Protein AF-0000000073574408 (afdb_homodimer)

Nearest PDB structures (foldseek):
  6ur0-assembly2_B  TM=7.780E-01  e=5.350E-15  Pseudomonas aeruginosa PAO1
  6uqz-assembly2_B  TM=7.749E-01  e=8.105E-15  Pseudomonas aeruginosa PAO1
  6uqv-assembly1_A  TM=7.701E-01  e=1.652E-14  Pseudomonas aeruginosa PAO1
  8d90-assembly2_B  TM=7.763E-01  e=2.223E-14  Pseudomonas aeruginosa PAO1
  6jl2-assembly2_B  TM=7.733E-01  e=1.171E-13  Vibrio vulnificus

Radius of gyration: 36.14 Å; Cα contacts (8 Å, |Δi|>4): 1658; chains: 2; bounding box: 66×170×151 Å

InterPro domains:
  IPR001087 GDSL lipase/esterase [PF00657] (45-381)
  IPR008265 Lipase, GDSL, active site [PS01098] (45-56)
  IPR035669 GDSL lipase/esterase-like, plant [cd01837] (45-385)
  IPR036514 SGNH hydrolase superfamily [G3DSA:3.40.50.1110] (34-385)

Sequence (812 aa):
MKVSEGVFRSTLAYHKMSTSLGLVVLIVLMAMEPVRSDSCGFSGLFAFGDSLTDTGNAVTAYPQAFLGLVLPYGETYFGQPSSRASDGRLTIDFVASSMGLPFVEPYLQSMSASFKHGANFAAAGGTALPSNANPFDLSVQFQWYKTFKSSVLNAYGSKATGTGSLPDPSIFQNALYVISIGGNDYFGAYGHNVPIDNVKYELVPTVVNSIKHTLEGLYSEGARNFLLWNVPAQGCSLALLQRFTSGGPQDDQDQADLDDLGCLKVFNEVSALHGSQLQTMVDTFFYQRQGNMSISIADYYTINYDVLKNPSKYGFWNTMQSCCGAGPSRYNYNPGAICAGAPQWDRGQVIASSTCDSPSGYVNWDGIHFTEAMNHVVARASLSGQYLHHPTDQSSVLKRCNFILGMKVSEGVFRSTLAYHKMSTSLGLVVLIVLMAMEPVRSDSCGFSGLFAFGDSLTDTGNAVTAYPQAFLGLVLPYGETYFGQPSSRASDGRLTIDFVASSMGLPFVEPYLQSMSASFKHGANFAAAGGTALPSNANPFDLSVQFQWYKTFKSSVLNAYGSKATGTGSLPDPSIFQNALYVISIGGNDYFGAYGHNVPIDNVKYELVPTVVNSIKHTLEGLYSEGARNFLLWNVPAQGCSLALLQRFTSGGPQDDQDQADLDDLGCLKVFNEVSALHGSQLQTMVDTFFYQRQGNMSISIADYYTINYDVLKNPSKYGFWNTMQSCCGAGPSRYNYNPGAICAGAPQWDRGQVIASSTCDSPSGYVNWDGIHFTEAMNHVVARASLSGQYLHHPTDQSSVLKRCNFILG

Structure (mmCIF, N/CA/C/O backbone):
data_AF-0000000073574408-model_v1
#
loop_
_entity.id
_entity.type
_entity.pdbx_description
1 polymer 'GDSL esterase/lipase'
#
loop_
_atom_site.group_PDB
_atom_site.id
_atom_site.type_symbol
_atom_site.label_atom_id
_atom_site.label_alt_id
_atom_site.label_comp_id
_atom_site.label_asym_id
_atom_site.label_entity_id
_atom_site.label_seq_id
_atom_site.pdbx_PDB_ins_code
_atom_site.Cartn_x
_atom_site.Cartn_y
_atom_site.Cartn_z
_atom_site.occupancy
_atom_site.B_iso_or_equiv
_atom_site.auth_seq_id
_atom_site.auth_comp_id
_atom_site.auth_asym_id
_atom_site.auth_atom_id
_atom_site.pdbx_PDB_model_num
ATOM 1 N N . MET A 1 1 ? -31 -95.438 -62.656 1 16.53 1 MET A N 1
ATOM 2 C CA . MET A 1 1 ? -30.203 -94.75 -63.688 1 16.53 1 MET A CA 1
ATOM 3 C C . MET A 1 1 ? -29.031 -94 -63.062 1 16.53 1 MET A C 1
ATOM 5 O O . MET A 1 1 ? -29.234 -93.125 -62.219 1 16.53 1 MET A O 1
ATOM 9 N N . LYS A 1 2 ? -27.812 -94.75 -62.969 1 17.67 2 LYS A N 1
ATOM 10 C CA . LYS A 1 2 ? -26.531 -94.875 -62.281 1 17.67 2 LYS A CA 1
ATOM 11 C C . LYS A 1 2 ? -25.562 -93.75 -62.688 1 17.67 2 LYS A C 1
ATOM 13 O O . LYS A 1 2 ? -24.656 -94 -63.5 1 17.67 2 LYS A O 1
ATOM 18 N N . VAL A 1 3 ? -26.156 -92.5 -63.062 1 18.09 3 VAL A N 1
ATOM 19 C CA . VAL A 1 3 ? -25.281 -91.562 -63.812 1 18.09 3 VAL A CA 1
ATOM 20 C C . VAL A 1 3 ? -24.062 -91.25 -62.969 1 18.09 3 VAL A C 1
ATOM 22 O O . VAL A 1 3 ? -24.188 -90.688 -61.844 1 18.09 3 VAL A O 1
ATOM 25 N N . SER A 1 4 ? -23 -91.812 -63.312 1 18.7 4 SER A N 1
ATOM 26 C CA . SER A 1 4 ? -21.719 -92 -62.625 1 18.7 4 SER A CA 1
ATOM 27 C C . SER A 1 4 ? -21.047 -90.688 -62.312 1 18.7 4 SER A C 1
ATOM 29 O O . SER A 1 4 ? -21.438 -89.625 -62.844 1 18.7 4 SER A O 1
ATOM 31 N N . GLU A 1 5 ? -19.703 -90.625 -62.062 1 19.3 5 GLU A N 1
ATOM 32 C CA . GLU A 1 5 ? -18.641 -90.375 -61.094 1 19.3 5 GLU A CA 1
ATOM 33 C C . GLU A 1 5 ? -17.781 -89.188 -61.562 1 19.3 5 GLU A C 1
ATOM 35 O O . GLU A 1 5 ? -16.828 -88.812 -60.875 1 19.3 5 GLU A O 1
ATOM 40 N N . GLY A 1 6 ? -18.109 -88.5 -62.75 1 21.73 6 GLY A N 1
ATOM 41 C CA . GLY A 1 6 ? -16.781 -88.062 -63.125 1 21.73 6 GLY A CA 1
ATOM 42 C C . GLY A 1 6 ? -16.125 -87.125 -62.125 1 21.73 6 GLY A C 1
ATOM 43 O O . GLY A 1 6 ? -16.75 -86.125 -61.719 1 21.73 6 GLY A O 1
ATOM 44 N N . VAL A 1 7 ? -15.016 -87.375 -61.344 1 19.72 7 VAL A N 1
ATOM 45 C CA . VAL A 1 7 ? -14.258 -87.125 -60.125 1 19.72 7 VAL A CA 1
ATOM 46 C C . VAL A 1 7 ? -13.438 -85.812 -60.312 1 19.72 7 VAL A C 1
ATOM 48 O O . VAL A 1 7 ? -13.25 -85.062 -59.375 1 19.72 7 VAL A O 1
ATOM 51 N N . PHE A 1 8 ? -12.844 -85.438 -61.562 1 22.75 8 PHE A N 1
ATOM 52 C CA . PHE A 1 8 ? -11.445 -85.062 -61.344 1 22.75 8 PHE A CA 1
ATOM 53 C C . PHE A 1 8 ? -11.359 -83.812 -60.5 1 22.75 8 PHE A C 1
ATOM 55 O O . PHE A 1 8 ? -12.32 -83.062 -60.438 1 22.75 8 PHE A O 1
ATOM 62 N N . ARG A 1 9 ? -9.914 -83.312 -60.188 1 20.31 9 ARG A N 1
ATOM 63 C CA . ARG A 1 9 ? -8.812 -82.812 -59.344 1 20.31 9 ARG A CA 1
ATOM 64 C C . ARG A 1 9 ? -8.602 -81.312 -59.562 1 20.31 9 ARG A C 1
ATOM 66 O O . ARG A 1 9 ? -8.266 -80.875 -60.656 1 20.31 9 ARG A O 1
ATOM 73 N N . SER A 1 10 ? -9.406 -80.5 -58.938 1 19.09 10 SER A N 1
ATOM 74 C CA . SER A 1 10 ? -9.469 -79.062 -59.094 1 19.09 10 SER A CA 1
ATOM 75 C C . SER A 1 10 ? -8.094 -78.438 -58.906 1 19.09 10 SER A C 1
ATOM 77 O O . SER A 1 10 ? -7.215 -79 -58.281 1 19.09 10 SER A O 1
ATOM 79 N N . THR A 1 11 ? -7.738 -77.25 -59.5 1 22.34 11 THR A N 1
ATOM 80 C CA . THR A 1 11 ? -7.012 -76.125 -60.062 1 22.34 11 THR A CA 1
ATOM 81 C C . THR A 1 11 ? -6.316 -75.312 -59 1 22.34 11 THR A C 1
ATOM 83 O O . THR A 1 11 ? -5.672 -74.312 -59.281 1 22.34 11 THR A O 1
ATOM 86 N N . LEU A 1 12 ? -6.207 -75.688 -57.625 1 21.77 12 LEU A N 1
ATOM 87 C CA . LEU A 1 12 ? -6.125 -74.438 -56.906 1 21.77 12 LEU A CA 1
ATOM 88 C C . LEU A 1 12 ? -4.695 -73.875 -56.906 1 21.77 12 LEU A C 1
ATOM 90 O O . LEU A 1 12 ? -3.838 -74.438 -56.188 1 21.77 12 LEU A O 1
ATOM 94 N N . ALA A 1 13 ? -3.914 -74 -57.812 1 22.88 13 ALA A N 1
ATOM 95 C CA . ALA A 1 13 ? -2.527 -73.75 -57.438 1 22.88 13 ALA A CA 1
ATOM 96 C C . ALA A 1 13 ? -2.387 -72.312 -56.812 1 22.88 13 ALA A C 1
ATOM 98 O O . ALA A 1 13 ? -2.703 -71.312 -57.469 1 22.88 13 ALA A O 1
ATOM 99 N N . TYR A 1 14 ? -2.531 -72.125 -55.531 1 22.55 14 TYR A N 1
ATOM 100 C CA . TYR A 1 14 ? -2.389 -70.812 -54.812 1 22.55 14 TYR A CA 1
ATOM 101 C C . TYR A 1 14 ? -0.978 -70.25 -55 1 22.55 14 TYR A C 1
ATOM 103 O O . TYR A 1 14 ? 0.005 -71 -54.75 1 22.55 14 TYR A O 1
ATOM 111 N N . HIS A 1 15 ? -0.717 -69.562 -56 1 24.52 15 HIS A N 1
ATOM 112 C CA . HIS A 1 15 ? 0.531 -68.812 -56.219 1 24.52 15 HIS A CA 1
ATOM 113 C C . HIS A 1 15 ? 1.02 -68.188 -54.938 1 24.52 15 HIS A C 1
ATOM 115 O O . HIS A 1 15 ? 0.232 -67.562 -54.219 1 24.52 15 HIS A O 1
ATOM 121 N N . LYS A 1 16 ? 2.088 -68.625 -54.375 1 25.7 16 LYS A N 1
ATOM 122 C CA . LYS A 1 16 ? 2.91 -68.188 -53.25 1 25.7 16 LYS A CA 1
ATOM 123 C C . LYS A 1 16 ? 3.283 -66.688 -53.375 1 25.7 16 LYS A C 1
ATOM 125 O O . LYS A 1 16 ? 4.008 -66.312 -54.312 1 25.7 16 LYS A O 1
ATOM 130 N N . MET A 1 17 ? 2.342 -65.75 -53.281 1 26.58 17 MET A N 1
ATOM 131 C CA . MET A 1 17 ? 2.717 -64.312 -53.281 1 26.58 17 MET A CA 1
ATOM 132 C C . MET A 1 17 ? 3.873 -64.062 -52.344 1 26.58 17 MET A C 1
ATOM 134 O O . MET A 1 17 ? 3.789 -64.375 -51.156 1 26.58 17 MET A O 1
ATOM 138 N N . SER A 1 18 ? 5.102 -64.188 -52.719 1 30.86 18 SER A N 1
ATOM 139 C CA . SER A 1 18 ? 6.27 -63.875 -51.906 1 30.86 18 SER A CA 1
ATOM 140 C C . SER A 1 18 ? 6.117 -62.5 -51.25 1 30.86 18 SER A C 1
ATOM 142 O O . SER A 1 18 ? 5.641 -61.562 -51.875 1 30.86 18 SER A O 1
ATOM 144 N N . THR A 1 19 ? 5.898 -62.406 -49.969 1 31.61 19 THR A N 1
ATOM 145 C CA . THR A 1 19 ? 5.828 -61.406 -48.906 1 31.61 19 THR A CA 1
ATOM 146 C C . THR A 1 19 ? 7.094 -60.562 -48.906 1 31.61 19 THR A C 1
ATOM 148 O O . THR A 1 19 ? 8.188 -61.062 -48.625 1 31.61 19 THR A O 1
ATOM 151 N N . SER A 1 20 ? 7.391 -59.75 -49.906 1 33.12 20 SER A N 1
ATOM 152 C CA . SER A 1 20 ? 8.484 -58.781 -49.719 1 33.12 20 SER A CA 1
ATOM 153 C C . SER A 1 20 ? 8.383 -58.062 -48.375 1 33.12 20 SER A C 1
ATOM 155 O O . SER A 1 20 ? 7.359 -57.469 -48.094 1 33.12 20 SER A O 1
ATOM 157 N N . LEU A 1 21 ? 9 -58.594 -47.312 1 34.47 21 LEU A N 1
ATOM 158 C CA . LEU A 1 21 ? 9.203 -58 -46 1 34.47 21 LEU A CA 1
ATOM 159 C C . LEU A 1 21 ? 9.758 -56.594 -46.094 1 34.47 21 LEU A C 1
ATOM 161 O O . LEU A 1 21 ? 10.891 -56.406 -46.531 1 34.47 21 LEU A O 1
ATOM 165 N N . GLY A 1 22 ? 8.945 -55.625 -46.594 1 32.56 22 GLY A N 1
ATOM 166 C CA . GLY A 1 22 ? 9.383 -54.25 -46.5 1 32.56 22 GLY A CA 1
ATOM 167 C C . GLY A 1 22 ? 9.945 -53.906 -45.125 1 32.56 22 GLY A C 1
ATOM 168 O O . GLY A 1 22 ? 9.281 -54.125 -44.125 1 32.56 22 GLY A O 1
ATOM 169 N N . LEU A 1 23 ? 11.266 -53.969 -44.969 1 34.88 23 LEU A N 1
ATOM 170 C CA . LEU A 1 23 ? 11.977 -53.469 -43.781 1 34.88 23 LEU A CA 1
ATOM 171 C C . LEU A 1 23 ? 11.516 -52.062 -43.406 1 34.88 23 LEU A C 1
ATOM 173 O O . LEU A 1 23 ? 11.727 -51.125 -44.188 1 34.88 23 LEU A O 1
ATOM 177 N N . VAL A 1 24 ? 10.352 -51.906 -42.812 1 34.53 24 VAL A N 1
ATOM 178 C CA . VAL A 1 24 ? 10.008 -50.625 -42.188 1 34.53 24 VAL A CA 1
ATOM 179 C C . VAL A 1 24 ? 11.164 -50.156 -41.312 1 34.53 24 VAL A C 1
ATOM 181 O O . VAL A 1 24 ? 11.508 -50.844 -40.344 1 34.53 24 VAL A O 1
ATOM 184 N N . VAL A 1 25 ? 12.133 -49.469 -41.875 1 36.66 25 VAL A N 1
ATOM 185 C CA . VAL A 1 25 ? 13.078 -48.719 -41.062 1 36.66 25 VAL A CA 1
ATOM 186 C C . VAL A 1 25 ? 12.328 -47.906 -40 1 36.66 25 VAL A C 1
ATOM 188 O O . VAL A 1 25 ? 11.539 -47.031 -40.344 1 36.66 25 VAL A O 1
ATOM 191 N N . LEU A 1 26 ? 12.031 -48.531 -38.906 1 33.41 26 LEU A N 1
ATOM 192 C CA . LEU A 1 26 ? 11.641 -47.812 -37.688 1 33.41 26 LEU A CA 1
ATOM 193 C C . LEU A 1 26 ? 12.562 -46.625 -37.469 1 33.41 26 LEU A C 1
ATOM 195 O O . LEU A 1 26 ? 13.727 -46.781 -37.094 1 33.41 26 LEU A O 1
ATOM 199 N N . ILE A 1 27 ? 12.445 -45.562 -38.25 1 35.5 27 ILE A N 1
ATOM 200 C CA . ILE A 1 27 ? 13.062 -44.312 -37.781 1 35.5 27 ILE A CA 1
ATOM 201 C C . ILE A 1 27 ? 12.664 -44.031 -36.344 1 35.5 27 ILE A C 1
ATOM 203 O O . ILE A 1 27 ? 11.5 -43.75 -36.062 1 35.5 27 ILE A O 1
ATOM 207 N N . VAL A 1 28 ? 13.297 -44.719 -35.406 1 34.16 28 VAL A N 1
ATOM 208 C CA . VAL A 1 28 ? 13.242 -44.25 -34.031 1 34.16 28 VAL A CA 1
ATOM 209 C C . VAL A 1 28 ? 13.445 -42.75 -33.969 1 34.16 28 VAL A C 1
ATOM 211 O O . VAL A 1 28 ? 14.539 -42.25 -34.219 1 34.16 28 VAL A O 1
ATOM 214 N N . LEU A 1 29 ? 12.477 -41.969 -34.312 1 34.72 29 LEU A N 1
ATOM 215 C CA . LEU A 1 29 ? 12.516 -40.594 -33.875 1 34.72 29 LEU A CA 1
ATOM 216 C C . LEU A 1 29 ? 12.93 -40.5 -32.406 1 34.72 29 LEU A C 1
ATOM 218 O O . LEU A 1 29 ? 12.164 -40.875 -31.516 1 34.72 29 LEU A O 1
ATOM 222 N N . MET A 1 30 ? 14.203 -40.781 -32.125 1 33.34 30 MET A N 1
ATOM 223 C CA . MET A 1 30 ? 14.719 -40.375 -30.812 1 33.34 30 MET A CA 1
ATOM 224 C C . MET A 1 30 ? 14.211 -38.969 -30.438 1 33.34 30 MET A C 1
ATOM 226 O O . MET A 1 30 ? 14.516 -38 -31.125 1 33.34 30 MET A O 1
ATOM 230 N N . ALA A 1 31 ? 13.039 -38.844 -29.984 1 38.22 31 ALA A N 1
ATOM 231 C CA . ALA A 1 31 ? 12.664 -37.625 -29.297 1 38.22 31 ALA A CA 1
ATOM 232 C C . ALA A 1 31 ? 13.844 -37.031 -28.516 1 38.22 31 ALA A C 1
ATOM 234 O O . ALA A 1 31 ? 14.258 -37.594 -27.5 1 38.22 31 ALA A O 1
ATOM 235 N N . MET A 1 32 ? 14.828 -36.438 -29.125 1 36.16 32 MET A N 1
ATOM 236 C CA . MET A 1 32 ? 15.906 -35.688 -28.484 1 36.16 32 MET A CA 1
ATOM 237 C C . MET A 1 32 ? 15.391 -34.906 -27.281 1 36.16 32 MET A C 1
ATOM 239 O O . MET A 1 32 ? 14.484 -34.094 -27.406 1 36.16 32 MET A O 1
ATOM 243 N N . GLU A 1 33 ? 15.5 -35.406 -26.062 1 41.44 33 GLU A N 1
ATOM 244 C CA . GLU A 1 33 ? 15.305 -34.625 -24.844 1 41.44 33 GLU A CA 1
ATOM 245 C C . GLU A 1 33 ? 15.93 -33.25 -24.953 1 41.44 33 GLU A C 1
ATOM 247 O O . GLU A 1 33 ? 17.062 -33.094 -25.438 1 41.44 33 GLU A O 1
ATOM 252 N N . PRO A 1 34 ? 15.18 -32.188 -25.062 1 47.5 34 PRO A N 1
ATOM 253 C CA . PRO A 1 34 ? 15.844 -30.891 -25.125 1 47.5 34 PRO A CA 1
ATOM 254 C C . PRO A 1 34 ? 17.062 -30.797 -24.203 1 47.5 34 PRO A C 1
ATOM 256 O O . PRO A 1 34 ? 17.031 -31.344 -23.094 1 47.5 34 PRO A O 1
ATOM 259 N N . VAL A 1 35 ? 18.25 -30.625 -24.703 1 45.91 35 VAL A N 1
ATOM 260 C CA . VAL A 1 35 ? 19.516 -30.406 -23.984 1 45.91 35 VAL A CA 1
ATOM 261 C C . VAL A 1 35 ? 19.328 -29.328 -22.922 1 45.91 35 VAL A C 1
ATOM 263 O O . VAL A 1 35 ? 18.953 -28.188 -23.234 1 45.91 35 VAL A O 1
ATOM 266 N N . ARG A 1 36 ? 19.047 -29.672 -21.688 1 53.66 36 ARG A N 1
ATOM 267 C CA . ARG A 1 36 ? 18.984 -28.844 -20.484 1 53.66 36 ARG A CA 1
ATOM 268 C C . ARG A 1 36 ? 20.312 -28.141 -20.234 1 53.66 36 ARG A C 1
ATOM 270 O O . ARG A 1 36 ? 21.375 -28.672 -20.562 1 53.66 36 ARG A O 1
ATOM 277 N N . SER A 1 37 ? 20.328 -26.797 -20.141 1 54.84 37 SER A N 1
ATOM 278 C CA . SER A 1 37 ? 21.516 -26.047 -19.75 1 54.84 37 SER A CA 1
ATOM 279 C C . SER A 1 37 ? 22.141 -26.609 -18.484 1 54.84 37 SER A C 1
ATOM 281 O O . SER A 1 37 ? 21.438 -27.156 -17.625 1 54.84 37 SER A O 1
ATOM 283 N N . ASP A 1 38 ? 23.453 -26.734 -18.453 1 61.56 38 ASP A N 1
ATOM 284 C CA . ASP A 1 38 ? 24.188 -27.25 -17.297 1 61.56 38 ASP A CA 1
ATOM 285 C C . ASP A 1 38 ? 24.125 -26.281 -16.125 1 61.56 38 ASP A C 1
ATOM 287 O O . ASP A 1 38 ? 24.406 -26.656 -14.984 1 61.56 38 ASP A O 1
ATOM 291 N N . SER A 1 39 ? 23.75 -24.953 -16.469 1 80.31 39 SER A N 1
ATOM 292 C CA . SER A 1 39 ? 23.625 -23.922 -15.43 1 80.31 39 SER A CA 1
ATOM 293 C C . SER A 1 39 ? 22.391 -23.062 -15.648 1 80.31 39 SER A C 1
ATOM 295 O O . SER A 1 39 ? 21.672 -23.234 -16.641 1 80.31 39 SER A O 1
ATOM 297 N N . CYS A 1 40 ? 21.953 -22.422 -14.703 1 88.88 40 CYS A N 1
ATOM 298 C CA . CYS A 1 40 ? 20.828 -21.516 -14.883 1 88.88 40 CYS A CA 1
ATOM 299 C C . CYS A 1 40 ? 21.297 -20.125 -15.305 1 88.88 40 CYS A C 1
ATOM 301 O O . CYS A 1 40 ? 22.031 -19.469 -14.562 1 88.88 40 CYS A O 1
ATOM 303 N N . GLY A 1 41 ? 20.922 -19.719 -16.422 1 90.44 41 GLY A N 1
ATOM 304 C CA . GLY A 1 41 ? 21.359 -18.453 -16.984 1 90.44 41 GLY A CA 1
ATOM 305 C C . GLY A 1 41 ? 20.609 -17.266 -16.422 1 90.44 41 GLY A C 1
ATOM 306 O O . GLY A 1 41 ? 20.906 -16.109 -16.766 1 90.44 41 GLY A O 1
ATOM 307 N N . PHE A 1 42 ? 19.625 -17.5 -15.594 1 95 42 PHE A N 1
ATOM 308 C CA . PHE A 1 42 ? 18.875 -16.406 -15.016 1 95 42 PHE A CA 1
ATOM 309 C C . PHE A 1 42 ? 19.609 -15.836 -13.797 1 95 42 PHE A C 1
ATOM 311 O O . PHE A 1 42 ? 19.938 -16.578 -12.875 1 95 42 PHE A O 1
ATOM 318 N N . SER A 1 43 ? 19.828 -14.539 -13.758 1 93.06 43 SER A N 1
ATOM 319 C CA . SER A 1 43 ? 20.578 -13.891 -12.688 1 93.06 43 SER A CA 1
ATOM 320 C C . SER A 1 43 ? 19.656 -13.406 -11.578 1 93.06 43 SER A C 1
ATOM 322 O O . SER A 1 43 ? 20.109 -12.961 -10.523 1 93.06 43 SER A O 1
ATOM 324 N N . GLY A 1 44 ? 18.359 -13.484 -11.844 1 96.88 44 GLY A N 1
ATOM 325 C CA . GLY A 1 44 ? 17.391 -13.008 -10.867 1 96.88 44 GLY A CA 1
ATOM 326 C C . GLY A 1 44 ? 15.961 -13.422 -11.188 1 96.88 44 GLY A C 1
ATOM 327 O O . GLY A 1 44 ? 15.727 -14.141 -12.164 1 96.88 44 GLY A O 1
ATOM 328 N N . LEU A 1 45 ? 15.078 -13.016 -10.336 1 98.25 45 LEU A N 1
ATOM 329 C CA . LEU A 1 45 ? 13.672 -13.383 -10.43 1 98.25 45 LEU A CA 1
ATOM 330 C C . LEU A 1 45 ? 12.781 -12.203 -10.055 1 98.25 45 LEU A C 1
ATOM 332 O O . LEU A 1 45 ? 12.969 -11.578 -9.008 1 98.25 45 LEU A O 1
ATOM 336 N N . PHE A 1 46 ? 11.922 -11.805 -10.961 1 98.75 46 PHE A N 1
ATOM 337 C CA . PHE A 1 46 ? 10.859 -10.836 -10.695 1 98.75 46 PHE A CA 1
ATOM 338 C C . PHE A 1 46 ? 9.492 -11.508 -10.758 1 98.75 46 PHE A C 1
ATOM 340 O O . PHE A 1 46 ? 9.195 -12.25 -11.695 1 98.75 46 PHE A O 1
ATOM 347 N N . ALA A 1 47 ? 8.68 -11.25 -9.734 1 98.81 47 ALA A N 1
ATOM 348 C CA . ALA A 1 47 ? 7.414 -11.977 -9.641 1 98.81 47 ALA A CA 1
ATOM 349 C C . ALA A 1 47 ? 6.234 -11.016 -9.547 1 98.81 47 ALA A C 1
ATOM 351 O O . ALA A 1 47 ? 6.316 -9.977 -8.883 1 98.81 47 ALA A O 1
ATOM 352 N N . PHE A 1 48 ? 5.164 -11.305 -10.242 1 98.81 48 PHE A N 1
ATOM 353 C CA . PHE A 1 48 ? 3.887 -10.609 -10.242 1 98.81 48 PHE A CA 1
ATOM 354 C C . PHE A 1 48 ? 2.74 -11.57 -9.969 1 98.81 48 PHE A C 1
ATOM 356 O O . PHE A 1 48 ? 2.754 -12.711 -10.445 1 98.81 48 PHE A O 1
ATOM 363 N N . GLY A 1 49 ? 1.811 -11.102 -9.18 1 98.44 49 GLY A N 1
ATOM 364 C CA . GLY A 1 49 ? 0.74 -12.055 -8.938 1 98.44 49 GLY A CA 1
ATOM 365 C C . GLY A 1 49 ? -0.104 -11.703 -7.723 1 98.44 49 GLY A C 1
ATOM 366 O O . GLY A 1 49 ? -0.344 -10.523 -7.449 1 98.44 49 GLY A O 1
ATOM 367 N N . ASP A 1 50 ? -0.693 -12.734 -7.133 1 97.19 50 ASP A N 1
ATOM 368 C CA . ASP A 1 50 ? -1.603 -12.602 -6 1 97.19 50 ASP A CA 1
ATOM 369 C C . ASP A 1 50 ? -1.079 -13.352 -4.781 1 97.19 50 ASP A C 1
ATOM 371 O O . ASP A 1 50 ? 0.132 -13.438 -4.566 1 97.19 50 ASP A O 1
ATOM 375 N N . SER A 1 51 ? -1.922 -13.859 -3.912 1 96.44 51 SER A N 1
ATOM 376 C CA . SER A 1 51 ? -1.525 -14.477 -2.648 1 96.44 51 SER A CA 1
ATOM 377 C C . SER A 1 51 ? -0.735 -15.758 -2.881 1 96.44 51 SER A C 1
ATOM 379 O O . SER A 1 51 ? 0.002 -16.203 -2.002 1 96.44 51 SER A O 1
ATOM 381 N N . LEU A 1 52 ? -0.851 -16.359 -4.035 1 97.31 52 LEU A N 1
ATOM 382 C CA . LEU A 1 52 ? -0.131 -17.594 -4.332 1 97.31 52 LEU A CA 1
ATOM 383 C C . LEU A 1 52 ? 1.336 -17.297 -4.637 1 97.31 52 LEU A C 1
ATOM 385 O O . LEU A 1 52 ? 2.152 -18.219 -4.695 1 97.31 52 LEU A O 1
ATOM 389 N N . THR A 1 53 ? 1.64 -15.969 -4.801 1 98.19 53 THR A N 1
ATOM 390 C CA . THR A 1 53 ? 2.982 -15.578 -5.219 1 98.19 53 THR A CA 1
ATOM 391 C C . THR A 1 53 ? 3.572 -14.555 -4.254 1 98.19 53 THR A C 1
ATOM 393 O O . THR A 1 53 ? 4.793 -14.398 -4.176 1 98.19 53 THR A O 1
ATOM 396 N N . ASP A 1 54 ? 2.758 -13.883 -3.459 1 96.44 54 ASP A N 1
ATOM 397 C CA . ASP A 1 54 ? 3.143 -12.766 -2.604 1 96.44 54 ASP A CA 1
ATOM 398 C C . ASP A 1 54 ? 4.008 -13.234 -1.438 1 96.44 54 ASP A C 1
ATOM 400 O O . ASP A 1 54 ? 3.582 -14.078 -0.642 1 96.44 54 ASP A O 1
ATOM 404 N N . THR A 1 55 ? 5.172 -12.617 -1.324 1 95.25 55 THR A N 1
ATOM 405 C CA . THR A 1 55 ? 6.059 -12.984 -0.226 1 95.25 55 THR A CA 1
ATOM 406 C C . THR A 1 55 ? 6.008 -11.938 0.886 1 95.25 55 THR A C 1
ATOM 408 O O . THR A 1 55 ? 6.812 -11.977 1.817 1 95.25 55 THR A O 1
ATOM 411 N N . GLY A 1 56 ? 5.059 -10.906 0.702 1 92.38 56 GLY A N 1
ATOM 412 C CA . GLY A 1 56 ? 4.918 -10.062 1.88 1 92.38 56 GLY A CA 1
ATOM 413 C C . GLY A 1 56 ? 4.469 -8.656 1.556 1 92.38 56 GLY A C 1
ATOM 414 O O . GLY A 1 56 ? 4.402 -7.797 2.441 1 92.38 56 GLY A O 1
ATOM 415 N N . ASN A 1 57 ? 4.16 -8.32 0.327 1 92.5 57 ASN A N 1
ATOM 416 C CA . ASN A 1 57 ? 3.771 -6.957 -0.016 1 92.5 57 ASN A CA 1
ATOM 417 C C . ASN A 1 57 ? 2.455 -6.566 0.648 1 92.5 57 ASN A C 1
ATOM 419 O O . ASN A 1 57 ? 2.35 -5.488 1.24 1 92.5 57 ASN A O 1
ATOM 423 N N . ALA A 1 58 ? 1.487 -7.418 0.555 1 90 58 ALA A N 1
ATOM 424 C CA . ALA A 1 58 ? 0.17 -7.094 1.096 1 90 58 ALA A CA 1
ATOM 425 C C . ALA A 1 58 ? 0.231 -6.898 2.607 1 90 58 ALA A C 1
ATOM 427 O O . ALA A 1 58 ? -0.364 -5.957 3.143 1 90 58 ALA A O 1
ATOM 428 N N . VAL A 1 59 ? 0.957 -7.762 3.283 1 87.62 59 VAL A N 1
ATOM 429 C CA . VAL A 1 59 ? 1.035 -7.688 4.738 1 87.62 59 VAL A CA 1
ATOM 430 C C . VAL A 1 59 ? 1.818 -6.445 5.152 1 87.62 59 VAL A C 1
ATOM 432 O O . VAL A 1 59 ? 1.525 -5.836 6.184 1 87.62 59 VAL A O 1
ATOM 435 N N . THR A 1 60 ? 2.773 -6.094 4.363 1 87.62 60 THR A N 1
ATOM 436 C CA . THR A 1 60 ? 3.518 -4.875 4.652 1 87.62 60 THR A CA 1
ATOM 437 C C . THR A 1 60 ? 2.615 -3.648 4.531 1 87.62 60 THR A C 1
ATOM 439 O O . THR A 1 60 ? 2.652 -2.756 5.379 1 87.62 60 THR A O 1
ATOM 442 N N . ALA A 1 61 ? 1.839 -3.646 3.553 1 87 61 ALA A N 1
ATOM 443 C CA . ALA A 1 61 ? 0.948 -2.516 3.305 1 87 61 ALA A CA 1
ATOM 444 C C . ALA A 1 61 ? -0.215 -2.508 4.293 1 87 61 ALA A C 1
ATOM 446 O O . ALA A 1 61 ? -0.654 -1.444 4.734 1 87 61 ALA A O 1
ATOM 447 N N . TYR A 1 62 ? -0.688 -3.754 4.629 1 85.31 62 TYR A N 1
ATOM 448 C CA . TYR A 1 62 ? -1.851 -3.895 5.5 1 85.31 62 TYR A CA 1
ATOM 449 C C . TYR A 1 62 ? -1.612 -4.965 6.559 1 85.31 62 TYR A C 1
ATOM 451 O O . TYR A 1 62 ? -2.209 -6.043 6.508 1 85.31 62 TYR A O 1
ATOM 459 N N . PRO A 1 63 ? -0.862 -4.613 7.5 1 75.25 63 PRO A N 1
ATOM 460 C CA . PRO A 1 63 ? -0.458 -5.637 8.469 1 75.25 63 PRO A CA 1
ATOM 461 C C . PRO A 1 63 ? -1.636 -6.191 9.266 1 75.25 63 PRO A C 1
ATOM 463 O O . PRO A 1 63 ? -1.554 -7.297 9.805 1 75.25 63 PRO A O 1
ATOM 466 N N . GLN A 1 64 ? -2.814 -5.598 9.336 1 66.44 64 GLN A N 1
ATOM 467 C CA . GLN A 1 64 ? -3.918 -6.105 10.148 1 66.44 64 GLN A CA 1
ATOM 468 C C . GLN A 1 64 ? -4.895 -6.918 9.305 1 66.44 64 GLN A C 1
ATOM 470 O O . GLN A 1 64 ? -5.789 -7.574 9.836 1 66.44 64 GLN A O 1
ATOM 475 N N . ALA A 1 65 ? -4.605 -6.898 8.086 1 57.31 65 ALA A N 1
ATOM 476 C CA . ALA A 1 65 ? -5.668 -7.438 7.234 1 57.31 65 ALA A CA 1
ATOM 477 C C . ALA A 1 65 ? -5.281 -8.805 6.676 1 57.31 65 ALA A C 1
ATOM 479 O O . ALA A 1 65 ? -6.125 -9.523 6.133 1 57.31 65 ALA A O 1
ATOM 480 N N . PHE A 1 66 ? -4.102 -9.094 6.809 1 62.69 66 PHE A N 1
ATOM 481 C CA . PHE A 1 66 ? -3.781 -10.266 6 1 62.69 66 PHE A CA 1
ATOM 482 C C . PHE A 1 66 ? -3.264 -11.406 6.871 1 62.69 66 PHE A C 1
ATOM 484 O O . PHE A 1 66 ? -2.637 -11.164 7.906 1 62.69 66 PHE A O 1
ATOM 491 N N . LEU A 1 67 ? -3.738 -12.602 6.23 1 61.12 67 LEU A N 1
ATOM 492 C CA . LEU A 1 67 ? -3.348 -13.914 6.742 1 61.12 67 LEU A CA 1
ATOM 493 C C . LEU A 1 67 ? -1.854 -14.148 6.547 1 61.12 67 LEU A C 1
ATOM 495 O O . LEU A 1 67 ? -1.222 -13.492 5.715 1 61.12 67 LEU A O 1
ATOM 499 N N . GLY A 1 68 ? -1.03 -14.352 7.57 1 60.94 68 GLY A N 1
ATOM 500 C CA . GLY A 1 68 ? 0.368 -14.719 7.422 1 60.94 68 GLY A CA 1
ATOM 501 C C . GLY A 1 68 ? 1.262 -14.109 8.484 1 60.94 68 GLY A C 1
ATOM 502 O O . GLY A 1 68 ? 2.455 -14.414 8.547 1 60.94 68 GLY A O 1
ATOM 503 N N . LEU A 1 69 ? 0.497 -13.359 9.133 1 65.75 69 LEU A N 1
ATOM 504 C CA . LEU A 1 69 ? 1.314 -12.664 10.117 1 65.75 69 LEU A CA 1
ATOM 505 C C . LEU A 1 69 ? 1.354 -13.43 11.43 1 65.75 69 LEU A C 1
ATOM 507 O O . LEU A 1 69 ? 2.072 -13.047 12.359 1 65.75 69 LEU A O 1
ATOM 511 N N . VAL A 1 70 ? 0.583 -14.492 11.359 1 78.88 70 VAL A N 1
ATOM 512 C CA . VAL A 1 70 ? 0.548 -15.203 12.633 1 78.88 70 VAL A CA 1
ATOM 513 C C . VAL A 1 70 ? 0.627 -16.703 12.383 1 78.88 70 VAL A C 1
ATOM 515 O O . VAL A 1 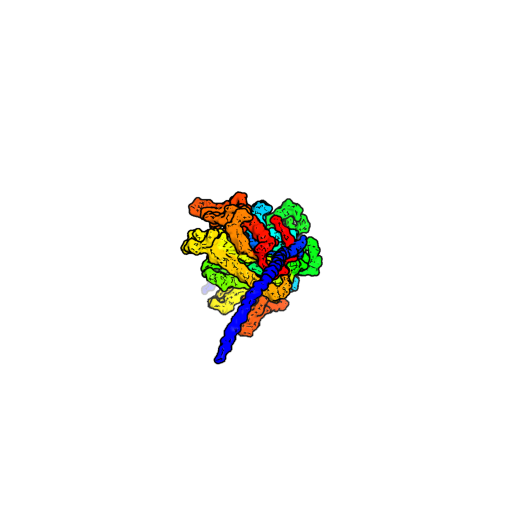70 ? 0.269 -17.188 11.305 1 78.88 70 VAL A O 1
ATOM 518 N N . LEU A 1 71 ? 1.269 -17.312 13.406 1 85.88 71 LEU A N 1
ATOM 519 C CA . LEU A 1 71 ? 1.148 -18.766 13.359 1 85.88 71 LEU A CA 1
ATOM 520 C C . LEU A 1 71 ? -0.316 -19.188 13.289 1 85.88 71 LEU A C 1
ATOM 522 O O . LEU A 1 71 ? -1.188 -18.516 13.828 1 85.88 71 LEU A O 1
ATOM 526 N N . PRO A 1 72 ? -0.615 -20.297 12.414 1 91.75 72 PRO A N 1
ATOM 527 C CA . PRO A 1 72 ? 0.295 -21.359 11.969 1 91.75 72 PRO A CA 1
ATOM 528 C C . PRO A 1 72 ? 0.862 -21.094 10.57 1 91.75 72 PRO A C 1
ATOM 530 O O . PRO A 1 72 ? 1.549 -21.953 10.016 1 91.75 72 PRO A O 1
ATOM 533 N N . TYR A 1 73 ? 0.615 -19.938 10.023 1 93.06 73 TYR A N 1
ATOM 534 C CA . TYR A 1 73 ? 1.268 -19.625 8.758 1 93.06 73 TYR A CA 1
ATOM 535 C C . TYR A 1 73 ? 2.783 -19.625 8.906 1 93.06 73 TYR A C 1
ATOM 537 O O . TYR A 1 73 ? 3.314 -19.062 9.875 1 93.06 73 TYR A O 1
ATOM 545 N N . GLY A 1 74 ? 3.488 -20.328 8 1 94.94 74 GLY A N 1
ATOM 546 C CA . GLY A 1 74 ? 4.941 -20.375 8.023 1 94.94 74 GLY A CA 1
ATOM 547 C C . GLY A 1 74 ? 5.492 -21.453 8.945 1 94.94 74 GLY A C 1
ATOM 548 O O . GLY A 1 74 ? 6.711 -21.609 9.062 1 94.94 74 GLY A O 1
ATOM 549 N N . GLU A 1 75 ? 4.695 -22.25 9.57 1 94.5 75 GLU A N 1
ATOM 550 C CA . GLU A 1 75 ? 5.129 -23.188 10.609 1 94.5 75 GLU A CA 1
ATOM 551 C C . GLU A 1 75 ? 6.023 -24.281 10.039 1 94.5 75 GLU A C 1
ATOM 553 O O . GLU A 1 75 ? 6.941 -24.75 10.711 1 94.5 75 GLU A O 1
ATOM 558 N N . THR A 1 76 ? 5.734 -24.781 8.859 1 95.75 76 THR A N 1
ATOM 559 C CA . THR A 1 76 ? 6.402 -25.953 8.305 1 95.75 76 THR A CA 1
ATOM 560 C C . THR A 1 76 ? 7.863 -25.656 7.996 1 95.75 76 THR A C 1
ATOM 562 O O . THR A 1 76 ? 8.766 -26.328 8.492 1 95.75 76 THR A O 1
ATOM 565 N N . TYR A 1 77 ? 8.203 -24.609 7.277 1 96.56 77 TYR A N 1
ATOM 566 C CA . TYR A 1 77 ? 9.562 -24.359 6.824 1 96.56 77 TYR A CA 1
ATOM 567 C C . TYR A 1 77 ? 10.219 -23.266 7.656 1 96.56 77 TYR A C 1
ATOM 569 O O . TYR A 1 77 ? 11.352 -23.406 8.117 1 96.56 77 TYR A O 1
ATOM 577 N N . PHE A 1 78 ? 9.57 -22.203 7.891 1 94.62 78 PHE A N 1
ATOM 578 C CA . PHE A 1 78 ? 10.172 -21.016 8.484 1 94.62 78 PHE A CA 1
ATOM 579 C C . PHE A 1 78 ? 10.125 -21.094 10 1 94.62 78 PHE A C 1
ATOM 581 O O . PHE A 1 78 ? 10.891 -20.406 10.68 1 94.62 78 PHE A O 1
ATOM 588 N N . GLY A 1 79 ? 9.203 -21.906 10.562 1 93.56 79 GLY A N 1
ATOM 589 C CA . GLY A 1 79 ? 9.062 -22.016 12.008 1 93.56 79 GLY A CA 1
ATOM 590 C C . GLY A 1 79 ? 8.508 -20.766 12.656 1 93.56 79 GLY A C 1
ATOM 591 O O . GLY A 1 79 ? 8.43 -20.672 13.883 1 93.56 79 GLY A O 1
ATOM 592 N N . GLN A 1 80 ? 8.141 -19.766 11.883 1 90.25 80 GLN A N 1
ATOM 593 C CA . GLN A 1 80 ? 7.562 -18.484 12.258 1 90.25 80 GLN A CA 1
ATOM 594 C C . GLN A 1 80 ? 6.762 -17.875 11.109 1 90.25 80 GLN A C 1
ATOM 596 O O . GLN A 1 80 ? 6.895 -18.312 9.961 1 90.25 80 GLN A O 1
ATOM 601 N N . PRO A 1 81 ? 5.883 -16.938 11.453 1 88.56 81 PRO A N 1
ATOM 602 C CA . PRO A 1 81 ? 5.18 -16.281 10.352 1 88.56 81 PRO A CA 1
ATOM 603 C C . PRO A 1 81 ? 6.133 -15.75 9.281 1 88.56 81 PRO A C 1
ATOM 605 O O . PRO A 1 81 ? 7.199 -15.219 9.609 1 88.56 81 PRO A O 1
ATOM 608 N N . SER A 1 82 ? 5.746 -15.938 8.008 1 89.62 82 SER A N 1
ATOM 609 C CA . SER A 1 82 ? 6.652 -15.617 6.91 1 89.62 82 SER A CA 1
ATOM 610 C C . SER A 1 82 ? 5.992 -14.688 5.902 1 89.62 82 SER A C 1
ATOM 612 O O . SER A 1 82 ? 6.535 -14.453 4.82 1 89.62 82 SER A O 1
ATOM 614 N N . SER A 1 83 ? 4.781 -14.195 6.172 1 90.44 83 SER A N 1
ATOM 615 C CA . SER A 1 83 ? 4.008 -13.297 5.32 1 90.44 83 SER A CA 1
ATOM 616 C C . SER A 1 83 ? 3.465 -14.031 4.094 1 90.44 83 SER A C 1
ATOM 618 O O . SER A 1 83 ? 2.828 -13.422 3.232 1 90.44 83 SER A O 1
ATOM 620 N N . ARG A 1 84 ? 3.684 -15.344 4.016 1 95 84 ARG A N 1
ATOM 621 C CA . ARG A 1 84 ? 3.199 -16.172 2.924 1 95 84 ARG A CA 1
ATOM 622 C C . ARG A 1 84 ? 1.866 -16.828 3.281 1 95 84 ARG A C 1
ATOM 624 O O . ARG A 1 84 ? 1.666 -17.266 4.414 1 95 84 ARG A O 1
ATOM 631 N N . ALA A 1 85 ? 1.004 -16.906 2.344 1 94.69 85 ALA A N 1
ATOM 632 C CA . ALA A 1 85 ? -0.302 -17.531 2.539 1 94.69 85 ALA A CA 1
ATOM 633 C C . ALA A 1 85 ? -0.202 -19.047 2.447 1 94.69 85 ALA A C 1
ATOM 635 O O . ALA A 1 85 ? -0.834 -19.672 1.59 1 94.69 85 ALA A O 1
ATOM 636 N N . SER A 1 86 ? 0.583 -19.609 3.316 1 97.06 86 SER A N 1
ATOM 637 C CA . SER A 1 86 ? 0.853 -21.047 3.381 1 97.06 86 SER A CA 1
ATOM 638 C C . SER A 1 86 ? 1.474 -21.422 4.719 1 97.06 86 SER A C 1
ATOM 640 O O . SER A 1 86 ? 1.888 -20.562 5.488 1 97.06 86 SER A O 1
ATOM 642 N N . ASP A 1 87 ? 1.433 -22.766 4.992 1 96.94 87 ASP A N 1
ATOM 643 C CA . ASP A 1 87 ? 2.145 -23.266 6.164 1 96.94 87 ASP A CA 1
ATOM 644 C C . ASP A 1 87 ? 3.654 -23.125 5.988 1 96.94 87 ASP A C 1
ATOM 646 O O . ASP A 1 87 ? 4.414 -23.297 6.941 1 96.94 87 ASP A O 1
ATOM 650 N N . GLY A 1 88 ? 4.062 -22.828 4.754 1 97.56 88 GLY A N 1
ATOM 651 C CA . GLY A 1 88 ? 5.484 -22.688 4.48 1 97.56 88 GLY A CA 1
ATOM 652 C C . GLY A 1 88 ? 5.773 -21.938 3.195 1 97.56 88 GLY A C 1
ATOM 653 O O . GLY A 1 88 ? 5.254 -20.844 2.979 1 97.56 88 GLY A O 1
ATOM 654 N N . ARG A 1 89 ? 6.594 -22.516 2.314 1 97.56 89 ARG A N 1
ATOM 655 C CA . ARG A 1 89 ? 7.07 -21.891 1.087 1 97.56 89 ARG A CA 1
ATOM 656 C C . ARG A 1 89 ? 5.984 -21.875 0.017 1 97.56 89 ARG A C 1
ATOM 658 O O . ARG A 1 89 ? 5.152 -22.797 -0.037 1 97.56 89 ARG A O 1
ATOM 665 N N . LEU A 1 90 ? 6.004 -20.859 -0.77 1 98.38 90 LEU A N 1
ATOM 666 C CA . LEU A 1 90 ? 5.145 -20.781 -1.949 1 98.38 90 LEU A CA 1
ATOM 667 C C . LEU A 1 90 ? 5.848 -21.375 -3.17 1 98.38 90 LEU A C 1
ATOM 669 O O . LEU A 1 90 ? 7.051 -21.641 -3.131 1 98.38 90 LEU A O 1
ATOM 673 N N . THR A 1 91 ? 5.07 -21.547 -4.242 1 98.25 91 THR A N 1
ATOM 674 C CA . THR A 1 91 ? 5.629 -22.047 -5.488 1 98.25 91 THR A CA 1
ATOM 675 C C . THR A 1 91 ? 6.812 -21.203 -5.938 1 98.25 91 THR A C 1
ATOM 677 O O . THR A 1 91 ? 7.832 -21.734 -6.387 1 98.25 91 THR A O 1
ATOM 680 N N . ILE A 1 92 ? 6.738 -19.891 -5.793 1 98.19 92 ILE A N 1
ATOM 681 C CA . ILE A 1 92 ? 7.762 -18.953 -6.242 1 98.19 92 ILE A CA 1
ATOM 682 C C . ILE A 1 92 ? 9.055 -19.203 -5.465 1 98.19 92 ILE A C 1
ATOM 684 O O . ILE A 1 92 ? 10.148 -19.016 -5.996 1 98.19 92 ILE A O 1
ATOM 688 N N . ASP A 1 93 ? 8.992 -19.562 -4.207 1 98.12 93 ASP A N 1
ATOM 689 C CA . ASP A 1 93 ? 10.164 -19.875 -3.4 1 98.12 93 ASP A CA 1
ATOM 690 C C . ASP A 1 93 ? 10.914 -21.078 -3.947 1 98.12 93 ASP A C 1
ATOM 692 O O . ASP A 1 93 ? 12.148 -21.094 -4.004 1 98.12 93 ASP A O 1
ATOM 696 N N . PHE A 1 94 ? 10.164 -22.062 -4.332 1 97.81 94 PHE A N 1
ATOM 697 C CA . PHE A 1 94 ? 10.781 -23.266 -4.902 1 97.81 94 PHE A CA 1
ATOM 698 C C . PHE A 1 94 ? 11.414 -22.953 -6.254 1 97.81 94 PHE A C 1
ATOM 700 O O . PHE A 1 94 ? 12.453 -23.516 -6.598 1 97.81 94 PHE A O 1
ATOM 707 N N . VAL A 1 95 ? 10.781 -22.094 -7.02 1 97.38 95 VAL A N 1
ATOM 708 C CA . VAL A 1 95 ? 11.359 -21.672 -8.289 1 97.38 95 VAL A CA 1
ATOM 709 C C . VAL A 1 95 ? 12.703 -20.969 -8.039 1 97.38 95 VAL A C 1
ATOM 711 O O . VAL A 1 95 ? 13.703 -21.297 -8.672 1 97.38 95 VAL A O 1
ATOM 714 N N . ALA A 1 96 ? 12.695 -20.016 -7.113 1 97.19 96 ALA A N 1
ATOM 715 C CA . ALA A 1 96 ? 13.93 -19.312 -6.785 1 97.19 96 ALA A CA 1
ATOM 716 C C . ALA A 1 96 ? 15.016 -20.281 -6.34 1 97.19 96 ALA A C 1
ATOM 718 O O . ALA A 1 96 ? 16.156 -20.219 -6.824 1 97.19 96 ALA A O 1
ATOM 719 N N . SER A 1 97 ? 14.672 -21.234 -5.488 1 95.94 97 SER A N 1
ATOM 720 C CA . SER A 1 97 ? 15.633 -22.219 -4.98 1 95.94 97 SER A CA 1
ATOM 721 C C . SER A 1 97 ? 16.172 -23.094 -6.098 1 95.94 97 SER A C 1
ATOM 723 O O . SER A 1 97 ? 17.344 -23.453 -6.102 1 95.94 97 SER A O 1
ATOM 725 N N . SER A 1 98 ? 15.328 -23.438 -6.984 1 95.56 98 SER A N 1
ATOM 726 C CA . SER A 1 98 ? 15.734 -24.297 -8.086 1 95.56 98 SER A CA 1
ATOM 727 C C . SER A 1 98 ? 16.734 -23.609 -8.992 1 95.56 98 SER A C 1
ATOM 729 O O . SER A 1 98 ? 17.453 -24.266 -9.75 1 95.56 98 SER A O 1
ATOM 731 N N . MET A 1 99 ? 16.766 -22.266 -8.93 1 95.75 99 MET A N 1
ATOM 732 C CA . MET A 1 99 ? 17.688 -21.469 -9.727 1 95.75 99 MET A CA 1
ATOM 733 C C . MET A 1 99 ? 18.953 -21.156 -8.93 1 95.75 99 MET A C 1
ATOM 735 O O . MET A 1 99 ? 19.844 -20.469 -9.43 1 95.75 99 MET A O 1
ATOM 739 N N . GLY A 1 100 ? 19.031 -21.609 -7.668 1 93.44 100 GLY A N 1
ATOM 740 C CA . GLY A 1 100 ? 20.141 -21.297 -6.797 1 93.44 100 GLY A CA 1
ATOM 741 C C . GLY A 1 100 ? 20.094 -19.891 -6.25 1 93.44 100 GLY A C 1
ATOM 742 O O . GLY A 1 100 ? 21.125 -19.328 -5.867 1 93.44 100 GLY A O 1
ATOM 743 N N . LEU A 1 101 ? 18.938 -19.281 -6.289 1 95.06 101 LEU A N 1
ATOM 744 C CA . LEU A 1 101 ? 18.75 -17.922 -5.805 1 95.06 101 LEU A CA 1
ATOM 745 C C . LEU A 1 101 ? 18.125 -17.922 -4.418 1 95.06 101 LEU A C 1
ATOM 747 O O . LEU A 1 101 ? 17.422 -18.859 -4.047 1 95.06 101 LEU A O 1
ATOM 751 N N . PRO A 1 102 ? 18.453 -16.844 -3.607 1 94.5 102 PRO A N 1
ATOM 752 C CA . PRO A 1 102 ? 17.656 -16.656 -2.389 1 94.5 102 PRO A CA 1
ATOM 753 C C . PRO A 1 102 ? 16.188 -16.391 -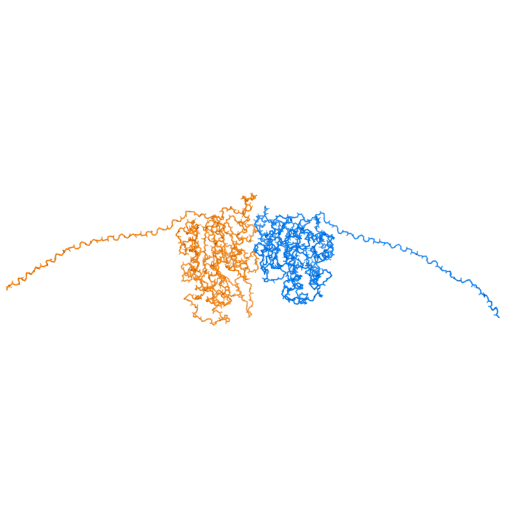2.682 1 94.5 102 PRO A C 1
ATOM 755 O O . PRO A 1 102 ? 15.82 -16.078 -3.818 1 94.5 102 PRO A O 1
ATOM 758 N N . PHE A 1 103 ? 15.32 -16.594 -1.644 1 95.88 103 PHE A N 1
ATOM 759 C CA . PHE A 1 103 ? 13.93 -16.203 -1.786 1 95.88 103 PHE A CA 1
ATOM 760 C C . PHE A 1 103 ? 13.812 -14.727 -2.133 1 95.88 103 PHE A C 1
ATOM 762 O O . PHE A 1 103 ? 14.547 -13.898 -1.589 1 95.88 103 PHE A O 1
ATOM 769 N N . VAL A 1 104 ? 12.953 -14.414 -3.031 1 94.19 104 VAL A N 1
ATOM 770 C CA . VAL A 1 104 ? 12.836 -13.031 -3.479 1 94.19 104 VAL A CA 1
ATOM 771 C C . VAL A 1 104 ? 12.062 -12.219 -2.445 1 94.19 104 VAL A C 1
ATOM 773 O O . VAL A 1 104 ? 11.031 -12.656 -1.944 1 94.19 104 VAL A O 1
ATOM 776 N N . GLU A 1 105 ? 12.555 -11.039 -2.145 1 92.38 105 GLU A N 1
ATOM 777 C CA . GLU A 1 105 ? 11.984 -10.156 -1.128 1 92.38 105 GLU A CA 1
ATOM 778 C C . GLU A 1 105 ? 10.852 -9.312 -1.701 1 92.38 105 GLU A C 1
ATOM 780 O O . GLU A 1 105 ? 10.898 -8.906 -2.865 1 92.38 105 GLU A O 1
ATOM 785 N N . PRO A 1 106 ? 9.828 -9.086 -0.83 1 93.69 106 PRO A N 1
ATOM 786 C CA . PRO A 1 106 ? 8.742 -8.219 -1.297 1 93.69 106 PRO A CA 1
ATOM 787 C C . PRO A 1 106 ? 9.195 -6.773 -1.52 1 93.69 106 PRO A C 1
ATOM 789 O O . PRO A 1 106 ? 9.961 -6.23 -0.713 1 93.69 106 PRO A O 1
ATOM 792 N N . TYR A 1 107 ? 8.703 -6.152 -2.555 1 93.5 107 TYR A N 1
ATOM 793 C CA . TYR A 1 107 ? 9.102 -4.816 -2.986 1 93.5 107 TYR A CA 1
ATOM 794 C C . TYR A 1 107 ? 8.828 -3.789 -1.896 1 93.5 107 TYR A C 1
ATOM 796 O O . TYR A 1 107 ? 9.641 -2.896 -1.654 1 93.5 107 TYR A O 1
ATOM 804 N N . LEU A 1 108 ? 7.688 -3.947 -1.188 1 89.12 108 LEU A N 1
ATOM 805 C CA . LEU A 1 108 ? 7.266 -2.918 -0.244 1 89.12 108 LEU A CA 1
ATOM 806 C C . LEU A 1 108 ? 7.984 -3.076 1.091 1 89.12 108 LEU A C 1
ATOM 808 O O . LEU A 1 108 ? 7.93 -2.184 1.94 1 89.12 108 LEU A O 1
ATOM 812 N N . GLN A 1 109 ? 8.531 -4.254 1.454 1 77.5 109 GLN A N 1
ATOM 813 C CA . GLN A 1 109 ? 9.188 -4.457 2.74 1 77.5 109 GLN A CA 1
ATOM 814 C C . GLN A 1 109 ? 10.672 -4.113 2.658 1 77.5 109 GLN A C 1
ATOM 816 O O . GLN A 1 109 ? 11.484 -4.938 2.229 1 77.5 109 GLN A O 1
ATOM 821 N N . SER A 1 110 ? 10.984 -2.98 3.039 1 62.94 110 SER A N 1
ATOM 822 C CA . SER A 1 110 ? 12.32 -2.564 2.633 1 62.94 110 SER A CA 1
ATOM 823 C C . SER A 1 110 ? 13.289 -2.572 3.814 1 62.94 110 SER A C 1
ATOM 825 O O . SER A 1 110 ? 14.5 -2.475 3.631 1 62.94 110 SER A O 1
ATOM 827 N N . MET A 1 111 ? 12.719 -2.877 4.953 1 68.44 111 MET A N 1
ATOM 828 C CA . MET A 1 111 ? 13.711 -2.805 6.027 1 68.44 111 MET A CA 1
ATOM 829 C C . MET A 1 111 ? 14.688 -3.971 5.945 1 68.44 111 MET A C 1
ATOM 831 O O . MET A 1 111 ? 14.289 -5.129 6.086 1 68.44 111 MET A O 1
ATOM 835 N N . SER A 1 112 ? 15.867 -3.807 5.41 1 67.44 112 SER A N 1
ATOM 836 C CA . SER A 1 112 ? 16.984 -4.75 5.332 1 67.44 112 SER A CA 1
ATOM 837 C C . SER A 1 112 ? 16.797 -5.719 4.168 1 67.44 112 SER A C 1
ATOM 839 O O . SER A 1 112 ? 17.375 -6.812 4.168 1 67.44 112 SER A O 1
ATOM 841 N N . ALA A 1 113 ? 15.93 -5.391 3.32 1 77.31 113 ALA A N 1
ATOM 842 C CA . ALA A 1 113 ? 15.727 -6.258 2.162 1 77.31 113 ALA A CA 1
ATOM 843 C C . ALA A 1 113 ? 16.922 -6.172 1.204 1 77.31 113 ALA A C 1
ATOM 845 O O . ALA A 1 113 ? 17.594 -5.141 1.126 1 77.31 113 ALA A O 1
ATOM 846 N N . SER A 1 114 ? 17.219 -7.297 0.604 1 84.19 114 SER A N 1
ATOM 847 C CA . SER A 1 114 ? 18.172 -7.324 -0.504 1 84.19 114 SER A CA 1
ATOM 848 C C . SER A 1 114 ? 17.469 -7.629 -1.824 1 84.19 114 SER A C 1
ATOM 850 O O . SER A 1 114 ? 16.797 -8.656 -1.955 1 84.19 114 SER A O 1
ATOM 852 N N . PHE A 1 115 ? 17.688 -6.723 -2.723 1 90.56 115 PHE A N 1
ATOM 853 C CA . PHE A 1 115 ? 17.062 -6.898 -4.031 1 90.56 115 PHE A CA 1
ATOM 854 C C . PHE A 1 115 ? 18.109 -7.297 -5.074 1 90.56 115 PHE A C 1
ATOM 856 O O . PHE A 1 115 ? 17.859 -7.184 -6.277 1 90.56 115 PHE A O 1
ATOM 863 N N . LYS A 1 116 ? 19.203 -7.793 -4.609 1 90.5 116 LYS A N 1
ATOM 864 C CA . LYS A 1 116 ? 20.328 -8.117 -5.477 1 90.5 116 LYS A CA 1
ATOM 865 C C . LYS A 1 116 ? 19.922 -9.109 -6.559 1 90.5 116 LYS A C 1
ATOM 867 O O . LYS A 1 116 ? 20.469 -9.086 -7.668 1 90.5 116 LYS A O 1
ATOM 872 N N . HIS A 1 117 ? 18.938 -9.977 -6.25 1 94.38 117 HIS A N 1
ATOM 873 C CA . HIS A 1 117 ? 18.578 -11.031 -7.184 1 94.38 117 HIS A CA 1
ATOM 874 C C . HIS A 1 117 ? 17.109 -10.93 -7.586 1 94.38 117 HIS A C 1
ATOM 876 O O . HIS A 1 117 ? 16.484 -11.93 -7.926 1 94.38 117 HIS A O 1
ATOM 882 N N . GLY A 1 118 ? 16.578 -9.734 -7.48 1 95.38 118 GLY A N 1
ATOM 883 C CA . GLY A 1 118 ? 15.219 -9.508 -7.945 1 95.38 118 GLY A CA 1
ATOM 884 C C . GLY A 1 118 ? 14.281 -9.039 -6.848 1 95.38 118 GLY A C 1
ATOM 885 O O . GLY A 1 118 ? 14.719 -8.695 -5.75 1 95.38 118 GLY A O 1
ATOM 886 N N . ALA A 1 119 ? 13.039 -8.969 -7.176 1 95.81 119 ALA A N 1
ATOM 887 C CA . ALA A 1 119 ? 12 -8.477 -6.273 1 95.81 119 ALA A CA 1
ATOM 888 C C . ALA A 1 119 ? 10.656 -9.133 -6.574 1 95.81 119 ALA A C 1
ATOM 890 O O . ALA A 1 119 ? 10.375 -9.477 -7.723 1 95.81 119 ALA A O 1
ATOM 891 N N . ASN A 1 120 ? 9.922 -9.336 -5.5 1 97.44 120 ASN A N 1
ATOM 892 C CA . ASN A 1 120 ? 8.547 -9.805 -5.617 1 97.44 120 ASN A CA 1
ATOM 893 C C . ASN A 1 120 ? 7.551 -8.648 -5.605 1 97.44 120 ASN A C 1
ATOM 895 O O . ASN A 1 120 ? 7.52 -7.863 -4.656 1 97.44 120 ASN A O 1
ATOM 899 N N . PHE A 1 121 ? 6.754 -8.516 -6.68 1 97.44 121 PHE A N 1
ATOM 900 C CA . PHE A 1 121 ? 5.785 -7.43 -6.793 1 97.44 121 PHE A CA 1
ATOM 901 C C . PHE 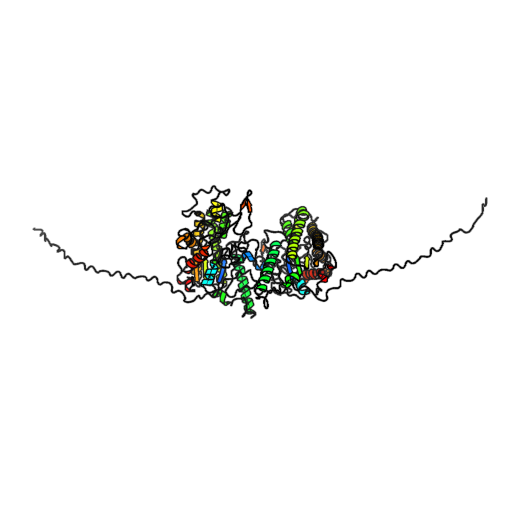A 1 121 ? 4.367 -7.949 -6.609 1 97.44 121 PHE A C 1
ATOM 903 O O . PHE A 1 121 ? 3.404 -7.184 -6.68 1 97.44 121 PHE A O 1
ATOM 910 N N . ALA A 1 122 ? 4.277 -9.273 -6.375 1 98 122 ALA A N 1
ATOM 911 C CA . ALA A 1 122 ? 2.957 -9.859 -6.152 1 98 122 ALA A CA 1
ATOM 912 C C . ALA A 1 122 ? 2.352 -9.359 -4.844 1 98 122 ALA A C 1
ATOM 914 O O . ALA A 1 122 ? 3.078 -9.039 -3.898 1 98 122 ALA A O 1
ATOM 915 N N . ALA A 1 123 ? 1.076 -9.281 -4.848 1 94.81 123 ALA A N 1
ATOM 916 C CA . ALA A 1 123 ? 0.359 -8.867 -3.646 1 94.81 123 ALA A CA 1
ATOM 917 C C . ALA A 1 123 ? -0.896 -9.703 -3.436 1 94.81 123 ALA A C 1
ATOM 919 O O . ALA A 1 123 ? -1.686 -9.898 -4.363 1 94.81 123 ALA A O 1
ATOM 920 N N . ALA A 1 124 ? -1.013 -10.141 -2.174 1 94.44 124 ALA A N 1
ATOM 921 C CA . ALA A 1 124 ? -2.193 -10.93 -1.842 1 94.44 124 ALA A CA 1
ATOM 922 C C . ALA A 1 124 ? -3.475 -10.188 -2.199 1 94.44 124 ALA A C 1
ATOM 924 O O . ALA A 1 124 ? -3.6 -8.992 -1.926 1 94.44 124 ALA A O 1
ATOM 925 N N . GLY A 1 125 ? -4.434 -10.906 -2.805 1 93.44 125 GLY A N 1
ATOM 926 C CA . GLY A 1 125 ? -5.68 -10.312 -3.256 1 93.44 125 GLY A CA 1
ATOM 927 C C . GLY A 1 125 ? -5.578 -9.672 -4.629 1 93.44 125 GLY A C 1
ATOM 928 O O . GLY A 1 125 ? -6.586 -9.258 -5.207 1 93.44 125 GLY A O 1
ATOM 929 N N . GLY A 1 126 ? -4.352 -9.602 -5.172 1 95.5 126 GLY A N 1
ATOM 930 C CA . GLY A 1 126 ? -4.133 -8.961 -6.457 1 95.5 126 GLY A CA 1
ATOM 931 C C . GLY A 1 126 ? -4.996 -9.531 -7.566 1 95.5 126 GLY A C 1
ATOM 932 O O . GLY A 1 126 ? -5.234 -10.742 -7.613 1 95.5 126 GLY A O 1
ATOM 933 N N . THR A 1 127 ? -5.492 -8.641 -8.477 1 97.69 127 THR A N 1
ATOM 934 C CA . THR A 1 127 ? -6.258 -8.984 -9.672 1 97.69 127 THR A CA 1
ATOM 935 C C . THR A 1 127 ? -5.539 -8.508 -10.93 1 97.69 127 THR A C 1
ATOM 937 O O . THR A 1 127 ? -4.656 -7.648 -10.859 1 97.69 127 THR A O 1
ATOM 940 N N . ALA A 1 128 ? -5.863 -9.18 -12.008 1 98.44 128 ALA A N 1
ATOM 941 C CA . ALA A 1 128 ? -5.34 -8.703 -13.289 1 98.44 128 ALA A CA 1
ATOM 942 C C . ALA A 1 128 ? -5.926 -7.344 -13.648 1 98.44 128 ALA A C 1
ATOM 944 O O . ALA A 1 128 ? -5.238 -6.496 -14.219 1 98.44 128 ALA A O 1
ATOM 945 N N . LEU A 1 129 ? -7.219 -7.18 -13.305 1 97.38 129 LEU A N 1
ATOM 946 C CA . LEU A 1 129 ? -7.938 -5.941 -13.594 1 97.38 129 LEU A CA 1
ATOM 947 C C . LEU A 1 129 ? -8.055 -5.074 -12.344 1 97.38 129 LEU A C 1
ATOM 949 O O . LEU A 1 129 ? -8 -5.586 -11.219 1 97.38 129 LEU A O 1
ATOM 953 N N . PRO A 1 130 ? -8.148 -3.701 -12.562 1 91.06 130 PRO A N 1
ATOM 954 C CA . PRO A 1 130 ? -8.383 -2.844 -11.398 1 91.06 130 PRO A CA 1
ATOM 955 C C . PRO A 1 130 ? -9.617 -3.254 -10.602 1 91.06 130 PRO A C 1
ATOM 957 O O . PRO A 1 130 ? -10.633 -3.643 -11.188 1 91.06 130 PRO A O 1
ATOM 960 N N . SER A 1 131 ? -9.406 -3.289 -9.312 1 84.62 131 SER A N 1
ATOM 961 C CA . SER A 1 131 ? -10.492 -3.695 -8.422 1 84.62 131 SER A CA 1
ATOM 962 C C . SER A 1 131 ? -10.562 -2.793 -7.191 1 84.62 131 SER A C 1
ATOM 964 O O . SER A 1 131 ? -9.539 -2.301 -6.715 1 84.62 131 SER A O 1
ATOM 966 N N . ASN A 1 132 ? -11.742 -2.537 -6.684 1 72.81 132 ASN A N 1
ATOM 967 C CA . ASN A 1 132 ? -11.93 -1.781 -5.449 1 72.81 132 ASN A CA 1
ATOM 968 C C . ASN A 1 132 ? -11.531 -2.6 -4.223 1 72.81 132 ASN A C 1
ATOM 970 O O . ASN A 1 132 ? -11.219 -2.037 -3.172 1 72.81 132 ASN A O 1
ATOM 974 N N . ALA A 1 133 ? -11.562 -3.932 -4.371 1 69.44 133 ALA A N 1
ATOM 975 C CA . ALA A 1 133 ? -11.312 -4.809 -3.227 1 69.44 133 ALA A CA 1
ATOM 976 C C . ALA A 1 133 ? -9.828 -4.84 -2.869 1 69.44 133 ALA A C 1
ATOM 978 O O . ALA A 1 133 ? -9.469 -4.945 -1.695 1 69.44 133 ALA A O 1
ATOM 979 N N . ASN A 1 134 ? -9.039 -4.832 -3.764 1 75.44 134 ASN A N 1
ATOM 980 C CA . ASN A 1 134 ? -7.594 -4.805 -3.551 1 75.44 134 ASN A CA 1
ATOM 981 C C . ASN A 1 134 ? -6.91 -3.787 -4.461 1 75.44 134 ASN A C 1
ATOM 983 O O . ASN A 1 134 ? -6.969 -3.906 -5.684 1 75.44 134 ASN A O 1
ATOM 987 N N . PRO A 1 135 ? -6.188 -2.967 -3.824 1 80.31 135 PRO A N 1
ATOM 988 C CA . PRO A 1 135 ? -5.652 -1.868 -4.633 1 80.31 135 PRO A CA 1
ATOM 989 C C . PRO A 1 135 ? -4.363 -2.244 -5.359 1 80.31 135 PRO A C 1
ATOM 991 O O . PRO A 1 135 ? -3.867 -1.471 -6.18 1 80.31 135 PRO A O 1
ATOM 994 N N . PHE A 1 136 ? -3.857 -3.475 -5.191 1 91.19 136 PHE A N 1
ATOM 995 C CA . PHE A 1 136 ? -2.584 -3.822 -5.809 1 91.19 136 PHE A CA 1
ATOM 996 C C . PHE A 1 136 ? -2.793 -4.766 -6.984 1 91.19 136 PHE A C 1
ATOM 998 O O . PHE A 1 136 ? -2.311 -5.898 -6.973 1 91.19 136 PHE A O 1
ATOM 1005 N N . ASP A 1 137 ? -3.506 -4.23 -7.977 1 95.19 137 ASP A N 1
ATOM 1006 C CA . ASP A 1 137 ? -3.75 -5.016 -9.18 1 95.19 137 ASP A CA 1
ATOM 1007 C C . ASP A 1 137 ? -2.492 -5.098 -10.047 1 95.19 137 ASP A C 1
ATOM 1009 O O . ASP A 1 137 ? -1.46 -4.516 -9.703 1 95.19 137 ASP A O 1
ATOM 1013 N N . LEU A 1 138 ? -2.566 -5.82 -11.125 1 97.75 138 LEU A N 1
ATOM 1014 C CA . LEU A 1 138 ? -1.415 -6.125 -11.969 1 97.75 138 LEU A CA 1
ATOM 1015 C C . LEU A 1 138 ? -0.802 -4.848 -12.531 1 97.75 138 LEU A C 1
ATOM 1017 O O . LEU A 1 138 ? 0.417 -4.758 -12.688 1 97.75 138 LEU A O 1
ATOM 1021 N N . SER A 1 139 ? -1.642 -3.854 -12.844 1 95 139 SER A N 1
ATOM 1022 C CA . SER A 1 139 ? -1.123 -2.59 -13.359 1 95 139 SER A CA 1
ATOM 1023 C C . SER A 1 139 ? -0.286 -1.868 -12.305 1 95 139 SER A C 1
ATOM 1025 O O . SER A 1 139 ? 0.75 -1.28 -12.625 1 95 139 SER A O 1
ATOM 1027 N N . VAL A 1 140 ? -0.728 -1.902 -11.094 1 93.06 140 VAL A N 1
ATOM 1028 C CA . VAL A 1 140 ? 0.014 -1.293 -10 1 93.06 140 VAL A CA 1
ATOM 1029 C C . VAL A 1 140 ? 1.329 -2.041 -9.781 1 93.06 140 VAL A C 1
ATOM 1031 O O . VAL A 1 140 ? 2.381 -1.421 -9.617 1 93.06 140 VAL A O 1
ATOM 1034 N N . GLN A 1 141 ? 1.282 -3.365 -9.805 1 96.88 141 GLN A N 1
ATOM 1035 C CA . GLN A 1 141 ? 2.482 -4.18 -9.648 1 96.88 141 GLN A CA 1
ATOM 1036 C C . GLN A 1 141 ? 3.504 -3.869 -10.742 1 96.88 141 GLN A C 1
ATOM 1038 O O . GLN A 1 141 ? 4.703 -3.789 -10.469 1 96.88 141 GLN A O 1
ATOM 1043 N N . PHE A 1 142 ? 3.025 -3.682 -11.953 1 97.25 142 PHE A N 1
ATOM 1044 C CA . PHE A 1 142 ? 3.9 -3.312 -13.062 1 97.25 142 PHE A CA 1
ATOM 1045 C C . PHE A 1 142 ? 4.516 -1.938 -12.828 1 97.25 142 PHE A C 1
ATOM 1047 O O . PHE A 1 142 ? 5.691 -1.719 -13.141 1 97.25 142 PHE A O 1
ATOM 1054 N N . GLN A 1 143 ? 3.781 -0.998 -12.281 1 93 143 GLN A N 1
ATOM 1055 C CA . GLN A 1 143 ? 4.316 0.325 -11.969 1 93 143 GLN A CA 1
ATOM 1056 C C . GLN A 1 143 ? 5.379 0.248 -10.883 1 93 143 GLN A C 1
ATOM 1058 O O . GLN A 1 143 ? 6.352 1.002 -10.898 1 93 143 GLN A O 1
ATOM 1063 N N . TRP A 1 144 ? 5.137 -0.636 -9.867 1 93.5 144 TRP A N 1
ATOM 1064 C CA . TRP A 1 144 ? 6.176 -0.878 -8.867 1 93.5 144 TRP A CA 1
ATOM 1065 C C . TRP A 1 144 ? 7.477 -1.312 -9.531 1 93.5 144 TRP A C 1
ATOM 1067 O O . TRP A 1 144 ? 8.555 -0.814 -9.188 1 93.5 144 TRP A O 1
ATOM 1077 N N . TYR A 1 145 ? 7.34 -2.227 -10.469 1 96.69 145 TYR A N 1
ATOM 1078 C CA . TYR A 1 145 ? 8.508 -2.699 -11.211 1 96.69 145 TYR A CA 1
ATOM 1079 C C . TYR A 1 145 ? 9.211 -1.546 -11.914 1 96.69 145 TYR A C 1
ATOM 1081 O O . TYR A 1 145 ? 10.438 -1.427 -11.852 1 96.69 145 TYR A O 1
ATOM 1089 N N . LYS A 1 146 ? 8.453 -0.687 -12.609 1 94.06 146 LYS A N 1
ATOM 1090 C CA . LYS A 1 146 ? 9.039 0.434 -13.344 1 94.06 146 LYS A CA 1
ATOM 1091 C C . LYS A 1 146 ? 9.773 1.38 -12.391 1 94.06 146 LYS A C 1
ATOM 1093 O O . LYS A 1 146 ? 10.867 1.854 -12.703 1 94.06 146 LYS A O 1
ATOM 1098 N N . THR A 1 147 ? 9.172 1.637 -11.297 1 88.62 147 THR A N 1
ATOM 1099 C CA . THR A 1 147 ? 9.789 2.5 -10.297 1 88.62 147 THR A CA 1
ATOM 1100 C C . THR A 1 147 ? 11.07 1.872 -9.758 1 88.62 147 THR A C 1
ATOM 1102 O O . THR A 1 147 ? 12.086 2.555 -9.594 1 88.62 147 THR A O 1
ATOM 1105 N N . PHE A 1 148 ? 11.016 0.615 -9.453 1 91.75 148 PHE A N 1
ATOM 1106 C CA . PHE A 1 148 ? 12.18 -0.126 -8.969 1 91.75 148 PHE A CA 1
ATOM 1107 C C . PHE A 1 148 ? 13.328 -0.04 -9.969 1 91.75 148 PHE A C 1
ATOM 1109 O O . PHE A 1 148 ? 14.453 0.304 -9.602 1 91.75 148 PHE A O 1
ATOM 1116 N N . LYS A 1 149 ? 12.984 -0.352 -11.227 1 93.62 149 LYS A N 1
ATOM 1117 C CA . LYS A 1 149 ? 14 -0.319 -12.273 1 93.62 149 LYS A CA 1
ATOM 1118 C C . LYS A 1 149 ? 14.617 1.071 -12.398 1 93.62 149 LYS A C 1
ATOM 1120 O O . LYS A 1 149 ? 15.836 1.211 -12.469 1 93.62 149 LYS A O 1
ATOM 1125 N N . SER A 1 150 ? 13.805 2.049 -12.414 1 88.38 150 SER A N 1
ATOM 1126 C CA . SER A 1 150 ? 14.289 3.42 -12.508 1 88.38 150 SER A CA 1
ATOM 1127 C C . SER A 1 150 ? 15.211 3.762 -11.344 1 88.38 150 SER A C 1
ATOM 1129 O O . SER A 1 150 ? 16.25 4.406 -11.523 1 88.38 150 SER A O 1
ATOM 1131 N N . SER A 1 151 ? 14.836 3.32 -10.172 1 85 151 SER A N 1
ATOM 1132 C CA . SER A 1 151 ? 15.633 3.582 -8.977 1 85 151 SER A CA 1
ATOM 1133 C C . SER A 1 151 ? 16.984 2.891 -9.062 1 85 151 SER A C 1
ATOM 1135 O O . SER A 1 151 ? 18.016 3.463 -8.672 1 85 151 SER A O 1
ATOM 1137 N N . VAL A 1 152 ? 16.969 1.675 -9.508 1 89.12 152 VAL A N 1
ATOM 1138 C CA . VAL A 1 152 ? 18.203 0.916 -9.648 1 89.12 152 VAL A CA 1
ATOM 1139 C C . VAL A 1 152 ? 19.125 1.602 -10.664 1 89.12 152 VAL A C 1
ATOM 1141 O O . VAL A 1 152 ? 20.312 1.78 -10.414 1 89.12 152 VAL A O 1
ATOM 1144 N N . LEU A 1 153 ? 18.547 2.025 -11.773 1 89.62 153 LEU A N 1
ATOM 1145 C CA . LEU A 1 153 ? 19.328 2.664 -12.82 1 89.62 153 LEU A CA 1
ATOM 1146 C C . LEU A 1 153 ? 19.891 4 -12.344 1 89.62 153 LEU A C 1
ATOM 1148 O O . LEU A 1 153 ? 21.047 4.336 -12.633 1 89.62 153 LEU A O 1
ATOM 1152 N N . ASN A 1 154 ? 19.109 4.727 -11.609 1 82.81 154 ASN A N 1
ATOM 1153 C CA . ASN A 1 154 ? 19.578 5.996 -11.062 1 82.81 154 ASN A CA 1
ATOM 1154 C C . ASN A 1 154 ? 20.703 5.789 -10.047 1 82.81 154 ASN A C 1
ATOM 1156 O O . ASN A 1 154 ? 21.656 6.566 -10.016 1 82.81 154 ASN A O 1
ATOM 1160 N N . ALA A 1 155 ? 20.516 4.77 -9.234 1 81.06 155 ALA A N 1
ATOM 1161 C CA . ALA A 1 155 ? 21.531 4.477 -8.234 1 81.06 155 ALA A CA 1
ATOM 1162 C C . ALA A 1 155 ? 22.844 4.055 -8.898 1 81.06 155 ALA A C 1
ATOM 1164 O O . ALA A 1 155 ? 23.922 4.406 -8.422 1 81.06 155 ALA A O 1
ATOM 1165 N N . TYR A 1 156 ? 22.766 3.301 -9.844 1 80.62 156 TYR A N 1
ATOM 1166 C CA . TYR A 1 156 ? 23.953 2.844 -10.57 1 80.62 156 TYR A CA 1
ATOM 1167 C C . TYR A 1 156 ? 24.625 4.004 -11.289 1 80.62 156 TYR A C 1
ATOM 1169 O O . TYR A 1 156 ? 25.859 4.051 -11.375 1 80.62 156 TYR A O 1
ATOM 1177 N N . GLY A 1 157 ? 23.906 4.828 -11.836 1 75.12 157 GLY A N 1
ATOM 1178 C CA . GLY A 1 157 ? 24.469 5.996 -12.492 1 75.12 157 GLY A CA 1
ATOM 1179 C C . GLY A 1 157 ? 25.172 6.93 -11.539 1 75.12 157 GLY A C 1
ATOM 1180 O O . GLY A 1 157 ? 26.172 7.559 -11.898 1 75.12 157 GLY A O 1
ATOM 1181 N N . SER A 1 158 ? 24.672 7.035 -10.391 1 63.59 158 SER A N 1
ATOM 1182 C CA . SER A 1 158 ? 25.281 7.93 -9.406 1 63.59 158 SER A CA 1
ATOM 1183 C C . SER A 1 158 ? 26.438 7.258 -8.688 1 63.59 158 SER A C 1
ATOM 1185 O O . SER A 1 158 ? 27.047 7.848 -7.785 1 63.59 158 SER A O 1
ATOM 1187 N N . LYS A 1 159 ? 27.062 5.941 -9.305 1 58.06 159 LYS A N 1
ATOM 1188 C CA . LYS A 1 159 ? 28.172 5.148 -8.766 1 58.06 159 LYS A CA 1
ATOM 1189 C C . LYS A 1 159 ? 27.906 4.777 -7.305 1 58.06 159 LYS A C 1
ATOM 1191 O O . LYS A 1 159 ? 28.859 4.484 -6.562 1 58.06 159 LYS A O 1
ATOM 1196 N N . ALA A 1 160 ? 26.828 4.98 -6.879 1 51.5 160 ALA A N 1
ATOM 1197 C CA . ALA A 1 160 ? 26.5 4.598 -5.508 1 51.5 160 ALA A CA 1
ATOM 1198 C C . ALA A 1 160 ? 26.375 3.084 -5.375 1 51.5 160 ALA A C 1
ATOM 1200 O O . ALA A 1 160 ? 25.906 2.58 -4.348 1 51.5 160 ALA A O 1
ATOM 1201 N N . THR A 1 161 ? 26.656 2.191 -6.559 1 47.56 161 THR A N 1
ATOM 1202 C CA . THR A 1 161 ? 26.234 0.842 -6.914 1 47.56 161 THR A CA 1
ATOM 1203 C C . THR A 1 161 ? 26.797 -0.177 -5.922 1 47.56 161 THR A C 1
ATOM 1205 O O . THR A 1 161 ? 26.266 -1.289 -5.809 1 47.56 161 THR A O 1
ATOM 1208 N N . GLY A 1 162 ? 28.172 -0.264 -5.855 1 43.84 162 GLY A N 1
ATOM 1209 C CA . GLY A 1 162 ? 28.797 -1.571 -5.719 1 43.84 162 GLY A CA 1
ATOM 1210 C C . GLY A 1 162 ? 28.203 -2.396 -4.59 1 43.84 162 GLY A C 1
ATOM 1211 O O . GLY A 1 162 ? 28.016 -3.605 -4.734 1 43.84 162 GLY A O 1
ATOM 1212 N N . THR A 1 163 ? 28.328 -2.102 -3.457 1 50.22 163 THR A N 1
ATOM 1213 C CA . THR A 1 163 ? 28.359 -2.936 -2.26 1 50.22 163 THR A CA 1
ATOM 1214 C C . THR A 1 163 ? 26.969 -3.053 -1.654 1 50.22 163 THR A C 1
ATOM 1216 O O . THR A 1 163 ? 26.797 -3.627 -0.577 1 50.22 163 THR A O 1
ATOM 1219 N N . GLY A 1 164 ? 25.734 -2.768 -2.592 1 62.62 164 GLY A N 1
ATOM 1220 C CA . GLY A 1 164 ? 24.609 -2.545 -1.704 1 62.62 164 GLY A CA 1
ATOM 1221 C C . GLY A 1 164 ? 23.453 -3.502 -1.954 1 62.62 164 GLY A C 1
ATOM 1222 O O . GLY A 1 164 ? 23.656 -4.605 -2.461 1 62.62 164 GLY A O 1
ATOM 1223 N N . SER A 1 165 ? 22.344 -3.385 -1.531 1 78.12 165 SER A N 1
ATOM 1224 C CA . SER A 1 165 ? 21.109 -4.156 -1.506 1 78.12 165 SER A CA 1
ATOM 1225 C C . SER A 1 165 ? 20.391 -4.09 -2.85 1 78.12 165 SER A C 1
ATOM 1227 O O . SER A 1 165 ? 19.359 -4.738 -3.041 1 78.12 165 SER A O 1
ATOM 1229 N N . LEU A 1 166 ? 21.125 -3.49 -3.947 1 85.25 166 LEU A N 1
ATOM 1230 C CA . LEU A 1 166 ? 20.484 -3.344 -5.25 1 85.25 166 LEU A CA 1
ATOM 1231 C C . LEU A 1 166 ? 21.172 -4.211 -6.297 1 85.25 166 LEU A C 1
ATOM 1233 O O . LEU A 1 166 ? 22.359 -4.484 -6.195 1 85.25 166 LEU A O 1
ATOM 1237 N N . PRO A 1 167 ? 20.469 -4.59 -7.324 1 90.69 167 PRO A N 1
ATOM 1238 C CA . PRO A 1 167 ? 21.047 -5.477 -8.336 1 90.69 167 PRO A CA 1
ATOM 1239 C C . PRO A 1 167 ? 21.844 -4.719 -9.398 1 90.69 167 PRO A C 1
ATOM 1241 O O . PRO A 1 167 ? 21.703 -3.498 -9.523 1 90.69 167 PRO A O 1
ATOM 1244 N N . ASP A 1 168 ? 22.734 -5.527 -10.062 1 91.69 168 ASP A N 1
ATOM 1245 C CA . ASP A 1 168 ? 23.312 -5.031 -11.305 1 91.69 168 ASP A CA 1
ATOM 1246 C C . ASP A 1 168 ? 22.219 -4.789 -12.352 1 91.69 168 ASP A C 1
ATOM 1248 O O . ASP A 1 168 ? 21.297 -5.598 -12.5 1 91.69 168 ASP A O 1
ATOM 1252 N N . PRO A 1 169 ? 22.297 -3.672 -13.102 1 93.5 169 PRO A N 1
ATOM 1253 C CA . PRO A 1 169 ? 21.25 -3.35 -14.07 1 93.5 169 PRO A CA 1
ATOM 1254 C C . PRO A 1 169 ? 21.062 -4.445 -15.117 1 93.5 169 PRO A C 1
ATOM 1256 O O . PRO A 1 169 ? 20 -4.547 -15.727 1 93.5 169 PRO A O 1
ATOM 1259 N N . SER A 1 170 ? 22.047 -5.266 -15.336 1 94.75 170 SER A N 1
ATOM 1260 C CA . SER A 1 170 ? 21.922 -6.348 -16.312 1 94.75 170 SER A CA 1
ATOM 1261 C C . SER A 1 170 ? 20.844 -7.344 -15.898 1 94.75 170 SER A C 1
ATOM 1263 O O . SER A 1 170 ? 20.391 -8.141 -16.719 1 94.75 170 SER A O 1
ATOM 1265 N N . ILE A 1 171 ? 20.406 -7.285 -14.664 1 96.25 171 ILE A N 1
ATOM 1266 C CA . ILE A 1 171 ? 19.406 -8.227 -14.156 1 96.25 171 ILE A CA 1
ATOM 1267 C C . ILE A 1 171 ? 18.109 -8.07 -14.938 1 96.25 171 ILE A C 1
ATOM 1269 O O . ILE A 1 171 ? 17.375 -9.047 -15.141 1 96.25 171 ILE A O 1
ATOM 1273 N N . PHE A 1 172 ? 17.859 -6.898 -15.438 1 97.62 172 PHE A N 1
ATOM 1274 C CA . PHE A 1 172 ? 16.578 -6.609 -16.047 1 97.62 172 PHE A CA 1
ATOM 1275 C C . PHE A 1 172 ? 16.422 -7.332 -17.375 1 97.62 172 PHE A C 1
ATOM 1277 O O . PHE A 1 172 ? 15.305 -7.609 -17.812 1 97.62 172 PHE A O 1
ATOM 1284 N N . GLN A 1 173 ? 17.547 -7.711 -17.969 1 96.62 173 GLN A N 1
ATOM 1285 C CA . GLN A 1 173 ? 17.5 -8.469 -19.219 1 96.62 173 GLN A CA 1
ATOM 1286 C C . GLN A 1 173 ? 17.656 -9.969 -18.953 1 96.62 173 GLN A C 1
ATOM 1288 O O . GLN A 1 173 ? 17.234 -10.789 -19.781 1 96.62 173 GLN A O 1
ATOM 1293 N N . ASN A 1 174 ? 18.203 -10.289 -17.812 1 96.56 174 ASN A N 1
ATOM 1294 C CA . ASN A 1 174 ? 18.641 -11.672 -17.625 1 96.56 174 ASN A CA 1
ATOM 1295 C C . ASN A 1 174 ? 17.828 -12.383 -16.547 1 96.56 174 ASN A C 1
ATOM 1297 O O . ASN A 1 174 ? 18.047 -13.562 -16.266 1 96.56 174 ASN A O 1
ATOM 1301 N N . ALA A 1 175 ? 16.844 -11.703 -15.977 1 98.31 175 ALA A N 1
ATOM 1302 C CA . ALA A 1 175 ? 16.016 -12.305 -14.93 1 98.31 175 ALA A CA 1
ATOM 1303 C C . ALA A 1 175 ? 14.875 -13.117 -15.531 1 98.31 175 ALA A C 1
ATOM 1305 O O . ALA A 1 175 ? 14.516 -12.93 -16.703 1 98.31 175 ALA A O 1
ATOM 1306 N N . LEU A 1 176 ? 14.398 -14.102 -14.758 1 98.56 176 LEU A N 1
ATOM 1307 C CA . LEU A 1 176 ? 13.125 -14.758 -15.023 1 98.56 176 LEU A CA 1
ATOM 1308 C C . LEU A 1 176 ? 11.961 -13.93 -14.484 1 98.56 176 LEU A C 1
ATOM 1310 O O . LEU A 1 176 ? 11.953 -13.555 -13.312 1 98.56 176 LEU A O 1
ATOM 1314 N N . TYR A 1 177 ? 11.031 -13.57 -15.352 1 98.81 177 TYR A N 1
ATOM 1315 C CA . TYR A 1 177 ? 9.82 -12.852 -14.977 1 98.81 177 TYR A CA 1
ATOM 1316 C C . TYR A 1 177 ? 8.633 -13.797 -14.844 1 98.81 177 TYR A C 1
ATOM 1318 O O . TYR A 1 177 ? 8.195 -14.391 -15.828 1 98.81 177 TYR A O 1
ATOM 1326 N N . VAL A 1 178 ? 8.109 -13.867 -13.617 1 98.69 178 VAL A N 1
ATOM 1327 C CA . VAL A 1 178 ? 7.02 -14.797 -13.336 1 98.69 178 VAL A CA 1
ATOM 1328 C C . VAL A 1 178 ? 5.715 -14.023 -13.156 1 98.69 178 VAL A C 1
ATOM 1330 O O . VAL A 1 178 ? 5.66 -13.055 -12.391 1 98.69 178 VAL A O 1
ATOM 1333 N N . ILE A 1 179 ? 4.668 -14.391 -13.859 1 98.81 179 ILE A N 1
ATOM 1334 C CA . ILE A 1 179 ? 3.35 -13.781 -13.727 1 98.81 179 ILE A CA 1
ATOM 1335 C C . ILE A 1 179 ? 2.316 -14.852 -13.398 1 98.81 179 ILE A C 1
ATOM 1337 O O . ILE A 1 179 ? 2.129 -15.805 -14.164 1 98.81 179 ILE A O 1
ATOM 1341 N N . SER A 1 180 ? 1.723 -14.781 -12.289 1 98.25 180 SER A N 1
ATOM 1342 C CA . SER A 1 180 ? 0.653 -15.664 -11.836 1 98.25 180 SER A CA 1
ATOM 1343 C C . SER A 1 180 ? -0.52 -14.867 -11.273 1 98.25 180 SER A C 1
ATOM 1345 O O . SER A 1 180 ? -0.531 -14.523 -10.086 1 98.25 180 SER A O 1
ATOM 1347 N N . ILE A 1 181 ? -1.565 -14.633 -12.078 1 98.44 181 ILE A N 1
ATOM 1348 C CA . ILE A 1 181 ? -2.643 -13.734 -11.672 1 98.44 181 ILE A CA 1
ATOM 1349 C C . ILE A 1 181 ? -3.914 -14.07 -12.445 1 98.44 181 ILE A C 1
ATOM 1351 O O . ILE A 1 181 ? -3.867 -14.797 -13.445 1 98.44 181 ILE A O 1
ATOM 1355 N N . GLY A 1 182 ? -5.039 -13.625 -12.047 1 98.25 182 GLY A N 1
ATOM 1356 C CA . GLY A 1 182 ? -6.32 -13.773 -12.719 1 98.25 182 GLY A CA 1
ATOM 1357 C C . GLY A 1 182 ? -7.367 -14.461 -11.859 1 98.25 182 GLY A C 1
ATOM 1358 O O . GLY A 1 182 ? -8.562 -14.211 -12.008 1 98.25 182 GLY A O 1
ATOM 1359 N N . GLY A 1 183 ? -6.926 -15.336 -10.992 1 97.94 183 GLY A N 1
ATOM 1360 C CA . GLY A 1 183 ? -7.836 -16.109 -10.164 1 97.94 183 GLY A CA 1
ATOM 1361 C C . GLY A 1 183 ? -8.766 -15.25 -9.328 1 97.94 183 GLY A C 1
ATOM 1362 O O . GLY A 1 183 ? -9.961 -15.539 -9.227 1 97.94 183 GLY A O 1
ATOM 1363 N N . ASN A 1 184 ? -8.25 -14.203 -8.773 1 97.44 184 ASN A N 1
ATOM 1364 C CA . ASN A 1 184 ? -9.047 -13.344 -7.898 1 97.44 184 ASN A CA 1
ATOM 1365 C C . ASN A 1 184 ? -10.078 -12.547 -8.688 1 97.44 184 ASN A C 1
ATOM 1367 O O . ASN A 1 184 ? -11.102 -12.141 -8.141 1 97.44 184 ASN A O 1
ATOM 1371 N N . ASP A 1 185 ? -9.789 -12.297 -9.992 1 98.19 185 ASP A N 1
ATOM 1372 C CA . ASP A 1 185 ? -10.805 -11.664 -10.844 1 98.19 185 ASP A CA 1
ATOM 1373 C C . ASP A 1 185 ? -12.062 -12.523 -10.914 1 98.19 185 ASP A C 1
ATOM 1375 O O . ASP A 1 185 ? -13.172 -12.016 -10.742 1 98.19 185 ASP A O 1
ATOM 1379 N N . TYR A 1 186 ? -11.844 -13.75 -11.062 1 97.94 186 TYR A N 1
ATOM 1380 C CA . TYR A 1 186 ? -12.969 -14.672 -11.203 1 97.94 186 TYR A CA 1
ATOM 1381 C C . TYR A 1 186 ? -13.641 -14.922 -9.867 1 97.94 186 TYR A C 1
ATOM 1383 O O . TYR A 1 186 ? -14.875 -14.961 -9.781 1 97.94 186 TYR A O 1
ATOM 1391 N N . PHE A 1 187 ? -12.836 -15.148 -8.828 1 95.19 187 PHE A N 1
ATOM 1392 C CA . PHE A 1 187 ? -13.383 -15.305 -7.484 1 95.19 187 PHE A CA 1
ATOM 1393 C C . PHE A 1 187 ? -14.32 -14.148 -7.145 1 95.19 187 PHE A C 1
ATOM 1395 O O . PHE A 1 187 ? -15.398 -14.367 -6.59 1 95.19 187 PHE A O 1
ATOM 1402 N N . GLY A 1 188 ? -13.852 -12.914 -7.461 1 94.19 188 GLY A N 1
ATOM 1403 C CA . GLY A 1 188 ? -14.688 -11.75 -7.227 1 94.19 188 GLY A CA 1
ATOM 1404 C C . GLY A 1 188 ? -15.992 -11.789 -8 1 94.19 188 GLY A C 1
ATOM 1405 O O . GLY A 1 188 ? -17.047 -11.469 -7.465 1 94.19 188 GLY A O 1
ATOM 1406 N N . ALA A 1 189 ? -15.906 -12.195 -9.219 1 95.25 189 ALA A N 1
ATOM 1407 C CA . ALA A 1 189 ? -17.094 -12.273 -10.062 1 95.25 189 ALA A CA 1
ATOM 1408 C C . ALA A 1 189 ? -18.078 -13.312 -9.523 1 95.25 189 ALA A C 1
ATOM 1410 O O . ALA A 1 189 ? -19.281 -13.062 -9.477 1 95.25 189 ALA A O 1
ATOM 1411 N N . TYR A 1 190 ? -17.516 -14.5 -9.078 1 93.88 190 TYR A N 1
ATOM 1412 C CA . TYR A 1 190 ? -18.359 -15.523 -8.484 1 93.88 190 TYR A CA 1
ATOM 1413 C C . TYR A 1 190 ? -19.078 -14.992 -7.25 1 93.88 190 TYR A C 1
ATOM 1415 O O . TYR A 1 190 ? -20.281 -15.219 -7.078 1 93.88 190 TYR A O 1
ATOM 1423 N N . GLY A 1 191 ? -18.328 -14.297 -6.41 1 89.25 191 GLY A N 1
ATOM 1424 C CA . GLY A 1 191 ? -18.859 -13.758 -5.168 1 89.25 191 GLY A CA 1
ATOM 1425 C C . GLY A 1 191 ? -19.969 -12.75 -5.383 1 89.25 191 GLY A C 1
ATOM 1426 O O . GLY A 1 191 ? -20.875 -12.633 -4.555 1 89.25 191 GLY A O 1
ATOM 1427 N N . HIS A 1 192 ? -19.859 -12.078 -6.484 1 90.62 192 HIS A N 1
ATOM 1428 C CA . HIS A 1 192 ? -20.875 -11.078 -6.789 1 90.62 192 HIS A CA 1
ATOM 1429 C C . HIS A 1 192 ? -21.984 -11.672 -7.656 1 90.62 192 HIS A C 1
ATOM 1431 O O . HIS A 1 192 ? -22.812 -10.938 -8.188 1 90.62 192 HIS A O 1
ATOM 1437 N N . ASN A 1 193 ? -21.953 -12.93 -7.875 1 91.38 193 ASN A N 1
ATOM 1438 C CA . ASN A 1 193 ? -22.953 -13.695 -8.609 1 91.38 193 ASN A CA 1
ATOM 1439 C C . ASN A 1 193 ? -23.078 -13.203 -10.047 1 91.38 193 ASN A C 1
ATOM 1441 O O . ASN A 1 193 ? -24.188 -13.102 -10.578 1 91.38 193 ASN A O 1
ATOM 1445 N N . VAL A 1 194 ? -21.969 -12.867 -10.578 1 93.56 194 VAL A N 1
ATOM 1446 C CA . VAL A 1 194 ? -21.969 -12.547 -12 1 93.56 194 VAL A CA 1
ATOM 1447 C C . VAL A 1 194 ? -22.359 -13.789 -12.812 1 93.56 194 VAL A C 1
ATOM 1449 O O . VAL A 1 194 ? -21.859 -14.883 -12.555 1 93.56 194 VAL A O 1
ATOM 1452 N N . PRO A 1 195 ? -23.297 -13.648 -13.812 1 95.38 195 PRO A N 1
ATOM 1453 C CA . PRO A 1 195 ? -23.656 -14.805 -14.633 1 95.38 195 PRO A CA 1
ATOM 1454 C C . PRO A 1 195 ? -22.438 -15.484 -15.266 1 95.38 195 PRO A C 1
ATOM 1456 O O . PRO A 1 195 ? -21.547 -14.805 -15.773 1 95.38 195 PRO A O 1
ATOM 1459 N N . ILE A 1 196 ? -22.406 -16.812 -15.219 1 95.5 196 ILE A N 1
ATOM 1460 C CA . ILE A 1 196 ? -21.25 -17.609 -15.602 1 95.5 196 ILE A CA 1
ATOM 1461 C C . ILE A 1 196 ? -20.875 -17.312 -17.047 1 95.5 196 ILE A C 1
ATOM 1463 O O . ILE A 1 196 ? -19.688 -17.281 -17.391 1 95.5 196 ILE A O 1
ATOM 1467 N N . ASP A 1 197 ? -21.828 -17.094 -17.938 1 96.75 197 ASP A N 1
ATOM 1468 C CA . ASP A 1 197 ? -21.531 -16.797 -19.328 1 96.75 197 ASP A CA 1
ATOM 1469 C C . ASP A 1 197 ? -20.781 -15.469 -19.453 1 96.75 197 ASP A C 1
ATOM 1471 O O . ASP A 1 197 ? -19.922 -15.32 -20.328 1 96.75 197 ASP A O 1
ATOM 1475 N N . ASN A 1 198 ? -21.141 -14.5 -18.609 1 97.75 198 ASN A N 1
ATOM 1476 C CA . ASN A 1 198 ? -20.406 -13.234 -18.594 1 97.75 198 ASN A CA 1
ATOM 1477 C C . ASN A 1 198 ? -18.969 -13.414 -18.109 1 97.75 198 ASN A C 1
ATOM 1479 O O . ASN A 1 198 ? -18.062 -12.742 -18.594 1 97.75 198 ASN A O 1
ATOM 1483 N N . VAL A 1 199 ? -18.797 -14.305 -17.188 1 97.88 199 VAL A N 1
ATOM 1484 C CA . VAL A 1 199 ? -17.453 -14.586 -16.719 1 97.88 199 VAL A CA 1
ATOM 1485 C C . VAL A 1 199 ? -16.625 -15.227 -17.828 1 97.88 199 VAL A C 1
ATOM 1487 O O . VAL A 1 199 ? -15.539 -14.758 -18.156 1 97.88 199 VAL A O 1
ATOM 1490 N N . LYS A 1 200 ? -17.188 -16.25 -18.516 1 97.75 200 LYS A N 1
ATOM 1491 C CA . LYS A 1 200 ? -16.484 -17.031 -19.531 1 97.75 200 LYS A CA 1
ATOM 1492 C C . LYS A 1 200 ? -16.188 -16.188 -20.766 1 97.75 200 LYS A C 1
ATOM 1494 O O . LYS A 1 200 ? -15.062 -16.188 -21.281 1 97.75 200 LYS A O 1
ATOM 1499 N N . TYR A 1 201 ? -17.125 -15.344 -21.172 1 98 201 TYR A N 1
ATOM 1500 C CA . TYR A 1 201 ? -17.031 -14.812 -22.516 1 98 201 TYR A CA 1
ATOM 1501 C C . TYR A 1 201 ? -16.703 -13.32 -22.484 1 98 201 TYR A C 1
ATOM 1503 O O . TYR A 1 201 ? -16.328 -12.742 -23.516 1 98 201 TYR A O 1
ATOM 1511 N N . GLU A 1 202 ? -16.766 -12.695 -21.312 1 98.31 202 GLU A N 1
ATOM 1512 C CA . GLU A 1 202 ? -16.406 -11.289 -21.203 1 98.31 202 GLU A CA 1
ATOM 1513 C C . GLU A 1 202 ? -15.219 -11.094 -20.266 1 98.31 202 GLU A C 1
ATOM 1515 O O . GLU A 1 202 ? -14.219 -10.477 -20.641 1 98.31 202 GLU A O 1
ATOM 1520 N N . LEU A 1 203 ? -15.273 -11.648 -19.109 1 98.62 203 LEU A N 1
ATOM 1521 C CA . LEU A 1 203 ? -14.258 -11.383 -18.109 1 98.62 203 LEU A CA 1
ATOM 1522 C C . LEU A 1 203 ? -12.961 -12.109 -18.438 1 98.62 203 LEU A C 1
ATOM 1524 O O . LEU A 1 203 ? -11.875 -11.523 -18.344 1 98.62 203 LEU A O 1
ATOM 1528 N N . VAL A 1 204 ? -13.023 -13.43 -18.891 1 98.81 204 VAL A N 1
ATOM 1529 C CA . VAL A 1 204 ? -11.82 -14.203 -19.156 1 98.81 204 VAL A CA 1
ATOM 1530 C C . VAL A 1 204 ? -10.992 -13.5 -20.234 1 98.81 204 VAL A C 1
ATOM 1532 O O . VAL A 1 204 ? -9.805 -13.242 -20.047 1 98.81 204 VAL A O 1
ATOM 1535 N N . PRO A 1 205 ? -11.625 -13.047 -21.391 1 98.75 205 PRO A N 1
ATOM 1536 C CA . PRO A 1 205 ? -10.812 -12.344 -22.391 1 98.75 205 PRO A CA 1
ATOM 1537 C C . PRO A 1 205 ? -10.219 -11.039 -21.844 1 98.75 205 PRO A C 1
ATOM 1539 O O . PRO A 1 205 ? -9.094 -10.68 -22.203 1 98.75 205 PRO A O 1
ATOM 1542 N N . THR A 1 206 ? -10.93 -10.328 -21 1 98.75 206 THR A N 1
ATOM 1543 C CA . THR A 1 206 ? -10.461 -9.055 -20.453 1 98.75 206 THR A CA 1
ATOM 1544 C C . THR A 1 206 ? -9.281 -9.273 -19.516 1 98.75 206 THR A C 1
ATOM 1546 O O . THR A 1 206 ? -8.336 -8.492 -19.5 1 98.75 206 THR A O 1
ATOM 1549 N N . VAL A 1 207 ? -9.336 -10.312 -18.734 1 98.81 207 VAL A N 1
ATOM 1550 C CA . VAL A 1 207 ? -8.273 -10.672 -17.812 1 98.81 207 VAL A CA 1
ATOM 1551 C C . VAL A 1 207 ? -7.012 -11.039 -18.594 1 98.81 207 VAL A C 1
ATOM 1553 O O . VAL A 1 207 ? -5.922 -10.547 -18.297 1 98.81 207 VAL A O 1
ATOM 1556 N N . VAL A 1 208 ? -7.152 -11.906 -19.641 1 98.88 208 VAL A N 1
ATOM 1557 C CA . VAL A 1 208 ? -6.027 -12.344 -20.453 1 98.88 208 VAL A CA 1
ATOM 1558 C C . VAL A 1 208 ? -5.414 -11.148 -21.172 1 98.88 208 VAL A C 1
ATOM 1560 O O . VAL A 1 208 ? -4.191 -11.047 -21.297 1 98.88 208 VAL A O 1
ATOM 1563 N N . ASN A 1 209 ? -6.246 -10.195 -21.594 1 98.75 209 ASN A N 1
ATOM 1564 C CA . ASN A 1 209 ? -5.746 -8.992 -22.25 1 98.75 209 ASN A CA 1
ATOM 1565 C C . ASN A 1 209 ? -4.938 -8.125 -21.281 1 98.75 209 ASN A C 1
ATOM 1567 O O . ASN A 1 209 ? -3.967 -7.484 -21.688 1 98.75 209 ASN A O 1
ATOM 1571 N N . SER A 1 210 ? -5.379 -8.062 -20.047 1 98.62 210 SER A N 1
ATOM 1572 C CA . SER A 1 210 ? -4.617 -7.328 -19.047 1 98.62 210 SER A CA 1
ATOM 1573 C C . SER A 1 210 ? -3.232 -7.934 -18.859 1 98.62 210 SER A C 1
ATOM 1575 O O . SER A 1 210 ? -2.244 -7.211 -18.734 1 98.62 210 SER A O 1
ATOM 1577 N N . ILE A 1 211 ? -3.109 -9.227 -18.828 1 98.88 211 ILE A N 1
ATOM 1578 C CA . ILE A 1 211 ? -1.834 -9.922 -18.719 1 98.88 211 ILE A CA 1
ATOM 1579 C C . ILE A 1 211 ? -0.974 -9.617 -19.938 1 98.88 211 ILE A C 1
ATOM 1581 O O . ILE A 1 211 ? 0.223 -9.352 -19.812 1 98.88 211 ILE A O 1
ATOM 1585 N N . LYS A 1 212 ? -1.604 -9.602 -21.109 1 98.81 212 LYS A N 1
ATOM 1586 C CA . LYS A 1 212 ? -0.9 -9.266 -22.344 1 98.81 212 LYS A CA 1
ATOM 1587 C C . LYS A 1 212 ? -0.288 -7.871 -22.266 1 98.81 212 LYS A C 1
ATOM 1589 O O . LYS A 1 212 ? 0.87 -7.672 -22.641 1 98.81 212 LYS A O 1
ATOM 1594 N N . HIS A 1 213 ? -1.052 -6.949 -21.766 1 98.38 213 HIS A N 1
ATOM 1595 C CA . HIS A 1 213 ? -0.574 -5.574 -21.656 1 98.38 213 HIS A CA 1
ATOM 1596 C C . HIS A 1 213 ? 0.628 -5.477 -20.734 1 98.38 213 HIS A C 1
ATOM 1598 O O . HIS A 1 213 ? 1.573 -4.734 -21 1 98.38 213 HIS A O 1
ATOM 1604 N N . THR A 1 214 ? 0.561 -6.203 -19.672 1 98.5 214 THR A N 1
ATOM 1605 C CA . THR A 1 214 ? 1.689 -6.207 -18.734 1 98.5 214 THR A CA 1
ATOM 1606 C C . THR A 1 214 ? 2.914 -6.852 -19.391 1 98.5 214 THR A C 1
ATOM 1608 O O . THR A 1 214 ? 4.031 -6.355 -19.25 1 98.5 214 THR A O 1
ATOM 1611 N N . LEU A 1 215 ? 2.723 -7.953 -20.141 1 98.5 215 LEU A N 1
ATOM 1612 C CA . LEU A 1 215 ? 3.803 -8.602 -20.875 1 98.5 215 LEU A CA 1
ATOM 1613 C C . LEU A 1 215 ? 4.434 -7.637 -21.875 1 98.5 215 LEU A C 1
ATOM 1615 O O . LEU A 1 215 ? 5.66 -7.582 -22 1 98.5 215 LEU A O 1
ATOM 1619 N N . GLU A 1 216 ? 3.588 -6.902 -22.578 1 98.44 216 GLU A N 1
ATOM 1620 C CA . GLU A 1 216 ? 4.066 -5.914 -23.531 1 98.44 216 GLU A CA 1
ATOM 1621 C C . GLU A 1 216 ? 4.918 -4.848 -22.844 1 98.44 216 GLU A C 1
ATOM 1623 O O . GLU A 1 216 ? 5.973 -4.465 -23.359 1 98.44 216 GLU A O 1
ATOM 1628 N N . GLY A 1 217 ? 4.422 -4.395 -21.719 1 98.5 217 GLY A N 1
ATOM 1629 C CA . GLY A 1 217 ? 5.176 -3.412 -20.969 1 98.5 217 GLY A CA 1
ATOM 1630 C C . GLY A 1 217 ? 6.535 -3.922 -20.516 1 98.5 217 GLY A C 1
ATOM 1631 O O . GLY A 1 217 ? 7.547 -3.24 -20.688 1 98.5 217 GLY A O 1
ATOM 1632 N N . LEU A 1 218 ? 6.551 -5.133 -19.938 1 98.75 218 LEU A N 1
ATOM 1633 C CA . LEU A 1 218 ? 7.793 -5.734 -19.469 1 98.75 218 LEU A CA 1
ATOM 1634 C C . LEU A 1 218 ? 8.766 -5.945 -20.625 1 98.75 218 LEU A C 1
ATOM 1636 O O . LEU A 1 218 ? 9.961 -5.664 -20.484 1 98.75 218 LEU A O 1
ATOM 1640 N N . TYR A 1 219 ? 8.273 -6.43 -21.734 1 98.5 219 TYR A N 1
ATOM 1641 C CA . TYR A 1 219 ? 9.102 -6.625 -22.922 1 98.5 219 TYR A CA 1
ATOM 1642 C C . TYR A 1 219 ? 9.711 -5.309 -23.391 1 98.5 219 TYR A C 1
ATOM 1644 O O . TYR A 1 219 ? 10.898 -5.25 -23.719 1 98.5 219 TYR A O 1
ATOM 1652 N N . SER A 1 220 ? 8.898 -4.258 -23.375 1 97.94 220 SER A N 1
ATOM 1653 C CA . SER A 1 220 ? 9.367 -2.939 -23.797 1 97.94 220 SER A CA 1
ATOM 1654 C C . SER A 1 220 ? 10.43 -2.404 -22.844 1 97.94 220 SER A C 1
ATOM 1656 O O . SER A 1 220 ? 11.297 -1.626 -23.25 1 97.94 220 SER A O 1
ATOM 1658 N N . GLU A 1 221 ? 10.383 -2.875 -21.594 1 97.81 221 GLU A N 1
ATOM 1659 C CA . GLU A 1 221 ? 11.359 -2.461 -20.594 1 97.81 221 GLU A CA 1
ATOM 1660 C C . GLU A 1 221 ? 12.617 -3.314 -20.672 1 97.81 221 GLU A C 1
ATOM 1662 O O . GLU A 1 221 ? 13.547 -3.133 -19.875 1 97.81 221 GLU A O 1
ATOM 1667 N N . GLY A 1 222 ? 12.633 -4.305 -21.531 1 97.56 222 GLY A N 1
ATOM 1668 C CA . GLY A 1 222 ? 13.852 -5.062 -21.766 1 97.56 222 GLY A CA 1
ATOM 1669 C C . GLY A 1 222 ? 13.773 -6.496 -21.266 1 97.56 222 GLY A C 1
ATOM 1670 O O . GLY A 1 222 ? 14.695 -7.281 -21.484 1 97.56 222 GLY A O 1
ATOM 1671 N N . ALA A 1 223 ? 12.648 -6.875 -20.609 1 98.5 223 ALA A N 1
ATOM 1672 C CA . ALA A 1 223 ? 12.477 -8.258 -20.172 1 98.5 223 ALA A CA 1
ATOM 1673 C C . ALA A 1 223 ? 12.414 -9.211 -21.359 1 98.5 223 ALA A C 1
ATOM 1675 O O . ALA A 1 223 ? 11.828 -8.891 -22.391 1 98.5 223 ALA A O 1
ATOM 1676 N N . ARG A 1 224 ? 13.016 -10.477 -21.125 1 98.12 224 ARG A N 1
ATOM 1677 C CA . ARG A 1 224 ? 13.07 -11.391 -22.266 1 98.12 224 ARG A CA 1
ATOM 1678 C C . ARG A 1 224 ? 12.758 -12.82 -21.828 1 98.12 224 ARG A C 1
ATOM 1680 O O . ARG A 1 224 ? 12.617 -13.711 -22.672 1 98.12 224 ARG A O 1
ATOM 1687 N N . ASN A 1 225 ? 12.648 -13.125 -20.547 1 98.38 225 ASN A N 1
ATOM 1688 C CA . ASN A 1 225 ? 12.414 -14.469 -20.047 1 98.38 225 ASN A CA 1
ATOM 1689 C C . ASN A 1 225 ? 11.18 -14.523 -19.156 1 98.38 225 ASN A C 1
ATOM 1691 O O . ASN A 1 225 ? 11.164 -13.922 -18.078 1 98.38 225 ASN A O 1
ATOM 1695 N N . PHE A 1 226 ? 10.164 -15.312 -19.625 1 98.69 226 PHE A N 1
ATOM 1696 C CA . PHE A 1 226 ? 8.867 -15.258 -18.953 1 98.69 226 PHE A CA 1
ATOM 1697 C C . PHE A 1 226 ? 8.383 -16.656 -18.594 1 98.69 226 PHE A C 1
ATOM 1699 O O . PHE A 1 226 ? 8.523 -17.594 -19.375 1 98.69 226 PHE A O 1
ATOM 1706 N N . LEU A 1 227 ? 7.938 -16.812 -17.406 1 98.38 227 LEU A N 1
ATOM 1707 C CA . LEU A 1 227 ? 7.18 -17.969 -16.953 1 98.38 227 LEU A CA 1
ATOM 1708 C C . LEU A 1 227 ? 5.816 -17.562 -16.406 1 98.38 227 LEU A C 1
ATOM 1710 O O . LEU A 1 227 ? 5.734 -16.875 -15.375 1 98.38 227 LEU A O 1
ATOM 1714 N N . LEU A 1 228 ? 4.746 -17.906 -17.109 1 98.69 228 LEU A N 1
ATOM 1715 C CA . LEU A 1 228 ? 3.389 -17.609 -16.672 1 98.69 228 LEU A CA 1
ATOM 1716 C C . LEU A 1 228 ? 2.727 -18.844 -16.062 1 98.69 228 LEU A C 1
ATOM 1718 O O . LEU A 1 228 ? 3.023 -19.969 -16.453 1 98.69 228 LEU A O 1
ATOM 1722 N N . TRP A 1 229 ? 1.962 -18.656 -15.055 1 98 229 TRP A N 1
ATOM 1723 C CA . TRP A 1 229 ? 1.044 -19.672 -14.547 1 98 229 TRP A CA 1
ATOM 1724 C C . TRP A 1 229 ? -0.403 -19.297 -14.844 1 98 229 TRP A C 1
ATOM 1726 O O . TRP A 1 229 ? -0.81 -18.156 -14.633 1 98 229 TRP A O 1
ATOM 1736 N N . ASN A 1 230 ? -1.137 -20.281 -15.406 1 98.31 230 ASN A N 1
ATOM 1737 C CA . ASN A 1 230 ? -2.576 -20.047 -15.445 1 98.31 230 ASN A CA 1
ATOM 1738 C C . ASN A 1 230 ? -3.217 -20.266 -14.078 1 98.31 230 ASN A C 1
ATOM 1740 O O . ASN A 1 230 ? -2.52 -20.328 -13.062 1 98.31 230 ASN A O 1
ATOM 1744 N N . VAL A 1 231 ? -4.562 -20.281 -13.992 1 98.31 231 VAL A N 1
ATOM 1745 C CA . VAL A 1 231 ? -5.258 -20.281 -12.711 1 98.31 231 VAL A CA 1
ATOM 1746 C C . VAL A 1 231 ? -5.535 -21.719 -12.266 1 98.31 231 VAL A C 1
ATOM 1748 O O . VAL A 1 231 ? -5.832 -22.578 -13.086 1 98.31 231 VAL A O 1
ATOM 1751 N N . PRO A 1 232 ? -5.418 -22.016 -10.93 1 98.44 232 PRO A N 1
ATOM 1752 C CA . PRO A 1 232 ? -5.738 -23.359 -10.445 1 98.44 232 PRO A CA 1
ATOM 1753 C C . PRO A 1 232 ? -7.195 -23.75 -10.688 1 98.44 232 PRO A C 1
ATOM 1755 O O . PRO A 1 232 ? -7.98 -22.938 -11.188 1 98.44 232 PRO A O 1
ATOM 1758 N N . ALA A 1 233 ? -7.488 -25.031 -10.391 1 98.19 233 ALA A N 1
ATOM 1759 C CA . ALA A 1 233 ? -8.852 -25.531 -10.523 1 98.19 233 ALA A CA 1
ATOM 1760 C C . ALA A 1 233 ? -9.781 -24.891 -9.492 1 98.19 233 ALA A C 1
ATOM 1762 O O . ALA A 1 233 ? -10.047 -25.484 -8.438 1 98.19 233 ALA A O 1
ATOM 1763 N N . GLN A 1 234 ? -10.336 -23.766 -9.867 1 97.38 234 GLN A N 1
ATOM 1764 C CA . GLN A 1 234 ? -11.062 -22.969 -8.891 1 97.38 234 GLN A CA 1
ATOM 1765 C C . GLN A 1 234 ? -12.375 -23.641 -8.492 1 97.38 234 GLN A C 1
ATOM 1767 O O . GLN A 1 234 ? -12.883 -23.422 -7.391 1 97.38 234 GLN A O 1
ATOM 1772 N N . GLY A 1 235 ? -12.898 -24.5 -9.398 1 96.56 235 GLY A N 1
ATOM 1773 C CA . GLY A 1 235 ? -14.078 -25.25 -9.023 1 96.56 235 GLY A CA 1
ATOM 1774 C C . GLY A 1 235 ? -13.852 -26.172 -7.836 1 96.56 235 GLY A C 1
ATOM 1775 O O . GLY A 1 235 ? -14.812 -26.625 -7.203 1 96.56 235 GLY A O 1
ATOM 1776 N N . CYS A 1 236 ? -12.602 -26.453 -7.57 1 96.38 236 CYS A N 1
ATOM 1777 C CA . CYS A 1 236 ? -12.258 -27.344 -6.473 1 96.38 236 CYS A CA 1
ATOM 1778 C C . CYS A 1 236 ? -11.805 -26.562 -5.25 1 96.38 236 CYS A C 1
ATOM 1780 O O . CYS A 1 236 ? -11.312 -27.141 -4.277 1 96.38 236 CYS A O 1
ATOM 1782 N N . SER A 1 237 ? -11.914 -25.203 -5.246 1 95.88 237 SER A N 1
ATOM 1783 C CA . SER A 1 237 ? -11.609 -24.359 -4.094 1 95.88 237 SER A CA 1
ATOM 1784 C C . SER A 1 237 ? -12.578 -24.625 -2.947 1 95.88 237 SER A C 1
ATOM 1786 O O . SER A 1 237 ? -13.797 -24.547 -3.125 1 95.88 237 SER A O 1
ATOM 1788 N N . LEU A 1 238 ? -12.047 -24.891 -1.791 1 94.75 238 LEU A N 1
ATOM 1789 C CA . LEU A 1 238 ? -12.898 -25.25 -0.659 1 94.75 238 LEU A CA 1
ATOM 1790 C C . LEU A 1 238 ? -13.758 -24.062 -0.237 1 94.75 238 LEU A C 1
ATOM 1792 O O . LEU A 1 238 ? -14.898 -24.234 0.192 1 94.75 238 LEU A O 1
ATOM 1796 N N . ALA A 1 239 ? -13.219 -22.844 -0.344 1 92.88 239 ALA A N 1
ATOM 1797 C CA . ALA A 1 239 ? -14 -21.641 -0.029 1 92.88 239 ALA A CA 1
ATOM 1798 C C . ALA A 1 239 ? -15.203 -21.516 -0.956 1 92.88 239 ALA A C 1
ATOM 1800 O O . ALA A 1 239 ? -16.297 -21.188 -0.509 1 92.88 239 ALA A O 1
ATOM 1801 N N . LEU A 1 240 ? -15.008 -21.781 -2.227 1 92.75 240 LEU A N 1
ATOM 1802 C CA . LEU A 1 240 ? -16.109 -21.703 -3.182 1 92.75 240 LEU A CA 1
ATOM 1803 C C . LEU A 1 240 ? -17.094 -22.859 -2.977 1 92.75 240 LEU A C 1
ATOM 1805 O O . LEU A 1 240 ? -18.297 -22.656 -3.066 1 92.75 240 LEU A O 1
ATOM 1809 N N . LEU A 1 241 ? -16.531 -24 -2.744 1 92 241 LEU A N 1
ATOM 1810 C CA . LEU A 1 241 ? -17.391 -25.156 -2.48 1 92 241 LEU A CA 1
ATOM 1811 C C . LEU A 1 241 ? -18.266 -24.906 -1.256 1 92 241 LEU A C 1
ATOM 1813 O O . LEU A 1 241 ? -19.469 -25.203 -1.273 1 92 241 LEU A O 1
ATOM 1817 N N . GLN A 1 242 ? -17.641 -24.375 -0.203 1 88.94 242 GLN A N 1
ATOM 1818 C CA . GLN A 1 242 ? -18.391 -24.062 1 1 88.94 242 GLN A CA 1
ATOM 1819 C C . GLN A 1 242 ? -19.516 -23.062 0.7 1 88.94 242 GLN A C 1
ATOM 1821 O O . GLN A 1 242 ? -20.641 -23.219 1.189 1 88.94 242 GLN A O 1
ATOM 1826 N N . ARG A 1 243 ? -19.219 -22.078 -0.032 1 87.44 243 ARG A N 1
ATOM 1827 C CA . ARG A 1 243 ? -20.172 -21.016 -0.33 1 87.44 243 ARG A CA 1
ATOM 1828 C C . ARG A 1 243 ? -21.312 -21.531 -1.212 1 87.44 243 ARG A C 1
ATOM 1830 O O . ARG A 1 243 ? -22.469 -21.141 -1.03 1 87.44 243 ARG A O 1
ATOM 1837 N N . PHE A 1 244 ? -20.984 -22.422 -2.125 1 87.94 244 PHE A N 1
ATOM 1838 C CA . PHE A 1 244 ? -21.938 -22.703 -3.184 1 87.94 244 PHE A CA 1
ATOM 1839 C C . PHE A 1 244 ? -22.562 -24.078 -2.994 1 87.94 244 PHE A C 1
ATOM 1841 O O . PHE A 1 244 ? -23.484 -24.469 -3.725 1 87.94 244 PHE A O 1
ATOM 1848 N N . THR A 1 245 ? -22.078 -24.859 -2.109 1 81.81 245 THR A N 1
ATOM 1849 C CA . THR A 1 245 ? -22.688 -26.172 -1.891 1 81.81 245 THR A CA 1
ATOM 1850 C C . THR A 1 245 ? -23.297 -26.25 -0.492 1 81.81 245 THR A C 1
ATOM 1852 O O . THR A 1 245 ? -24.094 -27.141 -0.21 1 81.81 245 THR A O 1
ATOM 1855 N N . SER A 1 246 ? -22.688 -25.547 0.425 1 66.56 246 SER A N 1
ATOM 1856 C CA . SER A 1 246 ? -23.188 -25.688 1.79 1 66.56 246 SER A CA 1
ATOM 1857 C C . SER A 1 246 ? -24.172 -24.562 2.141 1 66.56 246 SER A C 1
ATOM 1859 O O . SER A 1 246 ? -23.828 -23.391 2.045 1 66.56 246 SER A O 1
ATOM 1861 N N . GLY A 1 247 ? -25.469 -24.781 2.285 1 55.75 247 GLY A N 1
ATOM 1862 C CA . GLY A 1 247 ? -26.656 -24.125 2.787 1 55.75 247 GLY A CA 1
ATOM 1863 C C . GLY A 1 247 ? -26.562 -22.625 2.777 1 55.75 247 GLY A C 1
ATOM 1864 O O . GLY A 1 247 ? -27.25 -21.938 3.555 1 55.75 247 GLY A O 1
ATOM 1865 N N . GLY A 1 248 ? -25.578 -21.969 2.277 1 45.72 248 GLY A N 1
ATOM 1866 C CA . GLY A 1 248 ? -25.906 -20.547 2.283 1 45.72 248 GLY A CA 1
ATOM 1867 C C . GLY A 1 248 ? -27.172 -20.234 1.52 1 45.72 248 GLY A C 1
ATOM 1868 O O . GLY A 1 248 ? -27.812 -21.125 0.962 1 45.72 248 GLY A O 1
ATOM 1869 N N . PRO A 1 249 ? -27.766 -18.984 1.755 1 40.38 249 PRO A N 1
ATOM 1870 C CA . PRO A 1 249 ? -29.078 -18.719 1.149 1 40.38 249 PRO A CA 1
ATOM 1871 C C . PRO A 1 249 ? -29.188 -19.25 -0.278 1 40.38 249 PRO A C 1
ATOM 1873 O O . PRO A 1 249 ? -30.297 -19.438 -0.785 1 40.38 249 PRO A O 1
ATOM 1876 N N . GLN A 1 250 ? -28.125 -19.172 -0.993 1 40.91 250 GLN A N 1
ATOM 1877 C CA . GLN A 1 250 ? -28.359 -19.578 -2.375 1 40.91 250 GLN A CA 1
ATOM 1878 C C . GLN A 1 250 ? -28.234 -21.094 -2.527 1 40.91 250 GLN A C 1
ATOM 1880 O O . GLN A 1 250 ? -27.344 -21.578 -3.232 1 40.91 250 GLN A O 1
ATOM 1885 N N . ASP A 1 251 ? -28.469 -21.828 -1.614 1 42.75 251 ASP A N 1
ATOM 1886 C CA . ASP A 1 251 ? -28.469 -23.281 -1.57 1 42.75 251 ASP A CA 1
ATOM 1887 C C . ASP A 1 251 ? -29.156 -23.875 -2.803 1 42.75 251 ASP A C 1
ATOM 1889 O O . ASP A 1 251 ? -29.281 -25.094 -2.924 1 42.75 251 ASP A O 1
ATOM 1893 N N . ASP A 1 252 ? -29.922 -23.156 -3.385 1 40.88 252 ASP A N 1
ATOM 1894 C CA . ASP A 1 252 ? -30.656 -23.844 -4.438 1 40.88 252 ASP A CA 1
ATOM 1895 C C . ASP A 1 252 ? -29.703 -24.312 -5.539 1 40.88 252 ASP A C 1
ATOM 1897 O O . ASP A 1 252 ? -30.141 -24.578 -6.664 1 40.88 252 ASP A O 1
ATOM 1901 N N . GLN A 1 253 ? -28.391 -24.062 -5.363 1 44.47 253 GLN A N 1
ATOM 1902 C CA . GLN A 1 253 ? -27.719 -24.609 -6.531 1 44.47 253 GLN A CA 1
ATOM 1903 C C . GLN A 1 253 ? -27.766 -26.141 -6.543 1 44.47 253 GLN A C 1
ATOM 1905 O O . GLN A 1 253 ? -27.438 -26.781 -5.543 1 44.47 253 GLN A O 1
ATOM 1910 N N . ASP A 1 254 ? -28.531 -26.766 -7.312 1 45.12 254 ASP A N 1
ATOM 1911 C CA . ASP A 1 254 ? -28.688 -28.156 -7.676 1 45.12 254 ASP A CA 1
ATOM 1912 C C . ASP A 1 254 ? -27.359 -28.891 -7.645 1 45.12 254 ASP A C 1
ATOM 1914 O O . ASP A 1 254 ? -26.328 -28.359 -8.062 1 45.12 254 ASP A O 1
ATOM 1918 N N . GLN A 1 255 ? -27.125 -29.906 -6.707 1 49 255 GLN A N 1
ATOM 1919 C CA . GLN A 1 255 ? -26.109 -30.953 -6.762 1 49 255 GLN A CA 1
ATOM 1920 C C . GLN A 1 255 ? -25.531 -31.078 -8.172 1 49 255 GLN A C 1
ATOM 1922 O O . GLN A 1 255 ? -24.391 -31.516 -8.336 1 49 255 GLN A O 1
ATOM 1927 N N . ALA A 1 256 ? -26.375 -30.719 -9.211 1 51.59 256 ALA A N 1
ATOM 1928 C CA . ALA A 1 256 ? -26.156 -31.031 -10.617 1 51.59 256 ALA A CA 1
ATOM 1929 C C . ALA A 1 256 ? -24.938 -30.266 -11.148 1 51.59 256 ALA A C 1
ATOM 1931 O O . ALA A 1 256 ? -24.438 -30.547 -12.242 1 51.59 256 ALA A O 1
ATOM 1932 N N . ASP A 1 257 ? -24.094 -29.5 -10.141 1 80.06 257 ASP A N 1
ATOM 1933 C CA . ASP A 1 257 ? -23.125 -28.656 -10.844 1 80.06 257 ASP A CA 1
ATOM 1934 C C . ASP A 1 257 ? -21.703 -28.922 -10.367 1 80.06 257 ASP A C 1
ATOM 1936 O O . ASP A 1 257 ? -20.797 -28.125 -10.617 1 80.06 257 ASP A O 1
ATOM 1940 N N . LEU A 1 258 ? -21.688 -30.344 -9.805 1 90.38 258 LEU A N 1
ATOM 1941 C CA . LEU A 1 258 ? -20.375 -30.781 -9.375 1 90.38 258 LEU A CA 1
ATOM 1942 C C . LEU A 1 258 ? -19.828 -31.875 -10.305 1 90.38 258 LEU A C 1
ATOM 1944 O O . LEU A 1 258 ? -20.594 -32.656 -10.844 1 90.38 258 LEU A O 1
ATOM 1948 N N . ASP A 1 259 ? -18.578 -31.969 -10.461 1 92.62 259 ASP A N 1
ATOM 1949 C CA . ASP A 1 259 ? -17.953 -33.031 -11.258 1 92.62 259 ASP A CA 1
ATOM 1950 C C . ASP A 1 259 ? -17.609 -34.25 -10.391 1 92.62 259 ASP A C 1
ATOM 1952 O O . ASP A 1 259 ? -18.047 -34.312 -9.234 1 92.62 259 ASP A O 1
ATOM 1956 N N . ASP A 1 260 ? -16.875 -35.25 -10.984 1 90.06 260 ASP A N 1
ATOM 1957 C CA . ASP A 1 260 ? -16.609 -36.531 -10.328 1 90.06 260 ASP A CA 1
ATOM 1958 C C . ASP A 1 260 ? -15.742 -36.344 -9.086 1 90.06 260 ASP A C 1
ATOM 1960 O O . ASP A 1 260 ? -15.742 -37.188 -8.188 1 90.06 260 ASP A O 1
ATOM 1964 N N . LEU A 1 261 ? -15.062 -35.219 -8.984 1 93.19 261 LEU A N 1
ATOM 1965 C CA . LEU A 1 261 ? -14.188 -34.969 -7.844 1 93.19 261 LEU A CA 1
ATOM 1966 C C . LEU A 1 261 ? -14.891 -34.125 -6.789 1 93.19 261 LEU A C 1
ATOM 1968 O O . LEU A 1 261 ? -14.328 -33.844 -5.73 1 93.19 261 LEU A O 1
ATOM 1972 N N . GLY A 1 262 ? -16.125 -33.781 -7.109 1 92.06 262 GLY A N 1
ATOM 1973 C CA . GLY A 1 262 ? -16.875 -32.938 -6.191 1 92.06 262 GLY A CA 1
ATOM 1974 C C . GLY A 1 262 ? -16.594 -31.469 -6.375 1 92.06 262 GLY A C 1
ATOM 1975 O O . GLY A 1 262 ? -16.906 -30.656 -5.5 1 92.06 262 GLY A O 1
ATOM 1976 N N . CYS A 1 263 ? -16.094 -31.094 -7.535 1 95.31 263 CYS A N 1
ATOM 1977 C CA . CYS A 1 263 ? -15.766 -29.703 -7.836 1 95.31 263 CYS A CA 1
ATOM 1978 C C . CYS A 1 263 ? -16.891 -29.047 -8.617 1 95.31 263 CYS A C 1
ATOM 1980 O O . CYS A 1 263 ? -17.656 -29.719 -9.32 1 95.31 263 CYS A O 1
ATOM 1982 N N . LEU A 1 264 ? -17 -27.766 -8.445 1 95 264 LEU A N 1
ATOM 1983 C CA . LEU A 1 264 ? -17.938 -26.984 -9.227 1 95 264 LEU A CA 1
ATOM 1984 C C . LEU A 1 264 ? -17.531 -26.938 -10.695 1 95 264 LEU A C 1
ATOM 1986 O O . LEU A 1 264 ? -16.578 -26.25 -11.062 1 95 264 LEU A O 1
ATOM 1990 N N . LYS A 1 265 ? -18.297 -27.641 -11.516 1 95.44 265 LYS A N 1
ATOM 1991 C CA . LYS A 1 265 ? -17.922 -27.875 -12.906 1 95.44 265 LYS A CA 1
ATOM 1992 C C . LYS A 1 265 ? -17.734 -26.562 -13.664 1 95.44 265 LYS A C 1
ATOM 1994 O O . LYS A 1 265 ? -16.75 -26.391 -14.367 1 95.44 265 LYS A O 1
ATOM 1999 N N . VAL A 1 266 ? -18.594 -25.641 -13.5 1 95.06 266 VAL A N 1
ATOM 2000 C CA . VAL A 1 266 ? -18.625 -24.438 -14.328 1 95.06 266 VAL A CA 1
ATOM 2001 C C . VAL A 1 266 ? -17.453 -23.531 -13.953 1 95.06 266 VAL A C 1
ATOM 2003 O O . VAL A 1 266 ? -16.906 -22.812 -14.805 1 95.06 266 VAL A O 1
ATOM 2006 N N . PHE A 1 267 ? -17.031 -23.547 -12.734 1 96.69 267 PHE A N 1
ATOM 2007 C CA . PHE A 1 267 ? -15.898 -22.734 -12.32 1 96.69 267 PHE A CA 1
ATOM 2008 C C . PHE A 1 267 ? -14.594 -23.328 -12.844 1 96.69 267 PHE A C 1
ATOM 2010 O O . PHE A 1 267 ? -13.664 -22.594 -13.188 1 96.69 267 PHE A O 1
ATOM 2017 N N . ASN A 1 268 ? -14.531 -24.672 -12.922 1 97.5 268 ASN A N 1
ATOM 2018 C CA . ASN A 1 268 ? -13.375 -25.312 -13.555 1 97.5 268 ASN A CA 1
ATOM 2019 C C . ASN A 1 268 ? -13.336 -25.031 -15.055 1 97.5 268 ASN A C 1
ATOM 2021 O O . ASN A 1 268 ? -12.258 -24.922 -15.641 1 97.5 268 ASN A O 1
ATOM 2025 N N . GLU A 1 269 ? -14.516 -24.938 -15.633 1 97.38 269 GLU A N 1
ATOM 2026 C CA . GLU A 1 269 ? -14.562 -24.562 -17.047 1 97.38 269 GLU A CA 1
ATOM 2027 C C . GLU A 1 269 ? -13.961 -23.172 -17.266 1 97.38 269 GLU A C 1
ATOM 2029 O O . GLU A 1 269 ? -13.297 -22.938 -18.266 1 97.38 269 GLU A O 1
ATO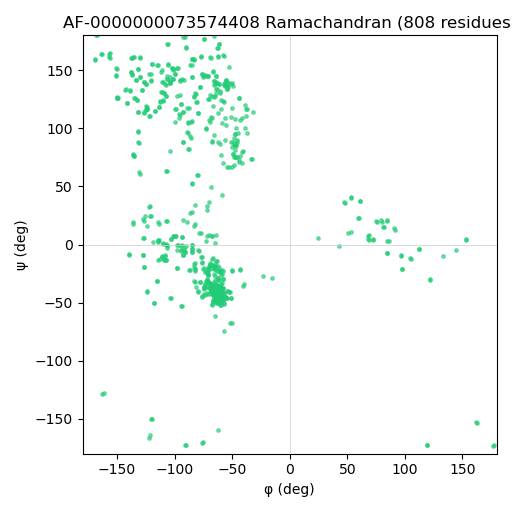M 2034 N N . VAL A 1 270 ? -14.18 -22.266 -16.312 1 98.19 270 VAL A N 1
ATOM 2035 C CA . VAL A 1 270 ? -13.609 -20.922 -16.391 1 98.19 270 VAL A CA 1
ATOM 2036 C C . VAL A 1 270 ? -12.086 -21 -16.297 1 98.19 270 VAL A C 1
ATOM 2038 O O . VAL A 1 270 ? -11.383 -20.375 -17.094 1 98.19 270 VAL A O 1
ATOM 2041 N N . SER A 1 271 ? -11.594 -21.781 -15.367 1 98.5 271 SER A N 1
ATOM 2042 C CA . SER A 1 271 ? -10.156 -21.953 -15.211 1 98.5 271 SER A CA 1
ATOM 2043 C C . SER A 1 271 ? -9.531 -22.531 -16.469 1 98.5 271 SER A C 1
ATOM 2045 O O . SER A 1 271 ? -8.477 -22.062 -16.922 1 98.5 271 SER A O 1
ATOM 2047 N N . ALA A 1 272 ? -10.195 -23.531 -17.031 1 98.12 272 ALA A N 1
ATOM 2048 C CA . ALA A 1 272 ? -9.703 -24.172 -18.25 1 98.12 272 ALA A CA 1
ATOM 2049 C C . ALA A 1 272 ? -9.703 -23.188 -19.422 1 98.12 272 ALA A C 1
ATOM 2051 O O . ALA A 1 272 ? -8.766 -23.156 -20.219 1 98.12 272 ALA A O 1
ATOM 2052 N N . LEU A 1 273 ? -10.773 -22.438 -19.5 1 98.69 273 LEU A N 1
ATOM 2053 C CA . LEU A 1 273 ? -10.891 -21.453 -20.562 1 98.69 273 LEU A CA 1
ATOM 2054 C C . LEU A 1 273 ? -9.805 -20.391 -20.438 1 98.69 273 LEU A C 1
ATOM 2056 O O . LEU A 1 273 ? -9.211 -19.984 -21.453 1 98.69 273 LEU A O 1
ATOM 2060 N N . HIS A 1 274 ? -9.547 -19.922 -19.234 1 98.81 274 HIS A N 1
ATOM 2061 C CA . HIS A 1 274 ? -8.445 -18.984 -19 1 98.81 274 HIS A CA 1
ATOM 2062 C C . HIS A 1 274 ? -7.125 -19.547 -19.516 1 98.81 274 HIS A C 1
ATOM 2064 O O . HIS A 1 274 ? -6.359 -18.859 -20.172 1 98.81 274 HIS A O 1
ATOM 2070 N N . GLY A 1 275 ? -6.871 -20.828 -19.188 1 98.62 275 GLY A N 1
ATOM 2071 C CA . GLY A 1 275 ? -5.648 -21.469 -19.641 1 98.62 275 GLY A CA 1
ATOM 2072 C C . GLY A 1 275 ? -5.523 -21.516 -21.156 1 98.62 275 GLY A C 1
ATOM 2073 O O . GLY A 1 275 ? -4.461 -21.234 -21.703 1 98.62 275 GLY A O 1
ATOM 2074 N N . SER A 1 276 ? -6.609 -21.859 -21.797 1 98.38 276 SER A N 1
ATOM 2075 C CA . SER A 1 276 ? -6.613 -21.953 -23.266 1 98.38 276 SER A CA 1
ATOM 2076 C C . SER A 1 276 ? -6.375 -20.594 -23.906 1 98.38 276 SER A C 1
ATOM 2078 O O . SER A 1 276 ? -5.598 -20.484 -24.859 1 98.38 276 SER A O 1
ATOM 2080 N N . GLN A 1 277 ? -7.008 -19.609 -23.375 1 98.75 277 GLN A N 1
ATOM 2081 C CA . GLN A 1 277 ? -6.863 -18.281 -23.969 1 98.75 277 GLN A CA 1
ATOM 2082 C C . GLN A 1 277 ? -5.484 -17.703 -23.656 1 98.75 277 GLN A C 1
ATOM 2084 O O . GLN A 1 277 ? -4.922 -16.969 -24.484 1 98.75 277 GLN A O 1
ATOM 2089 N N . LEU A 1 278 ? -4.977 -17.969 -22.484 1 98.81 278 LEU A N 1
ATOM 2090 C CA . LEU A 1 278 ? -3.625 -17.547 -22.141 1 98.81 278 LEU A CA 1
ATOM 2091 C C . LEU A 1 278 ? -2.604 -18.141 -23.094 1 98.81 278 LEU A C 1
ATOM 2093 O O . LEU A 1 278 ? -1.683 -17.453 -23.547 1 98.81 278 LEU A O 1
ATOM 2097 N N . GLN A 1 279 ? -2.766 -19.438 -23.453 1 98.25 279 GLN A N 1
ATOM 2098 C CA . GLN A 1 279 ? -1.867 -20.109 -24.391 1 98.25 279 GLN A CA 1
ATOM 2099 C C . GLN A 1 279 ? -1.918 -19.453 -25.766 1 98.25 279 GLN A C 1
ATOM 2101 O O . GLN A 1 279 ? -0.878 -19.203 -26.375 1 98.25 279 GLN A O 1
ATOM 2106 N N . THR A 1 280 ? -3.121 -19.219 -26.203 1 98.44 280 THR A N 1
ATOM 2107 C CA . THR A 1 280 ? -3.287 -18.578 -27.5 1 98.44 280 THR A CA 1
ATOM 2108 C C . THR A 1 280 ? -2.631 -17.203 -27.516 1 98.44 280 THR A C 1
ATOM 2110 O O . THR A 1 280 ? -1.938 -16.844 -28.469 1 98.44 280 THR A O 1
ATOM 2113 N N . MET A 1 281 ? -2.848 -16.453 -26.469 1 98.69 281 MET A N 1
ATOM 2114 C CA . MET A 1 281 ? -2.275 -15.109 -26.344 1 98.69 281 MET A CA 1
ATOM 2115 C C . MET A 1 281 ? -0.752 -15.172 -26.359 1 98.69 281 MET A C 1
ATOM 2117 O O . MET A 1 281 ? -0.102 -14.383 -27.047 1 98.69 281 MET A O 1
ATOM 2121 N N . VAL A 1 282 ? -0.159 -16.078 -25.641 1 98.56 282 VAL A N 1
ATOM 2122 C CA . VAL A 1 282 ? 1.29 -16.203 -25.516 1 98.56 282 VAL A CA 1
ATOM 2123 C C . VAL A 1 282 ? 1.886 -16.594 -26.859 1 98.56 282 VAL A C 1
ATOM 2125 O O . VAL A 1 282 ? 2.922 -16.062 -27.281 1 98.56 282 VAL A O 1
ATOM 2128 N N . ASP A 1 283 ? 1.233 -17.531 -27.578 1 97.94 283 ASP A N 1
ATOM 2129 C CA . ASP A 1 283 ? 1.693 -17.922 -28.906 1 97.94 283 ASP A CA 1
ATOM 2130 C C . ASP A 1 283 ? 1.71 -16.719 -29.859 1 97.94 283 ASP A C 1
ATOM 2132 O O . ASP A 1 283 ? 2.711 -16.469 -30.531 1 97.94 283 ASP A O 1
ATOM 2136 N N . THR A 1 284 ? 0.624 -16 -29.828 1 97.94 284 THR A N 1
ATOM 2137 C CA . THR A 1 284 ? 0.521 -14.828 -30.688 1 97.94 284 THR A CA 1
ATOM 2138 C C . THR A 1 284 ? 1.575 -13.789 -30.312 1 97.94 284 THR A C 1
ATOM 2140 O O . THR A 1 284 ? 2.225 -13.211 -31.188 1 97.94 284 THR A O 1
ATOM 2143 N N . PHE A 1 285 ? 1.751 -13.562 -29.047 1 98.19 285 PHE A N 1
ATOM 2144 C CA . PHE A 1 285 ? 2.719 -12.609 -28.516 1 98.19 285 PHE A CA 1
ATOM 2145 C C . PHE A 1 285 ? 4.129 -12.961 -28.969 1 98.19 285 PHE A C 1
ATOM 2147 O O . PHE A 1 285 ? 4.895 -12.086 -29.391 1 98.19 285 PHE A O 1
ATOM 2154 N N . PHE A 1 286 ? 4.484 -14.203 -28.906 1 97.81 286 PHE A N 1
ATOM 2155 C CA . PHE A 1 286 ? 5.797 -14.734 -29.266 1 97.81 286 PHE A CA 1
ATOM 2156 C C . PHE A 1 286 ? 6.074 -14.523 -30.75 1 97.81 286 PHE A C 1
ATOM 2158 O O . PHE A 1 286 ? 7.117 -13.977 -31.125 1 97.81 286 PHE A O 1
ATOM 2165 N N . TYR A 1 287 ? 5.18 -14.883 -31.609 1 97.06 287 TYR A N 1
ATOM 2166 C CA . TYR A 1 287 ? 5.398 -14.82 -33.031 1 97.06 287 TYR A CA 1
ATOM 2167 C C . TYR A 1 287 ? 5.406 -13.383 -33.531 1 97.06 287 TYR A C 1
ATOM 2169 O O . TYR A 1 287 ? 6.145 -13.039 -34.469 1 97.06 287 TYR A O 1
ATOM 2177 N N . GLN A 1 288 ? 4.645 -12.5 -32.844 1 97 288 GLN A N 1
ATOM 2178 C CA . GLN A 1 288 ? 4.613 -11.086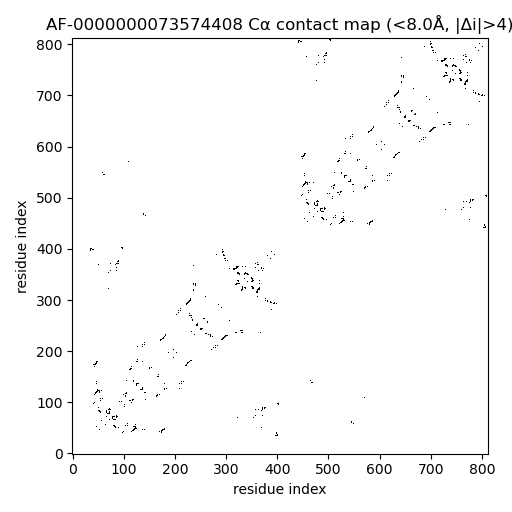 -33.219 1 97 288 GLN A CA 1
ATOM 2179 C C . GLN A 1 288 ? 5.949 -10.414 -32.906 1 97 288 GLN A C 1
ATOM 2181 O O . GLN A 1 288 ? 6.266 -9.367 -33.469 1 97 288 GLN A O 1
ATOM 2186 N N . ARG A 1 289 ? 6.762 -11.016 -32.125 1 96.69 289 ARG A N 1
ATOM 2187 C CA . ARG A 1 289 ? 8.047 -10.445 -31.719 1 96.69 289 ARG A CA 1
ATOM 2188 C C . ARG A 1 289 ? 9.203 -11.266 -32.281 1 96.69 289 ARG A C 1
ATOM 2190 O O . ARG A 1 289 ? 10.312 -11.227 -31.734 1 96.69 289 ARG A O 1
ATOM 2197 N N . GLN A 1 290 ? 8.945 -12.055 -33.25 1 93.44 290 GLN A N 1
ATOM 2198 C CA . GLN A 1 290 ? 9.914 -12.844 -34.031 1 93.44 290 GLN A CA 1
ATOM 2199 C C . GLN A 1 290 ? 10.68 -13.797 -33.125 1 93.44 290 GLN A C 1
ATOM 2201 O O . GLN A 1 290 ? 11.867 -14.039 -33.344 1 93.44 290 GLN A O 1
ATOM 2206 N N . GLY A 1 291 ? 10.125 -14.133 -32 1 92.81 291 GLY A N 1
ATOM 2207 C CA . GLY A 1 291 ? 10.664 -15.156 -31.125 1 92.81 291 GLY A CA 1
ATOM 2208 C C . GLY A 1 291 ? 11.82 -14.656 -30.281 1 92.81 291 GLY A C 1
ATOM 2209 O O . GLY A 1 291 ? 12.578 -15.453 -29.719 1 92.81 291 GLY A O 1
ATOM 2210 N N . ASN A 1 292 ? 11.984 -13.383 -30.062 1 95.12 292 ASN A N 1
ATOM 2211 C CA . ASN A 1 292 ? 13.109 -12.797 -29.344 1 95.12 292 ASN A CA 1
ATOM 2212 C C . ASN A 1 292 ? 12.867 -12.797 -27.828 1 95.12 292 ASN A C 1
ATOM 2214 O O . ASN A 1 292 ? 12.953 -11.75 -27.188 1 95.12 292 ASN A O 1
ATOM 2218 N N . MET A 1 293 ? 12.531 -13.984 -27.344 1 97.5 293 MET A N 1
ATOM 2219 C CA . MET A 1 293 ? 12.297 -14.18 -25.922 1 97.5 293 MET A CA 1
ATOM 2220 C C . MET A 1 293 ? 12.195 -15.664 -25.578 1 97.5 293 MET A C 1
ATOM 2222 O O . MET A 1 293 ? 12.031 -16.5 -26.469 1 97.5 293 MET A O 1
ATOM 2226 N N . SER A 1 294 ? 12.414 -16.016 -24.344 1 97.12 294 SER A N 1
ATOM 2227 C CA . SER A 1 294 ? 11.961 -17.266 -23.75 1 97.12 294 SER A CA 1
ATOM 2228 C C . SER A 1 294 ? 10.641 -17.078 -23.016 1 97.12 294 SER A C 1
ATOM 2230 O O . SER A 1 294 ? 10.492 -16.156 -22.219 1 97.12 294 SER A O 1
ATOM 2232 N N . ILE A 1 295 ? 9.648 -17.953 -23.328 1 98.19 295 ILE A N 1
ATOM 2233 C CA . ILE A 1 295 ? 8.359 -17.797 -22.656 1 98.19 295 ILE A CA 1
ATOM 2234 C C . ILE A 1 295 ? 7.684 -19.172 -22.531 1 98.19 295 ILE A C 1
ATOM 2236 O O . ILE A 1 295 ? 7.641 -19.938 -23.5 1 98.19 295 ILE A O 1
ATOM 2240 N N . SER A 1 296 ? 7.309 -19.547 -21.375 1 97.81 296 SER A N 1
ATOM 2241 C CA . SER A 1 296 ? 6.586 -20.766 -21.078 1 97.81 296 SER A CA 1
ATOM 2242 C C . SER A 1 296 ? 5.383 -20.5 -20.172 1 97.81 296 SER A C 1
ATOM 2244 O O . SER A 1 296 ? 5.355 -19.516 -19.453 1 97.81 296 SER A O 1
ATOM 2246 N N . ILE A 1 297 ? 4.336 -21.344 -20.297 1 98.31 297 ILE A N 1
ATOM 2247 C CA . ILE A 1 297 ? 3.174 -21.359 -19.406 1 98.31 297 ILE A CA 1
ATOM 2248 C C . ILE A 1 297 ? 3.135 -22.656 -18.609 1 98.31 297 ILE A C 1
ATOM 2250 O O . ILE A 1 297 ? 3.092 -23.734 -19.188 1 98.31 297 ILE A O 1
ATOM 2254 N N . ALA A 1 298 ? 3.225 -22.469 -17.312 1 97.75 298 ALA A N 1
ATOM 2255 C CA . ALA A 1 298 ? 2.941 -23.609 -16.453 1 97.75 298 ALA A CA 1
ATOM 2256 C C . ALA A 1 298 ? 1.438 -23.797 -16.25 1 97.75 298 ALA A C 1
ATOM 2258 O O . ALA A 1 298 ? 0.738 -22.844 -15.883 1 97.75 298 ALA A O 1
ATOM 2259 N N . ASP A 1 299 ? 0.971 -25 -16.469 1 97.94 299 ASP A N 1
ATOM 2260 C CA . ASP A 1 299 ? -0.458 -25.281 -16.438 1 97.94 299 ASP A CA 1
ATOM 2261 C C . ASP A 1 299 ? -0.909 -25.625 -15.016 1 97.94 299 ASP A C 1
ATOM 2263 O O . ASP A 1 299 ? -1.163 -26.797 -14.703 1 97.94 299 ASP A O 1
ATOM 2267 N N . TYR A 1 300 ? -1.144 -24.609 -14.258 1 97.94 300 TYR A N 1
ATOM 2268 C CA . TYR A 1 300 ? -1.511 -24.75 -12.852 1 97.94 300 TYR A CA 1
ATOM 2269 C C . TYR A 1 300 ? -2.832 -25.5 -12.703 1 97.94 300 TYR A C 1
ATOM 2271 O O . TYR A 1 300 ? -2.998 -26.297 -11.781 1 97.94 300 TYR A O 1
ATOM 2279 N N . TYR A 1 301 ? -3.787 -25.297 -13.602 1 98.25 301 TYR A N 1
ATOM 2280 C CA . TYR A 1 301 ? -5.09 -25.953 -13.555 1 98.25 301 TYR A CA 1
ATOM 2281 C C . TYR A 1 301 ? -4.945 -27.469 -13.641 1 98.25 301 TYR A C 1
ATOM 2283 O O . TYR A 1 301 ? -5.449 -28.188 -12.781 1 98.25 301 TYR A O 1
ATOM 2291 N N . THR A 1 302 ? -4.238 -27.891 -14.633 1 97.62 302 THR A N 1
ATOM 2292 C CA . THR A 1 302 ? -4.117 -29.328 -14.875 1 97.62 302 THR A CA 1
ATOM 2293 C C . THR A 1 302 ? -3.328 -30 -13.75 1 97.62 302 THR A C 1
ATOM 2295 O O . THR A 1 302 ? -3.662 -31.109 -13.328 1 97.62 302 THR A O 1
ATOM 2298 N N . ILE A 1 303 ? -2.289 -29.297 -13.273 1 97.62 303 ILE A N 1
ATOM 2299 C CA . ILE A 1 303 ? -1.512 -29.844 -12.164 1 97.62 303 ILE A CA 1
ATOM 2300 C C . ILE A 1 303 ? -2.406 -30 -10.938 1 97.62 303 ILE A C 1
ATOM 2302 O O . ILE A 1 303 ? -2.445 -31.078 -10.328 1 97.62 303 ILE A O 1
ATOM 2306 N N . ASN A 1 304 ? -3.123 -28.953 -10.594 1 98.06 304 ASN A N 1
ATOM 2307 C CA . ASN A 1 304 ? -4.012 -28.953 -9.438 1 98.06 304 ASN A CA 1
ATOM 2308 C C . ASN A 1 304 ? -5.07 -30.047 -9.555 1 98.06 304 ASN A C 1
ATOM 2310 O O . ASN A 1 304 ? -5.289 -30.812 -8.609 1 98.06 304 ASN A O 1
ATOM 2314 N N . TYR A 1 305 ? -5.652 -30.156 -10.68 1 97.06 305 TYR A N 1
ATOM 2315 C CA . TYR A 1 305 ? -6.715 -31.141 -10.898 1 97.06 305 TYR A CA 1
ATOM 2316 C C . TYR A 1 305 ? -6.168 -32.562 -10.852 1 97.06 305 TYR A C 1
ATOM 2318 O O . TYR A 1 305 ? -6.809 -33.469 -10.297 1 97.06 305 TYR A O 1
ATOM 2326 N N . ASP A 1 306 ? -5.02 -32.781 -11.398 1 96.88 306 ASP A N 1
ATOM 2327 C CA . ASP A 1 306 ? -4.398 -34.094 -11.383 1 96.88 306 ASP A CA 1
ATOM 2328 C C . ASP A 1 306 ? -4.059 -34.531 -9.961 1 96.88 306 ASP A C 1
ATOM 2330 O O . ASP A 1 306 ? -4.238 -35.688 -9.594 1 96.88 306 ASP A O 1
ATOM 2334 N N . VAL A 1 307 ? -3.578 -33.594 -9.195 1 97.88 307 VAL A N 1
ATOM 2335 C CA . VAL A 1 307 ? -3.256 -33.906 -7.801 1 97.88 307 VAL A CA 1
ATOM 2336 C C . VAL A 1 307 ? -4.523 -34.312 -7.055 1 97.88 307 VAL A C 1
ATOM 2338 O O . VAL A 1 307 ? -4.508 -35.281 -6.273 1 97.88 307 VAL A O 1
ATOM 2341 N N . LEU A 1 308 ? -5.617 -33.656 -7.328 1 97.88 308 LEU A N 1
ATOM 2342 C CA . LEU A 1 308 ? -6.879 -33.969 -6.66 1 97.88 308 LEU A CA 1
ATOM 2343 C C . LEU A 1 308 ? -7.414 -35.312 -7.117 1 97.88 308 LEU A C 1
ATOM 2345 O O . LEU A 1 308 ? -8.023 -36.062 -6.332 1 97.88 308 LEU A O 1
ATOM 2349 N N . LYS A 1 309 ? -7.184 -35.656 -8.297 1 96.94 309 LYS A N 1
ATOM 2350 C CA . LYS A 1 309 ? -7.648 -36.906 -8.875 1 96.94 309 LYS A CA 1
ATOM 2351 C C . LYS A 1 309 ? -6.773 -38.062 -8.422 1 96.94 309 LYS A C 1
ATOM 2353 O O . LYS A 1 309 ? -7.262 -39.188 -8.258 1 96.94 309 LYS A O 1
ATOM 2358 N N . ASN A 1 310 ? -5.48 -37.781 -8.211 1 97.44 310 ASN A N 1
ATOM 2359 C CA . ASN A 1 310 ? -4.496 -38.812 -7.867 1 97.44 310 ASN A CA 1
ATOM 2360 C C . ASN A 1 310 ? -3.666 -38.406 -6.652 1 97.44 310 ASN A C 1
ATOM 2362 O O . ASN A 1 310 ? -2.438 -38.375 -6.719 1 97.44 310 ASN A O 1
ATOM 2366 N N . PRO A 1 311 ? -4.316 -38.188 -5.5 1 97.62 311 PRO A N 1
ATOM 2367 C CA . PRO A 1 311 ? -3.6 -37.625 -4.363 1 97.62 311 PRO A CA 1
ATOM 2368 C C . PRO A 1 311 ? -2.459 -38.5 -3.869 1 97.62 311 PRO A C 1
ATOM 2370 O O . PRO A 1 311 ? -1.389 -38 -3.521 1 97.62 311 PRO A O 1
ATOM 2373 N N . SER A 1 312 ? -2.578 -39.812 -3.857 1 97.44 312 SER A N 1
ATOM 2374 C CA . SER A 1 312 ? -1.556 -40.719 -3.326 1 97.44 312 SER A CA 1
ATOM 2375 C C . SER A 1 312 ? -0.283 -40.656 -4.164 1 97.44 312 SER A C 1
ATOM 2377 O O . SER A 1 312 ? 0.821 -40.812 -3.637 1 97.44 312 SER A O 1
ATOM 2379 N N . LYS A 1 313 ? -0.49 -40.406 -5.484 1 96.69 313 LYS A N 1
ATOM 2380 C CA . LYS A 1 313 ? 0.649 -40.281 -6.391 1 96.69 313 LYS A CA 1
ATOM 2381 C C . LYS A 1 313 ? 1.577 -39.156 -5.953 1 96.69 313 LYS A C 1
ATOM 2383 O O . LYS A 1 313 ? 2.781 -39.188 -6.219 1 96.69 313 LYS A O 1
ATOM 2388 N N . TYR A 1 314 ? 1.055 -38.219 -5.27 1 96.94 314 TYR A N 1
ATOM 2389 C CA . TYR A 1 314 ? 1.814 -37 -4.93 1 96.94 314 TYR A CA 1
ATOM 2390 C C . TYR A 1 314 ? 2.041 -36.906 -3.426 1 96.94 314 TYR A C 1
ATOM 2392 O O . TYR A 1 314 ? 2.529 -35.906 -2.928 1 96.94 314 TYR A O 1
ATOM 2400 N N . GLY A 1 315 ? 1.592 -37.938 -2.689 1 96.38 315 GLY A N 1
ATOM 2401 C CA . GLY A 1 315 ? 1.861 -38 -1.263 1 96.38 315 GLY A CA 1
ATOM 2402 C C . GLY A 1 315 ? 0.784 -37.344 -0.419 1 96.38 315 GLY A C 1
ATOM 2403 O O . GLY A 1 315 ? 0.983 -37.125 0.774 1 96.38 315 GLY A O 1
ATOM 2404 N N . PHE A 1 316 ? -0.368 -37.062 -1.024 1 98.31 316 PHE A N 1
ATOM 2405 C CA . PHE A 1 316 ? -1.465 -36.438 -0.293 1 98.31 316 PHE A CA 1
ATOM 2406 C C . PHE A 1 316 ? -2.5 -37.469 0.12 1 98.31 316 PHE A C 1
ATOM 2408 O O . PHE A 1 316 ? -2.693 -38.469 -0.574 1 98.31 316 PHE A O 1
ATOM 2415 N N . TRP A 1 317 ? -3.164 -37.281 1.291 1 96.31 317 TRP A N 1
ATOM 2416 C CA . TRP A 1 317 ? -4.242 -38.188 1.686 1 96.31 317 TRP A CA 1
ATOM 2417 C C . TRP A 1 317 ? -5.508 -37.406 2.029 1 96.31 317 TRP A C 1
ATOM 2419 O O . TRP A 1 317 ? -6.566 -38 2.252 1 96.31 317 TRP A O 1
ATOM 2429 N N . ASN A 1 318 ? -5.406 -36.062 2.109 1 95.5 318 ASN A N 1
ATOM 2430 C CA . ASN A 1 318 ? -6.59 -35.219 2.299 1 95.5 318 ASN A CA 1
ATOM 2431 C C . ASN A 1 318 ? -6.688 -34.125 1.231 1 95.5 318 ASN A C 1
ATOM 2433 O O . ASN A 1 318 ? -5.871 -33.219 1.204 1 95.5 318 ASN A O 1
ATOM 2437 N N . THR A 1 319 ? -7.68 -34.25 0.418 1 95.31 319 THR A N 1
ATOM 2438 C CA . THR A 1 319 ? -7.758 -33.344 -0.733 1 95.31 319 THR A CA 1
ATOM 2439 C C . THR A 1 319 ? -8.945 -32.406 -0.602 1 95.31 319 THR A C 1
ATOM 2441 O O . THR A 1 319 ? -9.031 -31.391 -1.319 1 95.31 319 THR A O 1
ATOM 2444 N N . MET A 1 320 ? -9.836 -32.688 0.319 1 92.56 320 MET A N 1
ATOM 2445 C CA . MET A 1 320 ? -11.078 -31.906 0.319 1 92.56 320 MET A CA 1
ATOM 2446 C C . MET A 1 320 ? -11.336 -31.297 1.69 1 92.56 320 MET A C 1
ATOM 2448 O O . MET A 1 320 ? -12.484 -31.031 2.055 1 92.56 320 MET A O 1
ATOM 2452 N N . GLN A 1 321 ? -10.328 -31.203 2.428 1 94.31 321 GLN A N 1
ATOM 2453 C CA . GLN A 1 321 ? -10.367 -30.438 3.678 1 94.31 321 GLN A CA 1
ATOM 2454 C C . GLN A 1 321 ? -9.148 -29.531 3.803 1 94.31 321 GLN A C 1
ATOM 2456 O O . GLN A 1 321 ? -8.047 -29.906 3.393 1 94.31 321 GLN A O 1
ATOM 2461 N N . SER A 1 322 ? -9.414 -28.359 4.332 1 96.19 322 SER A N 1
ATOM 2462 C CA . SER A 1 322 ? -8.281 -27.484 4.633 1 96.19 322 SER A CA 1
ATOM 2463 C C . SER A 1 322 ? -7.539 -27.969 5.875 1 96.19 322 SER A C 1
ATOM 2465 O O . SER A 1 322 ? -8.148 -28.484 6.809 1 96.19 322 SER A O 1
ATOM 2467 N N . CYS A 1 323 ? -6.238 -27.828 5.914 1 96.88 323 CYS A N 1
ATOM 2468 C CA . CYS A 1 323 ? -5.418 -28.203 7.062 1 96.88 323 CYS A CA 1
ATOM 2469 C C . CYS A 1 323 ? -5.664 -27.25 8.234 1 96.88 323 CYS A C 1
ATOM 2471 O O . CYS A 1 323 ? -5.645 -27.672 9.391 1 96.88 323 CYS A O 1
ATOM 2473 N N . CYS A 1 324 ? -5.852 -26 7.934 1 94.31 324 CYS A N 1
ATOM 2474 C CA . CYS A 1 324 ? -6.137 -24.969 8.922 1 94.31 324 CYS A CA 1
ATOM 2475 C C . CYS A 1 324 ? -7.512 -24.359 8.695 1 94.31 324 CYS A C 1
ATOM 2477 O O . CYS A 1 324 ? -7.746 -23.703 7.68 1 94.31 324 CYS A O 1
ATOM 2479 N N . GLY A 1 325 ? -8.367 -24.547 9.578 1 90.44 325 GLY A N 1
ATOM 2480 C CA . GLY A 1 325 ? -9.727 -24.047 9.469 1 90.44 325 GLY A CA 1
ATOM 2481 C C . GLY A 1 325 ? -10.609 -24.453 10.625 1 90.44 325 GLY A C 1
ATOM 2482 O O . GLY A 1 325 ? -10.117 -24.844 11.688 1 90.44 325 GLY A O 1
ATOM 2483 N N . ALA A 1 326 ? -11.852 -24.141 10.453 1 83.69 326 ALA A N 1
ATOM 2484 C CA . ALA A 1 326 ? -12.812 -24.438 11.508 1 83.69 326 ALA A CA 1
ATOM 2485 C C . ALA A 1 326 ? -14.031 -25.172 10.953 1 83.69 326 ALA A C 1
ATOM 2487 O O . ALA A 1 326 ? -14.422 -24.953 9.805 1 83.69 326 ALA A O 1
ATOM 2488 N N . GLY A 1 327 ? -14.469 -26.094 11.859 1 72.94 327 GLY A N 1
ATOM 2489 C CA . GLY A 1 327 ? -15.742 -26.75 11.602 1 72.94 327 GLY A CA 1
ATOM 2490 C C . GLY A 1 327 ? -16.922 -26.047 12.25 1 72.94 327 GLY A C 1
ATOM 2491 O O . GLY A 1 327 ? -16.781 -24.922 12.758 1 72.94 327 GLY A O 1
ATOM 2492 N N . PRO A 1 328 ? -18.125 -26.516 12.07 1 69.69 328 PRO A N 1
ATOM 2493 C CA . PRO A 1 328 ? -18.469 -27.734 11.336 1 69.69 328 PRO A CA 1
ATOM 2494 C C . PRO A 1 328 ? -18.594 -27.516 9.836 1 69.69 328 PRO A C 1
ATOM 2496 O O . PRO A 1 328 ? -19.391 -26.688 9.391 1 69.69 328 PRO A O 1
ATOM 2499 N N . SER A 1 329 ? -17.672 -27.938 9.008 1 77.5 329 SER A N 1
ATOM 2500 C CA . SER A 1 329 ? -17.703 -27.891 7.551 1 77.5 329 SER A CA 1
ATOM 2501 C C . SER A 1 329 ? -17.062 -29.141 6.953 1 77.5 329 SER A C 1
ATOM 2503 O O . SER A 1 329 ? -16.062 -29.641 7.48 1 77.5 329 SER A O 1
ATOM 2505 N N . ARG A 1 330 ? -17.844 -29.656 5.969 1 86.31 330 ARG A N 1
ATOM 2506 C CA . ARG A 1 330 ? -17.312 -30.781 5.219 1 86.31 330 ARG A CA 1
ATOM 2507 C C . ARG A 1 330 ? -15.891 -30.484 4.727 1 86.31 330 ARG A C 1
ATOM 2509 O O . ARG A 1 330 ? -15.078 -31.391 4.574 1 86.31 330 ARG A O 1
ATOM 2516 N N . TYR A 1 331 ? -15.555 -29.219 4.621 1 92.25 331 TYR A N 1
ATOM 2517 C CA . TYR A 1 331 ? -14.305 -28.812 4 1 92.25 331 TYR A CA 1
ATOM 2518 C C . TYR A 1 331 ? -13.336 -28.25 5.035 1 92.25 331 TYR A C 1
ATOM 2520 O O . TYR A 1 331 ? -12.227 -27.828 4.699 1 92.25 331 TYR A O 1
ATOM 2528 N N . ASN A 1 332 ? -13.758 -28.234 6.328 1 91.38 332 ASN A N 1
ATOM 2529 C CA . ASN A 1 332 ? -13.023 -27.609 7.418 1 91.38 332 ASN A CA 1
ATOM 2530 C C . ASN A 1 332 ? -12.672 -26.156 7.09 1 91.38 332 ASN A C 1
ATOM 2532 O O . ASN A 1 332 ? -11.523 -25.734 7.246 1 91.38 332 ASN A O 1
ATOM 2536 N N . TYR A 1 333 ? -13.602 -25.469 6.488 1 90.69 333 TYR A N 1
ATOM 2537 C CA . TYR A 1 333 ? -13.5 -24.047 6.16 1 90.69 333 TYR A CA 1
ATOM 2538 C C . TYR A 1 333 ? -14.766 -23.297 6.566 1 90.69 333 TYR A C 1
ATOM 2540 O O . TYR A 1 333 ? -15.867 -23.688 6.184 1 90.69 333 TYR A O 1
ATOM 2548 N N . ASN A 1 334 ? -14.547 -22.281 7.359 1 83.81 334 ASN A N 1
ATOM 2549 C CA . ASN A 1 334 ? -15.594 -21.375 7.82 1 83.81 334 ASN A CA 1
ATOM 2550 C C . ASN A 1 334 ? -15.195 -19.922 7.648 1 83.81 334 ASN A C 1
ATOM 2552 O O . ASN A 1 334 ? -14.273 -19.438 8.32 1 83.81 334 ASN A O 1
ATOM 2556 N N . PRO A 1 335 ? -15.891 -19.203 6.766 1 80 335 PRO A N 1
ATOM 2557 C CA . PRO A 1 335 ? -15.508 -17.812 6.523 1 80 335 PRO A CA 1
ATOM 2558 C C . PRO A 1 335 ? -15.609 -16.938 7.777 1 80 335 PRO A C 1
ATOM 2560 O O . PRO A 1 335 ? -14.984 -15.883 7.848 1 80 335 PRO A O 1
ATOM 2563 N N . GLY A 1 336 ? -16.422 -17.344 8.734 1 75.31 336 GLY A N 1
ATOM 2564 C CA . GLY A 1 336 ? -16.531 -16.609 9.984 1 75.31 336 GLY A CA 1
ATOM 2565 C C . GLY A 1 336 ? -15.438 -16.938 10.984 1 75.31 336 GLY A C 1
ATOM 2566 O O . GLY A 1 336 ? -15.258 -16.219 11.969 1 75.31 336 GLY A O 1
ATOM 2567 N N . ALA A 1 337 ? -14.742 -18.016 10.797 1 79.81 337 ALA A N 1
ATOM 2568 C CA . ALA A 1 337 ? -13.633 -18.469 11.633 1 79.81 337 ALA A CA 1
ATOM 2569 C C . ALA A 1 337 ? -12.461 -18.953 10.781 1 79.81 337 ALA A C 1
ATOM 2571 O O . ALA A 1 337 ? -12.18 -20.156 10.734 1 79.81 337 ALA A O 1
ATOM 2572 N N . ILE A 1 338 ? -11.75 -18.031 10.266 1 80.38 338 ILE A N 1
ATOM 2573 C CA . ILE A 1 338 ? -10.711 -18.359 9.289 1 80.38 338 ILE A CA 1
ATOM 2574 C C . ILE A 1 338 ? -9.438 -18.781 10.016 1 80.38 338 ILE A C 1
ATOM 2576 O O . ILE A 1 338 ? -9.305 -18.578 11.227 1 80.38 338 ILE A O 1
ATOM 2580 N N . CYS A 1 339 ? -8.609 -19.469 9.328 1 87.06 339 CYS A N 1
ATOM 2581 C CA . CYS A 1 339 ? -7.324 -19.922 9.852 1 87.06 339 CYS A CA 1
ATOM 2582 C C . CYS A 1 339 ? -6.629 -18.812 10.625 1 87.06 339 CYS A C 1
ATOM 2584 O O . CYS A 1 339 ? -6.484 -17.688 10.133 1 87.06 339 CYS A O 1
ATOM 2586 N N . ALA A 1 340 ? -6.246 -19.062 11.828 1 78.94 340 ALA A N 1
ATOM 2587 C CA . ALA A 1 340 ? -5.488 -18.188 12.711 1 78.94 340 ALA A CA 1
ATOM 2588 C C . ALA A 1 340 ? -6.32 -16.984 13.133 1 78.94 340 ALA A C 1
ATOM 2590 O O . ALA A 1 340 ? -5.789 -16.016 13.695 1 78.94 340 ALA A O 1
ATOM 2591 N N . GLY A 1 341 ? -7.539 -16.984 12.805 1 75.94 341 GLY A N 1
ATOM 2592 C CA . GLY A 1 341 ? -8.414 -15.906 13.219 1 75.94 341 GLY A CA 1
ATOM 2593 C C . GLY A 1 341 ? -8.836 -16 14.672 1 75.94 341 GLY A C 1
ATOM 2594 O O . GLY A 1 341 ? -8.656 -17.047 15.305 1 75.94 341 GLY A O 1
ATOM 2595 N N . ALA A 1 342 ? -9.305 -14.867 15.172 1 70.88 342 ALA A N 1
ATOM 2596 C CA . ALA A 1 342 ? -9.859 -14.875 16.516 1 70.88 342 ALA A CA 1
ATOM 2597 C C . ALA A 1 342 ? -11.102 -15.758 16.594 1 70.88 342 ALA A C 1
ATOM 2599 O O . ALA A 1 342 ? -11.891 -15.82 15.656 1 70.88 342 ALA A O 1
ATOM 2600 N N . PRO A 1 343 ? -11.148 -16.484 17.75 1 72.94 343 PRO A N 1
ATOM 2601 C CA . PRO A 1 343 ? -12.359 -17.281 17.891 1 72.94 343 PRO A CA 1
ATOM 2602 C C . PRO A 1 343 ? -13.633 -16.453 17.812 1 72.94 343 PRO A C 1
ATOM 2604 O O . PRO A 1 343 ? -13.648 -15.289 18.219 1 72.94 343 PRO A O 1
ATOM 2607 N N . GLN A 1 344 ? -14.492 -16.969 17.172 1 69.25 344 GLN A N 1
ATOM 2608 C CA . GLN A 1 344 ? -15.789 -16.312 17.047 1 69.25 344 GLN A CA 1
ATOM 2609 C C . GLN A 1 344 ? -16.844 -17.031 17.891 1 69.25 344 GLN A C 1
ATOM 2611 O O . GLN A 1 344 ? -16.703 -18.203 18.203 1 69.25 344 GLN A O 1
ATOM 2616 N N . TRP A 1 345 ? -17.703 -16.125 18.391 1 69.94 345 TRP A N 1
ATOM 2617 C CA . TRP A 1 345 ? -18.844 -16.656 19.141 1 69.94 345 TRP A CA 1
ATOM 2618 C C . TRP A 1 345 ? -20.047 -16.844 18.219 1 69.94 345 TRP A C 1
ATOM 2620 O O . TRP A 1 345 ? -20.438 -15.914 17.5 1 69.94 345 TRP A O 1
ATOM 2630 N N . ASP A 1 346 ? -20.406 -18.031 18.047 1 63.97 346 ASP A N 1
ATOM 2631 C CA . ASP A 1 346 ? -21.609 -18.312 17.266 1 63.97 346 ASP A CA 1
ATOM 2632 C C . ASP A 1 346 ? -22.594 -19.156 18.062 1 63.97 346 ASP A C 1
ATOM 2634 O O . ASP A 1 346 ? -22.328 -20.328 18.344 1 63.97 346 ASP A O 1
ATOM 2638 N N . ARG A 1 347 ? -23.781 -18.609 18.297 1 61.22 347 ARG A N 1
ATOM 2639 C CA . ARG A 1 347 ? -24.922 -19.234 18.969 1 61.22 347 ARG A CA 1
ATOM 2640 C C . ARG A 1 347 ? -24.484 -19.922 20.266 1 61.22 347 ARG A C 1
ATOM 2642 O O . ARG A 1 347 ? -24.797 -21.078 20.5 1 61.22 347 ARG A O 1
ATOM 2649 N N . GLY A 1 348 ? -23.594 -19.328 20.906 1 68.06 348 GLY A N 1
ATOM 2650 C CA . GLY A 1 348 ? -23.219 -19.812 22.219 1 68.06 348 GLY A CA 1
ATOM 2651 C C . GLY A 1 348 ? -22 -20.719 22.203 1 68.06 348 GLY A C 1
ATOM 2652 O O . GLY A 1 348 ? -21.547 -21.188 23.25 1 68.06 348 GLY A O 1
ATOM 2653 N N . GLN A 1 349 ? -21.609 -21.062 21.062 1 69.69 349 GLN A N 1
ATOM 2654 C CA . GLN A 1 349 ? -20.406 -21.906 20.953 1 69.69 349 GLN A CA 1
ATOM 2655 C C . GLN A 1 349 ? -19.234 -21.109 20.406 1 69.69 349 GLN A C 1
ATOM 2657 O O . GLN A 1 349 ? -19.406 -20.234 19.547 1 69.69 349 GLN A O 1
ATOM 2662 N N . VAL A 1 350 ? -18.078 -21.328 20.984 1 76.25 350 VAL A N 1
ATOM 2663 C CA . VAL A 1 350 ? -16.844 -20.734 20.469 1 76.25 350 VAL A CA 1
ATOM 2664 C C . VAL A 1 350 ? -16.359 -21.547 19.266 1 76.25 350 VAL A C 1
ATOM 2666 O O . VAL A 1 350 ? -16.172 -22.766 19.359 1 76.25 350 VAL A O 1
ATOM 2669 N N . ILE A 1 351 ? -16.406 -20.922 18.172 1 74.75 351 ILE A N 1
ATOM 2670 C CA . ILE A 1 351 ? -15.836 -21.547 16.984 1 74.75 351 ILE A CA 1
ATOM 2671 C C . ILE A 1 351 ? -14.406 -21.031 16.766 1 74.75 351 ILE A C 1
ATOM 2673 O O . ILE A 1 351 ? -14.195 -19.828 16.609 1 74.75 351 ILE A O 1
ATOM 2677 N N . ALA A 1 352 ? -13.477 -21.922 16.938 1 79.81 352 ALA A N 1
ATOM 2678 C CA . ALA A 1 352 ? -12.07 -21.562 16.781 1 79.81 352 ALA A CA 1
ATOM 2679 C C . ALA A 1 352 ? -11.406 -22.391 15.688 1 79.81 352 ALA A C 1
ATOM 2681 O O . ALA A 1 352 ? -11.758 -23.547 15.484 1 79.81 352 ALA A O 1
ATOM 2682 N N . SER A 1 353 ? -10.562 -21.75 14.953 1 82.19 353 SER A N 1
ATOM 2683 C CA . SER A 1 353 ? -9.805 -22.484 13.945 1 82.19 353 SER A CA 1
ATOM 2684 C C . SER A 1 353 ? -8.727 -23.344 14.578 1 82.19 353 SER A C 1
ATOM 2686 O O . SER A 1 353 ? -8.289 -23.078 15.703 1 82.19 353 SER A O 1
ATOM 2688 N N . SER A 1 354 ? -8.531 -24.484 13.914 1 85.62 354 SER A N 1
ATOM 2689 C CA . SER A 1 354 ? -7.438 -25.375 14.312 1 85.62 354 SER A CA 1
ATOM 2690 C C . SER A 1 354 ? -6.602 -25.781 13.102 1 85.62 354 SER A C 1
ATOM 2692 O O . SER A 1 354 ? -7.043 -25.641 11.961 1 85.62 354 SER A O 1
ATOM 2694 N N . THR A 1 355 ? -5.367 -26.25 13.391 1 91.94 355 THR A N 1
ATOM 2695 C CA . THR A 1 355 ? -4.469 -26.703 12.344 1 91.94 355 THR A CA 1
ATOM 2696 C C . THR A 1 355 ? -4.281 -28.219 12.422 1 91.94 355 THR A C 1
ATOM 2698 O O . THR A 1 355 ? -4.258 -28.797 13.508 1 91.94 355 THR A O 1
ATOM 2701 N N . CYS A 1 356 ? -4.246 -28.859 11.336 1 94.12 356 CYS A N 1
ATOM 2702 C CA . CYS A 1 356 ? -3.963 -30.297 11.297 1 94.12 356 CYS A CA 1
ATOM 2703 C C . CYS A 1 356 ? -2.562 -30.594 11.82 1 94.12 356 CYS A C 1
ATOM 2705 O O . CYS A 1 356 ? -1.736 -29.688 11.945 1 94.12 356 CYS A O 1
ATOM 2707 N N . ASP A 1 357 ? -2.303 -31.781 12.031 1 93.31 357 ASP A N 1
ATOM 2708 C CA . ASP A 1 357 ? -1.018 -32.188 12.586 1 93.31 357 ASP A CA 1
ATOM 2709 C C . ASP A 1 357 ? 0.045 -32.281 11.492 1 93.31 357 ASP A C 1
ATOM 2711 O O . ASP A 1 357 ? 1.231 -32.094 11.75 1 93.31 357 ASP A O 1
ATOM 2715 N N . SER A 1 358 ? -0.392 -32.656 10.258 1 96.06 358 SER A N 1
ATOM 2716 C CA . SER A 1 358 ? 0.552 -32.938 9.172 1 96.06 358 SER A CA 1
ATOM 2717 C C . SER A 1 358 ? 0.149 -32.188 7.898 1 96.06 358 SER A C 1
ATOM 2719 O O . SER A 1 358 ? -0.413 -32.781 6.98 1 96.06 358 SER A O 1
ATOM 2721 N N . PRO A 1 359 ? 0.638 -30.922 7.793 1 97.62 359 PRO A N 1
ATOM 2722 C CA . PRO A 1 359 ? 0.243 -30.141 6.613 1 97.62 359 PRO A CA 1
ATOM 2723 C C . PRO A 1 359 ? 0.685 -30.781 5.305 1 97.62 359 PRO A C 1
ATOM 2725 O O . PRO A 1 359 ? 0.041 -30.594 4.27 1 97.62 359 PRO A O 1
ATOM 2728 N N . SER A 1 360 ? 1.707 -31.641 5.281 1 97.62 360 SER A N 1
ATOM 2729 C CA . SER A 1 360 ? 2.258 -32.25 4.07 1 97.62 360 SER A CA 1
ATOM 2730 C C . SER A 1 360 ? 1.287 -33.25 3.463 1 97.62 360 SER A C 1
ATOM 2732 O O . SER A 1 360 ? 1.442 -33.656 2.307 1 97.62 360 SER A O 1
ATOM 2734 N N . GLY A 1 361 ? 0.325 -33.688 4.203 1 98 361 GLY A N 1
ATOM 2735 C CA . GLY A 1 361 ? -0.655 -34.625 3.701 1 98 361 GLY A CA 1
ATOM 2736 C C . GLY A 1 361 ? -1.88 -33.969 3.104 1 98 361 GLY A C 1
ATOM 2737 O O . GLY A 1 361 ? -2.752 -34.656 2.555 1 98 361 GLY A O 1
ATOM 2738 N N . TYR A 1 362 ? -1.994 -32.688 3.213 1 98.19 362 TYR A N 1
ATOM 2739 C CA . TYR A 1 362 ? -3.125 -31.906 2.723 1 98.19 362 TYR A CA 1
ATOM 2740 C C . TYR A 1 362 ? -2.748 -31.109 1.47 1 98.19 362 TYR A C 1
ATOM 2742 O O . TYR A 1 362 ? -1.637 -30.594 1.369 1 98.19 362 TYR A O 1
ATOM 2750 N N . VAL A 1 363 ? -3.701 -31.016 0.537 1 98.56 363 VAL A N 1
ATOM 2751 C CA . VAL A 1 363 ? -3.502 -30.156 -0.635 1 98.56 363 VAL A CA 1
ATOM 2752 C C . VAL A 1 363 ? -3.766 -28.703 -0.269 1 98.56 363 VAL A C 1
ATOM 2754 O O . VAL A 1 363 ? -3.02 -27.812 -0.675 1 98.56 363 VAL A O 1
ATOM 2757 N N . ASN A 1 364 ? -4.82 -28.531 0.543 1 98.12 364 ASN A N 1
ATOM 2758 C CA . ASN A 1 364 ? -5.301 -27.188 0.868 1 98.12 364 ASN A CA 1
ATOM 2759 C C . ASN A 1 364 ? -4.879 -26.766 2.275 1 98.12 364 ASN A C 1
ATOM 2761 O O . ASN A 1 364 ? -4.922 -27.578 3.205 1 98.12 364 ASN A O 1
ATOM 2765 N N . TRP A 1 365 ? -4.469 -25.484 2.412 1 97.12 365 TRP A N 1
ATOM 2766 C CA . TRP A 1 365 ? -3.971 -24.984 3.693 1 97.12 365 TRP A CA 1
ATOM 2767 C C . TRP A 1 365 ? -5.086 -24.328 4.496 1 97.12 365 TRP A C 1
ATOM 2769 O O . TRP A 1 365 ? -5.398 -24.766 5.609 1 97.12 365 TRP A O 1
ATOM 2779 N N . ASP A 1 366 ? -5.789 -23.375 3.883 1 94.88 366 ASP A N 1
ATOM 2780 C CA . ASP A 1 366 ? -6.676 -22.547 4.703 1 94.88 366 ASP A CA 1
ATOM 2781 C C . ASP A 1 366 ? -8.031 -22.359 4.02 1 94.88 366 ASP A C 1
ATOM 2783 O O . ASP A 1 366 ? -8.75 -21.391 4.32 1 94.88 366 ASP A O 1
ATOM 2787 N N . GLY A 1 367 ? -8.352 -23.188 3.068 1 93.62 367 GLY A N 1
ATOM 2788 C CA . GLY A 1 367 ? -9.609 -23.109 2.342 1 93.62 367 GLY A CA 1
ATOM 2789 C C . GLY A 1 367 ? -9.484 -22.391 1.013 1 93.62 367 GLY A C 1
ATOM 2790 O O . GLY A 1 367 ? -10.297 -22.609 0.11 1 93.62 367 GLY A O 1
ATOM 2791 N N . ILE A 1 368 ? -8.406 -21.562 0.91 1 93.88 368 ILE A N 1
ATOM 2792 C CA . ILE A 1 368 ? -8.188 -20.766 -0.291 1 93.88 368 ILE A CA 1
ATOM 2793 C C . ILE A 1 368 ? -6.809 -21.062 -0.873 1 93.88 368 ILE A C 1
ATOM 2795 O O . ILE A 1 368 ? -6.66 -21.219 -2.088 1 93.88 368 ILE A O 1
ATOM 2799 N N . HIS A 1 369 ? -5.816 -21.219 -0.015 1 96.69 369 HIS A N 1
ATOM 2800 C CA . HIS A 1 369 ? -4.426 -21.344 -0.426 1 96.69 369 HIS A CA 1
ATOM 2801 C C . HIS A 1 369 ? -3.941 -22.781 -0.26 1 96.69 369 HIS A C 1
ATOM 2803 O O . HIS A 1 369 ? -4.668 -23.641 0.263 1 96.69 369 HIS A O 1
ATOM 2809 N N . PHE A 1 370 ? -2.744 -23.031 -0.744 1 98.31 370 PHE A N 1
ATOM 2810 C CA . PHE A 1 370 ? -2.205 -24.375 -0.786 1 98.31 370 PHE A CA 1
ATOM 2811 C C . PHE A 1 370 ? -1.137 -24.578 0.283 1 98.31 370 PHE A C 1
ATOM 2813 O O . PHE A 1 370 ? -0.554 -23.594 0.768 1 98.31 370 PHE A O 1
ATOM 2820 N N . THR A 1 371 ? -0.969 -25.812 0.677 1 98.5 371 THR A N 1
ATOM 2821 C CA . THR A 1 371 ? 0.113 -26.172 1.588 1 98.5 371 THR A CA 1
ATOM 2822 C C . THR A 1 371 ? 1.467 -26.031 0.894 1 98.5 371 THR A C 1
ATOM 2824 O O . THR A 1 371 ? 1.541 -26.016 -0.336 1 98.5 371 THR A O 1
ATOM 2827 N N . GLU A 1 372 ? 2.525 -25.938 1.682 1 98.31 372 GLU A N 1
ATOM 2828 C CA . GLU A 1 372 ? 3.883 -25.969 1.145 1 98.31 372 GLU A CA 1
ATOM 2829 C C . GLU A 1 372 ? 4.09 -27.188 0.251 1 98.31 372 GLU A C 1
ATOM 2831 O O . GLU A 1 372 ? 4.734 -27.094 -0.795 1 98.31 372 GLU A O 1
ATOM 2836 N N . ALA A 1 373 ? 3.562 -28.344 0.659 1 98.56 373 ALA A N 1
ATOM 2837 C CA . ALA A 1 373 ? 3.715 -29.578 -0.101 1 98.56 373 ALA A CA 1
ATOM 2838 C C . ALA A 1 373 ? 3.111 -29.438 -1.496 1 98.56 373 ALA A C 1
ATOM 2840 O O . ALA A 1 373 ? 3.73 -29.828 -2.488 1 98.56 373 ALA A O 1
ATOM 2841 N N . MET A 1 374 ? 1.916 -28.922 -1.554 1 98.69 374 MET A N 1
ATOM 2842 C CA . MET A 1 374 ? 1.268 -28.719 -2.848 1 98.69 374 MET A CA 1
ATOM 2843 C C . MET A 1 374 ? 2.031 -27.703 -3.689 1 98.69 374 MET A C 1
ATOM 2845 O O . MET A 1 374 ? 2.18 -27.891 -4.898 1 98.69 374 MET A O 1
ATOM 2849 N N . ASN A 1 375 ? 2.514 -26.625 -3.055 1 98.44 375 ASN A N 1
ATOM 2850 C CA . ASN A 1 375 ? 3.32 -25.625 -3.766 1 98.44 375 ASN A CA 1
ATOM 2851 C C . ASN A 1 375 ? 4.574 -26.266 -4.367 1 98.44 375 ASN A C 1
ATOM 2853 O O . ASN A 1 375 ? 4.988 -25.891 -5.469 1 98.44 375 ASN A O 1
ATOM 2857 N N . HIS A 1 376 ? 5.164 -27.172 -3.652 1 98.19 376 HIS A N 1
ATOM 2858 C CA . HIS A 1 376 ? 6.336 -27.891 -4.141 1 98.19 376 HIS A CA 1
ATOM 2859 C C . HIS A 1 376 ? 5.992 -28.75 -5.355 1 98.19 376 HIS A C 1
ATOM 2861 O O . HIS A 1 376 ? 6.738 -28.766 -6.336 1 98.19 376 HIS A O 1
ATOM 2867 N N . VAL A 1 377 ? 4.891 -29.422 -5.305 1 97.56 377 VAL A N 1
ATOM 2868 C CA . VAL A 1 377 ? 4.445 -30.266 -6.414 1 97.56 377 VAL A CA 1
ATOM 2869 C C . VAL A 1 377 ? 4.242 -29.406 -7.66 1 97.56 377 VAL A C 1
ATOM 2871 O O . VAL A 1 377 ? 4.648 -29.797 -8.758 1 97.56 377 VAL A O 1
ATOM 2874 N N . VAL A 1 378 ? 3.652 -28.25 -7.457 1 97.12 378 VAL A N 1
ATOM 2875 C CA . VAL A 1 378 ? 3.385 -27.359 -8.594 1 97.12 378 VAL A CA 1
ATOM 2876 C C . VAL A 1 378 ? 4.699 -26.922 -9.219 1 97.12 378 VAL A C 1
ATOM 2878 O O . VAL A 1 378 ? 4.852 -26.938 -10.438 1 97.12 378 VAL A O 1
ATOM 2881 N N . ALA A 1 379 ? 5.637 -26.5 -8.359 1 96.75 379 ALA A N 1
ATOM 2882 C CA . ALA A 1 379 ? 6.93 -26.047 -8.867 1 96.75 379 ALA A CA 1
ATOM 2883 C C . ALA A 1 379 ? 7.637 -27.172 -9.625 1 96.75 379 ALA A C 1
ATOM 2885 O O . ALA A 1 379 ? 8.117 -26.984 -10.742 1 96.75 379 ALA A O 1
ATOM 2886 N N . ARG A 1 380 ? 7.629 -28.359 -9.086 1 95 380 ARG A N 1
ATOM 2887 C CA . ARG A 1 380 ? 8.312 -29.5 -9.688 1 95 380 ARG A CA 1
ATOM 2888 C C . ARG A 1 380 ? 7.664 -29.906 -11.008 1 95 380 ARG A C 1
ATOM 2890 O O . ARG A 1 380 ? 8.352 -30.125 -12 1 95 380 ARG A O 1
ATOM 2897 N N . ALA A 1 381 ? 6.383 -30.016 -10.922 1 92.94 381 ALA A N 1
ATOM 2898 C CA . ALA A 1 381 ? 5.664 -30.406 -12.133 1 92.94 381 ALA A CA 1
ATOM 2899 C C . ALA A 1 381 ? 5.855 -29.375 -13.242 1 92.94 381 ALA A C 1
ATOM 2901 O O . ALA A 1 381 ? 5.984 -29.734 -14.414 1 92.94 381 ALA A O 1
ATOM 2902 N N . SER A 1 382 ? 5.898 -28.094 -12.875 1 92.12 382 SER A N 1
ATOM 2903 C CA . SER A 1 382 ? 6.078 -27.016 -13.844 1 92.12 382 SER A CA 1
ATOM 2904 C C . SER A 1 382 ? 7.473 -27.062 -14.461 1 92.12 382 SER A C 1
ATOM 2906 O O . SER A 1 382 ? 7.617 -27 -15.68 1 92.12 382 SER A O 1
ATOM 2908 N N . LEU A 1 383 ? 8.461 -27.297 -13.648 1 92.69 383 LEU A N 1
ATOM 2909 C CA . LEU A 1 383 ? 9.836 -27.047 -14.07 1 92.69 383 LEU A CA 1
ATOM 2910 C C . LEU A 1 383 ? 10.469 -28.328 -14.617 1 92.69 383 LEU A C 1
ATOM 2912 O O . LEU A 1 383 ? 11.555 -28.281 -15.203 1 92.69 383 LEU A O 1
ATOM 2916 N N . SER A 1 384 ? 9.727 -29.438 -14.516 1 89.94 384 SER A N 1
ATOM 2917 C CA . SER A 1 384 ? 10.195 -30.688 -15.109 1 89.94 384 SER A CA 1
ATOM 2918 C C . SER A 1 384 ? 9.867 -30.75 -16.594 1 89.94 384 SER A C 1
ATOM 2920 O O . SER A 1 384 ? 10.414 -31.562 -17.328 1 89.94 384 SER A O 1
ATOM 2922 N N . GLY A 1 385 ? 8.953 -29.969 -17.016 1 88.44 385 GLY A N 1
ATOM 2923 C CA . GLY A 1 385 ? 8.555 -29.938 -18.406 1 88.44 385 GLY A CA 1
ATOM 2924 C C . GLY A 1 385 ? 7.23 -30.625 -18.672 1 88.44 385 GLY A C 1
ATOM 2925 O O . GLY A 1 385 ? 6.641 -30.453 -19.75 1 88.44 385 GLY A O 1
ATOM 2926 N N . GLN A 1 386 ? 6.645 -31.359 -17.812 1 86.94 386 GLN A N 1
ATOM 2927 C CA . GLN A 1 386 ? 5.434 -32.156 -18.016 1 86.94 386 GLN A CA 1
ATOM 2928 C C . GLN A 1 386 ? 4.219 -31.25 -18.234 1 86.94 386 GLN A C 1
ATOM 2930 O O . GLN A 1 386 ? 3.338 -31.562 -19.031 1 86.94 386 GLN A O 1
ATOM 2935 N N . TYR A 1 387 ? 4.066 -30.188 -17.609 1 93.19 387 TYR A N 1
ATOM 2936 C CA . TYR A 1 387 ? 2.904 -29.312 -17.656 1 93.19 387 TYR A CA 1
ATOM 2937 C C . TYR A 1 387 ? 3.299 -27.906 -18.109 1 93.19 387 TYR A C 1
ATOM 2939 O O . TYR A 1 387 ? 2.729 -26.922 -17.641 1 93.19 387 TYR A O 1
ATOM 2947 N N . LEU A 1 388 ? 4.281 -27.922 -18.953 1 94.06 388 LEU A N 1
ATOM 2948 C CA . LEU A 1 388 ? 4.777 -26.641 -19.453 1 94.06 388 LEU A CA 1
ATOM 2949 C C . LEU A 1 388 ? 4.477 -26.484 -20.938 1 94.06 388 LEU A C 1
ATOM 2951 O O . LEU A 1 388 ? 4.82 -27.359 -21.734 1 94.06 388 LEU A O 1
ATOM 2955 N N . HIS A 1 389 ? 3.779 -25.422 -21.281 1 94.75 389 HIS A N 1
ATOM 2956 C CA . HIS A 1 389 ? 3.484 -25.094 -22.672 1 94.75 389 HIS A CA 1
ATOM 2957 C C . HIS A 1 389 ? 4.363 -23.953 -23.172 1 94.75 389 HIS A C 1
ATOM 2959 O O . HIS A 1 389 ? 4.625 -23 -22.422 1 94.75 389 HIS A O 1
ATOM 2965 N N . HIS A 1 390 ? 4.836 -24.016 -24.375 1 94.69 390 HIS A N 1
ATOM 2966 C CA . HIS A 1 390 ? 5.609 -22.953 -25.031 1 94.69 390 HIS A CA 1
ATOM 2967 C C . HIS A 1 390 ? 5.395 -22.969 -26.547 1 94.69 390 HIS A C 1
ATOM 2969 O O . HIS A 1 390 ? 5.102 -24.016 -27.125 1 94.69 390 HIS A O 1
ATOM 2975 N N . PRO A 1 391 ? 5.523 -21.797 -27.125 1 95.12 391 PRO A N 1
ATOM 2976 C CA . PRO A 1 391 ? 5.258 -21.703 -28.562 1 95.12 391 PRO A CA 1
ATOM 2977 C C . PRO A 1 391 ? 6.156 -22.625 -29.391 1 95.12 391 PRO A C 1
ATOM 2979 O O . PRO A 1 391 ? 5.695 -23.219 -30.359 1 95.12 391 PRO A O 1
ATOM 2982 N N . THR A 1 392 ? 7.43 -22.641 -29.062 1 94.5 392 THR A N 1
ATOM 2983 C CA . THR A 1 392 ? 8.414 -23.516 -29.688 1 94.5 392 THR A CA 1
ATOM 2984 C C . THR A 1 392 ? 9.312 -24.156 -28.625 1 94.5 392 THR A C 1
ATOM 2986 O O . THR A 1 392 ? 9.383 -23.672 -27.5 1 94.5 392 THR A O 1
ATOM 2989 N N . ASP A 1 393 ? 9.93 -25.188 -29.016 1 91.06 393 ASP A N 1
ATOM 2990 C CA . ASP A 1 393 ? 10.859 -25.828 -28.094 1 91.06 393 ASP A CA 1
ATOM 2991 C C . ASP A 1 393 ? 11.953 -24.859 -27.656 1 91.06 393 ASP A C 1
ATOM 2993 O O . ASP A 1 393 ? 12.367 -24.859 -26.484 1 91.06 393 ASP A O 1
ATOM 2997 N N . GLN A 1 394 ? 12.312 -24 -28.547 1 89.62 394 GLN A N 1
ATOM 2998 C CA . GLN A 1 394 ? 13.406 -23.062 -28.281 1 89.62 394 GLN A CA 1
ATOM 2999 C C . GLN A 1 394 ? 12.961 -21.953 -27.344 1 89.62 394 GLN A C 1
ATOM 3001 O O . GLN A 1 394 ? 13.789 -21.297 -26.703 1 89.62 394 GLN A O 1
ATOM 3006 N N . SER A 1 395 ? 11.68 -21.703 -27.234 1 92.94 395 SER A N 1
ATOM 3007 C CA . SER A 1 395 ? 11.172 -20.625 -26.422 1 92.94 395 SER A CA 1
ATOM 3008 C C . SER A 1 395 ? 11.016 -21.047 -24.953 1 92.94 395 SER A C 1
ATOM 3010 O O . SER A 1 395 ? 10.758 -20.219 -24.078 1 92.94 395 SER A O 1
ATOM 3012 N N . SER A 1 396 ? 11.25 -22.344 -24.719 1 93.62 396 SER A N 1
ATOM 3013 C CA . SER A 1 396 ? 11.062 -22.875 -23.375 1 93.62 396 SER A CA 1
ATOM 3014 C C . SER A 1 396 ? 12.07 -22.266 -22.406 1 93.62 396 SER A C 1
ATOM 3016 O O . SER A 1 396 ? 13.258 -22.156 -22.719 1 93.62 396 SER A O 1
ATOM 3018 N N . VAL A 1 397 ? 11.586 -21.906 -21.188 1 94.81 397 VAL A N 1
ATOM 3019 C CA . VAL A 1 397 ? 12.477 -21.391 -20.156 1 94.81 397 VAL A CA 1
ATOM 3020 C C . VAL A 1 397 ? 13.469 -22.469 -19.734 1 94.81 397 VAL A C 1
ATOM 3022 O O . VAL A 1 397 ? 14.531 -22.172 -19.188 1 94.81 397 VAL A O 1
ATOM 3025 N N . LEU A 1 398 ? 13.141 -23.766 -20.031 1 91.31 398 LEU A N 1
ATOM 3026 C CA . LEU A 1 398 ? 14 -24.891 -19.688 1 91.31 398 LEU A CA 1
ATOM 3027 C C . LEU A 1 398 ? 15.266 -24.891 -20.531 1 91.31 398 LEU A C 1
ATOM 3029 O O . LEU A 1 398 ? 16.266 -25.516 -20.156 1 91.31 398 LEU A O 1
ATOM 3033 N N . LYS A 1 399 ? 15.227 -24.234 -21.625 1 91.12 399 LYS A N 1
ATOM 3034 C CA . LYS A 1 399 ? 16.406 -24.141 -22.484 1 91.12 399 LYS A CA 1
ATOM 3035 C C . LYS A 1 399 ? 17.422 -23.156 -21.906 1 91.12 399 LYS A C 1
ATOM 3037 O O . LYS A 1 399 ? 18.609 -23.219 -22.234 1 91.12 399 LYS A O 1
ATOM 3042 N N . ARG A 1 400 ? 16.984 -22.359 -20.984 1 91.81 400 ARG A N 1
ATOM 3043 C CA . ARG A 1 400 ? 17.844 -21.297 -20.453 1 91.81 400 ARG A CA 1
ATOM 3044 C C . ARG A 1 400 ? 18.281 -21.609 -19.031 1 91.81 400 ARG A C 1
ATOM 3046 O O . ARG A 1 400 ? 19.188 -20.969 -18.484 1 91.81 400 ARG A O 1
ATOM 3053 N N . CYS A 1 401 ? 17.656 -22.547 -18.453 1 93.12 401 CYS A N 1
ATOM 3054 C CA . CYS A 1 401 ? 17.938 -22.844 -17.047 1 93.12 401 CYS A CA 1
ATOM 3055 C C . CYS A 1 401 ? 17.719 -24.312 -16.734 1 93.12 401 CYS A C 1
ATOM 3057 O O . CYS A 1 401 ? 16.641 -24.859 -17.016 1 93.12 401 CYS A O 1
ATOM 3059 N N . ASN A 1 402 ? 18.719 -24.906 -16.188 1 89.56 402 ASN A N 1
ATOM 3060 C CA . ASN A 1 402 ? 18.547 -26.203 -15.562 1 89.56 402 ASN A CA 1
ATOM 3061 C C . ASN A 1 402 ? 18.094 -26.078 -14.109 1 89.56 402 ASN A C 1
ATOM 3063 O O . ASN A 1 402 ? 18.922 -25.953 -13.203 1 89.56 402 ASN A O 1
ATOM 3067 N N . PHE A 1 403 ? 16.812 -26.125 -13.961 1 90.44 403 PHE A N 1
ATOM 3068 C CA . PHE A 1 403 ? 16.25 -25.984 -12.625 1 90.44 403 PHE A CA 1
ATOM 3069 C C . PHE A 1 403 ? 16.562 -27.203 -11.773 1 90.44 403 PHE A C 1
ATOM 3071 O O . PHE A 1 403 ? 16.281 -28.344 -12.18 1 90.44 403 PHE A O 1
ATOM 3078 N N . ILE A 1 404 ? 17.078 -26.969 -10.625 1 84.12 404 ILE A N 1
ATOM 3079 C CA . ILE A 1 404 ? 17.391 -28.047 -9.711 1 84.12 404 ILE A CA 1
ATOM 3080 C C . ILE A 1 404 ? 16.188 -28.375 -8.844 1 84.12 404 ILE A C 1
ATOM 3082 O O . ILE A 1 404 ? 15.828 -27.594 -7.945 1 84.12 404 ILE A O 1
ATOM 3086 N N . LEU A 1 405 ? 15.594 -29.469 -9.195 1 82.56 405 LEU A N 1
ATOM 3087 C CA . LEU A 1 405 ? 14.328 -29.812 -8.555 1 82.56 405 LEU A CA 1
ATOM 3088 C C . LEU A 1 405 ? 14.562 -30.703 -7.332 1 82.56 405 LEU A C 1
ATOM 3090 O O . LEU A 1 405 ? 15.234 -31.719 -7.43 1 82.56 405 LEU A O 1
ATOM 3094 N N . GLY A 1 406 ? 14.773 -30.141 -6.148 1 70.31 406 GLY A N 1
ATOM 3095 C CA . GLY A 1 406 ? 14.953 -30.922 -4.938 1 70.31 406 GLY A CA 1
ATOM 3096 C C . GLY A 1 406 ? 13.703 -31.688 -4.531 1 70.31 406 GLY A C 1
ATOM 3097 O O . GLY A 1 406 ? 12.602 -31.375 -4.988 1 70.31 406 GLY A O 1
ATOM 3098 N N . MET B 1 1 ? -38.312 74.25 86.812 1 22.45 1 MET B N 1
ATOM 3099 C CA . MET B 1 1 ? -36.875 74.312 87 1 22.45 1 MET B CA 1
ATOM 3100 C C . MET B 1 1 ? -36.125 74.062 85.688 1 22.45 1 MET B C 1
ATOM 3102 O O . MET B 1 1 ? -36.562 73.25 84.875 1 22.45 1 MET B O 1
ATOM 3106 N N . LYS B 1 2 ? -35.188 75.062 85.312 1 19.23 2 LYS B N 1
ATOM 3107 C CA . LYS B 1 2 ? -34.438 75.562 84.188 1 19.23 2 LYS B CA 1
ATOM 3108 C C . LYS B 1 2 ? -33.469 74.562 83.625 1 19.23 2 LYS B C 1
ATOM 3110 O O . LYS B 1 2 ? -32.562 74.062 84.375 1 19.23 2 LYS B O 1
ATOM 3115 N N . VAL B 1 3 ? -33.969 73.688 82.625 1 25.92 3 VAL B N 1
ATOM 3116 C CA . VAL B 1 3 ? -33.562 72.562 81.812 1 25.92 3 VAL B CA 1
ATOM 3117 C C . VAL B 1 3 ? -32.375 72.938 81 1 25.92 3 VAL B C 1
ATOM 3119 O O . VAL B 1 3 ? -32.469 73.75 80.125 1 25.92 3 VAL B O 1
ATOM 3122 N N . SER B 1 4 ? -31.125 73.125 81.75 1 20.8 4 SER B N 1
ATOM 3123 C CA . SER B 1 4 ? -29.891 73.75 81.25 1 20.8 4 SER B CA 1
ATOM 3124 C C . SER B 1 4 ? -29.391 73.062 80 1 20.8 4 SER B C 1
ATOM 3126 O O . SER B 1 4 ? -29.359 71.812 79.938 1 20.8 4 SER B O 1
ATOM 3128 N N . GLU B 1 5 ? -29.438 73.625 78.75 1 23.94 5 GLU B N 1
ATOM 3129 C CA . GLU B 1 5 ? -29.266 73.438 77.312 1 23.94 5 GLU B CA 1
ATOM 3130 C C . GLU B 1 5 ? -27.797 73.25 76.938 1 23.94 5 GLU B C 1
ATOM 3132 O O . GLU B 1 5 ? -27.281 73.875 76.062 1 23.94 5 GLU B O 1
ATOM 3137 N N . GLY B 1 6 ? -26.953 72.5 77.875 1 24.47 6 GLY B N 1
ATOM 3138 C CA . GLY B 1 6 ? -25.531 72.75 77.625 1 24.47 6 GLY B CA 1
ATOM 3139 C C . GLY B 1 6 ? -25.078 72.375 76.25 1 24.47 6 GLY B C 1
ATOM 3140 O O . GLY B 1 6 ? -25.5 71.375 75.688 1 24.47 6 GLY B O 1
ATOM 3141 N N . VAL B 1 7 ? -24.594 73.25 75.312 1 25 7 VAL B N 1
ATOM 3142 C CA . VAL B 1 7 ? -24.234 73.562 73.938 1 25 7 VAL B CA 1
ATOM 3143 C C . VAL B 1 7 ? -22.969 72.812 73.562 1 25 7 VAL B C 1
ATOM 3145 O O . VAL B 1 7 ? -22.438 72.938 72.5 1 25 7 VAL B O 1
ATOM 3148 N N . PHE B 1 8 ? -22.625 71.5 74.062 1 27.52 8 PHE B N 1
ATOM 3149 C CA . PHE B 1 8 ? -21.203 71.25 73.938 1 27.52 8 PHE B CA 1
ATOM 3150 C C . PHE B 1 8 ? -20.797 71.188 72.5 1 27.52 8 PHE B C 1
ATOM 3152 O O . PHE B 1 8 ? -21.391 70.438 71.688 1 27.52 8 PHE B O 1
ATOM 3159 N N . ARG B 1 9 ? -20.328 72.312 71.875 1 23.88 9 ARG B N 1
ATOM 3160 C CA . ARG B 1 9 ? -19.812 72.5 70.5 1 23.88 9 ARG B CA 1
ATOM 3161 C C . ARG B 1 9 ? -18.672 71.562 70.188 1 23.88 9 ARG B C 1
ATOM 3163 O O . ARG B 1 9 ? -17.688 71.5 70.938 1 23.88 9 ARG B O 1
ATOM 3170 N N . SER B 1 10 ? -18.938 70.5 69.438 1 24.58 10 SER B N 1
ATOM 3171 C CA . SER B 1 10 ? -18.203 69.375 68.875 1 24.58 10 SER B CA 1
ATOM 3172 C C . SER B 1 10 ? -17.078 69.875 67.938 1 24.58 10 SER B C 1
ATOM 3174 O O . SER B 1 10 ? -17.312 70.562 67 1 24.58 10 SER B O 1
ATOM 3176 N N . THR B 1 11 ? -15.938 70.375 68.5 1 25.33 11 THR B N 1
ATOM 3177 C CA . THR B 1 11 ? -14.773 70.812 67.75 1 25.33 11 THR B CA 1
ATOM 3178 C C . THR B 1 11 ? -14.336 69.75 66.75 1 25.33 11 THR B C 1
ATOM 3180 O O . THR B 1 11 ? -14.25 68.562 67.062 1 25.33 11 THR B O 1
ATOM 3183 N N . LEU B 1 12 ? -14.352 70 65.438 1 22.73 12 LEU B N 1
ATOM 3184 C CA . LEU B 1 12 ? -14.117 69.375 64.125 1 22.73 12 LEU B CA 1
ATOM 3185 C C . LEU B 1 12 ? -12.633 69.062 63.938 1 22.73 12 LEU B C 1
ATOM 3187 O O . LEU B 1 12 ? -11.828 70 63.719 1 22.73 12 LEU B O 1
ATOM 3191 N N . ALA B 1 13 ? -11.883 68.375 64.938 1 26.98 13 ALA B N 1
ATOM 3192 C CA . ALA B 1 13 ? -10.453 68.25 64.688 1 26.98 13 ALA B CA 1
ATOM 3193 C C . ALA B 1 13 ? -10.18 67.688 63.281 1 26.98 13 ALA B C 1
ATOM 3195 O O . ALA B 1 13 ? -10.75 66.688 62.906 1 26.98 13 ALA B O 1
ATOM 3196 N N . TYR B 1 14 ? -9.672 68.438 62.344 1 24.62 14 TYR B N 1
ATOM 3197 C CA . TYR B 1 14 ? -9.234 68.25 60.969 1 24.62 14 TYR B CA 1
ATOM 3198 C C . TYR B 1 14 ? -8.125 67.188 60.906 1 24.62 14 TYR B C 1
ATOM 3200 O O . TYR B 1 14 ? -6.984 67.438 61.281 1 24.62 14 TYR B O 1
ATOM 3208 N N . HIS B 1 15 ? -8.125 66.062 61.562 1 28.03 15 HIS B N 1
ATOM 3209 C CA . HIS B 1 15 ? -6.859 65.375 61.406 1 28.03 15 HIS B CA 1
ATOM 3210 C C . HIS B 1 15 ? -6.523 65.125 59.969 1 28.03 15 HIS B C 1
ATOM 3212 O O . HIS B 1 15 ? -7.41 64.812 59.156 1 28.03 15 HIS B O 1
ATOM 3218 N N . LYS B 1 16 ? -5.328 65.625 59.5 1 30.09 16 LYS B N 1
ATOM 3219 C CA . LYS B 1 16 ? -4.562 65.5 58.25 1 30.09 16 LYS B CA 1
ATOM 3220 C C . LYS B 1 16 ? -4.375 64.062 57.875 1 30.09 16 LYS B C 1
ATOM 3222 O O . LYS B 1 16 ? -3.844 63.281 58.656 1 30.09 16 LYS B O 1
ATOM 3227 N N . MET B 1 17 ? -5.281 63.5 57.156 1 28.55 17 MET B N 1
ATOM 3228 C CA . MET B 1 17 ? -5.195 62.188 56.562 1 28.55 17 MET B CA 1
ATOM 3229 C C . MET B 1 17 ? -3.895 62 55.781 1 28.55 17 MET B C 1
ATOM 3231 O O . MET B 1 17 ? -3.605 62.75 54.875 1 28.55 17 MET B O 1
ATOM 3235 N N . SER B 1 18 ? -2.764 61.625 56.469 1 32.31 18 SER B N 1
ATOM 3236 C CA . SER B 1 18 ? -1.53 61.25 55.781 1 32.31 18 SER B CA 1
ATOM 3237 C C . SER B 1 18 ? -1.809 60.281 54.625 1 32.31 18 SER B C 1
ATOM 3239 O O . SER B 1 18 ? -2.562 59.312 54.781 1 32.31 18 SER B O 1
ATOM 3241 N N . THR B 1 19 ? -1.842 60.781 53.406 1 32.75 19 THR B N 1
ATOM 3242 C CA . THR B 1 19 ? -1.938 60.062 52.125 1 32.75 19 THR B CA 1
ATOM 3243 C C . THR B 1 19 ? -0.831 59.031 52.031 1 32.75 19 THR B C 1
ATOM 3245 O O . THR B 1 19 ? 0.352 59.375 51.969 1 32.75 19 THR B O 1
ATOM 3248 N N . SER B 1 20 ? -0.81 57.969 52.844 1 34.31 20 SER B N 1
ATOM 3249 C CA . SER B 1 20 ? 0.154 56.906 52.562 1 34.31 20 SER B CA 1
ATOM 3250 C C . SER B 1 20 ? 0.111 56.5 51.094 1 34.31 20 SER B C 1
ATOM 3252 O O . SER B 1 20 ? -0.945 56.125 50.562 1 34.31 20 SER B O 1
ATOM 3254 N N . LEU B 1 21 ? 0.941 57.125 50.219 1 35.66 21 LEU B N 1
ATOM 3255 C CA . LEU B 1 21 ? 1.214 56.719 48.844 1 35.66 21 LEU B CA 1
ATOM 3256 C C . LEU B 1 21 ? 1.531 55.219 48.781 1 35.66 21 LEU B C 1
ATOM 3258 O O . LEU B 1 21 ? 2.535 54.781 49.344 1 35.66 21 LEU B O 1
ATOM 3262 N N . GLY B 1 22 ? 0.508 54.375 48.906 1 32.78 22 GLY B N 1
ATOM 3263 C CA . GLY B 1 22 ? 0.725 52.969 48.625 1 32.78 22 GLY B CA 1
ATOM 3264 C C . GLY B 1 22 ? 1.508 52.719 47.344 1 32.78 22 GLY B C 1
ATOM 3265 O O . GLY B 1 22 ? 1.097 53.156 46.25 1 32.78 22 GLY B O 1
ATOM 3266 N N . LEU B 1 23 ? 2.834 52.688 47.469 1 35.72 23 LEU B N 1
AT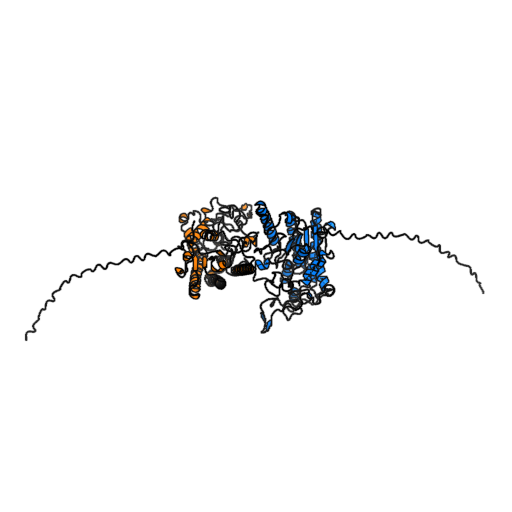OM 3267 C CA . LEU B 1 23 ? 3.67 52.25 46.375 1 35.72 23 LEU B CA 1
ATOM 3268 C C . LEU B 1 23 ? 3.131 50.938 45.781 1 35.72 23 LEU B C 1
ATOM 3270 O O . LEU B 1 23 ? 3.088 49.906 46.469 1 35.72 23 LEU B O 1
ATOM 3274 N N . VAL B 1 24 ? 2.199 51.031 44.875 1 35.09 24 VAL B N 1
ATOM 3275 C CA . VAL B 1 24 ? 1.86 49.875 44.031 1 35.09 24 VAL B CA 1
ATOM 3276 C C . VAL B 1 24 ? 3.133 49.25 43.469 1 35.09 24 VAL B C 1
ATOM 3278 O O . VAL B 1 24 ? 3.834 49.906 42.688 1 35.09 24 VAL B O 1
ATOM 3281 N N . VAL B 1 25 ? 3.789 48.438 44.25 1 36.22 25 VAL B N 1
ATOM 3282 C CA . VAL B 1 25 ? 4.812 47.625 43.625 1 36.22 25 VAL B CA 1
ATOM 3283 C C . VAL B 1 25 ? 4.246 46.938 42.375 1 36.22 25 VAL B C 1
ATOM 3285 O O . VAL B 1 25 ? 3.307 46.156 42.469 1 36.22 25 VAL B O 1
ATOM 3288 N N . LEU B 1 26 ? 4.34 47.625 41.281 1 33.78 26 LEU B N 1
ATOM 3289 C CA . LEU B 1 26 ? 4.191 46.938 40 1 33.78 26 LEU B CA 1
ATOM 3290 C C . LEU B 1 26 ? 5.008 45.656 39.969 1 33.78 26 LEU B C 1
ATOM 3292 O O . LEU B 1 26 ? 6.238 45.688 39.938 1 33.78 26 LEU B O 1
ATOM 3296 N N . ILE B 1 27 ? 4.57 44.656 40.625 1 35.09 27 ILE B N 1
ATOM 3297 C CA . ILE B 1 27 ? 5.133 43.344 40.344 1 35.09 27 ILE B CA 1
ATOM 3298 C C . ILE B 1 27 ? 5.129 43.094 38.812 1 35.09 27 ILE B C 1
ATOM 3300 O O . ILE B 1 27 ? 4.066 42.969 38.219 1 35.09 27 ILE B O 1
ATOM 3304 N N . VAL B 1 28 ? 6.078 43.688 38.125 1 34.16 28 VAL B N 1
ATOM 3305 C CA . VAL B 1 28 ? 6.363 43.25 36.781 1 34.16 28 VAL B CA 1
ATOM 3306 C C . VAL B 1 28 ? 6.449 41.719 36.75 1 34.16 28 VAL B C 1
ATOM 3308 O O . VAL B 1 28 ? 7.375 41.125 37.312 1 34.16 28 VAL B O 1
ATOM 3311 N N . LEU B 1 29 ? 5.363 41.031 36.812 1 34.72 29 LEU B N 1
ATOM 3312 C CA . LEU B 1 29 ? 5.398 39.656 36.375 1 34.72 29 LEU B CA 1
ATOM 3313 C C . LEU B 1 29 ? 6.234 39.5 35.094 1 34.72 29 LEU B C 1
ATOM 3315 O O . LEU B 1 29 ? 5.812 39.906 34 1 34.72 29 LEU B O 1
ATOM 3319 N N . MET B 1 30 ? 7.539 39.656 35.219 1 33.56 30 MET B N 1
ATOM 3320 C CA . MET B 1 30 ? 8.375 39.156 34.125 1 33.56 30 MET B CA 1
ATOM 3321 C C . MET B 1 30 ? 7.883 37.812 33.594 1 33.56 30 MET B C 1
ATOM 3323 O O . MET B 1 30 ? 7.891 36.812 34.344 1 33.56 30 MET B O 1
ATOM 3327 N N . ALA B 1 31 ? 6.922 37.75 32.781 1 39 31 ALA B N 1
ATOM 3328 C CA . ALA B 1 31 ? 6.668 36.562 32 1 39 31 ALA B CA 1
ATOM 3329 C C . ALA B 1 31 ? 7.973 35.844 31.641 1 39 31 ALA B C 1
ATOM 3331 O O . ALA B 1 31 ? 8.75 36.344 30.828 1 39 31 ALA B O 1
ATOM 3332 N N . MET B 1 32 ? 8.641 35.156 32.562 1 36.41 32 MET B N 1
ATOM 3333 C CA . MET B 1 32 ? 9.797 34.312 32.281 1 36.41 32 MET B CA 1
ATOM 3334 C C . MET B 1 32 ? 9.609 33.562 30.969 1 36.41 32 MET B C 1
ATOM 3336 O O . MET B 1 32 ? 8.625 32.812 30.812 1 36.41 32 MET B O 1
ATOM 3340 N N . GLU B 1 33 ? 10.164 33.969 29.875 1 41.97 33 GLU B N 1
ATOM 3341 C CA . GLU B 1 33 ? 10.281 33.188 28.656 1 41.97 33 GLU B CA 1
ATOM 3342 C C . GLU B 1 33 ? 10.695 31.75 28.953 1 41.97 33 GLU B C 1
ATOM 3344 O O . GLU B 1 33 ? 11.594 31.516 29.766 1 41.97 33 GLU B O 1
ATOM 3349 N N . PRO B 1 34 ? 9.828 30.781 28.828 1 47.66 34 PRO B N 1
ATOM 3350 C CA . PRO B 1 34 ? 10.297 29.422 29.094 1 47.66 34 PRO B CA 1
ATOM 3351 C C . PRO B 1 34 ? 11.727 29.188 28.609 1 47.66 34 PRO B C 1
ATOM 3353 O O . PRO B 1 34 ? 12.125 29.703 27.562 1 47.66 34 PRO B O 1
ATOM 3356 N N . VAL B 1 35 ? 12.68 28.906 29.469 1 46.03 35 VAL B N 1
ATOM 3357 C CA . VAL B 1 35 ? 14.07 28.547 29.203 1 46.03 35 VAL B CA 1
ATOM 3358 C C . VAL B 1 35 ? 14.125 27.469 28.125 1 46.03 35 VAL B C 1
ATOM 3360 O O . VAL B 1 35 ? 13.562 26.375 28.297 1 46.03 35 VAL B O 1
ATOM 3363 N N . ARG B 1 36 ? 14.305 27.812 26.859 1 54 36 ARG B N 1
ATOM 3364 C CA . ARG B 1 36 ? 14.539 26.953 25.703 1 54 36 ARG B CA 1
ATOM 3365 C C . ARG B 1 36 ? 15.805 26.125 25.875 1 54 36 ARG B C 1
ATOM 3367 O O . ARG B 1 36 ? 16.766 26.562 26.516 1 54 36 ARG B O 1
ATOM 3374 N N . SER B 1 37 ? 15.727 24.781 25.766 1 55.47 37 SER B N 1
ATOM 3375 C CA . SER B 1 37 ? 16.906 23.922 25.766 1 55.47 37 SER B CA 1
ATOM 3376 C C . SER B 1 37 ? 17.938 24.406 24.766 1 55.47 37 SER B C 1
ATOM 3378 O O . SER B 1 37 ? 17.609 25.016 23.75 1 55.47 37 SER B O 1
ATOM 3380 N N . ASP B 1 38 ? 19.203 24.375 25.141 1 62.06 38 ASP B N 1
ATOM 3381 C CA . ASP B 1 38 ? 20.297 24.797 24.297 1 62.06 38 ASP B CA 1
ATOM 3382 C C . ASP B 1 38 ? 20.516 23.828 23.141 1 62.06 38 ASP B C 1
ATOM 3384 O O . ASP B 1 38 ? 21.172 24.156 22.141 1 62.06 38 ASP B O 1
ATOM 3388 N N . SER B 1 39 ? 19.938 22.562 23.328 1 80.31 39 SER B N 1
ATOM 3389 C CA . SER B 1 39 ? 20.031 21.531 22.297 1 80.31 39 SER B CA 1
ATOM 3390 C C . SER B 1 39 ? 18.719 20.797 22.109 1 80.31 39 SER B C 1
ATOM 3392 O O . SER B 1 39 ? 17.75 21.062 22.812 1 80.31 39 SER B O 1
ATOM 3394 N N . CYS B 1 40 ? 18.547 20.172 21.062 1 89.19 40 CYS B N 1
ATOM 3395 C CA . CYS B 1 40 ? 17.328 19.391 20.875 1 89.19 40 CYS B CA 1
ATOM 3396 C C . CYS B 1 40 ? 17.516 17.969 21.391 1 89.19 40 CYS B C 1
ATOM 3398 O O . CYS B 1 40 ? 18.359 17.234 20.891 1 89.19 40 CYS B O 1
ATOM 3400 N N . GLY B 1 41 ? 16.781 17.625 22.328 1 90.44 41 GLY B N 1
ATOM 3401 C CA . GLY B 1 41 ? 16.875 16.328 22.984 1 90.44 41 GLY B CA 1
ATOM 3402 C C . GLY B 1 41 ? 16.219 15.211 22.203 1 90.44 41 GLY B C 1
ATOM 3403 O O . GLY B 1 41 ? 16.297 14.047 22.594 1 90.44 41 GLY B O 1
ATOM 3404 N N . PHE B 1 42 ? 15.57 15.523 21.125 1 95.06 42 PHE B N 1
ATOM 3405 C CA . PHE B 1 42 ? 14.93 14.492 20.328 1 95.06 42 PHE B CA 1
ATOM 3406 C C . PHE B 1 42 ? 15.93 13.836 19.375 1 95.06 42 PHE B C 1
ATOM 3408 O O . PHE B 1 42 ? 16.609 14.516 18.609 1 95.06 42 PHE B O 1
ATOM 3415 N N . SER B 1 43 ? 16.031 12.523 19.391 1 93.12 43 SER B N 1
ATOM 3416 C CA . SER B 1 43 ? 17 11.789 18.594 1 93.12 43 SER B CA 1
ATOM 3417 C C . SER B 1 43 ? 16.406 11.375 17.25 1 93.12 43 SER B C 1
ATOM 3419 O O . SER B 1 43 ? 17.125 10.875 16.375 1 93.12 43 SER B O 1
ATOM 3421 N N . GLY B 1 44 ? 15.117 11.578 17.109 1 96.94 44 GLY B N 1
ATOM 3422 C CA . GLY B 1 44 ? 14.445 11.18 15.875 1 96.94 44 GLY B CA 1
ATOM 3423 C C . GLY B 1 44 ? 13.047 11.75 15.75 1 96.94 44 GLY B C 1
ATOM 3424 O O . GLY B 1 44 ? 12.602 12.508 16.609 1 96.94 44 GLY B O 1
ATOM 3425 N N . LEU B 1 45 ? 12.43 11.414 14.664 1 98.25 45 LEU B N 1
ATOM 3426 C CA . LEU B 1 45 ? 11.102 11.922 14.32 1 98.25 45 LEU B CA 1
ATOM 3427 C C . LEU B 1 45 ? 10.25 10.836 13.68 1 98.25 45 LEU B C 1
ATOM 3429 O O . LEU B 1 45 ? 10.688 10.172 12.734 1 98.25 45 LEU B O 1
ATOM 3433 N N . PHE B 1 46 ? 9.117 10.539 14.266 1 98.75 46 PHE B N 1
ATOM 3434 C CA . PHE B 1 46 ? 8.094 9.68 13.68 1 98.75 46 PHE B CA 1
ATOM 3435 C C . PHE B 1 46 ? 6.852 10.492 13.32 1 98.75 46 PHE B C 1
ATOM 3437 O O . PHE B 1 46 ? 6.359 11.273 14.133 1 98.75 46 PHE B O 1
ATOM 3444 N N . ALA B 1 47 ? 6.375 10.305 12.094 1 98.81 47 ALA B N 1
ATOM 3445 C CA . ALA B 1 47 ? 5.281 11.156 11.625 1 98.81 47 ALA B CA 1
ATOM 3446 C C . ALA B 1 47 ? 4.094 10.32 11.164 1 98.81 47 ALA B C 1
ATOM 3448 O O . ALA B 1 47 ? 4.27 9.266 10.555 1 98.81 47 ALA B O 1
ATOM 3449 N N . PHE B 1 48 ? 2.906 10.727 11.5 1 98.81 48 PHE B N 1
ATOM 3450 C CA . PHE B 1 48 ? 1.623 10.164 11.102 1 98.81 48 PHE B CA 1
ATOM 3451 C C . PHE B 1 48 ? 0.723 11.242 10.5 1 98.81 48 PHE B C 1
ATOM 3453 O O . PHE B 1 48 ? 0.708 12.375 10.977 1 98.81 48 PHE B O 1
ATOM 3460 N N . GLY B 1 49 ? 0.032 10.852 9.469 1 98.44 49 GLY B N 1
ATOM 3461 C CA . GLY B 1 49 ? -0.809 11.898 8.914 1 98.44 49 GLY B CA 1
ATOM 3462 C C . GLY B 1 49 ? -1.27 11.617 7.496 1 98.44 49 GLY B C 1
ATOM 3463 O O . GLY B 1 49 ? -1.526 10.461 7.145 1 98.44 49 GLY B O 1
ATOM 3464 N N . ASP B 1 50 ? -1.531 12.695 6.766 1 97.25 50 ASP B N 1
ATOM 3465 C CA . ASP B 1 50 ? -2.057 12.625 5.402 1 97.25 50 ASP B CA 1
ATOM 3466 C C . ASP B 1 50 ? -1.108 13.305 4.414 1 97.25 50 ASP B C 1
ATOM 3468 O O . ASP B 1 50 ? 0.112 13.258 4.59 1 97.25 50 ASP B O 1
ATOM 3472 N N . SER B 1 51 ? -1.595 13.867 3.33 1 96.44 51 SER B N 1
ATOM 3473 C CA . SER B 1 51 ? -0.768 14.414 2.26 1 96.44 51 SER B CA 1
ATOM 3474 C C . SER B 1 51 ? 0.041 15.617 2.744 1 96.44 51 SER B C 1
ATOM 3476 O O . SER B 1 51 ? 1.051 15.977 2.137 1 96.44 51 SER B O 1
ATOM 3478 N N . LEU B 1 52 ? -0.365 16.25 3.809 1 97.38 52 LEU B N 1
ATOM 3479 C CA . LEU B 1 52 ? 0.35 17.422 4.332 1 97.38 52 LEU B CA 1
ATOM 3480 C C . LEU B 1 52 ? 1.616 16.984 5.066 1 97.38 52 LEU B C 1
ATOM 3482 O O . LEU B 1 52 ? 2.467 17.812 5.387 1 97.38 52 LEU B O 1
ATOM 3486 N N . THR B 1 53 ? 1.715 15.625 5.301 1 98.19 53 THR B N 1
ATOM 3487 C CA . THR B 1 53 ? 2.816 15.102 6.105 1 98.19 53 THR B CA 1
ATOM 3488 C C . THR B 1 53 ? 3.566 14.008 5.352 1 98.19 53 THR B C 1
ATOM 3490 O O . THR B 1 53 ? 4.727 13.727 5.648 1 98.19 53 THR B O 1
ATOM 3493 N N . ASP B 1 54 ? 2.969 13.414 4.336 1 96.44 54 ASP B N 1
ATOM 3494 C CA . ASP B 1 54 ? 3.482 12.242 3.623 1 96.44 54 ASP B CA 1
ATOM 3495 C C . ASP B 1 54 ? 4.707 12.609 2.785 1 96.44 54 ASP B C 1
ATOM 3497 O O . ASP B 1 54 ? 4.633 13.469 1.907 1 96.44 54 ASP B O 1
ATOM 3501 N N . THR B 1 55 ? 5.773 11.875 3.027 1 95.19 55 THR B N 1
ATOM 3502 C CA . THR B 1 55 ? 6.988 12.133 2.258 1 95.19 55 THR B CA 1
ATOM 3503 C C . THR B 1 55 ? 7.172 11.078 1.169 1 95.19 55 THR B C 1
ATOM 3505 O O . THR B 1 55 ? 8.227 11.016 0.528 1 95.19 55 THR B O 1
ATOM 3508 N N . GLY B 1 56 ? 6.113 10.148 1.038 1 92.31 56 GLY B N 1
ATOM 3509 C CA . GLY B 1 56 ? 6.258 9.305 -0.138 1 92.31 56 GLY B CA 1
ATOM 3510 C C . GLY B 1 56 ? 5.586 7.953 0.012 1 92.31 56 GLY B C 1
ATOM 3511 O O . GLY B 1 56 ? 5.703 7.098 -0.867 1 92.31 56 GLY B O 1
ATOM 3512 N N . ASN B 1 57 ? 4.883 7.668 1.086 1 92.44 57 ASN B N 1
ATOM 3513 C CA . ASN B 1 57 ? 4.273 6.359 1.274 1 92.44 57 ASN B CA 1
ATOM 3514 C C . ASN B 1 57 ? 3.189 6.09 0.234 1 92.44 57 ASN B C 1
ATOM 3516 O O . ASN B 1 57 ? 3.16 5.02 -0.378 1 92.44 57 ASN B O 1
ATOM 3520 N N . ALA B 1 58 ? 2.334 7.035 0.038 1 90 58 ALA B N 1
ATOM 3521 C CA . ALA B 1 58 ? 1.219 6.844 -0.885 1 90 58 ALA B CA 1
ATOM 3522 C C . ALA B 1 58 ? 1.72 6.613 -2.309 1 90 58 ALA B C 1
ATOM 3524 O O . ALA B 1 58 ? 1.222 5.73 -3.014 1 90 58 ALA B O 1
ATOM 3525 N N . VAL B 1 59 ? 2.707 7.391 -2.709 1 87.62 59 VAL B N 1
ATOM 3526 C CA . VAL B 1 59 ? 3.219 7.281 -4.07 1 87.62 59 VAL B CA 1
ATOM 3527 C C . VAL B 1 59 ? 3.955 5.953 -4.242 1 87.62 59 VAL B C 1
ATOM 3529 O O . VAL B 1 59 ? 3.926 5.355 -5.32 1 87.62 59 VAL B O 1
ATOM 3532 N N . THR B 1 60 ? 4.586 5.531 -3.201 1 87.62 60 THR B N 1
ATOM 3533 C CA . THR B 1 60 ? 5.25 4.234 -3.266 1 87.62 60 THR B CA 1
ATOM 3534 C C . THR B 1 60 ? 4.234 3.111 -3.443 1 87.62 60 THR B C 1
ATOM 3536 O O . THR B 1 60 ? 4.438 2.203 -4.254 1 87.62 60 THR B O 1
ATOM 3539 N N . ALA B 1 61 ? 3.191 3.209 -2.75 1 86.88 61 ALA B N 1
ATOM 3540 C CA . ALA B 1 61 ? 2.156 2.18 -2.805 1 86.88 61 ALA B CA 1
ATOM 3541 C C . ALA B 1 61 ? 1.355 2.275 -4.098 1 86.88 61 ALA B C 1
ATOM 3543 O O . ALA B 1 61 ? 0.963 1.255 -4.672 1 86.88 61 ALA B O 1
ATOM 3544 N N . TYR B 1 62 ? 1.141 3.559 -4.543 1 85.44 62 TYR B N 1
ATOM 3545 C CA . TYR B 1 62 ? 0.322 3.805 -5.727 1 85.44 62 TYR B CA 1
ATOM 3546 C C . TYR B 1 62 ? 0.982 4.824 -6.645 1 85.44 62 TYR B C 1
ATOM 3548 O O . TYR B 1 62 ? 0.521 5.965 -6.75 1 85.44 62 TYR B O 1
ATOM 3556 N N . PRO B 1 63 ? 1.938 4.387 -7.324 1 75.12 63 PRO B N 1
ATOM 3557 C CA . PRO B 1 63 ? 2.715 5.348 -8.109 1 75.12 63 PRO B CA 1
ATOM 3558 C C . PRO B 1 63 ? 1.883 6.035 -9.188 1 75.12 63 PRO B C 1
ATOM 3560 O O . PRO B 1 63 ? 2.211 7.148 -9.617 1 75.12 63 PRO B O 1
ATOM 3563 N N . GLN B 1 64 ? 0.776 5.543 -9.695 1 66.31 64 GLN B N 1
ATOM 3564 C CA . GLN B 1 64 ? 0.029 6.168 -10.781 1 66.31 64 GLN B CA 1
ATOM 3565 C C . GLN B 1 64 ? -1.05 7.102 -10.242 1 66.31 64 GLN B C 1
ATOM 3567 O O . GLN B 1 64 ? -1.661 7.859 -11 1 66.31 64 GLN B O 1
ATOM 3572 N N . ALA B 1 65 ? -1.144 7.066 -8.992 1 57.25 65 ALA B N 1
ATOM 3573 C CA . ALA B 1 65 ? -2.336 7.738 -8.484 1 57.25 65 ALA B CA 1
ATOM 3574 C C . ALA B 1 65 ? -1.977 9.055 -7.801 1 57.25 65 ALA B C 1
ATOM 3576 O O . ALA B 1 65 ? -2.85 9.883 -7.535 1 57.25 65 ALA B O 1
ATOM 3577 N N . PHE B 1 66 ? -0.784 9.18 -7.582 1 61.91 66 PHE B N 1
ATOM 3578 C CA . PHE B 1 66 ? -0.606 10.312 -6.676 1 61.91 66 PHE B CA 1
ATOM 3579 C C . PHE B 1 66 ? 0.301 11.367 -7.297 1 61.91 66 PHE B C 1
ATOM 3581 O O . PHE B 1 66 ? 1.176 11.047 -8.102 1 61.91 66 PHE B O 1
ATOM 3588 N N . LEU B 1 67 ? -0.233 12.562 -6.777 1 61.22 67 LEU B N 1
ATOM 3589 C CA . LEU B 1 67 ? 0.447 13.812 -7.102 1 61.22 67 LEU B CA 1
ATOM 3590 C C . LEU B 1 67 ? 1.853 13.836 -6.512 1 61.22 67 LEU B C 1
ATOM 3592 O O . LEU B 1 67 ? 2.152 13.086 -5.586 1 61.22 67 LEU B O 1
ATOM 3596 N N . GLY B 1 68 ? 2.893 14.156 -7.25 1 60.28 68 GLY B N 1
ATOM 3597 C CA . GLY B 1 68 ? 4.215 14.359 -6.676 1 60.28 68 GLY B CA 1
ATOM 3598 C C . GLY B 1 68 ? 5.312 13.641 -7.441 1 60.28 68 GLY B C 1
ATOM 3599 O O . GLY B 1 68 ? 6.496 13.828 -7.148 1 60.28 68 GLY B O 1
ATOM 3600 N N . LEU B 1 69 ? 4.723 12.891 -8.273 1 66.56 69 LEU B N 1
ATOM 3601 C CA . LEU B 1 69 ? 5.723 12.102 -8.977 1 66.56 69 LEU B CA 1
ATOM 3602 C C . LEU B 1 69 ? 6.199 12.836 -10.234 1 66.56 69 LEU B C 1
ATOM 3604 O O . LEU B 1 69 ?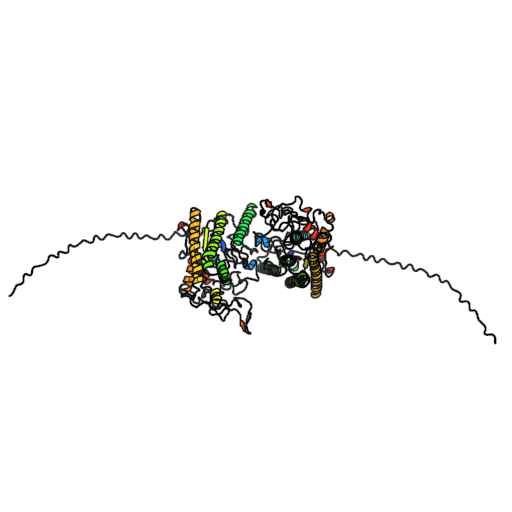 7.078 12.344 -10.945 1 66.56 69 LEU B O 1
ATOM 3608 N N . VAL B 1 70 ? 5.57 13.969 -10.383 1 78.94 70 VAL B N 1
ATOM 3609 C CA . VAL B 1 70 ? 5.965 14.664 -11.602 1 78.94 70 VAL B CA 1
ATOM 3610 C C . VAL B 1 70 ? 6.129 16.156 -11.32 1 78.94 70 VAL B C 1
ATOM 3612 O O . VAL B 1 70 ? 5.527 16.688 -10.383 1 78.94 70 VAL B O 1
ATOM 3615 N N . LEU B 1 71 ? 7.098 16.672 -12.117 1 86 71 LEU B N 1
ATOM 3616 C CA . LEU B 1 71 ? 7.121 18.125 -12.086 1 86 71 LEU B CA 1
ATOM 3617 C C . LEU B 1 71 ? 5.762 18.703 -12.469 1 86 71 LEU B C 1
ATOM 3619 O O . LEU B 1 71 ? 5.031 18.094 -13.266 1 86 71 LEU B O 1
ATOM 3623 N N . PRO B 1 72 ? 5.312 19.844 -11.703 1 91.69 72 PRO B N 1
ATOM 3624 C CA . PRO B 1 72 ? 6.145 20.812 -10.992 1 91.69 72 PRO B CA 1
ATOM 3625 C C . PRO B 1 72 ? 6.223 20.531 -9.492 1 91.69 72 PRO B C 1
ATOM 3627 O O . PRO B 1 72 ? 6.793 21.312 -8.734 1 91.69 72 PRO B O 1
ATOM 3630 N N . TYR B 1 73 ? 5.695 19.422 -9.062 1 92.94 73 TYR B N 1
ATOM 3631 C CA . TYR B 1 73 ? 5.895 19.062 -7.664 1 92.94 73 TYR B CA 1
ATOM 3632 C C . TYR B 1 73 ? 7.375 18.906 -7.344 1 92.94 73 TYR B C 1
ATOM 3634 O O . TYR B 1 73 ? 8.117 18.266 -8.109 1 92.94 73 TYR B O 1
ATOM 3642 N N . GLY B 1 74 ? 7.832 19.531 -6.242 1 94.88 74 GLY B N 1
ATOM 3643 C CA . GLY B 1 74 ? 9.219 19.422 -5.812 1 94.88 74 GLY B CA 1
ATOM 3644 C C . GLY B 1 74 ? 10.133 20.422 -6.508 1 94.88 74 GLY B C 1
ATOM 3645 O O . GLY B 1 74 ? 11.336 20.453 -6.238 1 94.88 74 GLY B O 1
ATOM 3646 N N . GLU B 1 75 ? 9.656 21.297 -7.34 1 94.44 75 GLU B N 1
ATOM 3647 C CA . GLU B 1 75 ? 10.484 22.156 -8.188 1 94.44 75 GLU B CA 1
ATOM 3648 C C . GLU B 1 75 ? 11.266 23.156 -7.348 1 94.44 75 GLU B C 1
ATOM 3650 O O . GLU B 1 75 ? 12.398 23.516 -7.695 1 94.44 75 GLU B O 1
ATOM 3655 N N . THR B 1 76 ? 10.68 23.703 -6.316 1 95.62 76 THR B N 1
ATOM 3656 C CA . THR B 1 76 ? 11.266 24.812 -5.578 1 95.62 76 THR B CA 1
ATOM 3657 C C . THR B 1 76 ? 12.523 24.375 -4.836 1 95.62 76 THR B C 1
ATOM 3659 O O . THR B 1 76 ? 13.602 24.938 -5.035 1 95.62 76 THR B O 1
ATOM 3662 N N . TYR B 1 77 ? 12.516 23.328 -4.043 1 96.56 77 TYR B N 1
ATOM 3663 C CA . TYR B 1 77 ? 13.641 22.953 -3.201 1 96.56 77 TYR B CA 1
ATOM 3664 C C . TYR B 1 77 ? 14.406 21.781 -3.807 1 96.56 77 TYR B C 1
ATOM 3666 O O . TYR B 1 77 ? 15.633 21.797 -3.889 1 96.56 77 TYR B O 1
ATOM 3674 N N . PHE B 1 78 ? 13.742 20.797 -4.238 1 94.56 78 PHE B N 1
ATOM 3675 C CA . PHE B 1 78 ? 14.367 19.531 -4.637 1 94.56 78 PHE B CA 1
ATOM 3676 C C . PHE B 1 78 ? 14.805 19.578 -6.094 1 94.56 78 PHE B C 1
ATOM 3678 O O . PHE B 1 78 ? 15.664 18.812 -6.516 1 94.56 78 PHE B O 1
ATOM 3685 N N . GLY B 1 79 ? 14.188 20.484 -6.91 1 93.44 79 GLY B N 1
ATOM 3686 C CA . GLY B 1 79 ? 14.508 20.578 -8.328 1 93.44 79 GLY B CA 1
ATOM 3687 C C . GLY B 1 79 ? 14.062 19.375 -9.125 1 93.44 79 GLY B C 1
ATOM 3688 O O . GLY B 1 79 ? 14.367 19.266 -10.312 1 93.44 79 GLY B O 1
ATOM 3689 N N . GLN B 1 80 ? 13.367 18.438 -8.523 1 90.06 80 GLN B N 1
ATOM 3690 C CA . GLN B 1 80 ? 12.805 17.219 -9.07 1 90.06 80 GLN B CA 1
ATOM 3691 C C . GLN B 1 80 ? 11.633 16.719 -8.227 1 90.06 80 GLN B C 1
ATOM 3693 O O . GLN B 1 80 ? 11.453 17.156 -7.09 1 90.06 80 GLN B O 1
ATOM 3698 N N . PRO B 1 81 ? 10.82 15.859 -8.844 1 88.56 81 PRO B N 1
ATOM 3699 C CA . PRO B 1 81 ? 9.75 15.305 -8.016 1 88.56 81 PRO B CA 1
ATOM 3700 C C . PRO B 1 81 ? 10.266 14.688 -6.715 1 88.56 81 PRO B C 1
ATOM 3702 O O . PRO B 1 81 ? 11.32 14.047 -6.711 1 88.56 81 PRO B O 1
ATOM 3705 N N . SER B 1 82 ? 9.523 14.938 -5.613 1 89.62 82 SER B N 1
ATOM 3706 C CA . SER B 1 82 ? 10.016 14.539 -4.297 1 89.62 82 SER B CA 1
ATOM 3707 C C . SER B 1 82 ? 8.984 13.703 -3.551 1 89.62 82 SER B C 1
ATOM 3709 O O . SER B 1 82 ? 9.141 13.43 -2.361 1 89.62 82 SER B O 1
ATOM 3711 N N . SER B 1 83 ? 7.867 13.344 -4.188 1 90.5 83 SER B N 1
ATOM 3712 C CA . SER B 1 83 ? 6.781 12.547 -3.629 1 90.5 83 SER B CA 1
ATOM 3713 C C . SER B 1 83 ? 5.973 13.352 -2.617 1 90.5 83 SER B C 1
ATOM 3715 O O . SER B 1 83 ? 5.047 12.828 -1.997 1 90.5 83 SER B O 1
ATOM 3717 N N . ARG B 1 84 ? 6.285 14.633 -2.469 1 94.94 84 ARG B N 1
ATOM 3718 C CA . ARG B 1 84 ? 5.586 15.531 -1.564 1 94.94 84 ARG B CA 1
ATOM 3719 C C . ARG B 1 84 ? 4.496 16.312 -2.301 1 94.94 84 ARG B C 1
ATOM 3721 O O . ARG B 1 84 ? 4.699 16.75 -3.438 1 94.94 84 ARG B O 1
ATOM 3728 N N . ALA B 1 85 ? 3.402 16.484 -1.664 1 94.69 85 ALA B N 1
ATOM 3729 C CA . ALA B 1 85 ? 2.291 17.25 -2.238 1 94.69 85 ALA B CA 1
ATOM 3730 C C . ALA B 1 85 ? 2.516 18.75 -2.102 1 94.69 85 ALA B C 1
ATOM 3732 O O . ALA B 1 85 ? 1.717 19.453 -1.472 1 94.69 85 ALA B O 1
ATOM 3733 N N . SER B 1 86 ? 3.574 19.203 -2.674 1 97.06 86 SER B N 1
ATOM 3734 C CA . SER B 1 86 ? 3.996 20.609 -2.635 1 97.06 86 SER B CA 1
ATOM 3735 C C . SER B 1 86 ? 5.031 20.906 -3.715 1 97.06 86 SER B C 1
ATOM 3737 O O . SER B 1 86 ? 5.57 19.984 -4.332 1 97.06 86 SER B O 1
ATOM 3739 N N . ASP B 1 87 ? 5.211 22.234 -3.977 1 96.88 87 ASP B N 1
ATOM 3740 C CA . ASP B 1 87 ? 6.297 22.641 -4.867 1 96.88 87 ASP B CA 1
ATOM 3741 C C . ASP B 1 87 ? 7.656 22.344 -4.238 1 96.88 87 ASP B C 1
ATOM 3743 O O . ASP B 1 87 ? 8.688 22.422 -4.914 1 96.88 87 ASP B O 1
ATOM 3747 N N . GLY B 1 88 ? 7.641 22.016 -2.953 1 97.5 88 GLY B N 1
ATOM 3748 C CA . GLY B 1 88 ? 8.883 21.75 -2.258 1 97.5 88 GLY B CA 1
ATOM 3749 C C . GLY B 1 88 ? 8.688 21 -0.952 1 97.5 88 GLY B C 1
ATOM 3750 O O . GLY B 1 88 ? 8.016 19.969 -0.917 1 97.5 88 GLY B O 1
ATOM 3751 N N . ARG B 1 89 ? 9.258 21.516 0.144 1 97.56 89 ARG B N 1
ATOM 3752 C CA . ARG B 1 89 ? 9.273 20.859 1.451 1 97.56 89 ARG B CA 1
ATOM 3753 C C . ARG B 1 89 ? 7.914 20.984 2.137 1 97.56 89 ARG B C 1
ATOM 3755 O O . ARG B 1 89 ? 7.203 21.969 1.946 1 97.56 89 ARG B O 1
ATOM 3762 N N . LEU B 1 90 ? 7.586 19.969 2.879 1 98.38 90 LEU B N 1
ATOM 3763 C CA . LEU B 1 90 ? 6.406 20 3.738 1 98.38 90 LEU B CA 1
ATOM 3764 C C . LEU B 1 90 ? 6.758 20.531 5.121 1 98.38 90 LEU B C 1
ATOM 3766 O O . LEU B 1 90 ? 7.934 20.672 5.461 1 98.38 90 LEU B O 1
ATOM 3770 N N . THR B 1 91 ? 5.703 20.812 5.898 1 98.25 91 THR B N 1
ATOM 3771 C CA . THR B 1 91 ? 5.902 21.281 7.262 1 98.25 91 THR B CA 1
ATOM 3772 C C . THR B 1 91 ? 6.797 20.328 8.047 1 98.25 91 THR B C 1
ATOM 3774 O O . THR B 1 91 ? 7.672 20.766 8.797 1 98.25 91 THR B O 1
ATOM 3777 N N . ILE B 1 92 ? 6.637 19.031 7.863 1 98.19 92 ILE B N 1
ATOM 3778 C CA . ILE B 1 92 ? 7.371 18 8.594 1 98.19 92 ILE B CA 1
ATOM 3779 C C . ILE B 1 92 ? 8.859 18.094 8.258 1 98.19 92 ILE B C 1
ATOM 3781 O O . ILE B 1 92 ? 9.711 17.797 9.102 1 98.19 92 ILE B O 1
ATOM 3785 N N . ASP B 1 93 ? 9.219 18.453 7.047 1 98.12 93 ASP B N 1
ATOM 3786 C CA . ASP B 1 93 ? 10.609 18.609 6.641 1 98.12 93 ASP B CA 1
ATOM 3787 C C . ASP B 1 93 ? 11.273 19.75 7.41 1 98.12 93 ASP B C 1
ATOM 3789 O O . ASP B 1 93 ? 12.422 19.641 7.84 1 98.12 93 ASP B O 1
ATOM 3793 N N . PHE B 1 94 ? 10.547 20.812 7.562 1 97.81 94 PHE B N 1
ATOM 3794 C CA . PHE B 1 94 ? 11.07 21.953 8.305 1 97.81 94 PHE B CA 1
ATOM 3795 C C . PHE B 1 94 ? 11.227 21.609 9.781 1 97.81 94 PHE B C 1
ATOM 3797 O O . PHE B 1 94 ? 12.164 22.062 10.445 1 97.81 94 PHE B O 1
ATOM 3804 N N . VAL B 1 95 ? 10.305 20.812 10.305 1 97.38 95 VAL B N 1
ATOM 3805 C CA . VAL B 1 95 ? 10.422 20.359 11.688 1 97.38 95 VAL B CA 1
ATOM 3806 C C . VAL B 1 95 ? 11.695 19.531 11.852 1 97.38 95 VAL B C 1
ATOM 3808 O O . VAL B 1 95 ? 12.484 19.766 12.773 1 97.38 95 VAL B O 1
ATOM 3811 N N . ALA B 1 96 ? 11.883 18.578 10.961 1 97.19 96 ALA B N 1
ATOM 3812 C CA . ALA B 1 96 ? 13.078 17.734 11.016 1 97.19 96 ALA B CA 1
ATOM 3813 C C . ALA B 1 96 ? 14.344 18.578 10.945 1 97.19 96 ALA B C 1
ATOM 3815 O O . ALA B 1 96 ? 15.258 18.422 11.758 1 97.19 96 ALA B O 1
ATOM 3816 N N . SER B 1 97 ? 14.367 19.547 10.039 1 95.94 97 SER B N 1
ATOM 3817 C CA . SER B 1 97 ? 15.531 20.406 9.859 1 95.94 97 SER B CA 1
ATOM 3818 C C . SER B 1 97 ? 15.789 21.25 11.102 1 95.94 97 SER B C 1
ATOM 3820 O O . SER B 1 97 ? 16.938 21.484 11.477 1 95.94 97 SER B O 1
ATOM 3822 N N . SER B 1 98 ? 14.758 21.703 11.688 1 95.56 98 SER B N 1
ATOM 3823 C CA . SER B 1 98 ? 14.891 22.531 12.867 1 95.56 98 SER B CA 1
ATOM 3824 C C . SER B 1 98 ? 15.492 21.75 14.031 1 95.56 98 SER B C 1
ATOM 3826 O O . SER B 1 98 ? 16.016 22.344 14.984 1 95.56 98 SER B O 1
ATOM 3828 N N . MET B 1 99 ? 15.398 20.422 13.977 1 95.75 99 MET B N 1
ATOM 3829 C CA . MET B 1 99 ? 15.953 19.547 15.008 1 95.75 99 MET B CA 1
ATOM 3830 C C . MET B 1 99 ? 17.359 19.094 14.625 1 95.75 99 MET B C 1
ATOM 3832 O O . MET B 1 99 ? 17.984 18.328 15.367 1 95.75 99 MET B O 1
ATOM 3836 N N . GLY B 1 100 ? 17.859 19.531 13.469 1 93.5 100 GLY B N 1
ATOM 3837 C CA . GLY B 1 100 ? 19.156 19.078 12.969 1 93.5 100 GLY B CA 1
ATOM 3838 C C . GLY B 1 100 ? 19.125 17.672 12.422 1 93.5 100 GLY B C 1
ATOM 3839 O O . GLY B 1 100 ? 20.156 17 12.367 1 93.5 100 GLY B O 1
ATOM 3840 N N . LEU B 1 101 ? 17.969 17.188 12.086 1 95.12 101 LEU B N 1
ATOM 3841 C CA . LEU B 1 101 ? 17.797 15.844 11.555 1 95.12 101 LEU B CA 1
ATOM 3842 C C . LEU B 1 101 ? 17.625 15.875 10.039 1 95.12 101 LEU B C 1
ATOM 3844 O O . LEU B 1 101 ? 17.188 16.875 9.484 1 95.12 101 LEU B O 1
ATOM 3848 N N . PRO B 1 102 ? 18.078 14.75 9.352 1 94.5 102 PRO B N 1
ATOM 3849 C CA . PRO B 1 102 ? 17.672 14.633 7.945 1 94.5 102 PRO B CA 1
ATOM 3850 C C . PRO B 1 102 ? 16.156 14.523 7.766 1 94.5 102 PRO B C 1
ATOM 3852 O O . PRO B 1 102 ? 15.438 14.281 8.734 1 94.5 102 PRO B O 1
ATOM 3855 N N . PHE B 1 103 ? 15.695 14.797 6.52 1 95.81 103 PHE B N 1
ATOM 3856 C CA . PHE B 1 103 ? 14.289 14.555 6.223 1 95.81 103 PHE B CA 1
ATOM 3857 C C . PHE B 1 103 ? 13.922 13.102 6.5 1 95.81 103 PHE B C 1
ATOM 3859 O O . PHE B 1 103 ? 14.703 12.195 6.199 1 95.81 103 PHE B O 1
ATOM 3866 N N . VAL B 1 104 ? 12.789 12.891 7.078 1 94.12 104 VAL B N 1
ATOM 3867 C CA . VAL B 1 104 ? 12.398 11.539 7.449 1 94.12 104 VAL B CA 1
ATOM 3868 C C . VAL B 1 104 ? 11.906 10.789 6.211 1 94.12 104 VAL B C 1
ATOM 3870 O O . VAL B 1 104 ? 11.133 11.328 5.418 1 94.12 104 VAL B O 1
ATOM 3873 N N . GLU B 1 105 ? 12.336 9.555 6.066 1 92.25 105 GLU B N 1
ATOM 3874 C CA . GLU B 1 105 ? 12.023 8.719 4.914 1 92.25 105 GLU B CA 1
ATOM 3875 C C . GLU B 1 105 ? 10.688 8.008 5.094 1 92.25 105 GLU B C 1
ATOM 3877 O O . GLU B 1 105 ? 10.328 7.617 6.211 1 92.25 105 GLU B O 1
ATOM 3882 N N . PRO B 1 106 ? 9.961 7.871 3.945 1 93.62 106 PRO B N 1
ATOM 3883 C CA . PRO B 1 106 ? 8.703 7.125 4.043 1 93.62 106 PRO B CA 1
ATOM 3884 C C . PRO B 1 106 ? 8.922 5.652 4.375 1 93.62 106 PRO B C 1
ATOM 3886 O O . PRO B 1 106 ? 9.828 5.02 3.836 1 93.62 106 PRO B O 1
ATOM 3889 N N . TYR B 1 107 ? 8.078 5.102 5.203 1 93.38 107 TYR B N 1
ATOM 3890 C CA . TYR B 1 107 ? 8.18 3.742 5.715 1 93.38 107 TYR B CA 1
ATOM 3891 C C . TYR B 1 107 ? 8.148 2.725 4.582 1 93.38 107 TYR B C 1
ATOM 3893 O O . TYR B 1 107 ? 8.906 1.753 4.59 1 93.38 107 TYR B O 1
ATOM 3901 N N . LEU B 1 108 ? 7.301 2.988 3.559 1 89 108 LEU B N 1
ATOM 3902 C CA . LEU B 1 108 ? 7.086 1.99 2.518 1 89 108 LEU B CA 1
ATOM 3903 C C . LEU B 1 108 ? 8.195 2.049 1.472 1 89 108 LEU B C 1
ATOM 3905 O O . LEU B 1 108 ? 8.312 1.148 0.637 1 89 108 LEU B O 1
ATOM 3909 N N . GLN B 1 109 ? 8.93 3.156 1.297 1 77.19 109 GLN B N 1
ATOM 3910 C CA . GLN B 1 109 ? 9.969 3.271 0.274 1 77.19 109 GLN B CA 1
ATOM 3911 C C . GLN B 1 109 ? 11.312 2.787 0.798 1 77.19 109 GLN B C 1
ATOM 3913 O O . GLN B 1 109 ? 12.031 3.533 1.469 1 77.19 109 GLN B O 1
ATOM 3918 N N . SER B 1 110 ? 11.609 1.618 0.534 1 62.88 110 SER B N 1
ATOM 3919 C CA . SER B 1 110 ? 12.719 1.09 1.329 1 62.88 110 SER B CA 1
ATOM 3920 C C . SER B 1 110 ? 13.984 0.965 0.496 1 62.88 110 SER B C 1
ATOM 3922 O O . SER B 1 110 ? 15.07 0.725 1.036 1 62.88 110 SER B O 1
ATOM 3924 N N . MET B 1 111 ? 13.844 1.322 -0.751 1 68.25 111 MET B N 1
ATOM 3925 C CA . MET B 1 111 ? 15.094 1.128 -1.472 1 68.25 111 MET B CA 1
ATOM 3926 C C . MET B 1 111 ? 16.125 2.184 -1.071 1 68.25 111 MET B C 1
ATOM 3928 O O . MET B 1 111 ? 15.914 3.375 -1.301 1 68.25 111 MET B O 1
ATOM 3932 N N . SER B 1 112 ? 17.062 1.9 -0.216 1 67.06 112 SER B N 1
ATOM 3933 C CA . SER B 1 112 ? 18.188 2.723 0.216 1 67.06 112 SER B CA 1
ATOM 3934 C C . SER B 1 112 ? 17.766 3.727 1.281 1 67.06 112 SER B C 1
ATOM 3936 O O . SER B 1 112 ? 18.406 4.762 1.46 1 67.06 112 SER B O 1
ATOM 3938 N N . ALA B 1 113 ? 16.641 3.498 1.83 1 76.94 113 ALA B N 1
ATOM 3939 C CA . ALA B 1 113 ? 16.188 4.402 2.885 1 76.94 113 ALA B CA 1
ATOM 3940 C C . ALA B 1 113 ? 17.016 4.215 4.156 1 76.94 113 ALA B C 1
ATOM 3942 O O . ALA B 1 113 ? 17.516 3.125 4.422 1 76.94 113 ALA B O 1
ATOM 3943 N N . SER B 1 114 ? 17.234 5.324 4.84 1 83.94 114 SER B N 1
ATOM 3944 C CA . SER B 1 114 ? 17.781 5.277 6.188 1 83.94 114 SER B CA 1
ATOM 3945 C C . SER B 1 114 ? 16.75 5.676 7.23 1 83.94 114 SER B C 1
ATOM 3947 O O . SER B 1 114 ? 16.188 6.77 7.168 1 83.94 114 SER B O 1
ATOM 3949 N N . PHE B 1 115 ? 16.578 4.758 8.133 1 90.5 115 PHE B N 1
ATOM 3950 C CA . PHE B 1 115 ? 15.602 5.016 9.188 1 90.5 115 PHE B CA 1
ATOM 3951 C C . PHE B 1 115 ? 16.297 5.324 10.508 1 90.5 115 PHE B C 1
ATOM 3953 O O . PHE B 1 115 ? 15.688 5.262 11.57 1 90.5 115 PHE B O 1
ATOM 3960 N N . LYS B 1 116 ? 17.547 5.707 10.406 1 90.44 116 LYS B N 1
ATOM 3961 C CA . LYS B 1 116 ? 18.375 5.922 11.586 1 90.44 116 LYS B CA 1
ATOM 3962 C C . LYS B 1 116 ? 17.766 6.969 12.508 1 90.44 116 LYS B C 1
ATOM 3964 O O . LYS B 1 116 ? 17.922 6.906 13.727 1 90.44 116 LYS B O 1
ATOM 3969 N N . HIS B 1 117 ? 17.031 7.93 11.93 1 94.38 117 HIS B N 1
ATOM 3970 C CA . HIS B 1 117 ? 16.5 9.031 12.719 1 94.38 117 HIS B CA 1
ATOM 3971 C C . HIS B 1 117 ? 14.977 9.086 12.648 1 94.38 117 HIS B C 1
ATOM 3973 O O . HIS B 1 117 ? 14.383 10.156 12.805 1 94.38 117 HIS B O 1
ATOM 3979 N N . GLY B 1 118 ? 14.383 7.949 12.367 1 95.31 118 GLY B N 1
ATOM 3980 C CA . GLY B 1 118 ? 12.93 7.871 12.383 1 95.31 118 GLY B CA 1
ATOM 3981 C C . GLY B 1 118 ? 12.328 7.484 11.047 1 95.31 118 GLY B C 1
ATOM 3982 O O . GLY B 1 118 ? 13.055 7.07 10.133 1 95.31 118 GLY B O 1
ATOM 3983 N N . ALA B 1 119 ? 11.055 7.551 10.969 1 95.81 119 ALA B N 1
ATOM 3984 C CA . ALA B 1 119 ? 10.297 7.148 9.789 1 95.81 119 ALA B CA 1
ATOM 3985 C C . ALA B 1 119 ? 9 7.945 9.664 1 95.81 119 ALA B C 1
ATOM 3987 O O . ALA B 1 119 ? 8.414 8.344 10.68 1 95.81 119 ALA B O 1
ATOM 3988 N N . ASN B 1 120 ? 8.648 8.203 8.422 1 97.44 120 ASN B N 1
ATOM 3989 C CA . ASN B 1 120 ? 7.355 8.812 8.117 1 97.44 120 ASN B CA 1
ATOM 3990 C C . ASN B 1 120 ? 6.305 7.758 7.781 1 97.44 120 ASN B C 1
ATOM 3992 O O . ASN B 1 120 ? 6.48 6.973 6.852 1 97.44 120 ASN B O 1
ATOM 3996 N N . PHE B 1 121 ? 5.215 7.719 8.555 1 97.44 121 PHE B N 1
ATOM 3997 C CA . PHE B 1 121 ? 4.156 6.738 8.352 1 97.44 121 PHE B CA 1
ATOM 3998 C C . PHE B 1 121 ? 2.922 7.398 7.742 1 97.44 121 PHE B C 1
ATOM 4000 O O . PHE B 1 121 ? 1.912 6.734 7.5 1 97.44 121 PHE B O 1
ATOM 4007 N N . ALA B 1 122 ? 3.041 8.734 7.52 1 98 122 ALA B N 1
ATOM 4008 C CA . ALA B 1 122 ? 1.921 9.445 6.906 1 98 122 ALA B CA 1
ATOM 4009 C C . ALA B 1 122 ? 1.701 8.984 5.469 1 98 122 ALA B C 1
ATOM 4011 O O . ALA B 1 122 ? 2.646 8.586 4.785 1 98 122 ALA B O 1
ATOM 4012 N N . ALA B 1 123 ? 0.483 9.031 5.078 1 94.81 123 ALA B N 1
ATOM 4013 C CA . ALA B 1 123 ? 0.131 8.664 3.709 1 94.81 123 ALA B CA 1
ATOM 4014 C C . ALA B 1 123 ? -0.908 9.625 3.135 1 94.81 123 ALA B C 1
ATOM 4016 O O . ALA B 1 123 ? -1.924 9.906 3.775 1 94.81 123 ALA B O 1
ATOM 4017 N N . ALA B 1 124 ? -0.574 10.047 1.912 1 94.5 124 ALA B N 1
ATOM 4018 C CA . ALA B 1 124 ? -1.51 10.945 1.244 1 94.5 124 ALA B CA 1
ATOM 4019 C C . ALA B 1 124 ? -2.906 10.344 1.18 1 94.5 124 ALA B C 1
ATOM 4021 O O . ALA B 1 124 ? -3.062 9.156 0.866 1 94.5 124 ALA B O 1
ATOM 4022 N N . GLY B 1 125 ? -3.932 11.172 1.466 1 93.44 125 GLY B N 1
ATOM 4023 C CA . GLY B 1 125 ? -5.312 10.711 1.501 1 93.44 125 GLY B CA 1
ATOM 4024 C C . GLY B 1 125 ? -5.699 10.094 2.83 1 93.44 125 GLY B C 1
ATOM 4025 O O . GLY B 1 125 ? -6.875 9.797 3.062 1 93.44 125 GLY B O 1
ATOM 4026 N N . GLY B 1 126 ? -4.723 9.906 3.725 1 95.62 126 GLY B N 1
ATOM 4027 C CA . GLY B 1 126 ? -4.973 9.266 5.008 1 95.62 126 GLY B CA 1
ATOM 4028 C C . GLY B 1 126 ? -6.074 9.945 5.805 1 95.62 126 GLY B C 1
ATOM 4029 O O . GLY B 1 126 ? -6.188 11.172 5.793 1 95.62 126 GLY B O 1
ATOM 4030 N N . THR B 1 127 ? -6.918 9.125 6.508 1 97.69 127 THR B N 1
ATOM 4031 C CA . THR B 1 127 ? -7.973 9.57 7.41 1 97.69 127 THR B CA 1
ATOM 4032 C C . THR B 1 127 ? -7.73 9.039 8.82 1 97.69 127 THR B C 1
ATOM 4034 O O . THR B 1 127 ? -6.969 8.094 9.016 1 97.69 127 THR B O 1
ATOM 4037 N N . ALA B 1 128 ? -8.297 9.773 9.75 1 98.44 128 ALA B N 1
ATOM 4038 C CA . ALA B 1 128 ? -8.234 9.273 11.125 1 98.44 128 ALA B CA 1
ATOM 4039 C C . ALA B 1 128 ? -9.047 7.988 11.273 1 98.44 128 ALA B C 1
ATOM 4041 O O . ALA B 1 128 ? -8.664 7.098 12.039 1 98.44 128 ALA B O 1
ATOM 4042 N N . LEU B 1 129 ? -10.172 7.941 10.547 1 97.44 129 LEU B N 1
ATOM 4043 C CA . LEU B 1 129 ? -11.07 6.789 10.586 1 97.44 129 LEU B CA 1
ATOM 4044 C C . LEU B 1 129 ? -10.883 5.918 9.344 1 97.44 129 LEU B C 1
ATOM 4046 O O . LEU B 1 129 ? -10.438 6.402 8.297 1 97.44 129 LEU B O 1
ATOM 4050 N N . PRO B 1 130 ? -11.18 4.559 9.5 1 91.06 130 PRO B N 1
ATOM 4051 C CA . PRO B 1 130 ? -11.133 3.707 8.312 1 91.06 130 PRO B CA 1
ATOM 4052 C C . PRO B 1 130 ? -12.023 4.227 7.18 1 91.06 130 PRO B C 1
ATOM 4054 O O . PRO B 1 130 ? -13.117 4.727 7.43 1 91.06 130 PRO B O 1
ATOM 4057 N N . SER B 1 131 ? -11.422 4.223 6.02 1 84.69 131 SER B N 1
ATOM 4058 C CA . SER B 1 131 ? -12.141 4.719 4.848 1 84.69 131 SER B CA 1
ATOM 4059 C C . SER B 1 131 ? -11.922 3.807 3.643 1 84.69 131 SER B C 1
ATOM 4061 O O . SER B 1 131 ? -10.867 3.193 3.502 1 84.69 131 SER B O 1
ATOM 4063 N N . ASN B 1 132 ? -12.898 3.672 2.781 1 72.69 132 ASN B N 1
ATOM 4064 C CA . ASN B 1 132 ? -12.773 2.916 1.539 1 72.69 132 ASN B CA 1
ATOM 4065 C C . ASN B 1 132 ? -11.938 3.664 0.506 1 72.69 132 ASN B C 1
ATOM 4067 O O . ASN B 1 132 ? -11.383 3.055 -0.407 1 72.69 132 ASN B O 1
ATOM 4071 N N . ALA B 1 133 ? -11.883 5.004 0.652 1 69.19 133 ALA B N 1
ATOM 4072 C CA . ALA B 1 133 ? -11.203 5.824 -0.348 1 69.19 133 ALA B CA 1
ATOM 4073 C C . ALA B 1 133 ? -9.688 5.699 -0.229 1 69.19 133 ALA B C 1
ATOM 4075 O O . ALA B 1 133 ? -8.977 5.758 -1.233 1 69.19 133 ALA B O 1
ATOM 4076 N N . ASN B 1 134 ? -9.203 5.617 0.862 1 75.31 134 ASN B N 1
ATOM 4077 C CA . ASN B 1 134 ? -7.781 5.438 1.106 1 75.31 134 ASN B CA 1
ATOM 4078 C C . ASN B 1 134 ? -7.523 4.375 2.172 1 75.31 134 ASN B C 1
ATOM 4080 O O . ASN B 1 134 ? -7.938 4.531 3.322 1 75.31 134 ASN B O 1
ATOM 4084 N N . PRO B 1 135 ? -6.73 3.48 1.779 1 80.31 135 PRO B N 1
ATOM 4085 C CA . PRO B 1 135 ? -6.59 2.352 2.703 1 80.31 135 PRO B CA 1
ATOM 4086 C C . PRO B 1 135 ? -5.555 2.611 3.797 1 80.31 135 PRO B C 1
ATOM 4088 O O . PRO B 1 135 ? -5.418 1.81 4.723 1 80.31 135 PRO B O 1
ATOM 4091 N N . PHE B 1 136 ? -4.898 3.771 3.805 1 91.25 136 PHE B N 1
ATOM 4092 C CA . PHE B 1 136 ? -3.844 4 4.785 1 91.25 136 PHE B CA 1
ATOM 4093 C C . PHE B 1 136 ? -4.309 4.98 5.859 1 91.25 136 PHE B C 1
ATOM 4095 O O . PHE B 1 136 ? -3.732 6.062 6.008 1 91.25 136 PHE B O 1
ATOM 4102 N N . ASP B 1 137 ? -5.34 4.535 6.582 1 95.12 137 ASP B N 1
ATOM 4103 C CA . ASP B 1 137 ? -5.859 5.359 7.668 1 95.12 137 ASP B CA 1
ATOM 4104 C C . ASP B 1 137 ? -4.93 5.332 8.875 1 95.12 137 ASP B C 1
ATOM 4106 O O . ASP B 1 137 ? -3.906 4.641 8.859 1 95.12 137 ASP B O 1
ATOM 4110 N N . LEU B 1 138 ? -5.254 6.078 9.883 1 97.75 138 LEU B N 1
ATOM 4111 C CA . LEU B 1 138 ? -4.391 6.277 11.047 1 97.75 138 LEU B CA 1
ATOM 4112 C C . LEU B 1 138 ? -4.117 4.953 11.75 1 97.75 138 LEU B C 1
ATOM 4114 O O . LEU B 1 138 ? -3.021 4.742 12.281 1 97.75 138 LEU B O 1
ATOM 4118 N N . SER B 1 139 ? -5.105 4.062 11.781 1 95 139 SER B N 1
ATOM 4119 C CA . SER B 1 139 ? -4.902 2.762 12.406 1 95 139 SER B CA 1
ATOM 4120 C C . SER B 1 139 ? -3.861 1.939 11.656 1 95 139 SER B C 1
ATOM 4122 O O . SER B 1 139 ? -3.041 1.253 12.266 1 95 139 SER B O 1
ATOM 4124 N N . VAL B 1 140 ? -3.902 1.995 10.367 1 93.06 140 VAL B N 1
ATOM 4125 C CA . VAL B 1 140 ? -2.926 1.294 9.539 1 93.06 140 VAL B CA 1
ATOM 4126 C C . VAL B 1 140 ? -1.54 1.899 9.75 1 93.06 140 VAL B C 1
ATOM 4128 O O . VAL B 1 140 ? -0.555 1.173 9.898 1 93.06 140 VAL B O 1
ATOM 4131 N N . GLN B 1 141 ? -1.458 3.225 9.773 1 96.94 141 GLN B N 1
ATOM 4132 C CA . GLN B 1 141 ? -0.191 3.91 10.008 1 96.94 141 GLN B CA 1
ATOM 4133 C C . GLN B 1 141 ? 0.41 3.514 11.352 1 96.94 141 GLN B C 1
ATOM 4135 O O . GLN B 1 141 ? 1.62 3.311 11.461 1 96.94 141 GLN B O 1
ATOM 4140 N N . PHE B 1 142 ? -0.439 3.396 12.367 1 97.25 142 PHE B N 1
ATOM 4141 C CA . PHE B 1 142 ? 0.013 2.959 13.68 1 97.25 142 PHE B CA 1
ATOM 4142 C C . PHE B 1 142 ? 0.524 1.524 13.625 1 97.25 142 PHE B C 1
ATOM 4144 O O . PHE B 1 142 ? 1.518 1.19 14.273 1 97.25 142 PHE B O 1
ATOM 4151 N N . GLN B 1 143 ? -0.095 0.649 12.867 1 93.06 143 GLN B N 1
ATOM 4152 C CA . GLN B 1 143 ? 0.368 -0.727 12.711 1 93.06 143 GLN B CA 1
ATOM 4153 C C . GLN B 1 143 ? 1.718 -0.777 12 1 93.06 143 GLN B C 1
ATOM 4155 O O . GLN B 1 143 ? 2.557 -1.624 12.312 1 93.06 143 GLN B O 1
ATOM 4160 N N . TRP B 1 144 ? 1.894 0.107 10.977 1 93.5 144 TRP B N 1
ATOM 4161 C CA . TRP B 1 144 ? 3.207 0.225 10.352 1 93.5 144 TRP B CA 1
ATOM 4162 C C . TRP B 1 144 ? 4.281 0.537 11.391 1 93.5 144 TRP B C 1
ATOM 4164 O O . TRP B 1 144 ? 5.352 -0.073 11.383 1 93.5 144 TRP B O 1
ATOM 4174 N N . TYR B 1 145 ? 3.951 1.483 12.25 1 96.69 145 TYR B N 1
ATOM 4175 C CA . TYR B 1 145 ? 4.879 1.848 13.32 1 96.69 145 TYR B CA 1
ATOM 4176 C C . TYR B 1 145 ? 5.207 0.642 14.188 1 96.69 145 TYR B C 1
ATOM 4178 O O . TYR B 1 145 ? 6.375 0.397 14.5 1 96.69 145 TYR B O 1
ATOM 4186 N N . LYS B 1 146 ? 4.191 -0.122 14.617 1 94.06 146 LYS B N 1
ATOM 4187 C CA . LYS B 1 146 ? 4.41 -1.283 15.469 1 94.06 146 LYS B CA 1
ATOM 4188 C C . LYS B 1 146 ? 5.297 -2.316 14.781 1 94.06 146 LYS B C 1
ATOM 4190 O O . LYS B 1 146 ? 6.188 -2.896 15.406 1 94.06 146 LYS B O 1
ATOM 4195 N N . THR B 1 147 ? 5.035 -2.537 13.547 1 88.69 147 THR B N 1
ATOM 4196 C CA . THR B 1 147 ? 5.84 -3.479 12.766 1 88.69 147 THR B CA 1
ATOM 4197 C C . THR B 1 147 ? 7.281 -2.994 12.656 1 88.69 147 THR B C 1
ATOM 4199 O O . THR B 1 147 ? 8.219 -3.779 12.805 1 88.69 147 THR B O 1
ATOM 4202 N N . PHE B 1 148 ? 7.453 -1.736 12.367 1 91.75 148 PHE B N 1
ATOM 4203 C CA . PHE B 1 148 ? 8.773 -1.128 12.281 1 91.75 148 PHE B CA 1
ATOM 4204 C C . PHE B 1 148 ? 9.547 -1.311 13.586 1 91.75 148 PHE B C 1
ATOM 4206 O O . PHE B 1 148 ? 10.688 -1.775 13.578 1 91.75 148 PHE B O 1
ATOM 4213 N N . LYS B 1 149 ? 8.875 -0.945 14.68 1 93.62 149 LYS B N 1
ATOM 4214 C CA . LYS B 1 149 ? 9.5 -1.061 15.992 1 93.62 149 LYS B CA 1
ATOM 4215 C C . LYS B 1 149 ? 9.906 -2.504 16.281 1 93.62 149 LYS B C 1
ATOM 4217 O O . LYS B 1 149 ? 11.023 -2.766 16.734 1 93.62 149 LYS B O 1
ATOM 4222 N N . SER B 1 150 ? 9.031 -3.389 16.031 1 88.38 150 SER B N 1
ATOM 4223 C CA . SER B 1 150 ? 9.32 -4.801 16.266 1 88.38 150 SER B CA 1
ATOM 4224 C C . SER B 1 150 ? 10.516 -5.258 15.43 1 88.38 150 SER B C 1
ATOM 4226 O O . SER B 1 150 ? 11.367 -6 15.914 1 88.38 150 SER B O 1
ATOM 4228 N N . SER B 1 151 ? 10.555 -4.812 14.195 1 85.12 151 SER B N 1
ATOM 4229 C CA . SER B 1 151 ? 11.648 -5.18 13.312 1 85.12 151 SER B CA 1
ATOM 4230 C C . SER B 1 151 ? 12.984 -4.625 13.812 1 85.12 151 SER B C 1
ATOM 4232 O O . SER B 1 151 ? 14.008 -5.309 13.75 1 85.12 151 SER B O 1
ATOM 4234 N N . VAL B 1 152 ? 12.945 -3.393 14.242 1 89.19 152 VAL B N 1
ATOM 4235 C CA . VAL B 1 152 ? 14.156 -2.76 14.773 1 89.19 152 VAL B CA 1
ATOM 4236 C C . VAL B 1 152 ? 14.633 -3.514 16.016 1 89.19 152 VAL B C 1
ATOM 4238 O O . VAL B 1 152 ? 15.82 -3.816 16.141 1 89.19 152 VAL B O 1
ATOM 4241 N N . LEU B 1 153 ? 13.711 -3.859 16.891 1 89.62 153 LEU B N 1
ATOM 4242 C CA . LEU B 1 153 ? 14.062 -4.555 18.125 1 89.62 153 LEU B CA 1
ATOM 4243 C C . LEU B 1 153 ? 14.602 -5.949 17.828 1 89.62 153 LEU B C 1
ATOM 4245 O O . LEU B 1 153 ? 15.57 -6.391 18.453 1 89.62 153 LEU B O 1
ATOM 4249 N N . ASN B 1 154 ? 14.023 -6.605 16.875 1 83 154 ASN B N 1
ATOM 4250 C CA . ASN B 1 154 ? 14.5 -7.926 16.484 1 83 154 ASN B CA 1
ATOM 4251 C C . ASN B 1 154 ? 15.898 -7.855 15.867 1 83 154 ASN B C 1
ATOM 4253 O O . ASN B 1 154 ? 16.734 -8.727 16.125 1 83 154 ASN B O 1
ATOM 4257 N N . ALA B 1 155 ? 16.078 -6.836 15.047 1 81.12 155 ALA B N 1
ATOM 4258 C CA . ALA B 1 155 ? 17.391 -6.668 14.414 1 81.12 155 ALA B CA 1
ATOM 4259 C C . ALA B 1 155 ? 18.469 -6.363 15.445 1 81.12 155 ALA B C 1
ATOM 4261 O O . ALA B 1 155 ? 19.594 -6.832 15.328 1 81.12 155 ALA B O 1
ATOM 4262 N N . TYR B 1 156 ? 18.172 -5.586 16.328 1 80.31 156 TYR B N 1
ATOM 4263 C CA . TYR B 1 156 ? 19.109 -5.238 17.391 1 80.31 156 TYR B CA 1
ATOM 4264 C C . TYR B 1 156 ? 19.406 -6.441 18.281 1 80.31 156 TYR B C 1
ATOM 4266 O O . TYR B 1 156 ? 20.531 -6.613 18.75 1 80.31 156 TYR B O 1
ATOM 4274 N N . GLY B 1 157 ? 18.469 -7.184 18.562 1 74.69 157 GLY B N 1
ATOM 4275 C CA . GLY B 1 157 ? 18.672 -8.391 19.344 1 74.69 157 GLY B CA 1
ATOM 4276 C C . GLY B 1 157 ? 19.547 -9.414 18.641 1 74.69 157 GLY B C 1
ATOM 4277 O O . GLY B 1 157 ? 20.328 -10.125 19.297 1 74.69 157 GLY B O 1
ATOM 4278 N N . SER B 1 158 ? 19.406 -9.508 17.391 1 62.94 158 SER B N 1
ATOM 4279 C CA . SER B 1 158 ? 20.188 -10.477 16.625 1 62.94 158 SER B CA 1
ATOM 4280 C C . SER B 1 158 ? 21.578 -9.938 16.312 1 62.94 158 SER B C 1
ATOM 4282 O O . SER B 1 158 ? 22.359 -10.594 15.617 1 62.94 158 SER B O 1
ATOM 4284 N N . LYS B 1 159 ? 22.125 -8.75 17.109 1 57.25 159 LYS B N 1
ATOM 4285 C CA . LYS B 1 159 ? 23.406 -8.078 16.953 1 57.25 159 LYS B CA 1
ATOM 4286 C C . LYS B 1 159 ? 23.656 -7.695 15.5 1 57.25 159 LYS B C 1
ATOM 4288 O O . LYS B 1 159 ? 24.797 -7.48 15.094 1 57.25 159 LYS B O 1
ATOM 4293 N N . ALA B 1 160 ? 22.766 -7.801 14.758 1 51.59 160 ALA B N 1
ATOM 4294 C CA . ALA B 1 160 ? 22.922 -7.383 13.367 1 51.59 160 ALA B CA 1
ATOM 4295 C C . ALA B 1 160 ? 22.984 -5.863 13.258 1 51.59 160 ALA B C 1
ATOM 4297 O O . ALA B 1 160 ? 22.828 -5.309 12.164 1 51.59 160 ALA B O 1
ATOM 4298 N N . THR B 1 161 ? 23.047 -5.02 14.508 1 47 161 THR B N 1
ATOM 4299 C CA . THR B 1 161 ? 22.734 -3.629 14.805 1 47 161 THR B CA 1
ATOM 4300 C C . THR B 1 161 ? 23.531 -2.684 13.906 1 47 161 THR B C 1
ATOM 4302 O O . THR B 1 161 ? 23.094 -1.56 13.648 1 47 161 THR B O 1
ATOM 4305 N N . GLY B 1 162 ? 24.875 -2.588 14.258 1 43.31 162 GLY B N 1
ATOM 4306 C CA . GLY B 1 162 ? 25.594 -1.323 14.312 1 43.31 162 GLY B CA 1
ATOM 4307 C C . GLY B 1 162 ? 25.453 -0.502 13.047 1 43.31 162 GLY B C 1
ATOM 4308 O O . GLY B 1 162 ? 25.297 0.718 13.102 1 43.31 162 GLY B O 1
ATOM 4309 N N . THR B 1 163 ? 25.938 -0.862 12.023 1 50.22 163 THR B N 1
ATOM 4310 C CA . THR B 1 163 ? 26.438 -0.072 10.898 1 50.22 163 THR B CA 1
ATOM 4311 C C . THR B 1 163 ? 25.312 0.184 9.891 1 50.22 163 THR B C 1
ATOM 4313 O O . THR B 1 163 ? 25.562 0.758 8.828 1 50.22 163 THR B O 1
ATOM 4316 N N . GLY B 1 164 ? 23.828 0.024 10.398 1 62.34 164 GLY B N 1
ATOM 4317 C CA . GLY B 1 164 ? 23.016 -0.089 9.195 1 62.34 164 GLY B CA 1
ATOM 4318 C C . GLY B 1 164 ? 21.953 0.977 9.094 1 62.34 164 GLY B C 1
ATOM 4319 O O . GLY B 1 164 ? 22.094 2.072 9.641 1 62.34 164 GLY B O 1
ATOM 4320 N N . SER B 1 165 ? 21.016 0.959 8.375 1 78 165 SER B N 1
ATOM 4321 C CA . SER B 1 165 ? 19.922 1.841 7.973 1 78 165 SER B CA 1
ATOM 4322 C C . SER B 1 165 ? 18.812 1.868 9.031 1 78 165 SER B C 1
ATOM 4324 O O . SER B 1 165 ? 17.844 2.617 8.906 1 78 165 SER B O 1
ATOM 4326 N N . LEU B 1 166 ? 19.125 1.226 10.305 1 85.25 166 LEU B N 1
ATOM 4327 C CA . LEU B 1 166 ? 18.109 1.165 11.344 1 85.25 166 LEU B CA 1
ATOM 4328 C C . LEU B 1 166 ? 18.516 1.979 12.562 1 85.25 166 LEU B C 1
ATOM 4330 O O . LEU B 1 166 ? 19.703 2.131 12.836 1 85.25 166 LEU B O 1
ATOM 4334 N N . PRO B 1 167 ? 17.578 2.443 13.328 1 90.75 167 PRO B N 1
ATOM 4335 C CA . PRO B 1 167 ? 17.906 3.283 14.477 1 90.75 167 PRO B CA 1
ATOM 4336 C C . PRO B 1 167 ? 18.25 2.467 15.719 1 90.75 167 PRO B C 1
ATOM 4338 O O . PRO B 1 167 ? 17.953 1.27 15.781 1 90.75 167 PRO B O 1
ATOM 4341 N N . ASP B 1 168 ? 18.969 3.197 16.641 1 91.69 168 ASP B N 1
ATOM 4342 C CA . ASP B 1 168 ? 19.078 2.668 18 1 91.69 168 ASP B CA 1
ATOM 4343 C C . ASP B 1 168 ? 17.703 2.555 18.656 1 91.69 168 ASP B C 1
ATOM 4345 O O . ASP B 1 168 ? 16.875 3.453 18.531 1 91.69 168 ASP B O 1
ATOM 4349 N N . PRO B 1 169 ? 17.438 1.444 19.375 1 93.5 169 PRO B N 1
ATOM 4350 C CA . PRO B 1 169 ? 16.125 1.248 19.969 1 93.5 169 PRO B CA 1
ATOM 4351 C C . PRO B 1 169 ? 15.734 2.373 20.922 1 93.5 169 PRO B C 1
ATOM 4353 O O . PRO B 1 169 ? 14.547 2.594 21.172 1 93.5 169 PRO B O 1
ATOM 4356 N N . SER B 1 170 ? 16.688 3.098 21.453 1 94.75 170 SER B N 1
ATOM 4357 C CA . SER B 1 170 ? 16.375 4.199 22.359 1 94.75 170 SER B CA 1
ATOM 4358 C C . SER B 1 170 ? 15.586 5.297 21.656 1 94.75 170 SER B C 1
ATOM 4360 O O . SER B 1 170 ? 14.984 6.152 22.297 1 94.75 170 SER B O 1
ATOM 4362 N N . ILE B 1 171 ? 15.555 5.262 20.328 1 96.25 171 ILE B N 1
ATOM 4363 C CA . ILE B 1 171 ? 14.875 6.293 19.562 1 96.25 171 ILE B CA 1
ATOM 4364 C C . ILE B 1 171 ? 13.383 6.285 19.906 1 96.25 171 ILE B C 1
ATOM 4366 O O . ILE B 1 171 ? 12.734 7.336 19.891 1 96.25 171 ILE B O 1
ATOM 4370 N N . PHE B 1 172 ? 12.867 5.145 20.281 1 97.62 172 PHE B N 1
ATOM 4371 C CA . PHE B 1 172 ? 11.43 5 20.453 1 97.62 172 PHE B CA 1
ATOM 4372 C C . PHE B 1 172 ? 10.953 5.758 21.688 1 97.62 172 PHE B C 1
ATOM 4374 O O . PHE B 1 172 ? 9.781 6.148 21.766 1 97.62 172 PHE B O 1
ATOM 4381 N N . GLN B 1 173 ? 11.875 6.035 22.609 1 96.69 173 GLN B N 1
ATOM 4382 C CA . GLN B 1 173 ? 11.531 6.812 23.781 1 96.69 173 GLN B CA 1
ATOM 4383 C C . GLN B 1 173 ? 11.906 8.281 23.609 1 96.69 173 GLN B C 1
ATOM 4385 O O . GLN B 1 173 ? 11.359 9.156 24.281 1 96.69 173 GLN B O 1
ATOM 4390 N N . ASN B 1 174 ? 12.812 8.516 22.688 1 96.56 174 ASN B N 1
ATOM 4391 C CA . ASN B 1 174 ? 13.43 9.844 22.672 1 96.56 174 ASN B CA 1
ATOM 4392 C C . ASN B 1 174 ? 13.07 10.602 21.391 1 96.56 174 ASN B C 1
ATOM 4394 O O . ASN B 1 174 ? 13.508 11.742 21.203 1 96.56 174 ASN B O 1
ATOM 4398 N N . ALA B 1 175 ? 12.234 10.039 20.547 1 98.31 175 ALA B N 1
ATOM 4399 C CA . ALA B 1 175 ? 11.836 10.703 19.312 1 98.31 175 ALA B CA 1
ATOM 4400 C C . ALA B 1 175 ? 10.648 11.633 19.531 1 98.31 175 ALA B C 1
ATOM 4402 O O . ALA B 1 175 ? 9.938 11.5 20.531 1 98.31 175 ALA B O 1
ATOM 4403 N N . LEU B 1 176 ? 10.539 12.648 18.672 1 98.56 176 LEU B N 1
ATOM 4404 C CA . LEU B 1 176 ? 9.32 13.438 18.547 1 98.56 176 LEU B CA 1
ATOM 4405 C C . LEU B 1 176 ? 8.297 12.719 17.672 1 98.56 176 LEU B C 1
ATOM 4407 O O . LEU B 1 176 ? 8.617 12.328 16.531 1 98.56 176 LEU B O 1
ATOM 4411 N N . TYR B 1 177 ? 7.117 12.469 18.188 1 98.81 177 TYR B N 1
ATOM 4412 C CA . TYR B 1 177 ? 6.012 11.867 17.453 1 98.81 177 TYR B CA 1
ATOM 4413 C C . TYR B 1 177 ? 5.027 12.93 16.984 1 98.81 177 TYR B C 1
ATOM 4415 O O . TYR B 1 177 ? 4.375 13.586 17.797 1 98.81 177 TYR B O 1
ATOM 4423 N N . VAL B 1 178 ? 4.914 13.031 15.656 1 98.69 178 VAL B N 1
ATOM 4424 C CA . VAL B 1 178 ? 4.066 14.062 15.062 1 98.69 178 VAL B CA 1
ATOM 4425 C C . VAL B 1 178 ? 2.809 13.422 14.477 1 98.69 178 VAL B C 1
ATOM 4427 O O . VAL B 1 178 ? 2.893 12.453 13.719 1 98.69 178 VAL B O 1
ATOM 4430 N N . ILE B 1 179 ? 1.645 13.906 14.828 1 98.81 179 ILE B N 1
ATOM 4431 C CA . ILE B 1 179 ? 0.376 13.43 14.289 1 98.81 179 ILE B CA 1
ATOM 4432 C C . ILE B 1 179 ? -0.393 14.602 13.672 1 98.81 179 ILE B C 1
ATOM 4434 O O . ILE B 1 179 ? -0.707 15.578 14.359 1 98.81 179 ILE B O 1
ATOM 4438 N N . SER B 1 180 ? -0.624 14.57 12.43 1 98.25 180 SER B N 1
ATOM 4439 C CA . SER B 1 180 ? -1.405 15.555 11.688 1 98.25 180 SER B CA 1
ATOM 4440 C C . SER B 1 180 ? -2.424 14.875 10.781 1 98.25 180 SER B C 1
ATOM 4442 O O . SER B 1 180 ? -2.105 14.508 9.641 1 98.25 180 SER B O 1
ATOM 4444 N N . ILE B 1 181 ? -3.688 14.75 11.227 1 98.44 181 ILE B N 1
ATOM 4445 C CA . ILE B 1 181 ? -4.672 13.961 10.492 1 98.44 181 ILE B CA 1
ATOM 4446 C C . ILE B 1 181 ? -6.078 14.438 10.844 1 98.44 181 ILE B C 1
ATOM 4448 O O . ILE B 1 181 ? -6.27 15.188 11.805 1 98.44 181 ILE B O 1
ATOM 4452 N N . GLY B 1 182 ? -7.066 14.102 10.109 1 98.25 182 GLY B N 1
ATOM 4453 C CA . GLY B 1 182 ? -8.469 14.391 10.359 1 98.25 182 GLY B CA 1
ATOM 4454 C C . GLY B 1 182 ? -9.125 15.172 9.234 1 98.25 182 GLY B C 1
ATOM 4455 O O . GLY B 1 182 ? -10.328 15.047 9 1 98.25 182 GLY B O 1
ATOM 4456 N N . GLY B 1 183 ? -8.352 15.984 8.547 1 97.88 183 GLY B N 1
ATOM 4457 C CA . GLY B 1 183 ? -8.875 16.828 7.492 1 97.88 183 GLY B CA 1
ATOM 4458 C C . GLY B 1 183 ? -9.594 16.062 6.402 1 97.88 183 GLY B C 1
ATOM 4459 O O . GLY B 1 183 ? -10.656 16.469 5.938 1 97.88 183 GLY B O 1
ATOM 4460 N N . ASN B 1 184 ? -9.031 14.945 6.02 1 97.44 184 ASN B N 1
ATOM 4461 C CA . ASN B 1 184 ? -9.609 14.164 4.934 1 97.44 184 ASN B CA 1
ATOM 4462 C C . ASN B 1 184 ? -10.914 13.492 5.355 1 97.44 184 ASN B C 1
ATOM 4464 O O . ASN B 1 184 ? -11.758 13.188 4.516 1 97.44 184 ASN B O 1
ATOM 4468 N N . ASP B 1 185 ? -11.078 13.227 6.684 1 98.19 185 ASP B N 1
ATOM 4469 C CA . ASP B 1 185 ? -12.359 12.719 7.172 1 98.19 185 ASP B CA 1
ATOM 4470 C C . ASP B 1 185 ? -13.484 13.703 6.867 1 98.19 185 ASP B C 1
ATOM 4472 O O . ASP B 1 185 ? -14.539 13.305 6.359 1 98.19 185 ASP B O 1
ATOM 4476 N N . TYR B 1 186 ? -13.195 14.906 7.086 1 97.94 186 TYR B N 1
ATOM 4477 C CA . TYR B 1 186 ? -14.203 15.938 6.891 1 97.94 186 TYR B CA 1
ATOM 4478 C C . TYR B 1 186 ? -14.406 16.234 5.41 1 97.94 186 TYR B C 1
ATOM 4480 O O . TYR B 1 186 ? -15.539 16.391 4.949 1 97.94 186 TYR B O 1
ATOM 4488 N N . PHE B 1 187 ? -13.289 16.359 4.68 1 95.12 187 PHE B N 1
ATOM 4489 C CA . PHE B 1 187 ? -13.375 16.547 3.236 1 95.12 187 PHE B CA 1
ATOM 4490 C C . PHE B 1 187 ? -14.281 15.484 2.609 1 95.12 187 PHE B C 1
ATOM 4492 O O . PHE B 1 187 ? -15.109 15.797 1.753 1 95.12 187 PHE B O 1
ATOM 4499 N N . GLY B 1 188 ? -14.062 14.203 3.031 1 94.12 188 GLY B N 1
ATOM 4500 C CA . GLY B 1 188 ? -14.906 13.125 2.539 1 94.12 188 GLY B CA 1
ATOM 4501 C C . GLY B 1 188 ? -16.375 13.312 2.877 1 94.12 188 GLY B C 1
ATOM 4502 O O . GLY B 1 188 ? -17.25 13.094 2.035 1 94.12 188 GLY B O 1
ATOM 4503 N N . ALA B 1 189 ? -16.625 13.734 4.066 1 95.19 189 ALA B N 1
ATOM 4504 C CA . ALA B 1 189 ? -18 13.945 4.504 1 95.19 189 ALA B CA 1
ATOM 4505 C C . ALA B 1 189 ? -18.672 15.062 3.699 1 95.19 189 ALA B C 1
ATOM 4507 O O . ALA B 1 189 ? -19.812 14.938 3.283 1 95.19 189 ALA B O 1
ATOM 4508 N N . TYR B 1 190 ? -17.875 16.188 3.471 1 93.81 190 TYR B N 1
ATOM 4509 C CA . TYR B 1 190 ? -18.391 17.281 2.658 1 93.81 190 TYR B CA 1
ATOM 4510 C C . TYR B 1 190 ? -18.75 16.797 1.258 1 93.81 190 TYR B C 1
ATOM 4512 O O . TYR B 1 190 ? -19.812 17.141 0.729 1 93.81 190 TYR B O 1
ATOM 4520 N N . GLY B 1 191 ? -17.828 16.016 0.682 1 89.06 191 GLY B N 1
ATOM 4521 C CA . GLY B 1 191 ? -18.016 15.516 -0.671 1 89.06 191 GLY B CA 1
ATOM 4522 C C . GLY B 1 191 ? -19.234 14.625 -0.825 1 89.06 191 GLY B C 1
ATOM 4523 O O . GLY B 1 191 ? -19.844 14.586 -1.895 1 89.06 191 GLY B O 1
ATOM 4524 N N . HIS B 1 192 ? -19.531 13.961 0.25 1 90.5 192 HIS B N 1
ATOM 4525 C CA . HIS B 1 192 ? -20.688 13.078 0.21 1 90.5 192 HIS B CA 1
ATOM 4526 C C . HIS B 1 192 ? -21.953 13.789 0.703 1 90.5 192 HIS B C 1
ATOM 4528 O O . HIS B 1 192 ? -22.969 13.148 0.945 1 90.5 192 HIS B O 1
ATOM 4534 N N . ASN B 1 193 ? -21.844 15.047 0.936 1 91.19 193 ASN B N 1
ATOM 4535 C CA . ASN B 1 193 ? -22.953 15.922 1.337 1 91.19 193 ASN B CA 1
ATOM 4536 C C . ASN B 1 193 ? -23.562 15.477 2.66 1 91.19 193 ASN B C 1
ATOM 4538 O O . ASN B 1 193 ? -24.781 15.492 2.816 1 91.19 193 ASN B O 1
ATOM 4542 N N . VAL B 1 194 ? -22.719 15.047 3.5 1 93.5 194 VAL B N 1
ATOM 4543 C CA . VAL B 1 194 ? -23.188 14.758 4.855 1 93.5 194 VAL B CA 1
ATOM 4544 C C . VAL B 1 194 ? -23.672 16.047 5.516 1 93.5 194 VAL B C 1
ATOM 4546 O O . VAL B 1 194 ? -23 17.078 5.441 1 93.5 194 VAL B O 1
ATOM 4549 N N . PRO B 1 195 ? -24.875 16.031 6.191 1 95.25 195 PRO B N 1
ATOM 4550 C CA . PRO B 1 195 ? -25.359 17.234 6.871 1 95.25 195 PRO B CA 1
ATOM 4551 C C . PRO B 1 195 ? -24.328 17.797 7.859 1 95.25 195 PRO B C 1
ATOM 4553 O O . PRO B 1 195 ? -23.719 17.031 8.617 1 95.25 195 PRO B O 1
ATOM 4556 N N . ILE B 1 196 ? -24.156 19.109 7.848 1 95.5 196 ILE B N 1
ATOM 4557 C CA . ILE B 1 196 ? -23.094 19.797 8.578 1 95.5 196 ILE B CA 1
ATOM 4558 C C . ILE B 1 196 ? -23.203 19.484 10.07 1 95.5 196 ILE B C 1
ATOM 4560 O O . ILE B 1 196 ? -22.203 19.344 10.766 1 95.5 196 ILE B O 1
ATOM 4564 N N . ASP B 1 197 ? -24.406 19.375 10.609 1 96.69 197 ASP B N 1
ATOM 4565 C CA . ASP B 1 197 ? -24.594 19.078 12.023 1 96.69 197 ASP B CA 1
ATOM 4566 C C . ASP B 1 197 ? -24.047 17.688 12.359 1 96.69 197 ASP B C 1
ATOM 4568 O O . ASP B 1 197 ? -23.516 17.469 13.445 1 96.69 197 ASP B O 1
ATOM 4572 N N . ASN B 1 198 ? -24.219 16.719 11.43 1 97.69 198 ASN B N 1
ATOM 4573 C CA . ASN B 1 198 ? -23.656 15.391 11.625 1 97.69 198 ASN B CA 1
ATOM 4574 C C . ASN B 1 198 ? -22.141 15.422 11.609 1 97.69 198 ASN B C 1
ATOM 4576 O O . ASN B 1 198 ? -21.484 14.672 12.336 1 97.69 198 ASN B O 1
ATOM 4580 N N . VAL B 1 199 ? -21.594 16.266 10.789 1 97.88 199 VAL B N 1
ATOM 4581 C CA . VAL B 1 199 ? -20.141 16.406 10.758 1 97.88 199 VAL B CA 1
ATOM 4582 C C . VAL B 1 199 ? -19.656 16.984 12.086 1 97.88 199 VAL B C 1
ATOM 4584 O O . VAL B 1 199 ? -18.766 16.422 12.727 1 97.88 199 VAL B O 1
ATOM 4587 N N . LYS B 1 200 ? -20.281 18.078 12.578 1 97.69 200 LYS B N 1
ATOM 4588 C CA . LYS B 1 200 ? -19.844 18.797 13.773 1 97.69 200 LYS B CA 1
ATOM 4589 C C . LYS B 1 200 ? -20.031 17.953 15.031 1 97.69 200 LYS B C 1
ATOM 4591 O O . LYS B 1 200 ? -19.125 17.844 15.859 1 97.69 200 LYS B O 1
ATOM 4596 N N . TYR B 1 201 ? -21.141 17.219 15.102 1 98 201 TYR B N 1
ATOM 4597 C CA . TYR B 1 201 ? -21.5 16.703 16.406 1 98 201 TYR B CA 1
ATOM 4598 C C . TYR B 1 201 ? -21.344 15.188 16.469 1 98 201 TYR B C 1
ATOM 4600 O O . TYR B 1 201 ? -21.359 14.594 17.547 1 98 201 TYR B O 1
ATOM 4608 N N . GLU B 1 202 ? -21.109 14.555 15.32 1 98.31 202 GLU B N 1
ATOM 4609 C CA . GLU B 1 202 ? -20.859 13.117 15.312 1 98.31 202 GLU B CA 1
ATOM 4610 C C . GLU B 1 202 ? -19.469 12.789 14.781 1 98.31 202 GLU B C 1
ATOM 4612 O O . GLU B 1 202 ? -18.703 12.086 15.438 1 98.31 202 GLU B O 1
ATOM 4617 N N . LEU B 1 203 ? -19.125 13.312 13.672 1 98.56 203 LEU B N 1
ATOM 4618 C CA . LEU B 1 203 ? -17.875 12.93 13.016 1 98.56 203 LEU B CA 1
ATOM 4619 C C . LEU B 1 203 ? -16.672 13.523 13.75 1 98.56 203 LEU B C 1
ATOM 4621 O O . LEU B 1 203 ? -15.68 12.828 13.969 1 98.56 203 LEU B O 1
ATOM 4625 N N . VAL B 1 204 ? -16.75 14.859 14.164 1 98.81 204 VAL B N 1
ATOM 4626 C CA . VAL B 1 204 ? -15.609 15.508 14.812 1 98.81 204 VAL B CA 1
ATOM 4627 C C . VAL B 1 204 ? -15.227 14.742 16.078 1 98.81 204 VAL B C 1
ATOM 4629 O O . VAL B 1 204 ? -14.07 14.367 16.266 1 98.81 204 VAL B O 1
ATOM 4632 N N . PRO B 1 205 ? -16.234 14.367 16.969 1 98.75 205 PRO B N 1
ATOM 4633 C CA . PRO B 1 205 ? -15.836 13.602 18.156 1 98.75 205 PRO B CA 1
ATOM 4634 C C . PRO B 1 205 ? -15.242 12.242 17.812 1 98.75 205 PRO B C 1
ATOM 4636 O O . PRO B 1 205 ? -14.32 11.773 18.484 1 98.75 205 PRO B O 1
ATOM 4639 N N . THR B 1 206 ? -15.727 11.594 16.766 1 98.75 206 THR B N 1
ATOM 4640 C CA . THR B 1 206 ? -15.242 10.273 16.375 1 98.75 206 THR B CA 1
ATOM 4641 C C . THR B 1 206 ? -13.82 10.352 15.852 1 98.75 206 THR B C 1
ATOM 4643 O O . THR B 1 206 ? -13 9.477 16.125 1 98.75 206 THR B O 1
ATOM 4646 N N . VAL B 1 207 ? -13.531 11.375 15.109 1 98.81 207 VAL B N 1
ATOM 4647 C CA . VAL B 1 207 ? -12.195 11.609 14.562 1 98.81 207 VAL B CA 1
ATOM 4648 C C . VAL B 1 207 ? -11.211 11.867 15.703 1 98.81 207 VAL B C 1
ATOM 4650 O O . VAL B 1 207 ? -10.141 11.258 15.75 1 98.81 207 VAL B O 1
ATOM 4653 N N . VAL B 1 208 ? -11.578 12.758 16.656 1 98.88 208 VAL B N 1
ATOM 4654 C CA . VAL B 1 208 ? -10.727 13.094 17.797 1 98.88 208 VAL B CA 1
ATOM 4655 C C . VAL B 1 208 ? -10.484 11.852 18.656 1 98.88 208 VAL B C 1
ATOM 4657 O O . VAL B 1 208 ? -9.375 11.633 19.141 1 98.88 208 VAL B O 1
ATOM 4660 N N . ASN B 1 209 ? -11.484 11.008 18.781 1 98.75 209 ASN B N 1
ATOM 4661 C CA . ASN B 1 209 ? -11.336 9.773 19.547 1 98.75 209 ASN B CA 1
ATOM 4662 C C . ASN B 1 209 ? -10.367 8.805 18.859 1 98.75 209 ASN B C 1
ATOM 4664 O O . ASN B 1 209 ? -9.641 8.07 19.531 1 98.75 209 ASN B O 1
ATOM 4668 N N . SER B 1 210 ? -10.43 8.758 17.547 1 98.62 210 SER B N 1
ATOM 4669 C CA . SER B 1 210 ? -9.477 7.934 16.812 1 98.62 210 SER B CA 1
ATOM 4670 C C . SER B 1 210 ? -8.039 8.391 17.062 1 98.62 210 SER B C 1
ATOM 4672 O O . SER B 1 210 ? -7.141 7.566 17.234 1 98.62 210 SER B O 1
ATOM 4674 N N . ILE B 1 211 ? -7.777 9.664 17.094 1 98.88 211 ILE B N 1
ATOM 4675 C CA . ILE B 1 211 ? -6.469 10.227 17.391 1 98.88 211 ILE B CA 1
ATOM 4676 C C . ILE B 1 211 ? -6.062 9.859 18.828 1 98.88 211 ILE B C 1
ATOM 4678 O O . ILE B 1 211 ? -4.918 9.469 19.062 1 98.88 211 ILE B O 1
ATOM 4682 N N . LYS B 1 212 ? -7.023 9.93 19.75 1 98.81 212 LYS B N 1
ATOM 4683 C CA . LYS B 1 212 ? -6.77 9.547 21.125 1 98.81 212 LYS B CA 1
ATOM 4684 C C . LYS B 1 212 ? -6.309 8.094 21.219 1 98.81 212 LYS B C 1
ATOM 4686 O O . LYS B 1 212 ? -5.348 7.785 21.922 1 98.81 212 LYS B O 1
ATOM 4691 N N . HIS B 1 213 ? -6.969 7.238 20.5 1 98.38 213 HIS B N 1
ATOM 4692 C CA . HIS B 1 213 ? -6.629 5.824 20.531 1 98.38 213 HIS B CA 1
ATOM 4693 C C . HIS B 1 213 ? -5.215 5.586 20 1 98.38 213 HIS B C 1
ATOM 4695 O O . HIS B 1 213 ? -4.48 4.754 20.547 1 98.38 213 HIS B O 1
ATOM 4701 N N . THR B 1 214 ? -4.871 6.289 18.984 1 98.56 214 THR B N 1
ATOM 4702 C CA . THR B 1 214 ? -3.521 6.164 18.453 1 98.56 214 THR B CA 1
ATOM 4703 C C . THR B 1 214 ? -2.494 6.691 19.453 1 98.56 214 THR B C 1
ATOM 4705 O O . THR B 1 214 ? -1.442 6.078 19.641 1 98.56 214 THR B O 1
ATOM 4708 N N . LEU B 1 215 ? -2.799 7.824 20.125 1 98.5 215 LEU B N 1
ATOM 4709 C CA . LEU B 1 215 ? -1.936 8.367 21.156 1 98.5 215 LEU B CA 1
ATOM 4710 C C . LEU B 1 215 ? -1.745 7.359 22.281 1 98.5 215 LEU B C 1
ATOM 4712 O O . LEU B 1 215 ? -0.63 7.18 22.781 1 98.5 215 LEU B O 1
ATOM 4716 N N . GLU B 1 216 ? -2.84 6.734 22.688 1 98.44 216 GLU B N 1
ATOM 4717 C CA . GLU B 1 216 ? -2.783 5.719 23.734 1 98.44 216 GLU B CA 1
ATOM 4718 C C . GLU B 1 216 ? -1.875 4.559 23.328 1 98.44 216 GLU B C 1
ATOM 4720 O O . GLU B 1 216 ? -1.075 4.078 24.141 1 98.44 216 GLU B O 1
ATOM 4725 N N . GLY B 1 217 ? -2.047 4.133 22.094 1 98.5 217 GLY B N 1
ATOM 4726 C CA . GLY B 1 217 ? -1.197 3.064 21.594 1 98.5 217 GLY B CA 1
ATOM 4727 C C . GLY B 1 217 ? 0.277 3.426 21.594 1 98.5 217 GLY B C 1
ATOM 4728 O O . GLY B 1 217 ? 1.111 2.646 22.062 1 98.5 217 GLY B O 1
ATOM 4729 N N . LEU B 1 218 ? 0.602 4.621 21.062 1 98.75 218 LEU B N 1
ATOM 4730 C CA . LEU B 1 218 ? 1.984 5.082 21 1 98.75 218 LEU B CA 1
ATOM 4731 C C . LEU B 1 218 ? 2.574 5.215 22.406 1 98.75 218 LEU B C 1
ATOM 4733 O O . LEU B 1 218 ? 3.715 4.809 22.641 1 98.75 218 LEU B O 1
ATOM 4737 N N . TYR B 1 219 ? 1.808 5.766 23.328 1 98.5 219 TYR B N 1
ATOM 4738 C CA . TYR B 1 219 ? 2.246 5.898 24.703 1 98.5 219 TYR B CA 1
ATOM 4739 C C . TYR B 1 219 ? 2.545 4.535 25.312 1 98.5 219 TYR B C 1
ATOM 4741 O O . TYR B 1 219 ? 3.555 4.363 26 1 98.5 219 TYR B O 1
ATOM 4749 N N . SER B 1 220 ? 1.675 3.574 25.047 1 97.94 220 SER B N 1
ATOM 4750 C CA . SER B 1 220 ? 1.852 2.223 25.562 1 97.94 220 SER B CA 1
ATOM 4751 C C . SER B 1 220 ? 3.098 1.564 24.984 1 97.94 220 SER B C 1
ATOM 4753 O O . SER B 1 220 ? 3.711 0.708 25.625 1 97.94 220 SER B O 1
ATOM 4755 N N . GLU B 1 221 ? 3.479 2.004 23.797 1 97.81 221 GLU B N 1
ATOM 4756 C CA . GLU B 1 221 ? 4.668 1.475 23.125 1 97.81 221 GLU B CA 1
ATOM 4757 C C . GLU B 1 221 ? 5.93 2.195 23.594 1 97.81 221 GLU B C 1
ATOM 4759 O O . GLU B 1 221 ? 7.027 1.901 23.125 1 97.81 221 GLU B O 1
ATOM 4764 N N . GLY B 1 222 ? 5.777 3.209 24.438 1 97.56 222 GLY B N 1
ATOM 4765 C CA . GLY B 1 222 ? 6.934 3.842 25.047 1 97.56 222 GLY B CA 1
ATOM 4766 C C . GLY B 1 222 ? 7.16 5.266 24.578 1 97.56 222 GLY B C 1
ATOM 4767 O O . GLY B 1 222 ? 8.055 5.953 25.062 1 97.56 222 GLY B O 1
ATOM 4768 N N . ALA B 1 223 ? 6.336 5.742 23.609 1 98.5 223 ALA B N 1
ATOM 4769 C CA . ALA B 1 223 ? 6.453 7.125 23.156 1 98.5 223 ALA B CA 1
ATOM 4770 C C . ALA B 1 223 ? 6.125 8.102 24.281 1 98.5 223 ALA B C 1
ATOM 4772 O O . ALA B 1 223 ? 5.219 7.859 25.078 1 98.5 223 ALA B O 1
ATOM 4773 N N . ARG B 1 224 ? 6.906 9.297 24.25 1 98.12 224 ARG B N 1
ATOM 4774 C CA . ARG B 1 224 ? 6.703 10.219 25.359 1 98.12 224 ARG B CA 1
ATOM 4775 C C . ARG B 1 224 ? 6.684 11.664 24.875 1 98.12 224 ARG B C 1
ATOM 4777 O O . ARG B 1 224 ? 6.383 12.578 25.656 1 98.12 224 ARG B O 1
ATOM 4784 N N . ASN B 1 225 ? 7.004 11.961 23.641 1 98.38 225 ASN B N 1
ATOM 4785 C CA . ASN B 1 225 ? 7.074 13.312 23.109 1 98.38 225 ASN B CA 1
ATOM 4786 C C . ASN B 1 225 ? 6.188 13.477 21.875 1 98.38 225 ASN B C 1
ATOM 4788 O O . ASN B 1 225 ? 6.445 12.867 20.828 1 98.38 225 ASN B O 1
ATOM 4792 N N . PHE B 1 226 ? 5.152 14.367 22.031 1 98.69 226 PHE B N 1
ATOM 4793 C CA . PHE B 1 226 ? 4.133 14.43 20.984 1 98.69 226 PHE B CA 1
ATOM 4794 C C . PHE B 1 226 ? 3.93 15.867 20.516 1 98.69 226 PHE B C 1
ATOM 4796 O O . PHE B 1 226 ? 3.908 16.797 21.328 1 98.69 226 PHE B O 1
ATOM 4803 N N . LEU B 1 227 ? 3.898 16.047 19.25 1 98.38 227 LEU B N 1
ATOM 4804 C CA . LEU B 1 227 ? 3.443 17.266 18.594 1 98.38 227 LEU B CA 1
ATOM 4805 C C . LEU B 1 227 ? 2.277 16.984 17.656 1 98.38 227 LEU B C 1
ATOM 4807 O O . LEU B 1 227 ? 2.445 16.297 16.641 1 98.38 227 LEU B O 1
ATOM 4811 N N . LEU B 1 228 ? 1.085 17.453 18 1 98.69 228 LEU B N 1
ATOM 4812 C CA . LEU B 1 228 ? -0.097 17.281 17.156 1 98.69 228 LEU B CA 1
ATOM 4813 C C . LEU B 1 228 ? -0.411 18.562 16.391 1 98.69 228 LEU B C 1
ATOM 4815 O O . LEU B 1 228 ? -0.134 19.672 16.875 1 98.69 228 LEU B O 1
ATOM 4819 N N . TRP B 1 229 ? -0.843 18.453 15.195 1 98 229 TRP B N 1
ATOM 4820 C CA . TRP B 1 229 ? -1.451 19.547 14.445 1 98 229 TRP B CA 1
ATOM 4821 C C . TRP B 1 229 ? -2.951 19.328 14.273 1 98 229 TRP B C 1
ATOM 4823 O O . TRP B 1 229 ? -3.389 18.219 13.938 1 98 229 TRP B O 1
ATOM 4833 N N . ASN B 1 230 ? -3.715 20.391 14.602 1 98.38 230 ASN B N 1
ATOM 4834 C CA . ASN B 1 230 ? -5.113 20.312 14.195 1 98.38 230 ASN B CA 1
ATOM 4835 C C . ASN B 1 230 ? -5.273 20.547 12.695 1 98.38 230 ASN B C 1
ATOM 4837 O O . ASN B 1 230 ? -4.297 20.516 11.945 1 98.38 230 ASN B O 1
ATOM 4841 N N . VAL B 1 231 ? -6.516 20.719 12.195 1 98.31 231 VAL B N 1
ATOM 4842 C CA . VAL B 1 231 ? -6.781 20.75 10.766 1 98.31 231 VAL B CA 1
ATOM 4843 C C . VAL B 1 231 ? -6.758 22.203 10.273 1 98.31 231 VAL B C 1
ATOM 4845 O O . VAL B 1 231 ? -7.199 23.109 10.984 1 98.31 231 VAL B O 1
ATOM 4848 N N . PRO B 1 232 ? -6.211 22.469 9.039 1 98.44 232 PRO B N 1
ATOM 4849 C CA . PRO B 1 232 ? -6.23 23.828 8.492 1 98.44 232 PRO B CA 1
ATOM 4850 C C . PRO B 1 232 ? -7.648 24.359 8.289 1 98.44 232 PRO B C 1
ATOM 4852 O O . PRO B 1 232 ? -8.625 23.641 8.516 1 98.44 232 PRO B O 1
ATOM 4855 N N . ALA B 1 233 ? -7.703 25.672 7.938 1 98.12 233 ALA B N 1
ATOM 4856 C CA . ALA B 1 233 ? -8.984 26.312 7.656 1 98.12 233 ALA B CA 1
ATOM 4857 C C . ALA B 1 233 ? -9.609 25.734 6.383 1 98.12 233 ALA B C 1
ATOM 4859 O O . ALA B 1 233 ? -9.484 26.328 5.305 1 98.12 233 ALA B O 1
ATOM 4860 N N . GLN B 1 234 ? -10.367 24.688 6.551 1 97.44 234 GLN B N 1
ATOM 4861 C CA . GLN B 1 234 ? -10.844 23.938 5.391 1 97.44 234 GLN B CA 1
ATOM 4862 C C . GLN B 1 234 ? -11.891 24.734 4.617 1 97.44 234 GLN B C 1
ATOM 4864 O O . GLN B 1 234 ? -12.055 24.547 3.41 1 97.44 234 GLN B O 1
ATOM 4869 N N . GLY B 1 235 ? -12.57 25.656 5.332 1 96.62 235 GLY B N 1
ATOM 4870 C CA . GLY B 1 235 ? -13.5 26.531 4.625 1 96.62 235 GLY B CA 1
ATOM 4871 C C . GLY B 1 235 ? -12.828 27.391 3.574 1 96.62 235 GLY B C 1
ATOM 4872 O O . GLY B 1 235 ? -13.492 27.922 2.686 1 96.62 235 GLY B O 1
ATOM 4873 N N . CYS B 1 236 ? -11.531 27.547 3.705 1 96.38 236 CYS B N 1
ATOM 4874 C CA . CYS B 1 236 ? -10.773 28.375 2.781 1 96.38 236 CYS B CA 1
ATOM 4875 C C . CYS B 1 236 ? -10.047 27.531 1.746 1 96.38 236 CYS B C 1
ATOM 4877 O O . CYS B 1 236 ? -9.234 28.047 0.979 1 96.38 236 CYS B O 1
ATOM 4879 N N . SER B 1 237 ? -10.289 26.172 1.696 1 95.88 237 SER B N 1
ATOM 4880 C CA . SER B 1 237 ? -9.734 25.297 0.683 1 95.88 237 SER B CA 1
ATOM 4881 C C . SER B 1 237 ? -10.273 25.625 -0.704 1 95.88 237 SER B C 1
ATOM 4883 O O . SER B 1 237 ? -11.484 25.672 -0.909 1 95.88 237 SER B O 1
ATOM 4885 N N . LEU B 1 238 ? -9.398 25.828 -1.642 1 94.69 238 LEU B N 1
ATOM 4886 C CA . LEU B 1 238 ? -9.82 26.25 -2.975 1 94.69 238 LEU B CA 1
ATOM 4887 C C . LEU B 1 238 ? -10.625 25.156 -3.656 1 94.69 238 LEU B C 1
ATOM 4889 O O . LEU B 1 238 ? -11.555 25.438 -4.414 1 94.69 238 LEU B O 1
ATOM 4893 N N . ALA B 1 239 ? -10.273 23.875 -3.406 1 92.75 239 ALA B N 1
ATOM 4894 C CA . ALA B 1 239 ? -11.031 22.766 -3.961 1 92.75 239 ALA B CA 1
ATOM 4895 C C . ALA B 1 239 ? -12.469 22.766 -3.451 1 92.75 239 ALA B C 1
ATOM 4897 O O . ALA B 1 239 ? -13.406 22.547 -4.219 1 92.75 239 ALA B O 1
ATOM 4898 N N . LEU B 1 240 ? -12.641 23.031 -2.182 1 92.75 240 LEU B N 1
ATOM 4899 C CA . LEU B 1 240 ? -13.984 23.094 -1.61 1 92.75 240 LEU B CA 1
ATOM 4900 C C . LEU B 1 240 ? -14.734 24.328 -2.092 1 92.75 240 LEU B C 1
ATOM 4902 O O . LEU B 1 240 ? -15.93 24.266 -2.379 1 92.75 240 LEU B O 1
ATOM 4906 N N . LEU B 1 241 ? -14.023 25.422 -2.125 1 92 241 LEU B N 1
ATOM 4907 C CA . LEU B 1 241 ? -14.641 26.641 -2.623 1 92 241 LEU B CA 1
ATOM 4908 C C . LEU B 1 241 ? -15.117 26.469 -4.062 1 92 241 LEU B C 1
ATOM 4910 O O . LEU B 1 241 ? -16.219 26.875 -4.406 1 92 241 LEU B O 1
ATOM 4914 N N . GLN B 1 242 ? -14.25 25.844 -4.879 1 89.06 242 GLN B N 1
ATOM 4915 C CA . GLN B 1 242 ? -14.633 25.594 -6.262 1 89.06 242 GLN B CA 1
ATOM 4916 C C . GLN B 1 242 ? -15.883 24.719 -6.332 1 89.06 242 GLN B C 1
ATOM 4918 O O . GLN B 1 242 ? -16.781 24.969 -7.141 1 89.06 242 GLN B O 1
ATOM 4923 N N . ARG B 1 243 ? -15.938 23.719 -5.562 1 87.5 243 ARG B N 1
ATOM 4924 C CA . ARG B 1 243 ? -17.031 22.766 -5.582 1 87.5 243 ARG B CA 1
ATOM 4925 C C . ARG B 1 243 ? -18.328 23.406 -5.086 1 87.5 243 ARG B C 1
ATOM 4927 O O . ARG B 1 243 ? -19.406 23.125 -5.621 1 87.5 243 ARG B O 1
ATOM 4934 N N . PHE B 1 244 ? -18.203 24.281 -4.098 1 87.88 244 PHE B N 1
ATOM 4935 C CA . PHE B 1 244 ? -19.406 24.672 -3.385 1 87.88 244 PHE B CA 1
ATOM 4936 C C . PHE B 1 244 ? -19.797 26.109 -3.738 1 87.88 244 PHE B C 1
ATOM 4938 O O . PHE B 1 244 ? -20.859 26.594 -3.32 1 87.88 244 PHE B O 1
ATOM 4945 N N . THR B 1 245 ? -18.984 26.812 -4.418 1 81.75 245 THR B N 1
ATOM 4946 C CA . THR B 1 245 ? -19.359 28.172 -4.797 1 81.75 245 THR B CA 1
ATOM 4947 C C . THR B 1 245 ? -19.484 28.297 -6.312 1 81.75 245 THR B C 1
ATOM 4949 O O . THR B 1 245 ? -20.062 29.266 -6.816 1 81.75 245 THR B O 1
ATOM 4952 N N . SER B 1 246 ? -18.672 27.516 -7 1 64.75 246 SER B N 1
ATOM 4953 C CA . SER B 1 246 ? -18.688 27.672 -8.453 1 64.75 246 SER B CA 1
ATOM 4954 C C . SER B 1 246 ? -19.531 26.594 -9.117 1 64.75 246 SER B C 1
ATOM 4956 O O . SER B 1 246 ? -19.219 25.406 -9.016 1 64.75 246 SER B O 1
ATOM 4958 N N . GLY B 1 247 ? -20.75 26.828 -9.625 1 55.38 247 GLY B N 1
ATOM 4959 C CA . GLY B 1 247 ? -21.734 26.266 -10.547 1 55.38 247 GLY B CA 1
ATOM 4960 C C . GLY B 1 247 ? -21.891 24.766 -10.406 1 55.38 247 GLY B C 1
ATOM 4961 O O . GLY B 1 247 ? -22.344 24.094 -11.328 1 55.38 247 GLY B O 1
ATOM 4962 N N . GLY B 1 248 ? -21.203 24.031 -9.57 1 45.75 248 GLY B N 1
ATOM 4963 C CA . GLY B 1 248 ? -21.688 22.656 -9.664 1 45.75 248 GLY B CA 1
ATOM 4964 C C . GLY B 1 248 ? -23.172 22.547 -9.375 1 45.75 248 GLY B C 1
ATOM 4965 O O . GLY B 1 248 ? -23.828 23.531 -9.062 1 45.75 248 GLY B O 1
ATOM 4966 N N . PRO B 1 249 ? -23.828 21.391 -9.797 1 39.97 249 PRO B N 1
ATOM 4967 C CA . PRO B 1 249 ? -25.281 21.297 -9.633 1 39.97 249 PRO B CA 1
ATOM 4968 C C . PRO B 1 249 ? -25.766 21.875 -8.312 1 39.97 249 PRO B C 1
ATOM 4970 O O . PRO B 1 249 ? -26.938 22.219 -8.18 1 39.97 249 PRO B O 1
ATOM 4973 N N . GLN B 1 250 ? -25 21.75 -7.316 1 40.91 250 GLN B N 1
ATOM 4974 C CA . GLN B 1 250 ? -25.578 22.25 -6.078 1 40.91 250 GLN B CA 1
ATOM 4975 C C . GLN B 1 250 ? -25.312 23.75 -5.918 1 40.91 250 GLN B C 1
ATOM 4977 O O . GLN B 1 250 ? -24.656 24.156 -4.965 1 40.91 250 GLN B O 1
ATOM 4982 N N . ASP B 1 251 ? -25.156 24.469 -6.844 1 42.78 251 ASP B N 1
ATOM 4983 C CA . ASP B 1 251 ? -24.953 25.922 -6.906 1 42.78 251 ASP B CA 1
ATOM 4984 C C . ASP B 1 251 ? -25.906 26.656 -5.957 1 42.78 251 ASP B C 1
ATOM 4986 O O . ASP B 1 251 ? -25.891 27.875 -5.887 1 42.78 251 ASP B O 1
ATOM 4990 N N . ASP B 1 252 ? -26.875 26.062 -5.629 1 40.84 252 ASP B N 1
ATOM 4991 C CA . ASP B 1 252 ? -27.797 26.891 -4.871 1 40.84 252 ASP B CA 1
ATOM 4992 C C . ASP B 1 252 ? -27.219 27.266 -3.516 1 40.84 252 ASP B C 1
ATOM 4994 O O . ASP B 1 252 ? -27.953 27.594 -2.582 1 40.84 252 ASP B O 1
ATOM 4998 N N . GLN B 1 253 ? -25.938 26.922 -3.277 1 45.41 253 GLN B N 1
ATOM 4999 C CA . GLN B 1 253 ? -25.609 27.406 -1.938 1 45.41 253 GLN B CA 1
ATOM 5000 C C . GLN B 1 253 ? -25.516 28.922 -1.901 1 45.41 253 GLN B C 1
ATOM 5002 O O . GLN B 1 253 ? -24.828 29.531 -2.723 1 45.41 253 GLN B O 1
ATOM 5007 N N . ASP B 1 254 ? -26.406 29.594 -1.351 1 47.38 254 ASP B N 1
ATOM 5008 C CA . ASP B 1 254 ? -26.531 31.016 -1.03 1 47.38 254 ASP B CA 1
ATOM 5009 C C . ASP B 1 254 ? -25.203 31.594 -0.567 1 47.38 254 ASP B C 1
ATOM 5011 O O . ASP B 1 254 ? -24.453 30.953 0.161 1 47.38 254 ASP B O 1
ATOM 5015 N N . GLN B 1 255 ? -24.609 32.656 -1.294 1 50.12 255 GLN B N 1
ATOM 5016 C CA . GLN B 1 255 ? -23.547 33.562 -0.882 1 50.12 255 GLN B CA 1
ATOM 5017 C C . GLN B 1 255 ? -23.453 33.656 0.639 1 50.12 255 GLN B C 1
ATOM 5019 O O . GLN B 1 255 ? -22.375 33.875 1.185 1 50.12 255 GLN B O 1
ATOM 5024 N N . ALA B 1 256 ? -24.641 33.406 1.323 1 51.25 256 ALA B N 1
ATOM 5025 C CA . ALA B 1 256 ? -24.828 33.594 2.758 1 51.25 256 ALA B CA 1
ATOM 5026 C C . ALA B 1 256 ? -23.938 32.656 3.561 1 51.25 256 ALA B C 1
ATOM 5028 O O . ALA B 1 256 ? -23.766 32.812 4.77 1 51.25 256 ALA B O 1
ATOM 5029 N N . ASP B 1 257 ? -22.875 31.844 2.779 1 81.44 257 ASP B N 1
ATOM 5030 C CA . ASP B 1 257 ? -22.234 30.781 3.545 1 81.44 257 ASP B CA 1
ATOM 5031 C C . ASP B 1 257 ? -20.719 30.938 3.543 1 81.44 257 ASP B C 1
ATOM 5033 O O . ASP B 1 257 ? -20.016 30.141 4.168 1 81.44 257 ASP B O 1
ATOM 5037 N N . LEU B 1 258 ? -20.438 32.375 3.076 1 90.31 258 LEU B N 1
ATOM 5038 C CA . LEU B 1 258 ? -19.016 32.688 3.068 1 90.31 258 LEU B CA 1
ATOM 5039 C C . LEU B 1 258 ? -18.672 33.719 4.133 1 90.31 258 LEU B C 1
ATOM 5041 O O . LEU B 1 258 ? -19.484 34.594 4.43 1 90.31 258 LEU B O 1
ATOM 5045 N N . ASP B 1 259 ? -17.516 33.688 4.688 1 92.75 259 ASP B N 1
ATOM 5046 C CA . ASP B 1 259 ? -17.062 34.688 5.648 1 92.75 259 ASP B CA 1
ATOM 5047 C C . ASP B 1 259 ? -16.359 35.844 4.941 1 92.75 259 ASP B C 1
ATOM 5049 O O . ASP B 1 259 ? -16.406 35.969 3.715 1 92.75 259 ASP B O 1
ATOM 5053 N N . ASP B 1 260 ? -15.734 36.781 5.758 1 90.19 260 ASP B N 1
ATOM 5054 C CA . ASP B 1 260 ? -15.164 38.031 5.234 1 90.19 260 ASP B CA 1
ATOM 5055 C C . ASP B 1 260 ? -13.977 37.75 4.312 1 90.19 260 ASP B C 1
ATOM 5057 O O . ASP B 1 260 ? -13.617 38.562 3.471 1 90.19 260 ASP B O 1
ATOM 5061 N N . LEU B 1 261 ? -13.406 36.531 4.41 1 93.25 261 LEU B N 1
ATOM 5062 C CA . LEU B 1 261 ? -12.258 36.188 3.59 1 93.25 261 LEU B CA 1
ATOM 5063 C C . LEU B 1 261 ? -12.688 35.406 2.359 1 93.25 261 LEU B C 1
ATOM 5065 O O . LEU B 1 261 ? -11.859 35.031 1.525 1 93.25 261 LEU B O 1
ATOM 5069 N N . GLY B 1 262 ? -13.992 35.188 2.275 1 92.19 262 GLY B N 1
ATOM 5070 C CA . GLY B 1 262 ? -14.508 34.406 1.161 1 92.19 262 GLY B CA 1
ATOM 5071 C C . GLY B 1 262 ? -14.445 32.906 1.405 1 92.19 262 GLY B C 1
ATOM 5072 O O . GLY B 1 262 ? -14.555 32.125 0.468 1 92.19 262 GLY B O 1
ATOM 5073 N N . CYS B 1 263 ? -14.352 32.531 2.662 1 95.38 263 CYS B N 1
ATOM 5074 C CA . CYS B 1 263 ? -14.281 31.109 3.029 1 95.38 263 CYS B CA 1
ATOM 5075 C C . CYS B 1 263 ? -15.656 30.578 3.416 1 95.38 263 CYS B C 1
ATOM 5077 O O . CYS B 1 263 ? -16.516 31.344 3.857 1 95.38 263 CYS B O 1
ATOM 5079 N N . LEU B 1 264 ? -15.82 29.312 3.207 1 95.12 264 LEU B N 1
ATOM 5080 C CA . LEU B 1 264 ? -17.047 28.641 3.65 1 95.12 264 LEU B CA 1
ATOM 5081 C C . LEU B 1 264 ? -17.109 28.594 5.172 1 95.12 264 LEU B C 1
ATOM 5083 O O . LEU B 1 264 ? -16.391 27.797 5.801 1 95.12 264 LEU B O 1
ATOM 5087 N N . LYS B 1 265 ? -18.016 29.375 5.723 1 95.56 265 LYS B N 1
ATOM 5088 C CA . LYS B 1 265 ? -18.062 29.609 7.164 1 95.56 265 LYS B CA 1
ATOM 5089 C C . LYS B 1 265 ? -18.25 28.297 7.922 1 95.56 265 LYS B C 1
ATOM 5091 O O . LYS B 1 265 ? -17.562 28.031 8.906 1 95.56 265 LYS B O 1
ATOM 5096 N N . VAL B 1 266 ? -19.125 27.453 7.5 1 95.19 266 VAL B N 1
ATOM 5097 C CA . VAL B 1 266 ? -19.516 26.266 8.258 1 95.19 266 VAL B CA 1
ATOM 5098 C C . VAL B 1 266 ? -18.375 25.25 8.25 1 95.19 266 VAL B C 1
ATOM 5100 O O . VAL B 1 266 ? -18.203 24.5 9.219 1 95.19 266 VAL B O 1
ATOM 5103 N N . PHE B 1 267 ? -17.609 25.203 7.219 1 96.75 267 PHE B N 1
ATOM 5104 C CA . PHE B 1 267 ? -16.484 24.266 7.168 1 96.75 267 PHE B CA 1
ATOM 5105 C C . PHE B 1 267 ? -15.359 24.734 8.07 1 96.75 267 PHE B C 1
ATOM 5107 O O . PHE B 1 267 ? -14.656 23.922 8.672 1 96.75 267 PHE B O 1
ATOM 5114 N N . ASN B 1 268 ? -15.18 26.062 8.18 1 97.56 268 ASN B N 1
ATOM 5115 C CA . ASN B 1 268 ? -14.219 26.594 9.141 1 97.56 268 ASN B CA 1
ATOM 5116 C C . ASN B 1 268 ? -14.672 26.344 10.578 1 97.56 268 ASN B C 1
ATOM 5118 O O . ASN B 1 268 ? -13.852 26.125 11.469 1 97.56 268 ASN B O 1
ATOM 5122 N N . GLU B 1 269 ? -15.984 26.391 10.766 1 97.44 269 GLU B N 1
ATOM 5123 C CA . GLU B 1 269 ? -16.5 26.047 12.086 1 97.44 269 GLU B CA 1
ATOM 5124 C C . GLU B 1 269 ? -16.141 24.609 12.461 1 97.44 269 GLU B C 1
ATOM 5126 O O . GLU B 1 269 ? -15.844 24.312 13.625 1 97.44 269 GLU B O 1
ATOM 5131 N N . VAL B 1 270 ? -16.141 23.703 11.484 1 98.25 270 VAL B N 1
ATOM 5132 C CA . VAL B 1 270 ? -15.766 22.312 11.711 1 98.25 270 VAL B CA 1
ATOM 5133 C C . VAL B 1 270 ? -14.289 22.234 12.102 1 98.25 270 VAL B C 1
ATOM 5135 O O . VAL B 1 270 ? -13.922 21.547 13.062 1 98.25 270 VAL B O 1
ATOM 5138 N N . SER B 1 271 ? -13.461 22.938 11.359 1 98.5 271 SER B N 1
ATOM 5139 C CA . SER B 1 271 ? -12.031 22.969 11.664 1 98.5 271 SER B CA 1
ATOM 5140 C C . SER B 1 271 ? -11.766 23.5 13.062 1 98.5 271 SER B C 1
ATOM 5142 O O . SER B 1 271 ? -10.953 22.938 13.805 1 98.5 271 SER B O 1
ATOM 5144 N N . ALA B 1 272 ? -12.469 24.562 13.414 1 98.12 272 ALA B N 1
ATOM 5145 C CA . ALA B 1 272 ? -12.305 25.172 14.734 1 98.12 272 ALA B CA 1
ATOM 5146 C C . ALA B 1 272 ? -12.773 24.234 15.836 1 98.12 272 ALA B C 1
ATOM 5148 O O . ALA B 1 272 ? -12.125 24.125 16.875 1 98.12 272 ALA B O 1
ATOM 5149 N N . LEU B 1 273 ? -13.883 23.594 15.57 1 98.62 273 LEU B N 1
ATOM 5150 C CA . LEU B 1 273 ? -14.422 22.641 16.531 1 98.62 273 LEU B CA 1
ATOM 5151 C C . LEU B 1 273 ? -13.461 21.469 16.734 1 98.62 273 LEU B C 1
ATOM 5153 O O . LEU B 1 273 ? -13.258 21.016 17.859 1 98.62 273 LEU B O 1
ATOM 5157 N N . HIS B 1 274 ? -12.898 20.953 15.664 1 98.81 274 HIS B N 1
ATOM 5158 C CA . HIS B 1 274 ? -11.883 19.906 15.758 1 98.81 274 HIS B CA 1
ATOM 5159 C C . HIS B 1 274 ? -10.727 20.344 16.656 1 98.81 274 HIS B C 1
ATOM 5161 O O . HIS B 1 274 ? -10.281 19.578 17.516 1 98.81 274 HIS B O 1
ATOM 5167 N N . GLY B 1 275 ? -10.25 21.578 16.453 1 98.62 275 GLY B N 1
ATOM 5168 C CA . GLY B 1 275 ? -9.172 22.109 17.266 1 98.62 275 GLY B CA 1
ATOM 5169 C C . GLY B 1 275 ? -9.508 22.172 18.734 1 98.62 275 GLY B C 1
ATOM 5170 O O . GLY B 1 275 ? -8.703 21.797 19.594 1 98.62 275 GLY B O 1
ATOM 5171 N N . SER B 1 276 ? -10.711 22.625 19.016 1 98.38 276 SER B N 1
ATOM 5172 C CA . SER B 1 276 ? -11.148 22.766 20.406 1 98.38 276 SER B CA 1
ATOM 5173 C C . SER B 1 276 ? -11.266 21.391 21.078 1 98.38 276 SER B C 1
ATOM 5175 O O . SER B 1 276 ? -10.836 21.219 22.219 1 98.38 276 SER B O 1
ATOM 5177 N N . GLN B 1 277 ? -11.805 20.484 20.375 1 98.75 277 GLN B N 1
ATOM 5178 C CA . GLN B 1 277 ? -11.977 19.156 20.953 1 98.75 277 GLN B CA 1
ATOM 5179 C C . GLN B 1 277 ? -10.648 18.422 21.078 1 98.75 277 GLN B C 1
ATOM 5181 O O . GLN B 1 277 ? -10.438 17.656 22.016 1 98.75 277 GLN B O 1
ATOM 5186 N N . LEU B 1 278 ? -9.773 18.609 20.125 1 98.81 278 LEU B N 1
ATOM 5187 C CA . LEU B 1 278 ? -8.43 18.047 20.203 1 98.81 278 LEU B CA 1
ATOM 5188 C C . LEU B 1 278 ? -7.695 18.547 21.438 1 98.81 278 LEU B C 1
ATOM 5190 O O . LEU B 1 278 ? -7.031 17.781 22.141 1 98.81 278 LEU B O 1
ATOM 5194 N N . GLN B 1 279 ? -7.82 19.859 21.734 1 98.25 279 GLN B N 1
ATOM 5195 C CA . GLN B 1 279 ? -7.184 20.453 22.906 1 98.25 279 GLN B CA 1
ATOM 5196 C C . GLN B 1 279 ? -7.727 19.844 24.203 1 98.25 279 GLN B C 1
ATOM 5198 O O . GLN B 1 279 ? -6.957 19.5 25.109 1 98.25 279 GLN B O 1
ATOM 5203 N N . THR B 1 280 ? -9.031 19.734 24.25 1 98.44 280 THR B N 1
ATOM 5204 C CA . THR B 1 280 ? -9.656 19.141 25.422 1 98.44 280 THR B CA 1
ATOM 5205 C C . THR B 1 280 ? -9.18 17.703 25.625 1 98.44 280 THR B C 1
ATOM 5207 O O . THR B 1 280 ? -8.859 17.297 26.734 1 98.44 280 THR B O 1
ATOM 5210 N N . MET B 1 281 ? -9.133 16.953 24.547 1 98.69 281 MET B N 1
ATOM 5211 C CA . MET B 1 281 ? -8.688 15.57 24.594 1 98.69 281 MET B CA 1
ATOM 5212 C C . MET B 1 281 ? -7.246 15.469 25.078 1 98.69 281 MET B C 1
ATOM 5214 O O . MET B 1 281 ? -6.922 14.641 25.922 1 98.69 281 MET B O 1
ATOM 5218 N N . VAL B 1 282 ? -6.371 16.297 24.562 1 98.56 282 VAL B N 1
ATOM 5219 C CA . VAL B 1 282 ? -4.953 16.281 24.906 1 98.56 282 VAL B CA 1
ATOM 5220 C C . VAL B 1 282 ? -4.766 16.641 26.375 1 98.56 282 VAL B C 1
ATOM 5222 O O . VAL B 1 282 ? -3.963 16.016 27.078 1 98.56 282 VAL B O 1
ATOM 5225 N N . ASP B 1 283 ? -5.504 17.656 26.859 1 97.94 283 ASP B N 1
ATOM 5226 C CA . ASP B 1 283 ? -5.438 18.016 28.281 1 97.94 283 ASP B CA 1
ATOM 5227 C C . ASP B 1 283 ? -5.836 16.844 29.172 1 97.94 283 ASP B C 1
ATOM 5229 O O . ASP B 1 283 ? -5.121 16.5 30.109 1 97.94 283 ASP B O 1
ATOM 5233 N N . THR B 1 284 ? -6.93 16.219 28.812 1 97.94 284 THR B N 1
ATOM 5234 C CA . THR B 1 284 ? -7.406 15.078 29.578 1 97.94 284 THR B CA 1
ATOM 5235 C C . THR B 1 284 ? -6.398 13.93 29.531 1 97.94 284 THR B C 1
ATOM 5237 O O . THR B 1 284 ? -6.113 13.305 30.562 1 97.94 284 THR B O 1
ATOM 5240 N N . PHE B 1 285 ? -5.863 13.664 28.375 1 98.12 285 PHE B N 1
ATOM 5241 C CA . PHE B 1 285 ? -4.883 12.609 28.156 1 98.12 285 PHE B CA 1
ATOM 5242 C C . PHE B 1 285 ? -3.648 12.828 29.031 1 98.12 285 PHE B C 1
ATOM 5244 O O . PHE B 1 285 ? -3.143 11.891 29.641 1 98.12 285 PHE B O 1
ATOM 5251 N N . PHE B 1 286 ? -3.17 14.039 29.078 1 97.75 286 PHE B N 1
ATOM 5252 C CA . PHE B 1 286 ? -1.986 14.43 29.844 1 97.75 286 PHE B CA 1
ATOM 5253 C C . PHE B 1 286 ? -2.199 14.227 31.328 1 97.75 286 PHE B C 1
ATOM 5255 O O . PHE B 1 286 ? -1.38 13.586 32 1 97.75 286 PHE B O 1
ATOM 5262 N N . TYR B 1 287 ? -3.268 14.688 31.859 1 96.94 287 TYR B N 1
ATOM 5263 C CA . TYR B 1 287 ? -3.506 14.641 33.312 1 96.94 287 TYR B CA 1
ATOM 5264 C C . TYR B 1 287 ? -3.797 13.211 33.75 1 96.94 287 TYR B C 1
ATOM 5266 O O . TYR B 1 287 ? -3.418 12.82 34.875 1 96.94 287 TYR B O 1
ATOM 5274 N N . GLN B 1 288 ? -4.406 12.398 32.875 1 96.94 288 GLN B N 1
ATOM 5275 C CA . GLN B 1 288 ? -4.691 11.008 33.188 1 96.94 288 GLN B CA 1
ATOM 5276 C C . GLN B 1 288 ? -3.406 10.195 33.312 1 96.94 288 GLN B C 1
ATOM 5278 O O . GLN B 1 288 ? -3.391 9.133 33.938 1 96.94 288 GLN B O 1
ATOM 5283 N N . ARG B 1 289 ? -2.324 10.688 32.812 1 96.62 289 ARG B N 1
ATOM 5284 C CA . ARG B 1 289 ? -1.052 9.977 32.812 1 96.62 289 ARG B CA 1
ATOM 5285 C C . ARG B 1 289 ? -0.034 10.688 33.688 1 96.62 289 ARG B C 1
ATOM 5287 O O . ARG B 1 289 ? 1.175 10.523 33.531 1 96.62 289 ARG B O 1
ATOM 5294 N N . GLN B 1 290 ? -0.495 11.523 34.562 1 93.25 290 GLN B N 1
ATOM 5295 C CA . GLN B 1 290 ? 0.266 12.219 35.594 1 93.25 290 GLN B CA 1
ATOM 5296 C C . GLN B 1 290 ? 1.368 13.078 35 1 93.25 290 GLN B C 1
ATOM 5298 O O . GLN B 1 290 ? 2.455 13.195 35.562 1 93.25 290 GLN B O 1
ATOM 5303 N N . GLY B 1 291 ? 1.21 13.43 33.781 1 92.5 291 GLY B N 1
ATOM 5304 C CA . GLY B 1 291 ? 2.102 14.375 33.125 1 92.5 291 GLY B CA 1
ATOM 5305 C C . GLY B 1 291 ? 3.402 13.75 32.656 1 92.5 291 GLY B C 1
ATOM 5306 O O . GLY B 1 291 ? 4.375 14.453 32.375 1 92.5 291 GLY B O 1
ATOM 5307 N N . ASN B 1 292 ? 3.496 12.461 32.5 1 94.94 292 ASN B N 1
ATOM 5308 C CA . ASN B 1 292 ? 4.723 11.758 32.156 1 94.94 292 ASN B CA 1
ATOM 5309 C C . ASN B 1 292 ? 4.953 11.75 30.641 1 94.94 292 ASN B C 1
ATOM 5311 O O . ASN B 1 292 ? 5.125 10.68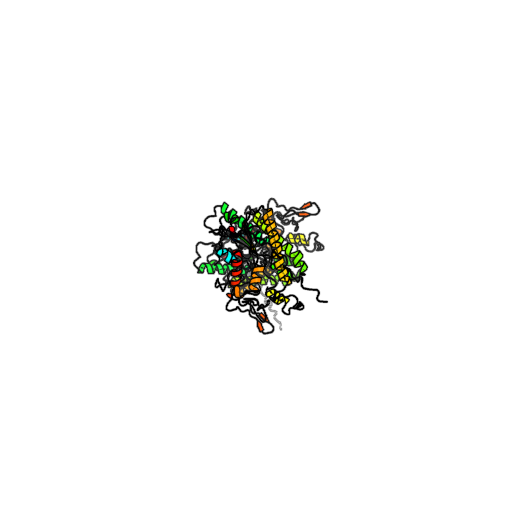8 30.031 1 94.94 292 ASN B O 1
ATOM 5315 N N . MET B 1 293 ? 4.91 12.953 30.078 1 97.44 293 MET B N 1
ATOM 5316 C CA . MET B 1 293 ? 5.145 13.148 28.656 1 97.44 293 MET B CA 1
ATOM 5317 C C . MET B 1 293 ? 5.305 14.625 28.328 1 97.44 293 MET B C 1
ATOM 5319 O O . MET B 1 293 ? 4.957 15.492 29.125 1 97.44 293 MET B O 1
ATOM 5323 N N . SER B 1 294 ? 5.918 14.93 27.203 1 97.12 294 SER B N 1
ATOM 5324 C CA . SER B 1 294 ? 5.801 16.219 26.531 1 97.12 294 SER B CA 1
ATOM 5325 C C . SER B 1 294 ? 4.762 16.156 25.406 1 97.12 294 SER B C 1
ATOM 5327 O O . SER B 1 294 ? 4.766 15.227 24.594 1 97.12 294 SER B O 1
ATOM 5329 N N . ILE B 1 295 ? 3.805 17.109 25.422 1 98.19 295 ILE B N 1
ATOM 5330 C CA . ILE B 1 295 ? 2.775 17.094 24.375 1 98.19 295 ILE B CA 1
ATOM 5331 C C . ILE B 1 295 ? 2.312 18.516 24.078 1 98.19 295 ILE B C 1
ATOM 5333 O O . ILE B 1 295 ? 2.053 19.297 25 1 98.19 295 ILE B O 1
ATOM 5337 N N . SER B 1 296 ? 2.357 18.891 22.859 1 97.81 296 SER B N 1
ATOM 5338 C CA . SER B 1 296 ? 1.895 20.188 22.375 1 97.81 296 SER B CA 1
ATOM 5339 C C . SER B 1 296 ? 1.003 20.031 21.156 1 97.81 296 SER B C 1
ATOM 5341 O O . SER B 1 296 ? 1.096 19.031 20.438 1 97.81 296 SER B O 1
ATOM 5343 N N . ILE B 1 297 ? 0.065 20.969 20.953 1 98.31 297 ILE B N 1
ATOM 5344 C CA . ILE B 1 297 ? -0.762 21.078 19.75 1 98.31 297 ILE B CA 1
ATOM 5345 C C . ILE B 1 297 ? -0.419 22.359 19 1 98.31 297 ILE B C 1
ATOM 5347 O O . ILE B 1 297 ? -0.532 23.453 19.547 1 98.31 297 ILE B O 1
ATOM 5351 N N . ALA B 1 298 ? 0.05 22.141 17.781 1 97.75 298 ALA B N 1
ATOM 5352 C CA . ALA B 1 298 ? 0.164 23.297 16.906 1 97.75 298 ALA B CA 1
ATOM 5353 C C . ALA B 1 298 ? -1.178 23.625 16.25 1 97.75 298 ALA B C 1
ATOM 5355 O O . ALA B 1 298 ? -1.822 22.75 15.672 1 97.75 298 ALA B O 1
ATOM 5356 N N . ASP B 1 299 ? -1.562 24.891 16.328 1 97.94 299 ASP B N 1
ATOM 5357 C CA . ASP B 1 299 ? -2.871 25.328 15.859 1 97.94 299 ASP B CA 1
ATOM 5358 C C . ASP B 1 299 ? -2.826 25.688 14.375 1 97.94 299 ASP B C 1
ATOM 5360 O O . ASP B 1 299 ? -2.854 26.859 14.016 1 97.94 299 ASP B O 1
ATOM 5364 N N . TYR B 1 300 ? -2.924 24.672 13.562 1 98 300 TYR B N 1
ATOM 5365 C CA . TYR B 1 300 ? -2.826 24.828 12.117 1 98 300 TYR B CA 1
ATOM 5366 C C . TYR B 1 300 ? -3.953 25.703 11.586 1 98 300 TYR B C 1
ATOM 5368 O O . TYR B 1 300 ? -3.744 26.5 10.672 1 98 300 TYR B O 1
ATOM 5376 N N . TYR B 1 301 ? -5.156 25.609 12.133 1 98.25 301 TYR B N 1
ATOM 5377 C CA . TYR B 1 301 ? -6.312 26.391 11.703 1 98.25 301 TYR B CA 1
ATOM 5378 C C . TYR B 1 301 ? -6.043 27.891 11.844 1 98.25 301 TYR B C 1
ATOM 5380 O O . TYR B 1 301 ? -6.184 28.641 10.883 1 98.25 301 TYR B O 1
ATOM 5388 N N . THR B 1 302 ? -5.629 28.266 13.008 1 97.56 302 THR B N 1
ATOM 5389 C CA . THR B 1 302 ? -5.438 29.688 13.297 1 97.56 302 THR B CA 1
ATOM 5390 C C . THR B 1 302 ? -4.277 30.25 12.484 1 97.56 302 THR B C 1
ATOM 5392 O O . THR B 1 302 ? -4.348 31.375 11.992 1 97.56 302 THR B O 1
ATOM 5395 N N . ILE B 1 303 ? -3.211 29.438 12.336 1 97.62 303 ILE B N 1
ATOM 5396 C CA . ILE B 1 303 ? -2.08 29.875 11.523 1 97.62 303 ILE B CA 1
ATOM 5397 C C . ILE B 1 303 ? -2.537 30.109 10.086 1 97.62 303 ILE B C 1
ATOM 5399 O O . ILE B 1 303 ? -2.275 31.172 9.508 1 97.62 303 ILE B O 1
ATOM 5403 N N . ASN B 1 304 ? -3.225 29.125 9.547 1 98.06 304 ASN B N 1
ATOM 5404 C CA . ASN B 1 304 ? -3.711 29.203 8.172 1 98.06 304 ASN B CA 1
ATOM 5405 C C . ASN B 1 304 ? -4.637 30.391 7.969 1 98.06 304 ASN B C 1
ATOM 5407 O O . ASN B 1 304 ? -4.477 31.156 7.016 1 98.06 304 ASN B O 1
ATOM 5411 N N . TYR B 1 305 ? -5.523 30.594 8.859 1 97 305 TYR B N 1
ATOM 5412 C CA . TYR B 1 305 ? -6.5 31.672 8.758 1 97 305 TYR B CA 1
ATOM 5413 C C . TYR B 1 305 ? -5.824 33.031 8.898 1 97 305 TYR B C 1
ATOM 5415 O O . TYR B 1 305 ? -6.172 33.969 8.195 1 97 305 TYR B O 1
ATOM 5423 N N . ASP B 1 306 ? -4.875 33.125 9.766 1 96.81 306 ASP B N 1
ATOM 5424 C CA . ASP B 1 306 ? -4.145 34.375 9.961 1 96.81 306 ASP B CA 1
ATOM 5425 C C . ASP B 1 306 ? -3.344 34.75 8.711 1 96.81 306 ASP B C 1
ATOM 5427 O O . ASP B 1 306 ? -3.281 35.906 8.328 1 96.81 306 ASP B O 1
ATOM 5431 N N . VAL B 1 307 ? -2.756 33.781 8.117 1 97.88 307 VAL B N 1
ATOM 5432 C CA . VAL B 1 307 ? -1.995 34 6.895 1 97.88 307 VAL B CA 1
ATOM 5433 C C . VAL B 1 307 ? -2.922 34.531 5.801 1 97.88 307 VAL B C 1
ATOM 5435 O O . VAL B 1 307 ? -2.566 35.469 5.074 1 97.88 307 VAL B O 1
ATOM 5438 N N . LEU B 1 308 ? -4.105 34 5.723 1 97.81 308 LEU B N 1
ATOM 5439 C CA . LEU B 1 308 ? -5.062 34.438 4.707 1 97.81 308 LEU B CA 1
ATOM 5440 C C . LEU B 1 308 ? -5.57 35.844 4.996 1 97.81 308 LEU B C 1
ATOM 5442 O O . LEU B 1 308 ? -5.836 36.594 4.07 1 97.81 308 LEU B O 1
ATOM 5446 N N . LYS B 1 309 ? -5.68 36.156 6.188 1 96.94 309 LYS B N 1
ATOM 5447 C CA . LYS B 1 309 ? -6.168 37.469 6.609 1 96.94 309 LYS B CA 1
ATOM 5448 C C . LYS B 1 309 ? -5.082 38.531 6.469 1 96.94 309 LYS B C 1
ATOM 5450 O O . LYS B 1 309 ? -5.375 39.688 6.172 1 96.94 309 LYS B O 1
ATOM 5455 N N . ASN B 1 310 ? -3.824 38.094 6.668 1 97.38 310 ASN B N 1
ATOM 5456 C CA . ASN B 1 310 ? -2.684 39.031 6.656 1 97.38 310 ASN B CA 1
ATOM 5457 C C . ASN B 1 310 ? -1.567 38.5 5.746 1 97.38 310 ASN B C 1
ATOM 5459 O O . ASN B 1 310 ? -0.427 38.344 6.188 1 97.38 310 ASN B O 1
ATOM 5463 N N . PRO B 1 311 ? -1.848 38.344 4.457 1 97.56 311 PRO B N 1
ATOM 5464 C CA . PRO B 1 311 ? -0.879 37.688 3.59 1 97.56 311 PRO B CA 1
ATOM 5465 C C . PRO B 1 311 ? 0.443 38.438 3.482 1 97.56 311 PRO B C 1
ATOM 5467 O O . PRO B 1 311 ? 1.512 37.812 3.473 1 97.56 311 PRO B O 1
ATOM 5470 N N . SER B 1 312 ? 0.462 39.75 3.424 1 97.38 312 SER B N 1
ATOM 5471 C CA . SER B 1 312 ? 1.683 40.531 3.246 1 97.38 312 SER B CA 1
ATOM 5472 C C . SER B 1 312 ? 2.623 40.375 4.434 1 97.38 312 SER B C 1
ATOM 5474 O O . SER B 1 312 ? 3.846 40.406 4.273 1 97.38 312 SER B O 1
ATOM 5476 N N . LYS B 1 313 ? 2.002 40.156 5.617 1 96.62 313 LYS B N 1
ATOM 5477 C CA . LYS B 1 313 ? 2.787 39.938 6.828 1 96.62 313 LYS B CA 1
ATOM 5478 C C . LYS B 1 313 ? 3.682 38.719 6.688 1 96.62 313 LYS B C 1
ATOM 5480 O O . LYS B 1 313 ? 4.746 38.625 7.305 1 96.62 313 LYS B O 1
ATOM 5485 N N . TYR B 1 314 ? 3.309 37.812 5.879 1 96.94 314 TYR B N 1
ATOM 5486 C CA . TYR B 1 314 ? 4.008 36.531 5.77 1 96.94 314 TYR B CA 1
ATOM 5487 C C . TYR B 1 314 ? 4.672 36.375 4.406 1 96.94 314 TYR B C 1
ATOM 5489 O O . TYR B 1 314 ? 5.184 35.312 4.07 1 96.94 314 TYR B O 1
ATOM 5497 N N . GLY B 1 315 ? 4.574 37.438 3.586 1 96.31 315 GLY B N 1
ATOM 5498 C CA . GLY B 1 315 ? 5.273 37.438 2.312 1 96.31 315 GLY B CA 1
ATOM 5499 C C . GLY B 1 315 ? 4.449 36.906 1.169 1 96.31 315 GLY B C 1
ATOM 5500 O O . GLY B 1 315 ? 4.98 36.625 0.091 1 96.31 315 GLY B O 1
ATOM 5501 N N . PHE B 1 316 ? 3.139 36.75 1.384 1 98.25 316 PHE B N 1
ATOM 5502 C CA . PHE B 1 316 ? 2.264 36.219 0.342 1 98.25 316 PHE B CA 1
ATOM 5503 C C . PHE B 1 316 ? 1.52 37.344 -0.357 1 98.25 316 PHE B C 1
ATOM 5505 O O . PHE B 1 316 ? 1.221 38.375 0.257 1 98.25 316 PHE B O 1
ATOM 5512 N N . TRP B 1 317 ? 1.235 37.188 -1.682 1 96.19 317 TRP B N 1
ATOM 5513 C CA . TRP B 1 317 ? 0.428 38.188 -2.377 1 96.19 317 TRP B CA 1
ATOM 5514 C C . TRP B 1 317 ? -0.743 37.531 -3.102 1 96.19 317 TRP B C 1
ATOM 5516 O O . TRP B 1 317 ? -1.619 38.219 -3.629 1 96.19 317 TRP B O 1
ATOM 5526 N N . ASN B 1 318 ? -0.77 36.188 -3.164 1 95.31 318 ASN B N 1
ATOM 5527 C CA . ASN B 1 318 ? -1.917 35.469 -3.717 1 95.31 318 ASN B CA 1
ATOM 5528 C C . ASN B 1 318 ? -2.447 34.406 -2.744 1 95.31 318 ASN B C 1
ATOM 5530 O O . ASN B 1 318 ? -1.78 33.406 -2.48 1 95.31 318 ASN B O 1
ATOM 5534 N N . THR B 1 319 ? -3.627 34.625 -2.281 1 95.19 319 THR B N 1
ATOM 5535 C CA . THR B 1 319 ? -4.145 33.781 -1.219 1 95.19 319 THR B CA 1
ATOM 5536 C C . THR B 1 319 ? -5.324 32.969 -1.72 1 95.19 319 THR B C 1
ATOM 5538 O O . THR B 1 319 ? -5.719 31.984 -1.078 1 95.19 319 THR B O 1
ATOM 5541 N N . MET B 1 320 ? -5.863 33.312 -2.859 1 92.38 320 MET B N 1
ATOM 5542 C CA . MET B 1 320 ? -7.113 32.656 -3.248 1 92.38 320 MET B CA 1
ATOM 5543 C C . MET B 1 320 ? -7.004 32.062 -4.641 1 92.38 320 MET B C 1
ATOM 5545 O O . MET B 1 320 ? -8 31.922 -5.348 1 92.38 320 MET B O 1
ATOM 5549 N N . GLN B 1 321 ? -5.836 31.844 -5.035 1 94.25 321 GLN B N 1
ATOM 5550 C CA . GLN B 1 321 ? -5.562 31.078 -6.246 1 94.25 321 GLN B CA 1
ATOM 5551 C C . GLN B 1 321 ? -4.465 30.031 -6.008 1 94.25 321 GLN B C 1
ATOM 5553 O O . GLN B 1 321 ? -3.51 30.297 -5.277 1 94.25 321 GLN B O 1
ATOM 5558 N N . SER B 1 322 ? -4.672 28.891 -6.609 1 96.12 322 SER B N 1
ATOM 5559 C CA . SER B 1 322 ? -3.598 27.906 -6.562 1 96.12 322 SER B CA 1
ATOM 5560 C C . SER B 1 322 ? -2.463 28.281 -7.512 1 96.12 322 SER B C 1
ATOM 5562 O O . SER B 1 322 ? -2.701 28.859 -8.578 1 96.12 322 SER B O 1
ATOM 5564 N N . CYS B 1 323 ? -1.234 28.016 -7.145 1 96.75 323 CYS B N 1
ATOM 5565 C CA . CYS B 1 323 ? -0.07 28.281 -7.98 1 96.75 323 CYS B CA 1
ATOM 5566 C C . CYS B 1 323 ? -0.036 27.344 -9.18 1 96.75 323 CYS B C 1
ATOM 5568 O O . CYS B 1 323 ? 0.382 27.734 -10.273 1 96.75 323 CYS B O 1
ATOM 5570 N N . CYS B 1 324 ? -0.429 26.125 -8.961 1 94.12 324 CYS B N 1
ATOM 5571 C CA . CYS B 1 324 ? -0.499 25.109 -10.008 1 94.12 324 CYS B CA 1
ATOM 5572 C C . CYS B 1 324 ? -1.935 24.641 -10.219 1 94.12 324 CYS B C 1
ATOM 5574 O O . CYS B 1 324 ? -2.533 24.031 -9.328 1 94.12 324 CYS B O 1
ATOM 5576 N N . GLY B 1 325 ? -2.457 24.891 -11.32 1 90.31 325 GLY B N 1
ATOM 5577 C CA . GLY B 1 325 ? -3.832 24.547 -11.641 1 90.31 325 GLY B CA 1
ATOM 5578 C C . GLY B 1 325 ? -4.273 25.016 -13.008 1 90.31 325 GLY B C 1
ATOM 5579 O O . GLY B 1 325 ? -3.439 25.344 -13.859 1 90.31 325 GLY B O 1
ATOM 5580 N N . ALA B 1 326 ? -5.547 24.828 -13.234 1 83.5 326 ALA B N 1
ATOM 5581 C CA . ALA B 1 326 ? -6.098 25.219 -14.531 1 83.5 326 ALA B CA 1
ATOM 5582 C C . ALA B 1 326 ? -7.344 26.078 -14.367 1 83.5 326 ALA B C 1
ATOM 5584 O O . ALA B 1 326 ? -8.086 25.922 -13.398 1 83.5 326 ALA B O 1
ATOM 5585 N N . GLY B 1 327 ? -7.379 27.031 -15.352 1 72.56 327 GLY B N 1
ATOM 5586 C CA . GLY B 1 327 ? -8.594 27.812 -15.492 1 72.56 327 GLY B CA 1
ATOM 5587 C C . GLY B 1 327 ? -9.586 27.203 -16.469 1 72.56 327 GLY B C 1
ATOM 5588 O O . GLY B 1 327 ? -9.422 26.062 -16.906 1 72.56 327 GLY B O 1
ATOM 5589 N N . PRO B 1 328 ? -10.734 27.797 -16.656 1 69.44 328 PRO B N 1
ATOM 5590 C CA . PRO B 1 328 ? -11.148 29.078 -16.062 1 69.44 328 PRO B CA 1
ATOM 5591 C C . PRO B 1 328 ? -11.75 28.906 -14.672 1 69.44 328 PRO B C 1
ATOM 5593 O O . PRO B 1 328 ? -12.727 28.172 -14.508 1 69.44 328 PRO B O 1
ATOM 5596 N N . SER B 1 329 ? -11.102 29.234 -13.602 1 77.31 329 SER B N 1
ATOM 5597 C CA . SER B 1 329 ? -11.578 29.234 -12.227 1 77.31 329 SER B CA 1
ATOM 5598 C C . SER B 1 329 ? -11.023 30.406 -11.445 1 77.31 329 SER B C 1
ATOM 5600 O O . SER B 1 329 ? -9.867 30.797 -11.633 1 77.31 329 SER B O 1
ATOM 5602 N N . ARG B 1 330 ? -12.016 31.016 -10.742 1 86.19 330 ARG B N 1
ATOM 5603 C CA . ARG B 1 330 ? -11.609 32.094 -9.844 1 86.19 330 ARG B CA 1
ATOM 5604 C C . ARG B 1 330 ? -10.461 31.656 -8.945 1 86.19 330 ARG B C 1
ATOM 5606 O O . ARG B 1 330 ? -9.641 32.5 -8.531 1 86.19 330 ARG B O 1
ATOM 5613 N N . TYR B 1 331 ? -10.312 30.375 -8.758 1 92.19 331 TYR B N 1
ATOM 5614 C CA . TYR B 1 331 ? -9.359 29.844 -7.785 1 92.19 331 TYR B CA 1
ATOM 5615 C C . TYR B 1 331 ? -8.188 29.172 -8.484 1 92.19 331 TYR B C 1
ATOM 5617 O O . TYR B 1 331 ? -7.277 28.641 -7.828 1 92.19 331 TYR B O 1
ATOM 5625 N N . ASN B 1 332 ? -8.188 29.172 -9.852 1 91.19 332 ASN B N 1
ATOM 5626 C CA . ASN B 1 332 ? -7.219 28.453 -10.664 1 91.19 332 ASN B CA 1
ATOM 5627 C C . ASN B 1 332 ? -7.137 26.984 -10.266 1 91.19 332 ASN B C 1
ATOM 5629 O O . ASN B 1 332 ? -6.047 26.438 -10.078 1 91.19 332 ASN B O 1
ATOM 5633 N N . TYR B 1 333 ? -8.273 26.406 -9.984 1 90.5 333 TYR B N 1
ATOM 5634 C CA . TYR B 1 333 ? -8.422 24.984 -9.656 1 90.5 333 TYR B CA 1
ATOM 5635 C C . TYR B 1 333 ? -9.57 24.375 -10.438 1 90.5 333 TYR B C 1
ATOM 5637 O O . TYR B 1 333 ? -10.695 24.875 -10.406 1 90.5 333 TYR B O 1
ATOM 5645 N N . ASN B 1 334 ? -9.227 23.328 -11.141 1 83.56 334 ASN B N 1
ATOM 5646 C CA . ASN B 1 334 ? -10.172 22.531 -11.914 1 83.56 334 ASN B CA 1
ATOM 5647 C C . ASN B 1 334 ? -9.992 21.047 -11.648 1 83.56 334 ASN B C 1
ATOM 5649 O O . ASN B 1 334 ? -8.969 20.453 -12.016 1 83.56 334 ASN B O 1
ATOM 5653 N N . PRO B 1 335 ? -11 20.406 -11.031 1 79.56 335 PRO B N 1
ATOM 5654 C CA . PRO B 1 335 ? -10.852 18.984 -10.703 1 79.56 335 PRO B CA 1
ATOM 5655 C C . PRO B 1 335 ? -10.656 18.109 -11.938 1 79.56 335 PRO B C 1
ATOM 5657 O O . PRO B 1 335 ? -10.148 17 -11.828 1 79.56 335 PRO B O 1
ATOM 5660 N N . GLY B 1 336 ? -11.078 18.578 -13.086 1 75.06 336 GLY B N 1
ATOM 5661 C CA . GLY B 1 336 ? -10.883 17.844 -14.32 1 75.06 336 GLY B CA 1
ATOM 5662 C C . GLY B 1 336 ? -9.508 18.047 -14.93 1 75.06 336 GLY B C 1
ATOM 5663 O O . GLY B 1 336 ? -9.102 17.297 -15.82 1 75.06 336 GLY B O 1
ATOM 5664 N N . ALA B 1 337 ? -8.805 19.047 -14.523 1 79.31 337 ALA B N 1
ATOM 5665 C CA . ALA B 1 337 ? -7.453 19.375 -14.977 1 79.31 337 ALA B CA 1
ATOM 5666 C C . ALA B 1 337 ? -6.555 19.75 -13.805 1 79.31 337 ALA B C 1
ATOM 5668 O O . ALA B 1 337 ? -6.176 20.922 -13.648 1 79.31 337 ALA B O 1
ATOM 5669 N N . ILE B 1 338 ? -6.117 18.781 -13.117 1 79.62 338 ILE B N 1
ATOM 5670 C CA . ILE B 1 338 ? -5.395 19 -11.867 1 79.62 338 ILE B CA 1
ATOM 5671 C C . ILE B 1 338 ? -3.926 19.297 -12.164 1 79.62 338 ILE B C 1
ATOM 5673 O O . ILE B 1 338 ? -3.451 19.047 -13.273 1 79.62 338 ILE B O 1
ATOM 5677 N N . CYS B 1 339 ? -3.287 19.906 -11.234 1 86.56 339 CYS B N 1
ATOM 5678 C CA . CYS B 1 339 ? -1.866 20.219 -11.336 1 86.56 339 CYS B CA 1
ATOM 5679 C C . CYS B 1 339 ? -1.085 19.031 -11.875 1 86.56 339 CYS B C 1
ATOM 5681 O O . CYS B 1 339 ? -1.219 17.906 -11.375 1 86.56 339 CYS B O 1
ATOM 5683 N N . ALA B 1 340 ? -0.326 19.219 -12.906 1 78.31 340 ALA B N 1
ATOM 5684 C CA . ALA B 1 340 ? 0.571 18.25 -13.523 1 78.31 340 ALA B CA 1
ATOM 5685 C C . ALA B 1 340 ? -0.216 17.125 -14.203 1 78.31 340 ALA B C 1
ATOM 5687 O O . ALA B 1 340 ? 0.355 16.109 -14.594 1 78.31 340 ALA B O 1
ATOM 5688 N N . GLY B 1 341 ? -1.47 17.266 -14.273 1 75.81 341 GLY B N 1
ATOM 5689 C CA . GLY B 1 341 ? -2.281 16.281 -14.953 1 75.81 341 GLY B CA 1
ATOM 5690 C C . GLY B 1 341 ? -2.217 16.391 -16.469 1 75.81 341 GLY B C 1
ATOM 5691 O O . GLY B 1 341 ? -1.746 17.391 -17 1 75.81 341 GLY B O 1
ATOM 5692 N N . ALA B 1 342 ? -2.611 15.289 -17.094 1 70.5 342 ALA B N 1
ATOM 5693 C CA . ALA B 1 342 ? -2.717 15.328 -18.547 1 70.5 342 ALA B CA 1
ATOM 5694 C C . ALA B 1 342 ? -3.777 16.328 -19 1 70.5 342 ALA B C 1
ATOM 5696 O O . ALA B 1 342 ? -4.812 16.484 -18.344 1 70.5 342 ALA B O 1
ATOM 5697 N N . PRO B 1 343 ? -3.393 17.047 -20.094 1 72.44 343 PRO B N 1
ATOM 5698 C CA . PRO B 1 343 ? -4.414 17.969 -20.594 1 72.44 343 PRO B CA 1
ATOM 5699 C C . PRO B 1 343 ? -5.73 17.266 -20.922 1 72.44 343 PRO B C 1
ATOM 5701 O O . PRO B 1 343 ? -5.73 16.094 -21.328 1 72.44 343 PRO B O 1
ATOM 5704 N N . GLN B 1 344 ? -6.688 17.859 -20.547 1 69.06 344 GLN B N 1
ATOM 5705 C CA . GLN B 1 344 ? -8.016 17.344 -20.828 1 69.06 344 GLN B CA 1
ATOM 5706 C C . GLN B 1 344 ? -8.688 18.125 -21.953 1 69.06 344 GLN B C 1
ATOM 5708 O O . GLN B 1 344 ? -8.336 19.281 -22.188 1 69.06 344 GLN B O 1
ATOM 5713 N N . TRP B 1 345 ? -9.43 17.312 -22.703 1 69.56 345 TRP B N 1
ATOM 5714 C CA . TRP B 1 345 ? -10.219 17.938 -23.75 1 69.56 345 TRP B CA 1
ATOM 5715 C C . TRP B 1 345 ? -11.625 18.266 -23.25 1 69.56 345 TRP B C 1
ATOM 5717 O O . TRP B 1 345 ? -12.312 17.391 -22.719 1 69.56 345 TRP B O 1
ATOM 5727 N N . ASP B 1 346 ? -11.906 19.469 -23.172 1 63.75 346 ASP B N 1
ATOM 5728 C CA . ASP B 1 346 ? -13.25 19.891 -22.797 1 63.75 346 ASP B CA 1
ATOM 5729 C C . ASP B 1 346 ? -13.859 20.797 -23.844 1 63.75 346 ASP B C 1
ATOM 5731 O O . ASP B 1 346 ? -13.414 21.938 -24.031 1 63.75 346 ASP B O 1
ATOM 5735 N N . ARG B 1 347 ? -14.977 20.359 -24.438 1 61.41 347 ARG B N 1
ATOM 5736 C CA . ARG B 1 347 ? -15.789 21.094 -25.406 1 61.41 347 ARG B CA 1
ATOM 5737 C C . ARG B 1 347 ? -14.914 21.703 -26.5 1 61.41 347 ARG B C 1
ATOM 5739 O O . ARG B 1 347 ? -15.039 22.891 -26.812 1 61.41 347 ARG B O 1
ATOM 5746 N N . GLY B 1 348 ? -13.93 21.016 -26.844 1 68.12 348 GLY B N 1
ATOM 5747 C CA . GLY B 1 348 ? -13.125 21.453 -27.984 1 68.12 348 GLY B CA 1
ATOM 5748 C C . GLY B 1 348 ? -11.891 22.234 -27.562 1 68.12 348 GLY B C 1
ATOM 5749 O O . GLY B 1 348 ? -11.102 22.641 -28.422 1 68.12 348 GLY B O 1
ATOM 5750 N N . GLN B 1 349 ? -11.836 22.562 -26.359 1 69.44 349 GLN B N 1
ATOM 5751 C CA . GLN B 1 349 ? -10.656 23.281 -25.875 1 69.44 349 GLN B CA 1
ATOM 5752 C C . GLN B 1 349 ? -9.789 22.391 -25 1 69.44 349 GLN B C 1
ATOM 5754 O O . GLN B 1 349 ? -10.297 21.547 -24.25 1 69.44 349 GLN B O 1
ATOM 5759 N N . VAL B 1 350 ? -8.492 22.484 -25.203 1 76 350 VAL B N 1
ATOM 5760 C CA . VAL B 1 350 ? -7.543 21.781 -24.344 1 76 350 VAL B CA 1
ATOM 5761 C C . VAL B 1 350 ? -7.363 22.562 -23.047 1 76 350 VAL B C 1
ATOM 5763 O O . VAL B 1 350 ? -7.031 23.75 -23.062 1 76 350 VAL B O 1
ATOM 5766 N N . ILE B 1 351 ? -7.801 21.984 -22.031 1 74.38 351 ILE B N 1
ATOM 5767 C CA . ILE B 1 351 ? -7.559 22.547 -20.703 1 74.38 351 ILE B CA 1
ATOM 5768 C C . ILE B 1 351 ? -6.328 21.906 -20.078 1 74.38 351 ILE B C 1
ATOM 5770 O O . ILE B 1 351 ? -6.293 20.688 -19.891 1 74.38 351 ILE B O 1
ATOM 5774 N N . ALA B 1 352 ? -5.305 22.688 -19.938 1 79.44 352 ALA B N 1
ATOM 5775 C CA . ALA B 1 352 ? -4.059 22.188 -19.375 1 79.44 352 ALA B CA 1
ATOM 5776 C C . ALA B 1 352 ? -3.682 22.953 -18.109 1 79.44 352 ALA B C 1
ATOM 5778 O O . ALA B 1 352 ? -3.961 24.156 -18 1 79.44 352 ALA B O 1
ATOM 5779 N N . SER B 1 353 ? -3.182 22.25 -17.156 1 81.5 353 SER B N 1
ATOM 5780 C CA . SER B 1 353 ? -2.697 22.906 -15.953 1 81.5 353 SER B CA 1
ATOM 5781 C C . SER B 1 353 ? -1.394 23.656 -16.219 1 81.5 353 SER B C 1
ATOM 5783 O O . SER B 1 353 ? -0.663 23.328 -17.156 1 81.5 353 SER B O 1
ATOM 5785 N N . SER B 1 354 ? -1.309 24.797 -15.5 1 85.44 354 SER B N 1
ATOM 5786 C CA . SER B 1 354 ? -0.064 25.547 -15.531 1 85.44 354 SER B CA 1
ATOM 5787 C C . SER B 1 354 ? 0.405 25.891 -14.117 1 85.44 354 SER B C 1
ATOM 5789 O O . SER B 1 354 ? -0.372 25.828 -13.164 1 85.44 354 SER B O 1
ATOM 5791 N N . THR B 1 355 ? 1.716 26.219 -14.008 1 91.75 355 THR B N 1
ATOM 5792 C CA . THR B 1 355 ? 2.297 26.609 -12.727 1 91.75 355 THR B CA 1
ATOM 5793 C C . THR B 1 355 ? 2.65 28.094 -12.719 1 91.75 355 THR B C 1
ATOM 5795 O O . THR B 1 355 ? 3.068 28.641 -13.742 1 91.75 355 THR B O 1
ATOM 5798 N N . CYS B 1 356 ? 2.418 28.75 -11.672 1 93.94 356 CYS B N 1
ATOM 5799 C CA . CYS B 1 356 ? 2.818 30.141 -11.523 1 93.94 356 CYS B CA 1
ATOM 5800 C C . CYS B 1 356 ? 4.332 30.281 -11.594 1 93.94 356 CYS B C 1
ATOM 5802 O O . CYS B 1 356 ? 5.059 29.297 -11.461 1 93.94 356 CYS B O 1
ATOM 5804 N N . ASP B 1 357 ? 4.758 31.453 -11.695 1 93.06 357 ASP B N 1
ATOM 5805 C CA . ASP B 1 357 ? 6.188 31.719 -11.828 1 93.06 357 ASP B CA 1
ATOM 5806 C C . ASP B 1 357 ? 6.867 31.734 -10.461 1 93.06 357 ASP B C 1
ATOM 5808 O O . ASP B 1 357 ? 8.055 31.406 -10.352 1 93.06 357 ASP B O 1
ATOM 5812 N N . SER B 1 358 ? 6.117 32.156 -9.414 1 95.94 358 SER B N 1
ATOM 5813 C CA . SER B 1 358 ? 6.707 32.344 -8.086 1 95.94 358 SER B CA 1
ATOM 5814 C C . SER B 1 358 ? 5.859 31.688 -7.008 1 95.94 358 SER B C 1
ATOM 5816 O O . SER B 1 358 ? 5.109 32.344 -6.297 1 95.94 358 SER B O 1
ATOM 5818 N N . PRO B 1 359 ? 6.16 30.359 -6.773 1 97.62 359 PRO B N 1
ATOM 5819 C CA . PRO B 1 359 ? 5.348 29.656 -5.781 1 97.62 359 PRO B CA 1
ATOM 5820 C C . PRO B 1 359 ? 5.434 30.281 -4.391 1 97.62 359 PRO B C 1
ATOM 5822 O O . PRO B 1 359 ? 4.488 30.172 -3.605 1 97.62 359 PRO B O 1
ATOM 5825 N N . SER B 1 360 ? 6.48 31.016 -4.047 1 97.56 360 SER B N 1
ATOM 5826 C CA . SER B 1 360 ? 6.695 31.578 -2.719 1 97.56 360 SER B CA 1
ATOM 5827 C C . SER B 1 360 ? 5.691 32.688 -2.422 1 97.56 360 SER B C 1
ATOM 5829 O O . SER B 1 360 ? 5.52 33.094 -1.267 1 97.56 360 SER B O 1
ATOM 5831 N N . GLY B 1 361 ? 5.055 33.219 -3.416 1 98 361 GLY B N 1
ATOM 5832 C CA . GLY B 1 361 ? 4.066 34.25 -3.227 1 98 361 GLY B CA 1
ATOM 5833 C C . GLY B 1 361 ? 2.658 33.75 -3.045 1 98 361 GLY B C 1
ATOM 5834 O O . GLY B 1 361 ? 1.729 34.5 -2.789 1 98 361 GLY B O 1
ATOM 5835 N N . TYR B 1 362 ? 2.449 32.469 -3.203 1 98.19 362 TYR B N 1
ATOM 5836 C CA . TYR B 1 362 ? 1.149 31.812 -3.098 1 98.19 362 TYR B CA 1
ATOM 5837 C C . TYR B 1 362 ? 1.041 31.016 -1.799 1 98.19 362 TYR B C 1
ATOM 5839 O O . TYR B 1 362 ? 2.008 30.391 -1.366 1 98.19 362 TYR B O 1
ATOM 5847 N N . VAL B 1 363 ? -0.154 31.031 -1.208 1 98.5 363 VAL B N 1
ATOM 5848 C CA . VAL B 1 363 ? -0.414 30.188 -0.044 1 98.5 363 VAL B CA 1
ATOM 5849 C C . VAL B 1 363 ? -0.701 28.75 -0.493 1 98.5 363 VAL B C 1
ATOM 5851 O O . VAL B 1 363 ? -0.216 27.797 0.115 1 98.5 363 VAL B O 1
ATOM 5854 N N . ASN B 1 364 ? -1.468 28.656 -1.588 1 98.06 364 ASN B N 1
ATOM 5855 C CA . ASN B 1 364 ? -1.963 27.375 -2.062 1 98.06 364 ASN B CA 1
ATOM 5856 C C . ASN B 1 364 ? -1.18 26.891 -3.279 1 98.06 364 ASN B C 1
ATOM 5858 O O . ASN B 1 364 ? -0.841 27.672 -4.164 1 98.06 364 ASN B O 1
ATOM 5862 N N . TRP B 1 365 ? -0.879 25.578 -3.303 1 97.06 365 TRP B N 1
ATOM 5863 C CA . TRP B 1 365 ? -0.065 25.016 -4.375 1 97.06 365 TRP B CA 1
ATOM 5864 C C . TRP B 1 365 ? -0.942 24.453 -5.492 1 97.06 365 TRP B C 1
ATOM 5866 O O . TRP B 1 365 ? -0.85 24.891 -6.641 1 97.06 365 TRP B O 1
ATOM 5876 N N . ASP B 1 366 ? -1.893 23.578 -5.137 1 94.81 366 ASP B N 1
ATOM 5877 C CA . ASP B 1 366 ? -2.564 22.844 -6.203 1 94.81 366 ASP B CA 1
ATOM 5878 C C . ASP B 1 366 ? -4.074 22.797 -5.973 1 94.81 366 ASP B C 1
ATOM 5880 O O . ASP B 1 366 ? -4.762 21.922 -6.496 1 94.81 366 ASP B O 1
ATOM 5884 N N . GLY B 1 367 ? -4.586 23.688 -5.148 1 93.56 367 GLY B N 1
ATOM 5885 C CA . GLY B 1 367 ? -6.008 23.75 -4.844 1 93.56 367 GLY B CA 1
ATOM 5886 C C . GLY B 1 367 ? -6.371 23.047 -3.555 1 93.56 367 GLY B C 1
ATOM 5887 O O . GLY B 1 367 ? -7.398 23.344 -2.943 1 93.56 367 GLY B O 1
ATOM 5888 N N . ILE B 1 368 ? -5.465 22.109 -3.127 1 93.88 368 ILE B N 1
ATOM 5889 C CA . ILE B 1 368 ? -5.711 21.312 -1.932 1 93.88 368 ILE B CA 1
ATOM 5890 C C . ILE B 1 368 ? -4.551 21.484 -0.951 1 93.88 368 ILE B C 1
ATOM 5892 O O . ILE B 1 368 ? -4.766 21.656 0.252 1 93.88 368 ILE B O 1
ATOM 5896 N N . HIS B 1 369 ? -3.338 21.5 -1.468 1 96.69 369 HIS B N 1
ATOM 5897 C CA . HIS B 1 369 ? -2.133 21.5 -0.649 1 96.69 369 HIS B CA 1
ATOM 5898 C C . HIS B 1 369 ? -1.474 22.875 -0.637 1 96.69 369 HIS B C 1
ATOM 5900 O O . HIS B 1 369 ? -1.914 23.781 -1.344 1 96.69 369 HIS B O 1
ATOM 5906 N N . PHE B 1 370 ? -0.461 23.016 0.197 1 98.31 370 PHE B N 1
ATOM 5907 C CA . PHE B 1 370 ? 0.175 24.312 0.419 1 98.31 370 PHE B CA 1
ATOM 5908 C C . PHE B 1 370 ? 1.535 24.375 -0.267 1 98.31 370 PHE B C 1
ATOM 5910 O O . PHE B 1 370 ? 2.133 23.328 -0.563 1 98.31 370 PHE B O 1
ATOM 5917 N N . THR B 1 371 ? 1.941 25.578 -0.571 1 98.44 371 THR B N 1
ATOM 5918 C CA . THR B 1 371 ? 3.281 25.797 -1.101 1 98.44 371 THR B CA 1
ATOM 5919 C C . THR B 1 371 ? 4.336 25.547 -0.026 1 98.44 371 THR B C 1
ATOM 5921 O O . THR B 1 371 ? 4.027 25.547 1.167 1 98.44 371 THR B O 1
ATOM 5924 N N . GLU B 1 372 ? 5.578 25.328 -0.447 1 98.31 372 GLU B N 1
ATOM 5925 C CA . GLU B 1 372 ? 6.699 25.234 0.484 1 98.31 372 GLU B CA 1
ATOM 5926 C C . GLU B 1 372 ? 6.742 26.438 1.414 1 98.31 372 GLU B C 1
ATOM 5928 O O . GLU B 1 372 ? 7.02 26.312 2.607 1 98.31 372 GLU B O 1
ATOM 5933 N N . ALA B 1 373 ? 6.484 27.625 0.877 1 98.56 373 ALA B N 1
ATOM 5934 C CA . ALA B 1 373 ? 6.52 28.859 1.663 1 98.56 373 ALA B CA 1
ATOM 5935 C C . ALA B 1 373 ? 5.504 28.797 2.803 1 98.56 373 ALA B C 1
ATOM 5937 O O . ALA B 1 373 ? 5.828 29.156 3.941 1 98.56 373 ALA B O 1
ATOM 5938 N N . MET B 1 374 ? 4.301 28.422 2.482 1 98.69 374 MET B N 1
ATOM 5939 C CA . MET B 1 374 ? 3.27 28.312 3.51 1 98.69 374 MET B CA 1
ATOM 5940 C C . MET B 1 374 ? 3.631 27.234 4.535 1 98.69 374 MET B C 1
ATOM 5942 O O . MET B 1 374 ? 3.422 27.422 5.734 1 98.69 374 MET B O 1
ATOM 5946 N N . ASN B 1 375 ? 4.172 26.094 4.059 1 98.38 375 ASN B N 1
ATOM 5947 C CA . ASN B 1 375 ? 4.613 25.047 4.969 1 98.38 375 ASN B CA 1
ATOM 5948 C C . ASN B 1 375 ? 5.68 25.547 5.938 1 98.38 375 ASN B C 1
ATOM 5950 O O . ASN B 1 375 ? 5.699 25.156 7.105 1 98.38 375 ASN B O 1
ATOM 5954 N N . HIS B 1 376 ? 6.555 26.375 5.449 1 98.12 376 HIS B N 1
ATOM 5955 C CA . HIS B 1 376 ? 7.586 26.984 6.285 1 98.12 376 HIS B CA 1
ATOM 5956 C C . HIS B 1 376 ? 6.977 27.891 7.348 1 98.12 376 HIS B C 1
ATOM 5958 O O . HIS B 1 376 ? 7.391 27.859 8.508 1 98.12 376 HIS B O 1
ATOM 5964 N N . VAL B 1 377 ? 6.016 28.688 6.965 1 97.56 377 VAL B N 1
ATOM 5965 C CA . VAL B 1 377 ? 5.344 29.578 7.895 1 97.56 377 VAL B CA 1
ATOM 5966 C C . VAL B 1 377 ? 4.684 28.766 9.008 1 97.56 377 VAL B C 1
ATOM 5968 O O . VAL B 1 377 ? 4.77 29.141 10.188 1 97.56 377 VAL B O 1
ATOM 5971 N N . VAL B 1 378 ? 4.062 27.688 8.625 1 97.12 378 VAL B N 1
ATOM 5972 C CA . VAL B 1 378 ? 3.371 26.844 9.602 1 97.12 378 VAL B CA 1
ATOM 5973 C C . VAL B 1 378 ? 4.379 26.281 10.602 1 97.12 378 VAL B C 1
ATOM 5975 O O . VAL B 1 378 ? 4.148 26.297 11.812 1 97.12 378 VAL B O 1
ATOM 5978 N N . ALA B 1 379 ? 5.492 25.75 10.062 1 96.75 379 ALA B N 1
ATOM 5979 C CA . ALA B 1 379 ? 6.516 25.188 10.938 1 96.75 379 ALA B CA 1
ATOM 5980 C C . ALA B 1 379 ? 7.07 26.25 11.883 1 96.75 379 ALA B C 1
ATOM 5982 O O . ALA B 1 379 ? 7.164 26.016 13.094 1 96.75 379 ALA B O 1
ATOM 5983 N N . ARG B 1 380 ? 7.344 27.406 11.391 1 95 380 ARG B N 1
ATOM 5984 C CA . ARG B 1 380 ? 7.93 28.484 12.18 1 95 380 ARG B CA 1
ATOM 5985 C C . ARG B 1 380 ? 6.949 28.969 13.242 1 95 380 ARG B C 1
ATOM 5987 O O . ARG B 1 380 ? 7.32 29.141 14.406 1 95 380 ARG B O 1
ATOM 5994 N N . ALA B 1 381 ? 5.773 29.219 12.773 1 93 381 ALA B N 1
ATOM 5995 C CA . ALA B 1 381 ? 4.762 29.703 13.711 1 93 381 ALA B CA 1
ATOM 5996 C C . ALA B 1 381 ? 4.5 28.688 14.812 1 93 381 ALA B C 1
ATOM 5998 O O . ALA B 1 381 ? 4.301 29.047 15.977 1 93 381 ALA B O 1
ATOM 5999 N N . SER B 1 382 ? 4.516 27.391 14.469 1 92.25 382 SER B N 1
ATOM 6000 C CA . SER B 1 382 ? 4.277 26.328 15.43 1 92.25 382 SER B CA 1
ATOM 6001 C C . SER B 1 382 ? 5.414 26.234 16.438 1 92.25 382 SER B C 1
ATOM 6003 O O . SER B 1 382 ? 5.176 26.188 17.656 1 92.25 382 SER B O 1
ATOM 6005 N N . LEU B 1 383 ? 6.629 26.344 15.969 1 92.69 383 LEU B N 1
ATOM 6006 C CA . LEU B 1 383 ? 7.777 25.969 16.797 1 92.69 383 LEU B CA 1
ATOM 6007 C C . LEU B 1 383 ? 8.336 27.188 17.516 1 92.69 383 LEU B C 1
ATOM 6009 O O . LEU B 1 383 ? 9.18 27.047 18.422 1 92.69 383 LEU B O 1
ATOM 6013 N N . SER B 1 384 ? 7.785 28.375 17.219 1 89.94 384 SER B N 1
ATOM 6014 C CA . SER B 1 384 ? 8.164 29.578 17.938 1 89.94 384 SER B CA 1
ATOM 6015 C C . SER B 1 384 ? 7.402 29.688 19.266 1 89.94 384 SER B C 1
ATOM 6017 O O . SER B 1 384 ? 7.777 30.469 20.141 1 89.94 384 SER B O 1
ATOM 6019 N N . GLY B 1 385 ? 6.328 29.016 19.359 1 88.44 385 GLY B N 1
ATOM 6020 C CA . GLY B 1 385 ? 5.523 29.047 20.562 1 88.44 385 GLY B CA 1
ATOM 6021 C C . GLY B 1 385 ? 4.254 29.859 20.422 1 88.44 385 GLY B C 1
ATOM 6022 O O . GLY B 1 385 ? 3.348 29.766 21.25 1 88.44 385 GLY B O 1
ATOM 6023 N N . GLN B 1 386 ? 4.043 30.641 19.438 1 86.88 386 GLN B N 1
ATOM 6024 C CA . GLN B 1 386 ? 2.916 31.562 19.266 1 86.88 386 GLN B CA 1
ATOM 6025 C C . GLN B 1 386 ? 1.61 30.797 19.078 1 86.88 386 GLN B C 1
ATOM 6027 O O . GLN B 1 386 ? 0.562 31.203 19.578 1 86.88 386 GLN B O 1
ATOM 6032 N N . TYR B 1 387 ? 1.547 29.75 18.438 1 93.19 387 TYR B N 1
ATOM 6033 C CA . TYR B 1 387 ? 0.342 29 18.109 1 93.19 387 TYR B CA 1
ATOM 6034 C C . TYR B 1 387 ? 0.435 27.562 18.641 1 93.19 387 TYR B C 1
ATOM 6036 O O . TYR B 1 387 ? -0.055 26.641 18 1 93.19 387 TYR B O 1
ATOM 6044 N N . LEU B 1 388 ? 1.104 27.484 19.734 1 94.12 388 LEU B N 1
ATOM 6045 C CA . LEU B 1 388 ? 1.29 26.172 20.344 1 94.12 388 LEU B CA 1
ATOM 6046 C C . LEU B 1 388 ? 0.529 26.078 21.672 1 94.12 388 LEU B C 1
ATOM 6048 O O . LEU B 1 388 ? 0.693 26.922 22.547 1 94.12 388 LEU B O 1
ATOM 6052 N N . HIS B 1 389 ? -0.34 25.109 21.766 1 94.88 389 HIS B N 1
ATOM 6053 C CA . HIS B 1 389 ? -1.083 24.844 22.984 1 94.88 389 HIS B CA 1
ATOM 6054 C C . HIS B 1 389 ? -0.526 23.625 23.719 1 94.88 389 HIS B C 1
ATOM 6056 O O . HIS B 1 389 ? -0.145 22.641 23.078 1 94.88 389 HIS B O 1
ATOM 6062 N N . HIS B 1 390 ? -0.454 23.656 25.031 1 94.75 390 HIS B N 1
ATOM 6063 C CA . HIS B 1 390 ? -0.03 22.531 25.875 1 94.75 390 HIS B CA 1
ATOM 6064 C C . HIS B 1 390 ? -0.697 22.609 27.234 1 94.75 390 HIS B C 1
ATOM 6066 O O . HIS B 1 390 ? -1.042 23.688 27.719 1 94.75 390 HIS B O 1
ATOM 6072 N N . PRO B 1 391 ? -0.871 21.438 27.812 1 95.12 391 PRO B N 1
ATOM 6073 C CA . PRO B 1 391 ? -1.571 21.406 29.094 1 95.12 391 PRO B CA 1
ATOM 6074 C C . PRO B 1 391 ? -0.88 22.234 30.172 1 95.12 391 PRO B C 1
ATOM 6076 O O . PRO B 1 391 ? -1.548 22.891 30.969 1 95.12 391 PRO B O 1
ATOM 6079 N N . THR B 1 392 ? 0.427 22.125 30.25 1 94.44 392 THR B N 1
ATOM 6080 C CA . THR B 1 392 ? 1.259 22.906 31.156 1 94.44 392 THR B CA 1
ATOM 6081 C C . THR B 1 392 ? 2.502 23.422 30.438 1 94.44 392 THR B C 1
ATOM 6083 O O . THR B 1 392 ? 2.865 22.906 29.375 1 94.44 392 THR B O 1
ATOM 6086 N N . ASP B 1 393 ? 3.07 24.375 31.016 1 90.94 393 ASP B N 1
ATOM 6087 C CA . ASP B 1 393 ? 4.301 24.906 30.422 1 90.94 393 ASP B CA 1
ATOM 6088 C C . ASP B 1 393 ? 5.367 23.812 30.328 1 90.94 393 ASP B C 1
ATOM 6090 O O . ASP B 1 393 ? 6.121 23.766 29.359 1 90.94 393 ASP B O 1
ATOM 6094 N N . GLN B 1 394 ? 5.348 22.953 31.281 1 89.62 394 GLN B N 1
ATOM 6095 C CA . GLN B 1 394 ? 6.367 21.906 31.344 1 89.62 394 GLN B CA 1
ATOM 6096 C C . GLN B 1 394 ? 6.117 20.828 30.312 1 89.62 394 GLN B C 1
ATOM 6098 O O . GLN B 1 394 ? 7.035 20.078 29.938 1 89.62 394 GLN B O 1
ATOM 6103 N N . SER B 1 395 ? 4.922 20.703 29.812 1 92.94 395 SER B N 1
ATOM 6104 C CA . SER B 1 395 ? 4.582 19.656 28.859 1 92.94 395 SER B CA 1
ATOM 6105 C C . SER B 1 395 ? 4.93 20.078 27.438 1 92.94 395 SER B C 1
ATOM 6107 O O . SER B 1 395 ? 4.867 19.266 26.5 1 92.94 395 SER B O 1
ATOM 6109 N N . SER B 1 396 ? 5.34 21.344 27.297 1 93.56 396 SER B N 1
ATOM 6110 C CA . SER B 1 396 ? 5.637 21.859 25.969 1 93.56 396 SER B CA 1
ATOM 6111 C C . SER B 1 396 ? 6.824 21.141 25.344 1 93.56 396 SER B C 1
ATOM 6113 O O . SER B 1 396 ? 7.844 20.922 26 1 93.56 396 SER B O 1
ATOM 6115 N N . VAL B 1 397 ? 6.715 20.812 24.031 1 94.69 397 VAL B N 1
ATOM 6116 C CA . VAL B 1 397 ? 7.82 20.188 23.312 1 94.69 397 VAL B CA 1
ATOM 6117 C C . VAL B 1 397 ? 9 21.156 23.234 1 94.69 397 VAL B C 1
ATOM 6119 O O . VAL B 1 397 ? 10.141 20.75 23.031 1 94.69 397 VAL B O 1
ATOM 6122 N N . LEU B 1 398 ? 8.711 22.484 23.438 1 91.44 398 LEU B N 1
ATOM 6123 C CA . LEU B 1 398 ? 9.75 23.5 23.375 1 91.44 398 LEU B CA 1
ATOM 6124 C C . LEU B 1 398 ? 10.688 23.391 24.578 1 91.44 398 LEU B C 1
ATOM 6126 O O . LEU B 1 398 ? 11.805 23.922 24.547 1 91.44 398 LEU B O 1
ATOM 6130 N N . LYS B 1 399 ? 10.25 22.766 25.609 1 91 399 LYS B N 1
ATOM 6131 C CA . LYS B 1 399 ? 11.102 22.578 26.781 1 91 399 LYS B CA 1
ATOM 6132 C C . LYS B 1 399 ? 12.133 21.484 26.531 1 91 399 LYS B C 1
ATOM 6134 O O . LYS B 1 399 ? 13.156 21.422 27.219 1 91 399 LYS B O 1
ATOM 6139 N N . ARG B 1 400 ? 11.922 20.703 25.5 1 91.75 400 ARG B N 1
ATOM 6140 C CA . ARG B 1 400 ? 12.789 19.562 25.25 1 91.75 400 ARG B CA 1
ATOM 6141 C C . ARG B 1 400 ? 13.672 19.797 24.031 1 91.75 400 ARG B C 1
ATOM 6143 O O . ARG B 1 400 ? 14.625 19.062 23.781 1 91.75 400 ARG B O 1
ATOM 6150 N N . CYS B 1 401 ? 13.344 20.797 23.297 1 93.12 401 CYS B N 1
ATOM 6151 C CA . CYS B 1 401 ? 14.078 21.031 22.062 1 93.12 401 CYS B CA 1
ATOM 6152 C C . CYS B 1 401 ? 14.117 22.516 21.719 1 93.12 401 CYS B C 1
ATOM 6154 O O . CYS B 1 401 ? 13.07 23.172 21.641 1 93.12 401 CYS B O 1
ATOM 6156 N N . ASN B 1 402 ? 15.297 22.984 21.516 1 89.62 402 ASN B N 1
ATOM 6157 C CA . ASN B 1 402 ? 15.469 24.297 20.875 1 89.62 402 ASN B CA 1
ATOM 6158 C C . ASN B 1 402 ? 15.469 24.188 19.359 1 89.62 402 ASN B C 1
ATOM 6160 O O . ASN B 1 402 ? 16.516 23.953 18.75 1 89.62 402 ASN B O 1
ATOM 6164 N N . PHE B 1 403 ? 14.312 24.328 18.812 1 90.44 403 PHE B N 1
ATOM 6165 C CA . PHE B 1 403 ? 14.164 24.234 17.375 1 90.44 403 PHE B CA 1
ATOM 6166 C C . PHE B 1 403 ? 14.844 25.406 16.672 1 90.44 403 PHE B C 1
ATOM 6168 O O . PHE B 1 403 ? 14.578 26.562 16.984 1 90.44 403 PHE B O 1
ATOM 6175 N N . ILE B 1 404 ? 15.664 25.094 15.734 1 84.44 404 ILE B N 1
ATOM 6176 C CA . ILE B 1 404 ? 16.359 26.125 14.977 1 84.44 404 ILE B CA 1
ATOM 6177 C C . ILE B 1 404 ? 15.508 26.547 13.781 1 84.44 404 ILE B C 1
ATOM 6179 O O . ILE B 1 404 ? 15.367 25.797 12.812 1 84.44 404 ILE B O 1
ATOM 6183 N N . LEU B 1 405 ? 14.961 27.703 13.945 1 82.62 405 LEU B N 1
ATOM 6184 C CA . LEU B 1 405 ? 14 28.172 12.953 1 82.62 405 LEU B CA 1
ATOM 6185 C C . LEU B 1 405 ? 14.68 29 11.875 1 82.62 405 LEU B C 1
ATOM 6187 O O . LEU B 1 405 ? 15.406 29.953 12.188 1 82.62 405 LEU B O 1
ATOM 6191 N N . GLY B 1 406 ? 15.188 28.422 10.805 1 70.31 406 GLY B N 1
ATOM 6192 C CA . GLY B 1 406 ? 15.805 29.156 9.711 1 70.31 406 GLY B CA 1
ATOM 6193 C C . GLY B 1 406 ? 14.82 30.047 8.961 1 70.31 406 GLY B C 1
ATOM 6194 O O . GLY B 1 406 ? 13.609 29.859 9.062 1 70.31 406 GLY B O 1
#

Solvent-accessible surface area (backbone atoms only — not comparable to full-atom values): 42051 Å² total; per-residue (Å²): 137,83,81,77,69,93,70,88,85,82,78,78,73,78,74,78,75,79,76,78,77,74,76,73,74,74,73,71,74,68,75,72,68,78,74,58,32,96,50,49,64,47,64,25,38,36,36,38,21,11,42,73,53,13,47,23,24,38,37,58,77,34,65,90,73,41,78,10,74,40,65,62,20,6,44,75,69,67,67,37,48,56,36,20,55,16,32,21,54,43,30,56,41,49,49,27,48,19,57,74,42,72,70,54,36,18,59,43,46,21,88,85,47,56,33,50,46,28,34,23,44,8,14,50,64,10,17,32,49,88,46,92,89,29,83,47,10,44,66,48,30,50,49,48,49,53,51,49,52,51,50,47,52,52,38,46,70,69,67,71,42,84,89,54,48,55,41,65,76,66,36,56,50,34,19,40,36,35,41,38,54,36,54,47,47,51,54,52,37,57,76,68,63,50,58,65,66,52,44,55,71,47,45,40,57,51,36,48,48,40,50,48,52,51,50,52,50,43,42,74,71,45,39,32,30,35,42,34,34,44,32,48,40,51,16,62,28,43,52,53,41,44,58,50,66,45,75,38,94,66,42,76,53,61,80,84,46,44,44,99,85,67,19,34,44,69,48,31,49,41,25,51,50,43,38,54,51,45,50,53,49,51,40,51,54,38,60,76,54,75,55,76,44,29,37,27,35,26,44,35,27,60,53,48,45,48,41,65,75,40,30,66,84,75,57,27,83,34,73,65,32,22,30,19,14,11,67,96,36,92,28,22,43,30,93,80,17,37,51,70,40,67,65,29,82,52,96,89,38,77,37,52,38,47,68,55,92,56,55,60,30,17,42,26,22,49,19,80,37,39,10,29,48,39,21,48,51,50,35,45,43,34,71,70,50,81,39,46,46,48,79,41,80,81,19,24,50,51,54,47,24,38,61,48,78,125,136,90,80,78,75,82,69,84,78,81,78,80,78,76,74,80,75,76,76,74,77,73,75,73,74,75,73,73,74,71,76,72,68,78,74,58,32,95,48,49,66,48,64,25,37,36,36,38,21,12,41,73,54,12,48,22,24,38,36,57,75,34,63,91,75,39,75,10,74,40,64,62,18,6,44,74,70,67,67,37,49,55,35,19,54,17,33,21,52,43,30,55,40,50,50,27,47,18,57,74,41,72,70,55,34,19,59,44,44,23,87,84,47,55,34,51,45,28,33,21,44,8,14,48,65,11,17,33,50,88,46,93,86,29,82,47,10,46,65,49,29,50,49,48,50,53,52,49,51,50,51,47,52,51,39,46,71,69,67,74,40,83,92,56,48,55,42,64,76,66,36,57,50,36,20,39,37,35,40,39,53,36,53,47,49,50,52,51,36,56,75,68,63,49,58,66,65,51,44,56,73,48,46,39,58,51,36,48,49,40,51,49,52,51,50,52,51,41,42,75,71,44,39,34,31,34,42,33,34,44,32,49,40,52,15,62,28,43,52,54,42,41,56,50,67,47,74,37,93,65,42,77,54,59,80,88,46,44,44,98,86,69,19,33,42,69,46,30,49,42,24,51,48,43,39,53,51,43,51,54,49,50,39,50,54,39,61,75,54,75,54,78,44,28,36,27,34,27,44,34,28,61,53,48,47,47,42,64,75,40,30,68,85,75,57,26,82,36,70,64,34,22,30,19,14,10,68,97,36,91,30,21,43,30,93,79,16,37,53,69,41,69,65,29,81,52,96,88,37,78,37,51,38,47,67,56,93,56,55,61,30,18,40,26,22,50,19,79,38,40,11,29,49,40,22,47,50,51,36,44,43,32,71,69,51,82,39,44,46,49,79,42,80,80,19,25,51,50,56,48,24,39,62,50,76,127

Organism: NCBI:txid1480154

pLDDT: mean 84.61, std 20.91, range [16.53, 98.88]

Secondary structure (DSSP, 8-state):
-------------------------------------SSB----EEEEESTTT-SSHHHHH-TTT-TTSSTTTTTTTTSS--SSSSSS--HHHHHHHHTTPPPPPBTT--TT---TTEEE---TT--SS--SS-S--HHHHHHHHHHHHHHHHHHHHTT--TTSSS--TTHHHHSEEEEE--HHHHHHHHHTT--HHHIIIIIHHHHHHHHHHHHHHHHHTT--EEEEE----GGG-HHHHHHHHSSSTTTTS-GGGB-TTS-BHHHHHHHHHHHHHHHHHHHHHHHHTTT-SEEEEE-HHHHHHHHHHSGGGGT-SEEEEESEE-SS-TTS--TTS-TTPPPEEETTEEE--EE-S-GGGEEESSSSSB-HHHHHHHHHHHHTSTTEE-SSGGG-GGGTB-----/-------------------------------------SSB----EEEEESTTT-SSHHHHH-TTT-TTSSTTTTTTTTSS--SSSSSS--HHHHHHHHTTPPPPPBTT--TT---TTEEE---TT--SS--SS-S--HHHHHHHHHHHHHHHHHHHHTT--TTSSS--TTHHHHSEEEEE--HHHHHHHHHTT--HHHIIIIIHHHHHHHHHHHHHHHHHTT--EEEEE----GGG-HHHHHHHHSSSTTTT--GGGB-TTS-BHHHHHHHHHHHHHHHHHHHHHHHHTTT-SEEEEE-HHHHHHHHHHSGGGGT-SEEEEESEE-SS-TTS--TTS-TTPPPEEETTEEE--EE-S-GGGEEESSSSSB-HHHHHHHHHHHHTSTTEE-SSGGG-GGGTB-----

Foldseek 3Di:
DCPDDPDDDDDDPPPPPPPPPPPPPPPPPPPPPQPFDPAFQAQAEEEEAALLQDQAPACLVPVVPDDQQAPCQQCPPNVGRRNHPASHDHLQCLQCVLNVHHRAEALNPPDPAACARHHYLYYHLEALDQDPVDRSHRVNSLVSVVVLLVVLVVCVVVVVDDPDSGYDNCNLQRHEYEYEHHQSQVVVCVVVVPPLCCLLPPVLVVSLVSVLVSVVSSVVVNYFHYEYEADAQVQLQQLSLCVACPPDVVNPPPLVQADPLRGRNSSSVSSVSSVVVNLVSQLVSCVVVVNRHAYKYFYNHVLNVVCSVPVVVLQADAEQAAQKAWDPDPRRHDPVAWGPDDFDDDPNDTIHIDGHPDLLRYQHHTSGYGYPSVSLSSSCCAQVPPRMDDNDPCSHSSSNRDGRRD/DCPPPPPPPDPPPPPDPPPPPPPPPPPPPPPPPQPFDPAFQAQAEEEEAALLQDQAQQCLVPVVPDDQQAPCQQCPPNVHRRNHPASHDHLQCLQCVLNVHHRAEALNPPDPAACARHHYLYYHLEALDQDPVDRSHRVNSLVSVVVLLVVLVVCVVVVVDDDDSGYDNCNLQRHEYEYEHHQSQVVVCVVVVPPLCCLLPPVLVVSLVSVLVSVVSSVVVNYFHYEYEADAQVQLQQLVLCCACPPDVNNPPPLVQADPLRGRNSSSVSSVSSVVVNLVSQLVSCVVVVNRHAYKYFYNHVLNVVCSVPVVVLQADAEQAAQKAWDPDPRRHDPVAWGPDDFDDDPNDTIHIDGHPDLLRYQHHTSGYGYPSVSLSSSCCAQVPPRMDDNDPCSHSSNNRDGRRD